Protein AF-0000000070120732 (afdb_homodimer)

pLDDT: mean 83.03, std 24.5, range [13.91, 98.81]

Secondary structure (DSSP, 8-state):
------------------------------------------------------S--------HHHHHHHTT-EE--TTSTT--EE-HHHHHHHHHHHHHHHHHHHHHT-EE-B--SEEEHHHHHHHTHHHHHGGG-EEEEESSGGG---SS-TTTTSEEE-S-SHHHHHHHHHTS--BGGG-SEEEEE--EEE----GGG-BTTTB-SEEE--EEEEEE-GGGHHHHHHHHHHHHHHHHHHHT----EEEEE---SSS--S-HHHHHHHHHHHHHHHHHHT--EEEETT-SBTTB-EEEEEEE-TTS-EEEEEEEEEESHHHHHTT--EEPPPPTT--TTS---EEPPEEEEEESSS-HHHHHHHHHHHHTT---TTT-S--EEEEESS--HHHHHHHHHHHHHHHTGGG-SS-------EEEE--SS-HHHHHHHHHHHT-SEEEEE-TTGGG-SEEEEE-TTSPP-B-TTS-BTTTSPSSEEEEHHHHHHHHHHTTTTT-/------------------------------------------------------S--------HHHHHHHTT-EE--TTSTT--EE-HHHHHHHHHHHHHHHHHHHHHT-EE-B--SEEEHHHHHHHTHHHHHGGG-EEEEESSGGG---SS-TTTTSEEE-S-SHHHHHHHHHTS--BGGG-SEEEEE---EE----GGG-BTTTB-SEE---EEEEEE-GGGHHHHHHHHHHHHHHHHHHHT----EEEEE---SSS--S-HHHHHHHHHHHHHHHHHHT--EEEETT-SBTTB-EEEEEEE-TTS-EEEEEEEEEESHHHHHTT--EEPPPPTT--TTS---EE--EEEEEESSS-HHHHHHHHHHHHTT---TTT-S--EEEEESS--HHHHHHHHHHHHHHHTGGG-SS-------EEEE--SS-HHHHHHHHHHHT-SEEEEE-TTGGG-SEEEEE-TTSPP-B-TTS-BTTTSPSSEEEEHHHHHHHHHHTTTTT-

Foldseek 3Di:
DDDDDDDPDDDDDDDDDDDDDDDDDDDDDDDDPPDDPDPPPPDDPPPPPPPPPPPPPPPPFDFLQVLCVLLVQWDDDPVFFQDIGGDLLVVLLLVLLVLLVVVVCVVLVEDEDEFDQKDFVLLCVLQLCCVQPVVFKDKAADPDPVPQPDPDPRRRRIMIGAQACVSVVLVVLQVDAAALVNPWHKYWYFDKHATNDDNVVRDQLQGGGIFTFRKMKIWHAPVCLLVSLLSQVVVLVVSCVVLVFDDKAKEKEAAAPDQADDDPVVRVVQSVSVVVSVVVVVDDHYYDYRPADRFYIKIWIWGAASVRDIGTFKMKTKGPDSQVSSVRWHFYDPDPVPPPPPDRDIDTTIMIIITNGNTSRNNVSRSCSVCVLLGAQQSRSAAEEEEEQAQDPLQVVVSVVLVCVLQQPPPDPDGPGDPHRYYYDNDHDHPVVVVVVSVVSRYQKYWYTYPVCSVPQKIWMFRVSHPWDAAPVRDICVVDDPTDIDGSVRVSCRSCVSHVSSD/DDDDDDDDDDDDDDDDDDDDDDDDPDDDDDDDDDPPPDDPPPDPPPPPPPPPPPPPPPPPFDFLQVLCVLLVQWDDDPVFPQDIGGDLLVVLLLVLLVLLVVVVCVVLVEDEDEFDQKDFVLLCVLQLCCVQPVVFKDKAADPDPVPQPDPPPRRRRIMIGAQACVSVVLVVLQVDAAALVNPWHKYWYFDKHATNDDNVPRDQLQGGGIFTFRKMKIWHAPVCLLVSLLSQVVVLVVSCVVLVFDDKAKEKEAAAPDQADDDPVVRVVQSVSVVVSVVVVVDDHYYDYRPADNFYIKIWIWGAASVRDIGTFKMKTKGPDSQVSSVRWHFYDDDPVPPPPPPRDIDTTIMIIITNGNTSRNNVRRSCSVCVLLGAQQSRSAAEEEEEQAQDPLQVVVSVVLVCVLQQPPPDPDGPGDPHRYYYDNDHDHPVVVVVVSVVSRYQKYWYTYPVCSVPQKIWMFRVSHPWDAAPVRDICVVDDPTDIDGSVRVSCRSCVSHVSSD

Sequence (1006 aa):
MLPLRASRIPVLALARPGHQRILLPCLSQRLGTIRSCASHTPTPVPASSTPTPSAGADQAAPDHRTLGVRQELFTTSIYSPGSPIFLPNGTRIFNRLVEFLRKQYVRYGFQEVLTPTIYKKALWAKSGHLENYSDDMYTVTSTSPSRADSTGDAEADEYGLKPMNCPGHCLIFASQLRSYRDLPIRYADFSPLHRNEVSGALSGLTRVRRFHQDDGHIFCRPSQIEEEIRQTLSFVKTTYDTLKLGPYRLVLSTRPEDHYIGELAEWDQAETALKAALDSLGERWTLNPGDGAFYGPKIDIILQDSDGKEHQTATVQLDFQLPKRFELEYQAPPPENGDANATALLERPVMIHRAVLGSVERLMALLIEHYNGKWPFWLNPRQVMVVTVNDTARVVAKAFAVRNQLLGQEEGEVAASSQLAIDIDDSARSLPLKIREAKSKGYGAIVTVGNHEVDCDILPIDMSAMPDVALPDGTSSKSHKRPVKLDIASISKLLRGSVEAYQMLPLRASRIPVLALARPGHQRILLPCLSQRLGTIRSCASHTPTPVPASSTPTPSAGADQAAPDHRTLGVRQELFTTSIYSPGSPIFLPNGTRIFNRLVEFLRKQYVRYGFQEVLTPTIYKKALWAKSGHLENYSDDMYTVTSTSPSRADSTGDAEADEYGLKPMNCPGHCLIFASQLRSYRDLPIRYADFSPLHRNEVSGALSGLTRVRRFHQDDGHIFCRPSQIEEEIRQTLSFVKTTYDTLKLGPYRLVLSTRPEDHYIGELAEWDQAETALKAALDSLGERWTLNPGDGAFYGPKIDIILQDSDGKEHQTATVQLDFQLPKRFELEYQAPPPENGDANATALLERPVMIHRAVLGSVERLMALLIEHYNGKWPFWLNPRQVMVVTVNDTARVVAKAFAVRNQLLGQEEGEVAASSQLAIDIDDSARSLPLKIREAKSKGYGAIVTVGNHEVDCDILPIDMSAMPDVALPDGTSSKSHKRPVKLDIASISKLLRGSVEAYQ

Radius of gyration: 35.77 Å; Cα contacts (8 Å, |Δi|>4): 1847; chains: 2; bounding box: 145×107×115 Å

Nearest PDB structures (foldseek):
  3uh0-assembly1_A-2  TM=8.969E-01  e=7.803E-52  Saccharomyces cerevisiae S288C
  8wig-assembly1_B  TM=9.495E-01  e=2.719E-46  Escherichia coli
  3ugt-assembly1_A  TM=8.670E-01  e=4.392E-47  Saccharomyces cerevisiae S288C
  3ugt-assembly1_B  TM=8.890E-01  e=2.292E-46  Saccharomyces cerevisiae S288C
  6hdz-assembly1_B  TM=8.494E-01  e=1.528E-17  Pseudomonas aeruginosa

InterPro domains:
  IPR002314 Aminoacyl-tRNA synthetase, class II (G/ P/ S/T) [PF00587] (153-371)
  IPR002320 Threonine-tRNA ligase, class IIa [PR01047] (161-189)
  IPR002320 Threonine-tRNA ligase, class IIa [PR01047] (194-217)
  IPR002320 Threonine-tRNA ligase, class IIa [PR01047] (297-325)
  IPR002320 Threonine-tRNA ligase, class IIa [PR01047] (349-362)
  IPR002320 Threonine-tRNA ligase, class IIa [PR01047] (376-388)
  IPR002320 Threonine-tRNA ligase, class IIa [TIGR00418] (59-456)
  IPR004154 Anticodon-binding [PF03129] (383-454)
  IPR006195 Aminoacyl-tRNA synthetase, class II [PS50862] (88-376)
  IPR033728 Threonine-tRNA ligase catalytic core domain [cd00771] (62-381)
  IPR036621 Anticodon-binding domain superfamily [G3DSA:3.40.50.800] (375-466)
  IPR045864 Class II Aminoacyl-tRNA synthetase/Biotinyl protein ligase (BPL) and lipoyl protein ligase (LPL) [G3DSA:3.30.930.10] (54-374)
  IPR045864 Class II Aminoacyl-tRNA synthetase/Biotinyl protein ligase (BPL) and lipoyl protein ligase (LPL) [SSF55681] (63-368)

Organism: Pyricularia oryzae (strain 70-15 / ATCC MYA-4617 / FGSC 8958) (NCBI:txid242507)

Structure (mmCIF, N/CA/C/O backbone):
data_AF-0000000070120732-model_v1
#
loop_
_entity.id
_entity.type
_entity.pdbx_description
1 polymer 'threonine--tRNA ligase'
#
loop_
_atom_site.group_PDB
_atom_site.id
_atom_site.type_symbol
_atom_site.label_atom_id
_atom_site.label_alt_id
_atom_site.label_comp_id
_atom_site.label_asym_id
_atom_site.label_entity_id
_atom_site.label_seq_id
_atom_site.pdbx_PDB_ins_code
_atom_site.Cartn_x
_atom_site.Cartn_y
_atom_site.Cartn_z
_atom_site.occupancy
_atom_site.B_iso_or_equiv
_atom_site.auth_seq_id
_atom_site.auth_comp_id
_atom_site.auth_asym_id
_atom_site.auth_atom_id
_atom_site.pdbx_PDB_model_num
ATOM 1 N N . MET A 1 1 ? 19.312 54.531 17.266 1 17.34 1 MET A N 1
ATOM 2 C CA . MET A 1 1 ? 17.953 54.406 17.781 1 17.34 1 MET A CA 1
ATOM 3 C C . MET A 1 1 ? 16.953 54.969 16.797 1 17.34 1 MET A C 1
ATOM 5 O O . MET A 1 1 ? 15.742 54.719 16.922 1 17.34 1 MET A O 1
ATOM 9 N N . LEU A 1 2 ? 17.188 55.875 15.945 1 15.44 2 LEU A N 1
ATOM 10 C CA . LEU A 1 2 ? 16.328 57.062 15.797 1 15.44 2 LEU A CA 1
ATOM 11 C C . LEU A 1 2 ? 15.117 56.75 14.93 1 15.44 2 LEU A C 1
ATOM 13 O O . LEU A 1 2 ? 13.992 57.125 15.281 1 15.44 2 LEU A O 1
ATOM 17 N N . PRO A 1 3 ? 15.25 56.25 13.633 1 17.39 3 PRO A N 1
ATOM 18 C CA . PRO A 1 3 ? 14.602 57.125 12.648 1 17.39 3 PRO A CA 1
ATOM 19 C C . PRO A 1 3 ? 13.109 56.844 12.5 1 17.39 3 PRO A C 1
ATOM 21 O O . PRO A 1 3 ? 12.641 55.781 12.914 1 17.39 3 PRO A O 1
ATOM 24 N N . LEU A 1 4 ? 12.297 57.688 11.656 1 14.47 4 LEU A N 1
ATOM 25 C CA . LEU A 1 4 ? 11.188 58.625 11.43 1 14.47 4 LEU A CA 1
ATOM 26 C C . LEU A 1 4 ? 10.062 57.938 10.656 1 14.47 4 LEU A C 1
ATOM 28 O O . LEU A 1 4 ? 8.969 58.5 10.547 1 14.47 4 LEU A O 1
ATOM 32 N N . ARG A 1 5 ? 10.266 56.719 9.977 1 14.59 5 ARG A N 1
ATOM 33 C CA . ARG A 1 5 ? 9.578 57.062 8.734 1 14.59 5 ARG A CA 1
ATOM 34 C C . ARG A 1 5 ? 8.086 57.281 8.977 1 14.59 5 ARG A C 1
ATOM 36 O O . ARG A 1 5 ? 7.551 56.844 10 1 14.59 5 ARG A O 1
ATOM 43 N N . ALA A 1 6 ? 7.23 56.969 7.805 1 14.82 6 ALA A N 1
ATOM 44 C CA . ALA A 1 6 ? 6.359 57.688 6.891 1 14.82 6 ALA A CA 1
ATOM 45 C C . ALA A 1 6 ? 4.895 57.531 7.273 1 14.82 6 ALA A C 1
ATOM 47 O O . ALA A 1 6 ? 4.461 56.438 7.637 1 14.82 6 ALA A O 1
ATOM 48 N N . SER A 1 7 ? 4.145 58.562 7.375 1 14.2 7 SER A N 1
ATOM 49 C CA . SER A 1 7 ? 2.953 59.281 7.824 1 14.2 7 SER A CA 1
ATOM 50 C C . SER A 1 7 ? 1.729 58.906 7.004 1 14.2 7 SER A C 1
ATOM 52 O O . SER A 1 7 ? 0.647 59.469 7.184 1 14.2 7 SER A O 1
ATOM 54 N N . ARG A 1 8 ? 1.933 57.781 6.184 1 15.95 8 ARG A N 1
ATOM 55 C CA . ARG A 1 8 ? 0.96 58.094 5.148 1 15.95 8 ARG A CA 1
ATOM 56 C C . ARG A 1 8 ? -0.432 58.281 5.742 1 15.95 8 ARG A C 1
ATOM 58 O O . ARG A 1 8 ? -0.765 57.688 6.762 1 15.95 8 ARG A O 1
ATOM 65 N N . ILE A 1 9 ? -1.204 59.094 5.082 1 14.7 9 ILE A N 1
ATOM 66 C CA . ILE A 1 9 ? -2.244 60.094 5.121 1 14.7 9 ILE A CA 1
ATOM 67 C C . ILE A 1 9 ? -3.604 59.438 5.359 1 14.7 9 ILE A C 1
ATOM 69 O O . ILE A 1 9 ? -3.883 58.375 4.824 1 14.7 9 ILE A O 1
ATOM 73 N N . PRO A 1 10 ? -4.473 60.125 6.094 1 15.01 10 PRO A N 1
ATOM 74 C CA . PRO A 1 10 ? -5.691 60.125 6.906 1 15.01 10 PRO A CA 1
ATOM 75 C C . PRO A 1 10 ? -6.961 60 6.066 1 15.01 10 PRO A C 1
ATOM 77 O O . PRO A 1 10 ? -8.023 59.656 6.598 1 15.01 10 PRO A O 1
ATOM 80 N N . VAL A 1 11 ? -6.844 59.875 4.629 1 15.2 11 VAL A N 1
ATOM 81 C CA . VAL A 1 11 ? -7.898 60.781 4.211 1 15.2 11 VAL A CA 1
ATOM 82 C C . VAL A 1 11 ? -9.258 60.219 4.582 1 15.2 11 VAL A C 1
ATOM 84 O O . VAL A 1 11 ? -9.477 59 4.496 1 15.2 11 VAL A O 1
ATOM 87 N N . LEU A 1 12 ? -10.219 61.125 4.969 1 14.48 12 LEU A N 1
ATOM 88 C CA . LEU A 1 12 ? -11.422 61.5 5.711 1 14.48 12 LEU A CA 1
ATOM 89 C C . LEU A 1 12 ? -12.68 61.125 4.938 1 14.48 12 LEU A C 1
ATOM 91 O O . LEU A 1 12 ? -13.797 61.281 5.441 1 14.48 12 LEU A O 1
ATOM 95 N N . ALA A 1 13 ? -12.641 60.312 3.793 1 14.66 13 ALA A N 1
ATOM 96 C CA . ALA A 1 13 ? -13.68 60.969 2.998 1 14.66 13 ALA A CA 1
ATOM 97 C C . ALA A 1 13 ? -15.047 60.812 3.66 1 14.66 13 ALA A C 1
ATOM 99 O O . ALA A 1 13 ? -15.352 59.781 4.242 1 14.66 13 ALA A O 1
ATOM 100 N N . LEU A 1 14 ? -15.797 61.844 3.408 1 13.97 14 LEU A N 1
ATOM 101 C CA . LEU A 1 14 ? -16.875 62.656 3.918 1 13.97 14 LEU A CA 1
ATOM 102 C C . LEU A 1 14 ? -18.219 61.938 3.797 1 13.97 14 LEU A C 1
ATOM 104 O O . LEU A 1 14 ? -18.969 61.844 4.773 1 13.97 14 LEU A O 1
ATOM 108 N N . ALA A 1 15 ? -18.844 61.906 2.557 1 14.25 15 ALA A N 1
ATOM 109 C CA . ALA A 1 15 ? -19.938 62.875 2.576 1 14.25 15 ALA A CA 1
ATOM 110 C C . ALA A 1 15 ? -21.203 62.25 3.123 1 14.25 15 ALA A C 1
ATOM 112 O O . ALA A 1 15 ? -21.859 62.812 4.004 1 14.25 15 ALA A O 1
ATOM 113 N N . ARG A 1 16 ? -21.984 61.625 2.129 1 14.38 16 ARG A N 1
ATOM 114 C CA . ARG A 1 16 ? -23.219 62.312 1.806 1 14.38 16 ARG A CA 1
ATOM 115 C C . ARG A 1 16 ? -24.359 61.906 2.74 1 14.38 16 ARG A C 1
ATOM 117 O O . ARG A 1 16 ? -24.5 60.719 3.051 1 14.38 16 ARG A O 1
ATOM 124 N N . PRO A 1 17 ? -25.078 62.812 3.148 1 14.7 17 PRO A N 1
ATOM 125 C CA . PRO A 1 17 ? -25.953 63.156 4.266 1 14.7 17 PRO A CA 1
ATOM 126 C C . PRO A 1 17 ? -27.281 62.406 4.223 1 14.7 17 PRO A C 1
ATOM 128 O O . PRO A 1 17 ? -27.625 61.719 5.188 1 14.7 17 PRO A O 1
ATOM 131 N N . GLY A 1 18 ? -28.234 62.969 3.551 1 13.91 18 GLY A N 1
ATOM 132 C CA . GLY A 1 18 ? -29.281 63.656 4.281 1 13.91 18 GLY A CA 1
ATOM 133 C C . GLY A 1 18 ? -30.531 62.812 4.457 1 13.91 18 GLY A C 1
ATOM 134 O O . GLY A 1 18 ? -31.047 62.688 5.574 1 13.91 18 GLY A O 1
ATOM 135 N N . HIS A 1 19 ? -31.531 62.75 3.389 1 15.22 19 HIS A N 1
ATOM 136 C CA . HIS A 1 19 ? -32.781 63.469 3.551 1 15.22 19 HIS A CA 1
ATOM 137 C C . HIS A 1 19 ? -33.844 62.594 4.207 1 15.22 19 HIS A C 1
ATOM 139 O O . HIS A 1 19 ? -33.75 61.344 4.184 1 15.22 19 HIS A O 1
ATOM 145 N N . GLN A 1 20 ? -35.188 63.094 4.254 1 14.16 20 GLN A N 1
ATOM 146 C CA . GLN A 1 20 ? -36.25 63.531 5.16 1 14.16 20 GLN A CA 1
ATOM 147 C C . GLN A 1 20 ? -37.312 62.438 5.293 1 14.16 20 GLN A C 1
ATOM 149 O O . GLN A 1 20 ? -37.688 62.031 6.406 1 14.16 20 GLN A O 1
ATOM 154 N N . ARG A 1 21 ? -38.562 62.531 4.449 1 15.18 21 ARG A N 1
ATOM 155 C CA . ARG A 1 21 ? -39.812 63.031 4.98 1 15.18 21 ARG A CA 1
ATOM 156 C C . ARG A 1 21 ? -40.688 61.906 5.531 1 15.18 21 ARG A C 1
ATOM 158 O O . ARG A 1 21 ? -40.531 60.75 5.152 1 15.18 21 ARG A O 1
ATOM 165 N N . ILE A 1 22 ? -41.969 62.188 5.629 1 14.6 22 ILE A N 1
ATOM 166 C CA . ILE A 1 22 ? -43 62.375 6.629 1 14.6 22 ILE A CA 1
ATOM 167 C C . ILE A 1 22 ? -43.938 61.156 6.621 1 14.6 22 ILE A C 1
ATOM 169 O O . ILE A 1 22 ? -43.906 60.344 5.688 1 14.6 22 ILE A O 1
ATOM 173 N N . LEU A 1 23 ? -45.344 61.438 6.43 1 14.84 23 LEU A N 1
ATOM 174 C CA . LEU A 1 23 ? -46.375 61.469 7.465 1 14.84 23 LEU A CA 1
ATOM 175 C C . LEU A 1 23 ? -47.219 60.219 7.43 1 14.84 23 LEU A C 1
ATOM 177 O O . LEU A 1 23 ? -47.406 59.562 8.453 1 14.84 23 LEU A O 1
ATOM 181 N N . LEU A 1 24 ? -48.312 60.188 6.535 1 14.89 24 LEU A N 1
ATOM 182 C CA . LEU A 1 24 ? -49.656 60.344 7.078 1 14.89 24 LEU A CA 1
ATOM 183 C C . LEU A 1 24 ? -50.312 58.969 7.27 1 14.89 24 LEU A C 1
ATOM 185 O O . LEU A 1 24 ? -50.031 58.031 6.523 1 14.89 24 LEU A O 1
ATOM 189 N N . PRO A 1 25 ? -51.469 58.875 8.156 1 15.8 25 PRO A N 1
ATOM 190 C CA . PRO A 1 25 ? -52.125 58.062 9.172 1 15.8 25 PRO A CA 1
ATOM 191 C C . PRO A 1 25 ? -53.094 57.031 8.578 1 15.8 25 PRO A C 1
ATOM 193 O O . PRO A 1 25 ? -53.375 56 9.211 1 15.8 25 PRO A O 1
ATOM 196 N N . CYS A 1 26 ? -53.594 57.062 7.258 1 15.99 26 CYS A N 1
ATOM 197 C CA . CYS A 1 26 ? -55.062 57.094 7.305 1 15.99 26 CYS A CA 1
ATOM 198 C C . CYS A 1 26 ? -55.625 55.75 7.66 1 15.99 26 CYS A C 1
ATOM 200 O O . CYS A 1 26 ? -55.094 54.719 7.219 1 15.99 26 CYS A O 1
ATOM 202 N N . LEU A 1 27 ? -56.844 55.656 8.312 1 15.3 27 LEU A N 1
ATOM 203 C CA . LEU A 1 27 ? -57.719 55.094 9.32 1 15.3 27 LEU A CA 1
ATOM 204 C C . LEU A 1 27 ? -58.531 53.938 8.719 1 15.3 27 LEU A C 1
ATOM 206 O O . LEU A 1 27 ? -59.281 53.281 9.43 1 15.3 27 LEU A O 1
ATOM 210 N N . SER A 1 28 ? -58.469 53.625 7.395 1 16.23 28 SER A N 1
ATOM 211 C CA . SER A 1 28 ? -59.844 53.375 7.043 1 16.23 28 SER A CA 1
ATOM 212 C C . SER A 1 28 ? -60.375 52.125 7.758 1 16.23 28 SER A C 1
ATOM 214 O O . SER A 1 28 ? -59.625 51.25 8.117 1 16.23 28 SER A O 1
ATOM 216 N N . GLN A 1 29 ? -61.781 52.031 7.852 1 15.7 29 GLN A N 1
ATOM 217 C CA . GLN A 1 29 ? -62.938 51.719 8.664 1 15.7 29 GLN A CA 1
ATOM 218 C C . GLN A 1 29 ? -63.281 50.219 8.586 1 15.7 29 GLN A C 1
ATOM 220 O O . GLN A 1 29 ? -63.875 49.656 9.516 1 15.7 29 GLN A O 1
ATOM 225 N N . ARG A 1 30 ? -63.031 49.5 7.461 1 17.48 30 ARG A N 1
ATOM 226 C CA . ARG A 1 30 ? -64.25 48.844 7.125 1 17.48 30 ARG A CA 1
ATOM 227 C C . ARG A 1 30 ? -64.625 47.75 8.133 1 17.48 30 ARG A C 1
ATOM 229 O O . ARG A 1 30 ? -63.719 47.125 8.688 1 17.48 30 ARG A O 1
ATOM 236 N N . LEU A 1 31 ? -65.875 47.562 8.461 1 17.2 31 LEU A N 1
ATOM 237 C CA . LEU A 1 31 ? -66.875 47.062 9.391 1 17.2 31 LEU A CA 1
ATOM 238 C C . LEU A 1 31 ? -66.875 45.531 9.391 1 17.2 31 LEU A C 1
ATOM 240 O O . LEU A 1 31 ? -66.938 44.906 8.336 1 17.2 31 LEU A O 1
ATOM 244 N N . GLY A 1 32 ? -66.625 44.812 10.57 1 16.25 32 GLY A N 1
ATOM 245 C CA . GLY A 1 32 ? -66.312 43.5 11.086 1 16.25 32 GLY A CA 1
ATOM 246 C C . GLY A 1 32 ? -67.5 42.562 11.164 1 16.25 32 GLY A C 1
ATOM 247 O O . GLY A 1 32 ? -67.375 41.469 11.766 1 16.25 32 GLY A O 1
ATOM 248 N N . THR A 1 33 ? -68.375 42.5 10.148 1 18.75 33 THR A N 1
ATOM 249 C CA . THR A 1 33 ? -69.625 41.875 10.633 1 18.75 33 THR A CA 1
ATOM 250 C C . THR A 1 33 ? -69.312 40.5 11.242 1 18.75 33 THR A C 1
ATOM 252 O O . THR A 1 33 ? -68.5 39.75 10.734 1 18.75 33 THR A O 1
ATOM 255 N N . ILE A 1 34 ? -69.875 40.094 12.5 1 17.5 34 ILE A N 1
ATOM 256 C CA . ILE A 1 34 ? -69.688 39.188 13.625 1 17.5 34 ILE A CA 1
ATOM 257 C C . ILE A 1 34 ? -70.25 37.812 13.305 1 17.5 34 ILE A C 1
ATOM 259 O O . ILE A 1 34 ? -70.188 36.875 14.117 1 17.5 34 ILE A O 1
ATOM 263 N N . ARG A 1 35 ? -70.438 37.25 12.078 1 17.8 35 ARG A N 1
ATOM 264 C CA . ARG A 1 35 ? -71.5 36.281 12.039 1 17.8 35 ARG A CA 1
ATOM 265 C C . ARG A 1 35 ? -71.312 35.156 13.047 1 17.8 35 ARG A C 1
ATOM 267 O O . ARG A 1 35 ? -70.125 34.781 13.312 1 17.8 35 ARG A O 1
ATOM 274 N N . SER A 1 36 ? -72.375 34.531 13.781 1 18.06 36 SER A N 1
ATOM 275 C CA . SER A 1 36 ? -72.75 33.812 15.008 1 18.06 36 SER A CA 1
ATOM 276 C C . SER A 1 36 ? -72.375 32.344 14.898 1 18.06 36 SER A C 1
ATOM 278 O O . SER A 1 36 ? -72.625 31.578 15.828 1 18.06 36 SER A O 1
ATOM 280 N N . CYS A 1 37 ? -71.562 31.859 14.023 1 18.31 37 CYS A N 1
ATOM 281 C CA . CYS A 1 37 ? -71.875 30.484 13.641 1 18.31 37 CYS A CA 1
ATOM 282 C C . CYS A 1 37 ? -71.75 29.547 14.836 1 18.31 37 CYS A C 1
ATOM 284 O O . CYS A 1 37 ? -70.812 29.594 15.594 1 18.31 37 CYS A O 1
ATOM 286 N N . ALA A 1 38 ? -72.875 28.844 15.188 1 19.36 38 ALA A N 1
ATOM 287 C CA . ALA A 1 38 ? -73.312 27.984 16.281 1 19.36 38 ALA A CA 1
ATOM 288 C C . ALA A 1 38 ? -72.375 26.812 16.484 1 19.36 38 ALA A C 1
ATOM 290 O O . ALA A 1 38 ? -71.875 26.234 15.516 1 19.36 38 ALA A O 1
ATOM 291 N N . SER A 1 39 ? -71.938 26.531 17.781 1 18.42 39 SER A N 1
ATOM 292 C CA . SER A 1 39 ? -70.812 25.766 18.391 1 18.42 39 SER A CA 1
ATOM 293 C C . SER A 1 39 ? -71.188 24.281 18.484 1 18.42 39 SER A C 1
ATOM 295 O O . SER A 1 39 ? -70.5 23.516 19.188 1 18.42 39 SER A O 1
ATOM 297 N N . HIS A 1 40 ? -72.062 23.75 17.594 1 20.73 40 HIS A N 1
ATOM 298 C CA . HIS A 1 40 ? -72.562 22.469 18.078 1 20.73 40 HIS A CA 1
ATOM 299 C C . HIS A 1 40 ? -71.438 21.578 18.578 1 20.73 40 HIS A C 1
ATOM 301 O O . HIS A 1 40 ? -70.375 21.547 17.984 1 20.73 40 HIS A O 1
ATOM 307 N N . THR A 1 41 ? -71.625 21.156 19.891 1 21.67 41 THR A N 1
ATOM 308 C CA . THR A 1 41 ? -70.688 20.484 20.812 1 21.67 41 THR A CA 1
ATOM 309 C C . THR A 1 41 ? -70.438 19.047 20.359 1 21.67 41 THR A C 1
ATOM 311 O O . THR A 1 41 ? -71.312 18.203 20.469 1 21.67 41 THR A O 1
ATOM 314 N N . PRO A 1 42 ? -70.125 18.766 19.156 1 23.62 42 PRO A N 1
ATOM 315 C CA . PRO A 1 42 ? -70.25 17.359 18.797 1 23.62 42 PRO A CA 1
ATOM 316 C C . PRO A 1 42 ? -69.625 16.438 19.828 1 23.62 42 PRO A C 1
ATOM 318 O O . PRO A 1 42 ? -68.688 16.844 20.578 1 23.62 42 PRO A O 1
ATOM 321 N N . THR A 1 43 ? -70.312 15.398 20.359 1 26.7 43 THR A N 1
ATOM 322 C CA . THR A 1 43 ? -70.125 14.375 21.375 1 26.7 43 THR A CA 1
ATOM 323 C C . THR A 1 43 ? -68.812 13.695 21.203 1 26.7 43 THR A C 1
ATOM 325 O O . THR A 1 43 ? -68.375 13.344 20.094 1 26.7 43 THR A O 1
ATOM 328 N N . PRO A 1 44 ? -67.938 13.617 22.328 1 23.78 44 PRO A N 1
ATOM 329 C CA . PRO A 1 44 ? -66.562 13.219 22.188 1 23.78 44 PRO A CA 1
ATOM 330 C C . PRO A 1 44 ? -66.375 11.766 21.734 1 23.78 44 PRO A C 1
ATOM 332 O O . PRO A 1 44 ? -67.062 10.875 22.281 1 23.78 44 PRO A O 1
ATOM 335 N N . VAL A 1 45 ? -66.5 11.406 20.5 1 25.66 45 VAL A N 1
ATOM 336 C CA . VAL A 1 45 ? -66.312 10.023 20.094 1 25.66 45 VAL A CA 1
ATOM 337 C C . VAL A 1 45 ? -65.125 9.43 20.891 1 25.66 45 VAL A C 1
ATOM 339 O O . VAL A 1 45 ? -64.062 10.078 21.078 1 25.66 45 VAL A O 1
ATOM 342 N N . PRO A 1 46 ? -65.375 8.383 21.75 1 24.73 46 PRO A N 1
ATOM 343 C CA . PRO A 1 46 ? -64.312 7.898 22.641 1 24.73 46 PRO A CA 1
ATOM 344 C C . PRO A 1 46 ? -63 7.734 21.938 1 24.73 46 PRO A C 1
ATOM 346 O O . PRO A 1 46 ? -62.938 7.461 20.734 1 24.73 46 PRO A O 1
ATOM 349 N N . ALA A 1 47 ? -61.938 8.297 22.531 1 25.14 47 ALA A N 1
ATOM 350 C CA . ALA A 1 47 ? -60.594 8.305 21.938 1 25.14 47 ALA A CA 1
ATOM 351 C C . ALA A 1 47 ? -60.125 6.887 21.625 1 25.14 47 ALA A C 1
ATOM 353 O O . ALA A 1 47 ? -59.969 6.07 22.531 1 25.14 47 ALA A O 1
ATOM 354 N N . SER A 1 48 ? -60.75 6.199 20.734 1 24.56 48 SER A N 1
ATOM 355 C CA . SER A 1 48 ? -60.156 4.895 20.422 1 24.56 48 SER A CA 1
ATOM 356 C C . SER A 1 48 ? -58.656 4.926 20.562 1 24.56 48 SER A C 1
ATOM 358 O O . SER A 1 48 ? -57.969 5.793 20 1 24.56 48 SER A O 1
ATOM 360 N N . SER A 1 49 ? -58.125 4.512 21.703 1 26.58 49 SER A N 1
ATOM 361 C CA . SER A 1 49 ? -56.688 4.504 22.031 1 26.58 49 SER A CA 1
ATOM 362 C C . SER A 1 49 ? -55.844 4.008 20.859 1 26.58 49 SER A C 1
ATOM 364 O O . SER A 1 49 ? -55.969 2.848 20.453 1 26.58 49 SER A O 1
ATOM 366 N N . THR A 1 50 ? -55.688 4.707 19.859 1 28.78 50 THR A N 1
ATOM 367 C CA . THR A 1 50 ? -54.844 4.297 18.734 1 28.78 50 THR A CA 1
ATOM 368 C C . THR A 1 50 ? -53.531 3.734 19.234 1 28.78 50 THR A C 1
ATOM 370 O O . THR A 1 50 ? -52.812 4.402 19.969 1 28.78 50 THR A O 1
ATOM 373 N N . PRO A 1 51 ? -53.406 2.387 19.359 1 29.69 51 PRO A N 1
ATOM 374 C CA . PRO A 1 51 ? -52.188 1.848 19.969 1 29.69 51 PRO A CA 1
ATOM 375 C C . PRO A 1 51 ? -50.969 2.648 19.594 1 29.69 51 PRO A C 1
ATOM 377 O O . PRO A 1 51 ? -50.906 3.242 18.516 1 29.69 51 PRO A O 1
ATOM 380 N N . THR A 1 52 ? -50.344 3.318 20.547 1 29.53 52 THR A N 1
ATOM 381 C CA . THR A 1 52 ? -49.094 4.023 20.344 1 29.53 52 THR A CA 1
ATOM 382 C C . THR A 1 52 ? -48.188 3.227 19.406 1 29.53 52 THR A C 1
ATOM 384 O O . THR A 1 52 ? -47.969 2.031 19.625 1 29.53 52 THR A O 1
ATOM 387 N N . PRO A 1 53 ? -48.125 3.586 18.156 1 31.08 53 PRO A N 1
ATOM 388 C CA . PRO A 1 53 ? -47.188 2.76 17.359 1 31.08 53 PRO A CA 1
ATOM 389 C C . PRO A 1 53 ? -45.938 2.373 18.141 1 31.08 53 PRO A C 1
ATOM 391 O O . PRO A 1 53 ? -45.438 3.166 18.938 1 31.08 53 PRO A O 1
ATOM 394 N N . SER A 1 54 ? -45.938 1.245 18.781 1 31.64 54 SER A N 1
ATOM 395 C CA . SER A 1 54 ? -44.719 0.792 19.469 1 31.64 54 SER A CA 1
ATOM 396 C C . SER A 1 54 ? -43.469 1.436 18.859 1 31.64 54 SER A C 1
ATOM 398 O O . SER A 1 54 ? -43.312 1.47 17.641 1 31.64 54 SER A O 1
ATOM 400 N N . ALA A 1 55 ? -42.938 2.363 19.5 1 31.28 55 ALA A N 1
ATOM 401 C CA . ALA A 1 55 ? -41.75 3.205 19.266 1 31.28 55 ALA A CA 1
ATOM 402 C C . ALA A 1 55 ? -40.656 2.438 18.516 1 31.28 55 ALA A C 1
ATOM 404 O O . ALA A 1 55 ? -39.469 2.756 18.625 1 31.28 55 ALA A O 1
ATOM 405 N N . GLY A 1 56 ? -40.781 1.219 18.312 1 35.88 56 GLY A N 1
ATOM 406 C CA . GLY A 1 56 ? -39.688 0.635 17.562 1 35.88 56 GLY A CA 1
ATOM 407 C C . GLY A 1 56 ? -39.344 1.412 16.312 1 35.88 56 GLY A C 1
ATOM 408 O O . GLY A 1 56 ? -39.938 1.221 15.258 1 35.88 56 GLY A O 1
ATOM 409 N N . ALA A 1 57 ? -39.219 2.646 16.297 1 35.62 57 ALA A N 1
ATOM 410 C CA . ALA A 1 57 ? -38.844 3.588 15.242 1 35.62 57 ALA A CA 1
ATOM 411 C C . ALA A 1 57 ? -37.969 2.9 14.18 1 35.62 57 ALA A C 1
ATOM 413 O O . ALA A 1 57 ? -37.031 2.178 14.5 1 35.62 57 ALA A O 1
ATOM 414 N N . ASP A 1 58 ? -38.375 2.471 13.094 1 42.59 58 ASP A N 1
ATOM 415 C CA . ASP A 1 58 ? -37.844 1.857 11.875 1 42.59 58 ASP A CA 1
ATOM 416 C C . ASP A 1 58 ? -36.438 2.375 11.57 1 42.59 58 ASP A C 1
ATOM 418 O O . ASP A 1 58 ? -36.281 3.457 11 1 42.59 58 ASP A O 1
ATOM 422 N N . GLN A 1 59 ? -35.562 2.377 12.438 1 54.09 59 GLN A N 1
ATOM 423 C CA . GLN A 1 59 ? -34.188 2.832 12.25 1 54.09 59 GLN A CA 1
ATOM 424 C C . GLN A 1 59 ? -33.688 2.512 10.844 1 54.09 59 GLN A C 1
ATOM 426 O O . GLN A 1 59 ? -33.75 1.358 10.406 1 54.09 59 GLN A O 1
ATOM 431 N N . ALA A 1 60 ? -33.781 3.504 9.898 1 74.19 60 ALA A N 1
ATOM 432 C CA . ALA A 1 60 ? -33.25 3.398 8.531 1 74.19 60 ALA A CA 1
ATOM 433 C C . ALA A 1 60 ? -31.969 2.6 8.508 1 74.19 60 ALA A C 1
ATOM 435 O O . ALA A 1 60 ? -31.156 2.672 9.438 1 74.19 60 ALA A O 1
ATOM 436 N N . ALA A 1 61 ? -31.953 1.631 7.641 1 87.5 61 ALA A N 1
ATOM 437 C CA . ALA A 1 61 ? -30.75 0.817 7.434 1 87.5 61 ALA A CA 1
ATOM 438 C C . ALA A 1 61 ? -29.5 1.689 7.336 1 87.5 61 ALA A C 1
ATOM 440 O O . ALA A 1 61 ? -29.531 2.764 6.73 1 87.5 61 ALA A O 1
ATOM 441 N N . PRO A 1 62 ? -28.547 1.316 8.094 1 93.44 62 PRO A N 1
ATOM 442 C CA . PRO A 1 62 ? -27.297 2.082 8 1 93.44 62 PRO A CA 1
ATOM 443 C C . PRO A 1 62 ? -26.828 2.258 6.562 1 93.44 62 PRO A C 1
ATOM 445 O O . PRO A 1 62 ? -26.938 1.334 5.754 1 93.44 62 PRO A O 1
ATOM 448 N N . ASP A 1 63 ? -26.469 3.471 6.238 1 96.19 63 ASP A N 1
ATOM 449 C CA . ASP A 1 63 ? -25.938 3.832 4.926 1 96.19 63 ASP A CA 1
ATOM 450 C C . ASP A 1 63 ? -24.453 4.203 5.02 1 96.19 63 ASP A C 1
ATOM 452 O O . ASP A 1 63 ? -24.094 5.137 5.73 1 96.19 63 ASP A O 1
ATOM 456 N N . HIS A 1 64 ? -23.625 3.484 4.211 1 97.56 64 HIS A N 1
ATOM 457 C CA . HIS A 1 64 ? -22.188 3.686 4.332 1 97.56 64 HIS A CA 1
ATOM 458 C C . HIS A 1 64 ? -21.797 5.102 3.922 1 97.56 64 HIS A C 1
ATOM 460 O O . HIS A 1 64 ? -20.766 5.617 4.371 1 97.56 64 HIS A O 1
ATOM 466 N N . ARG A 1 65 ? -22.578 5.836 3.086 1 96.69 65 ARG A N 1
ATOM 467 C CA . ARG A 1 65 ? -22.266 7.191 2.648 1 96.69 65 ARG A CA 1
ATOM 468 C C . ARG A 1 65 ? -22.422 8.188 3.795 1 96.69 65 ARG A C 1
ATOM 470 O O . ARG A 1 65 ? -21.547 9.031 4.02 1 96.69 65 ARG A O 1
ATOM 477 N N . THR A 1 66 ? -23.375 8.023 4.543 1 96.12 66 THR A N 1
ATOM 478 C CA . THR A 1 66 ? -23.625 8.891 5.688 1 96.12 66 THR A CA 1
ATOM 479 C C . THR A 1 66 ? -22.656 8.578 6.824 1 96.12 66 THR A C 1
ATOM 481 O O . THR A 1 66 ? -22.078 9.484 7.43 1 96.12 66 THR A O 1
ATOM 484 N N . LEU A 1 67 ? -22.547 7.324 7.035 1 96.5 67 LEU A N 1
ATOM 485 C CA . LEU A 1 67 ? -21.641 6.891 8.102 1 96.5 67 LEU A CA 1
ATOM 486 C C . LEU A 1 67 ? -20.203 7.266 7.781 1 96.5 67 LEU A C 1
ATOM 488 O O . LEU A 1 67 ? -19.438 7.598 8.68 1 96.5 67 LEU A O 1
ATOM 492 N N . GLY A 1 68 ? -19.875 7.137 6.504 1 96.69 68 GLY A N 1
ATOM 493 C CA . GLY A 1 68 ? -18.531 7.488 6.086 1 96.69 68 GLY A CA 1
ATOM 494 C C . GLY A 1 68 ? -18.172 8.938 6.363 1 96.69 68 GLY A C 1
ATOM 495 O O . GLY A 1 68 ? -17.062 9.234 6.812 1 96.69 68 GLY A O 1
ATOM 496 N N . VAL A 1 69 ? -19.062 9.789 6.137 1 94.38 69 VAL A N 1
ATOM 497 C CA . VAL A 1 69 ? -18.859 11.211 6.391 1 94.38 69 VAL A CA 1
ATOM 498 C C . VAL A 1 69 ? -18.781 11.461 7.895 1 94.38 69 VAL A C 1
ATOM 500 O O . VAL A 1 69 ? -17.891 12.164 8.375 1 94.38 69 VAL A O 1
ATOM 503 N N . ARG A 1 70 ? -19.656 10.852 8.602 1 94.31 70 ARG A N 1
ATOM 504 C CA . ARG A 1 70 ? -19.719 11.039 10.047 1 94.31 70 ARG A CA 1
ATOM 505 C C . ARG A 1 70 ? -18.438 10.578 10.727 1 94.31 70 ARG A C 1
ATOM 507 O O . ARG A 1 70 ? -17.969 11.211 11.672 1 94.31 70 ARG A O 1
ATOM 514 N N . GLN A 1 71 ? -17.938 9.523 10.211 1 96.44 71 GLN A N 1
ATOM 515 C CA . GLN A 1 71 ? -16.75 8.945 10.805 1 96.44 71 GLN A CA 1
ATOM 516 C C . GLN A 1 71 ? -15.484 9.477 10.133 1 96.44 71 GLN A C 1
ATOM 518 O O . GLN A 1 71 ? -14.375 9.016 10.414 1 96.44 71 GLN A O 1
ATOM 523 N N . GLU A 1 72 ? -15.641 10.406 9.203 1 96.44 72 GLU A N 1
ATOM 524 C CA . GLU A 1 72 ? -14.531 11.031 8.492 1 96.44 72 GLU A CA 1
ATOM 525 C C . GLU A 1 72 ? -13.68 9.992 7.781 1 96.44 72 GLU A C 1
ATOM 527 O O . GLU A 1 72 ? -12.453 10 7.895 1 96.44 72 GLU A O 1
ATOM 532 N N . LEU A 1 73 ? -14.297 9.086 7.125 1 98.31 73 LEU A N 1
ATOM 533 C CA . LEU A 1 73 ? -13.594 7.996 6.461 1 98.31 73 LEU A CA 1
ATOM 534 C C . LEU A 1 73 ? -13.172 8.398 5.051 1 98.31 73 LEU A C 1
ATOM 536 O O . LEU A 1 73 ? -12.055 8.094 4.625 1 98.31 73 LEU A O 1
ATOM 540 N N . PHE A 1 74 ? -14.047 9.023 4.324 1 98.31 74 PHE A N 1
ATOM 541 C CA . PHE A 1 74 ? -13.773 9.43 2.951 1 98.31 74 PHE A CA 1
ATOM 542 C C . PHE A 1 74 ? -14.641 10.625 2.559 1 98.31 74 PHE A C 1
ATOM 544 O O . PHE A 1 74 ? -15.586 10.977 3.27 1 98.31 74 PHE A O 1
ATOM 551 N N . THR A 1 75 ? -14.266 11.297 1.534 1 96.88 75 THR A N 1
ATOM 552 C CA . THR A 1 75 ? -15.031 12.375 0.929 1 96.88 75 THR A CA 1
ATOM 553 C C . THR A 1 75 ? -14.992 12.281 -0.594 1 96.88 75 THR A C 1
ATOM 555 O O . THR A 1 75 ? -14.406 11.352 -1.147 1 96.88 75 THR A O 1
ATOM 558 N N . THR A 1 76 ? -15.742 13.055 -1.268 1 95.44 76 THR A N 1
ATOM 559 C CA . THR A 1 76 ? -15.773 13.102 -2.725 1 95.44 76 THR A CA 1
ATOM 560 C C . THR A 1 76 ? -15.461 14.516 -3.223 1 95.44 76 THR A C 1
ATOM 562 O O . THR A 1 76 ? -15.5 15.477 -2.451 1 95.44 76 THR A O 1
ATOM 565 N N . SER A 1 77 ? -15.055 14.555 -4.426 1 95.81 77 SER A N 1
ATOM 566 C CA . SER A 1 77 ? -14.742 15.844 -5.035 1 95.81 77 SER A CA 1
ATOM 567 C C . SER A 1 77 ? -15.32 15.945 -6.441 1 95.81 77 SER A C 1
ATOM 569 O O . SER A 1 77 ? -15.336 14.969 -7.188 1 95.81 77 SER A O 1
ATOM 571 N N . ILE A 1 78 ? -15.672 17.156 -6.816 1 94.25 78 ILE A N 1
ATOM 572 C CA . ILE A 1 78 ? -16.188 17.422 -8.156 1 94.25 78 ILE A CA 1
ATOM 573 C C . ILE A 1 78 ? -15.07 17.25 -9.18 1 94.25 78 ILE A C 1
ATOM 575 O O . ILE A 1 78 ? -15.336 17.078 -10.375 1 94.25 78 ILE A O 1
ATOM 579 N N . TYR A 1 79 ? -13.859 17.281 -8.711 1 96.5 79 TYR A N 1
ATOM 580 C CA . TYR A 1 79 ? -12.711 17.219 -9.617 1 96.5 79 TYR A CA 1
ATOM 581 C C . TYR A 1 79 ? -12.383 15.781 -9.984 1 96.5 79 TYR A C 1
ATOM 583 O O . TYR A 1 79 ? -11.586 15.531 -10.891 1 96.5 79 TYR A O 1
ATOM 591 N N . SER A 1 80 ? -12.93 14.836 -9.32 1 96.69 80 SER A N 1
ATOM 592 C CA . SER A 1 80 ? -12.727 13.43 -9.641 1 96.69 80 SER A CA 1
ATOM 593 C C . SER A 1 80 ? -13.953 12.594 -9.266 1 96.69 80 SER A C 1
ATOM 595 O O . SER A 1 80 ? -13.875 11.719 -8.406 1 96.69 80 SER A O 1
ATOM 597 N N . PRO A 1 81 ? -15.016 12.797 -9.969 1 94.62 81 PRO A N 1
ATOM 598 C CA . PRO A 1 81 ? -16.219 12.031 -9.656 1 94.62 81 PRO A CA 1
ATOM 599 C C . PRO A 1 81 ? -16.031 10.523 -9.781 1 94.62 81 PRO A C 1
ATOM 601 O O . PRO A 1 81 ? -15.359 10.062 -10.711 1 94.62 81 PRO A O 1
ATOM 604 N N . GLY A 1 82 ? -16.609 9.812 -8.891 1 95.75 82 GLY A N 1
ATOM 605 C CA . GLY A 1 82 ? -16.516 8.359 -8.914 1 95.75 82 GLY A CA 1
ATOM 606 C C . GLY A 1 82 ? -15.242 7.824 -8.305 1 95.75 82 GLY A C 1
ATOM 607 O O . GLY A 1 82 ? -15.016 6.613 -8.281 1 95.75 82 GLY A O 1
ATOM 608 N N . SER A 1 83 ? -14.383 8.664 -7.836 1 97.5 83 SER A N 1
ATOM 609 C CA . SER A 1 83 ? -13.141 8.289 -7.176 1 97.5 83 SER A CA 1
ATOM 610 C C . SER A 1 83 ? -13.047 8.891 -5.781 1 97.5 83 SER A C 1
ATOM 612 O O . SER A 1 83 ? -12.422 9.938 -5.59 1 97.5 83 SER A O 1
ATOM 614 N N . PRO A 1 84 ? -13.539 8.188 -4.812 1 97.62 84 PRO A N 1
ATOM 615 C CA . PRO A 1 84 ? -13.539 8.734 -3.455 1 97.62 84 PRO A CA 1
ATOM 616 C C . PRO A 1 84 ? -12.141 9.047 -2.941 1 97.62 84 PRO A C 1
ATOM 618 O O . PRO A 1 84 ? -11.18 8.336 -3.273 1 97.62 84 PRO A O 1
ATOM 621 N N . ILE A 1 85 ? -12.039 10.125 -2.188 1 98.31 85 ILE A N 1
ATOM 622 C CA . ILE A 1 85 ? -10.812 10.492 -1.486 1 98.31 85 ILE A CA 1
ATOM 623 C C . ILE A 1 85 ? -10.844 9.93 -0.068 1 98.31 85 ILE A C 1
ATOM 625 O O . ILE A 1 85 ? -11.656 10.344 0.759 1 98.31 85 ILE A O 1
ATOM 629 N N . PHE A 1 86 ? -9.969 9.008 0.226 1 98.69 86 PHE A N 1
ATOM 630 C CA . PHE A 1 86 ? -9.922 8.438 1.568 1 98.69 86 PHE A CA 1
ATOM 631 C C . PHE A 1 86 ? -9.18 9.375 2.52 1 98.69 86 PHE A C 1
ATOM 633 O O . PHE A 1 86 ? -8.047 9.781 2.24 1 98.69 86 PHE A O 1
ATOM 640 N N . LEU A 1 87 ? -9.852 9.719 3.578 1 98.44 87 LEU A N 1
ATOM 641 C CA . LEU A 1 87 ? -9.281 10.508 4.664 1 98.44 87 LEU A CA 1
ATOM 642 C C . LEU A 1 87 ? -8.453 9.633 5.594 1 98.44 87 LEU A C 1
ATOM 644 O O . LEU A 1 87 ? -8.367 8.414 5.398 1 98.44 87 LEU A O 1
ATOM 648 N N . PRO A 1 88 ? -7.773 10.203 6.551 1 97.75 88 PRO A N 1
ATOM 649 C CA . PRO A 1 88 ? -6.879 9.406 7.391 1 97.75 88 PRO A CA 1
ATOM 650 C C . PRO A 1 88 ? -7.574 8.188 8.008 1 97.75 88 PRO A C 1
ATOM 652 O O . PRO A 1 88 ? -7.035 7.078 7.969 1 97.75 88 PRO A O 1
ATOM 655 N N . ASN A 1 89 ? -8.758 8.359 8.57 1 98.06 89 ASN A N 1
ATOM 656 C CA . ASN A 1 89 ? -9.477 7.25 9.18 1 98.06 89 ASN A CA 1
ATOM 657 C C . ASN A 1 89 ? -9.805 6.168 8.156 1 98.06 89 ASN A C 1
ATOM 659 O O . ASN A 1 89 ? -9.641 4.977 8.43 1 98.06 89 ASN A O 1
ATOM 663 N N . GLY A 1 90 ? -10.289 6.598 7.02 1 98.56 90 GLY A N 1
ATOM 664 C CA . GLY A 1 90 ? -10.578 5.641 5.969 1 98.56 90 GLY A CA 1
ATOM 665 C C . GLY A 1 90 ? -9.352 4.914 5.461 1 98.56 90 GLY A C 1
ATOM 666 O O . GLY A 1 90 ? -9.398 3.709 5.203 1 98.56 90 GLY A O 1
ATOM 667 N N . THR A 1 91 ? -8.281 5.637 5.312 1 98.5 91 THR A N 1
ATOM 668 C CA . THR A 1 91 ? -7.031 5.051 4.84 1 98.5 91 THR A CA 1
ATOM 669 C C . THR A 1 91 ? -6.5 4.031 5.84 1 98.5 91 THR A C 1
ATOM 671 O O . THR A 1 91 ? -5.922 3.016 5.449 1 98.5 91 THR A O 1
ATOM 674 N N . ARG A 1 92 ? -6.691 4.258 7.137 1 97.31 92 ARG A N 1
ATOM 675 C CA . ARG A 1 92 ? -6.301 3.279 8.148 1 97.31 92 ARG A CA 1
ATOM 676 C C . ARG A 1 92 ? -7.027 1.954 7.938 1 97.31 92 ARG A C 1
ATOM 678 O O . ARG A 1 92 ? -6.402 0.89 7.957 1 97.31 92 ARG A O 1
ATOM 685 N N . ILE A 1 93 ? -8.312 2.068 7.754 1 98.12 93 ILE A N 1
ATOM 686 C CA . ILE A 1 93 ? -9.094 0.857 7.523 1 98.12 93 ILE A CA 1
ATOM 687 C C . ILE A 1 93 ? -8.625 0.181 6.234 1 98.12 93 ILE A C 1
ATOM 689 O O . ILE A 1 93 ? -8.406 -1.032 6.211 1 98.12 93 ILE A O 1
ATOM 693 N N . PHE A 1 94 ? -8.461 0.982 5.156 1 98.31 94 PHE A N 1
ATOM 694 C CA . PHE A 1 94 ? -7.98 0.477 3.875 1 98.31 94 PHE A CA 1
ATOM 695 C C . PHE A 1 94 ? -6.676 -0.289 4.051 1 98.31 94 PHE A C 1
ATOM 697 O O . PHE A 1 94 ? -6.559 -1.437 3.617 1 98.31 94 PHE A O 1
ATOM 704 N N . ASN A 1 95 ? -5.734 0.343 4.699 1 96.94 95 ASN A N 1
ATOM 705 C CA . ASN A 1 95 ? -4.414 -0.249 4.887 1 96.94 95 ASN A CA 1
ATOM 706 C C . ASN A 1 95 ? -4.48 -1.512 5.738 1 96.94 95 ASN A C 1
ATOM 708 O O . ASN A 1 95 ? -3.764 -2.479 5.484 1 96.94 95 ASN A O 1
ATOM 712 N N . ARG A 1 96 ? -5.281 -1.534 6.738 1 96.38 96 ARG A N 1
ATOM 713 C CA . ARG A 1 96 ? -5.402 -2.695 7.613 1 96.38 96 ARG A CA 1
ATOM 714 C C . ARG A 1 96 ? -6 -3.883 6.867 1 96.38 96 ARG A C 1
ATOM 716 O O . ARG A 1 96 ? -5.594 -5.027 7.078 1 96.38 96 ARG A O 1
ATOM 723 N N . LEU A 1 97 ? -6.969 -3.6 6.008 1 97.5 97 LEU A N 1
ATOM 724 C CA . LEU A 1 97 ? -7.531 -4.668 5.188 1 97.5 97 LEU A CA 1
ATOM 725 C C . LEU A 1 97 ? -6.48 -5.242 4.246 1 97.5 97 LEU A C 1
ATOM 727 O O . LEU A 1 97 ? -6.363 -6.465 4.109 1 97.5 97 LEU A O 1
ATOM 731 N N . VAL A 1 98 ? -5.734 -4.395 3.621 1 96.75 98 VAL A N 1
ATOM 732 C CA . VAL A 1 98 ? -4.688 -4.816 2.693 1 96.75 98 VAL A CA 1
ATOM 733 C C . VAL A 1 98 ? -3.619 -5.605 3.443 1 96.75 98 VAL A C 1
ATOM 735 O O . VAL A 1 98 ? -3.178 -6.66 2.982 1 96.75 98 VAL A O 1
ATOM 738 N N . GLU A 1 99 ? -3.234 -5.109 4.602 1 93.62 99 GLU A N 1
ATOM 739 C CA . GLU A 1 99 ? -2.219 -5.789 5.402 1 93.62 99 GLU A CA 1
ATOM 740 C C . GLU A 1 99 ? -2.705 -7.156 5.863 1 93.62 99 GLU A C 1
ATOM 742 O O . GLU A 1 99 ? -1.932 -8.117 5.906 1 93.62 99 GLU A O 1
ATOM 747 N N . PHE A 1 100 ? -3.914 -7.219 6.215 1 95.19 100 PHE A N 1
ATOM 748 C CA . PHE A 1 100 ? -4.477 -8.508 6.602 1 95.19 100 PHE A CA 1
ATOM 749 C C . PHE A 1 100 ? -4.355 -9.516 5.465 1 95.19 100 PHE A C 1
ATOM 751 O O . PHE A 1 100 ? -3.918 -10.648 5.676 1 95.19 100 PHE A O 1
ATOM 758 N N . LEU A 1 101 ? -4.754 -9.125 4.289 1 95.88 101 LEU A N 1
ATOM 759 C CA . LEU A 1 101 ? -4.652 -10.008 3.139 1 95.88 101 LEU A CA 1
ATOM 760 C C . LEU A 1 101 ? -3.199 -10.383 2.863 1 95.88 101 LEU A C 1
ATOM 762 O O . LEU A 1 101 ? -2.902 -11.531 2.523 1 95.88 101 LEU A O 1
ATOM 766 N N . ARG A 1 102 ? -2.32 -9.453 2.971 1 93.38 102 ARG A N 1
ATOM 767 C CA . ARG A 1 102 ? -0.907 -9.727 2.738 1 93.38 102 ARG A CA 1
ATOM 768 C C . ARG A 1 102 ? -0.403 -10.82 3.674 1 93.38 102 ARG A C 1
ATOM 770 O O . ARG A 1 102 ? 0.379 -11.688 3.266 1 93.38 102 ARG A O 1
ATOM 777 N N . LYS A 1 103 ? -0.821 -10.773 4.879 1 90.88 103 LYS A N 1
ATOM 778 C CA . LYS A 1 103 ? -0.449 -11.82 5.828 1 90.88 103 LYS A CA 1
ATOM 779 C C . LYS A 1 103 ? -1.032 -13.164 5.41 1 90.88 103 LYS A C 1
ATOM 781 O O . LYS A 1 103 ? -0.373 -14.203 5.535 1 90.88 103 LYS A O 1
ATOM 786 N N . GLN A 1 104 ? -2.281 -13.109 4.91 1 92.75 104 GLN A N 1
ATOM 787 C CA . GLN A 1 104 ? -2.91 -14.336 4.449 1 92.75 104 GLN A CA 1
ATOM 788 C C . GLN A 1 104 ? -2.236 -14.859 3.186 1 92.75 104 GLN A C 1
ATOM 790 O O . GLN A 1 104 ? -2.23 -16.062 2.934 1 92.75 104 GLN A O 1
ATOM 795 N N . TYR A 1 105 ? -1.642 -13.984 2.385 1 93.94 105 TYR A N 1
ATOM 796 C CA . TYR A 1 105 ? -0.953 -14.391 1.166 1 93.94 105 TYR A CA 1
ATOM 797 C C . TYR A 1 105 ? 0.176 -15.367 1.48 1 93.94 105 TYR A C 1
ATOM 799 O O . TYR A 1 105 ? 0.471 -16.266 0.685 1 93.94 105 TYR A O 1
ATOM 807 N N . VAL A 1 106 ? 0.771 -15.203 2.656 1 89.25 106 VAL A N 1
ATOM 808 C CA . VAL A 1 106 ? 1.836 -16.109 3.062 1 89.25 106 VAL A CA 1
ATOM 809 C C . VAL A 1 106 ? 1.275 -17.516 3.225 1 89.25 106 VAL A C 1
ATOM 811 O O . VAL A 1 106 ? 1.86 -18.484 2.732 1 89.25 106 VAL A O 1
ATOM 814 N N . ARG A 1 107 ? 0.165 -17.609 3.76 1 88.5 107 ARG A N 1
ATOM 815 C CA . ARG A 1 107 ? -0.478 -18.891 4.012 1 88.5 107 ARG A CA 1
ATOM 816 C C . ARG A 1 107 ? -0.949 -19.531 2.711 1 88.5 107 ARG A C 1
ATOM 818 O O . ARG A 1 107 ? -0.833 -20.75 2.533 1 88.5 107 ARG A O 1
ATOM 825 N N . TYR A 1 108 ? -1.421 -18.734 1.854 1 93.31 108 TYR A N 1
ATOM 826 C CA . TYR A 1 108 ? -2.053 -19.281 0.658 1 93.31 108 TYR A CA 1
ATOM 827 C C . TYR A 1 108 ? -1.088 -19.266 -0.522 1 93.31 108 TYR A C 1
ATOM 829 O O . TYR A 1 108 ? -1.452 -19.656 -1.634 1 93.31 108 TYR A O 1
ATOM 837 N N . GLY A 1 109 ? 0.106 -18.797 -0.294 1 92.31 109 GLY A N 1
ATOM 838 C CA . GLY A 1 109 ? 1.193 -18.969 -1.246 1 92.31 109 GLY A CA 1
ATOM 839 C C . GLY A 1 109 ? 1.18 -17.922 -2.352 1 92.31 109 GLY A C 1
ATOM 840 O O . GLY A 1 109 ? 1.656 -18.188 -3.459 1 92.31 109 GLY A O 1
ATOM 841 N N . PHE A 1 110 ? 0.596 -16.766 -2.137 1 96.5 110 PHE A N 1
ATOM 842 C CA . PHE A 1 110 ? 0.581 -15.711 -3.135 1 96.5 110 PHE A CA 1
ATOM 843 C C . PHE A 1 110 ? 1.813 -14.82 -3.002 1 96.5 110 PHE A C 1
ATOM 845 O O . PHE A 1 110 ? 2.281 -14.562 -1.891 1 96.5 110 PHE A O 1
ATOM 852 N N . GLN A 1 111 ? 2.301 -14.383 -4.109 1 96.81 111 GLN A N 1
ATOM 853 C CA . GLN A 1 111 ? 3.373 -13.398 -4.184 1 96.81 111 GLN A CA 1
ATOM 854 C C . GLN A 1 111 ? 2.869 -12.086 -4.773 1 96.81 111 GLN A C 1
ATOM 856 O O . GLN A 1 111 ? 2.25 -12.07 -5.836 1 96.81 111 GLN A O 1
ATOM 861 N N . GLU A 1 112 ? 3.135 -11.031 -4.086 1 97.88 112 GLU A N 1
ATOM 862 C CA . GLU A 1 112 ? 2.66 -9.734 -4.543 1 97.88 112 GLU A CA 1
ATOM 863 C C . GLU A 1 112 ? 3.545 -9.18 -5.656 1 97.88 112 GLU A C 1
ATOM 865 O O . GLU A 1 112 ? 4.77 -9.32 -5.609 1 97.88 112 GLU A O 1
ATOM 870 N N . VAL A 1 113 ? 2.953 -8.617 -6.668 1 98.69 113 VAL A N 1
ATOM 871 C CA . VAL A 1 113 ? 3.623 -7.91 -7.754 1 98.69 113 VAL A CA 1
ATOM 872 C C . VAL A 1 113 ? 3.039 -6.504 -7.895 1 98.69 113 VAL A C 1
ATOM 874 O O . VAL A 1 113 ? 2.012 -6.191 -7.285 1 98.69 113 VAL A O 1
ATOM 877 N N . LEU A 1 114 ? 3.707 -5.648 -8.523 1 98.31 114 LEU A N 1
ATOM 878 C CA . LEU A 1 114 ? 3.266 -4.281 -8.781 1 98.31 114 LEU A CA 1
ATOM 879 C C . LEU A 1 114 ? 3.355 -3.951 -10.266 1 98.31 114 LEU A C 1
ATOM 881 O O . LEU A 1 114 ? 4.453 -3.877 -10.828 1 98.31 114 LEU A O 1
ATOM 885 N N . THR A 1 115 ? 2.232 -3.756 -10.906 1 98.19 115 THR A N 1
ATOM 886 C CA . THR A 1 115 ? 2.18 -3.582 -12.352 1 98.19 115 THR A CA 1
ATOM 887 C C . THR A 1 115 ? 1.771 -2.156 -12.711 1 98.19 115 THR A C 1
ATOM 889 O O . THR A 1 115 ? 1.228 -1.432 -11.875 1 98.19 115 THR A O 1
ATOM 892 N N . PRO A 1 116 ? 1.981 -1.732 -13.906 1 98 116 PRO A N 1
ATOM 893 C CA . PRO A 1 116 ? 1.679 -0.373 -14.359 1 98 116 PRO A CA 1
ATOM 894 C C . PRO A 1 116 ? 0.185 -0.057 -14.32 1 98 116 PRO A C 1
ATOM 896 O O . PRO A 1 116 ? -0.64 -0.97 -14.227 1 98 116 PRO A O 1
ATOM 899 N N . THR A 1 117 ? -0.056 1.254 -14.406 1 97.88 117 THR A N 1
ATOM 900 C CA . THR A 1 117 ? -1.432 1.74 -14.383 1 97.88 117 THR A CA 1
ATOM 901 C C . THR A 1 117 ? -1.963 1.917 -15.805 1 97.88 117 THR A C 1
ATOM 903 O O . THR A 1 117 ? -3.172 1.851 -16.031 1 97.88 117 THR A O 1
ATOM 906 N N . ILE A 1 118 ? -1.063 2.176 -16.75 1 97.44 118 ILE A N 1
ATOM 907 C CA . ILE A 1 118 ? -1.485 2.363 -18.125 1 97.44 118 ILE A CA 1
ATOM 908 C C . ILE A 1 118 ? -0.696 1.428 -19.047 1 97.44 118 ILE A C 1
ATOM 910 O O . ILE A 1 118 ? 0.484 1.162 -18.797 1 97.44 118 ILE A O 1
ATOM 914 N N . TYR A 1 119 ? -1.356 0.896 -20 1 97.44 119 TYR A N 1
ATOM 915 C CA . TYR A 1 119 ? -0.775 0.073 -21.062 1 97.44 119 TYR A CA 1
ATOM 916 C C . TYR A 1 119 ? -1.229 0.548 -22.438 1 97.44 119 TYR A C 1
ATOM 918 O O . TYR A 1 119 ? -2.309 1.125 -22.562 1 97.44 119 TYR A O 1
ATOM 926 N N . LYS A 1 120 ? -0.418 0.279 -23.391 1 96 120 LYS A N 1
ATOM 927 C CA . LYS A 1 120 ? -0.833 0.517 -24.766 1 96 120 LYS A CA 1
ATOM 928 C C . LYS A 1 120 ? -2.088 -0.281 -25.109 1 96 120 LYS A C 1
ATOM 930 O O . LYS A 1 120 ? -2.262 -1.407 -24.641 1 96 120 LYS A O 1
ATOM 935 N N . LYS A 1 121 ? -2.889 0.261 -26 1 94.44 121 LYS A N 1
ATOM 936 C CA . LYS A 1 121 ? -4.125 -0.398 -26.406 1 94.44 121 LYS A CA 1
ATOM 937 C C . LYS A 1 121 ? -3.834 -1.734 -27.094 1 94.44 121 LYS A C 1
ATOM 939 O O . LYS A 1 121 ? -4.668 -2.643 -27.062 1 94.44 121 LYS A O 1
ATOM 944 N N . ALA A 1 122 ? -2.66 -1.874 -27.609 1 95.19 122 ALA A N 1
ATOM 945 C CA . ALA A 1 122 ? -2.252 -3.135 -28.234 1 95.19 122 ALA A CA 1
ATOM 946 C C . ALA A 1 122 ? -2.342 -4.285 -27.234 1 95.19 122 ALA A C 1
ATOM 948 O O . ALA A 1 122 ? -2.66 -5.418 -27.609 1 95.19 122 ALA A O 1
ATOM 949 N N . LEU A 1 123 ? -2.025 -4.023 -26 1 97 123 LEU A N 1
ATOM 950 C CA . LEU A 1 123 ? -2.127 -5.066 -24.984 1 97 123 LEU A CA 1
ATOM 951 C C . LEU A 1 123 ? -3.58 -5.477 -24.781 1 97 123 LEU A C 1
ATOM 953 O O . LEU A 1 123 ? -3.879 -6.664 -24.625 1 97 123 LEU A O 1
ATOM 957 N N . TRP A 1 124 ? -4.426 -4.523 -24.781 1 95.56 124 TRP A N 1
ATOM 958 C CA . TRP A 1 124 ? -5.844 -4.781 -24.547 1 95.56 124 TRP A CA 1
ATOM 959 C C . TRP A 1 124 ? -6.469 -5.488 -25.75 1 95.56 124 TRP A C 1
ATOM 961 O O . TRP A 1 124 ? -7.402 -6.281 -25.578 1 95.56 124 TRP A O 1
ATOM 971 N N . ALA A 1 125 ? -5.961 -5.184 -26.906 1 94.81 125 ALA A N 1
ATOM 972 C CA . ALA A 1 125 ? -6.371 -5.938 -28.094 1 94.81 125 ALA A CA 1
ATOM 973 C C . ALA A 1 125 ? -5.926 -7.395 -27.984 1 94.81 125 ALA A C 1
ATOM 975 O O . ALA A 1 125 ? -6.699 -8.305 -28.281 1 94.81 125 ALA A O 1
ATOM 976 N N . LYS A 1 126 ? -4.758 -7.578 -27.562 1 95.31 126 LYS A N 1
ATOM 977 C CA . LYS A 1 126 ? -4.211 -8.922 -27.406 1 95.31 126 LYS A CA 1
ATOM 978 C C . LYS A 1 126 ? -5.02 -9.734 -26.406 1 95.31 126 LYS A C 1
ATOM 980 O O . LYS A 1 126 ? -5.32 -10.906 -26.641 1 95.31 126 LYS A O 1
ATOM 985 N N . SER A 1 127 ? -5.363 -9.117 -25.297 1 95.12 127 SER A N 1
ATOM 986 C CA . SER A 1 127 ? -6.062 -9.828 -24.219 1 95.12 127 SER A CA 1
ATOM 987 C C . SER A 1 127 ? -7.539 -10 -24.547 1 95.12 127 SER A C 1
ATOM 989 O O . SER A 1 127 ? -8.234 -10.781 -23.891 1 95.12 127 SER A O 1
ATOM 991 N N . GLY A 1 128 ? -8.062 -9.273 -25.531 1 91.62 128 GLY A N 1
ATOM 992 C CA . GLY A 1 128 ? -9.469 -9.352 -25.891 1 91.62 128 GLY A CA 1
ATOM 993 C C . GLY A 1 128 ? -10.328 -8.328 -25.156 1 91.62 128 GLY A C 1
ATOM 994 O O . GLY A 1 128 ? -11.516 -8.188 -25.453 1 91.62 128 GLY A O 1
ATOM 995 N N . HIS A 1 129 ? -9.727 -7.523 -24.266 1 91 129 HIS A N 1
ATOM 996 C CA . HIS A 1 129 ? -10.484 -6.547 -23.484 1 91 129 HIS A CA 1
ATOM 997 C C . HIS A 1 129 ? -10.953 -5.391 -24.359 1 91 129 HIS A C 1
ATOM 999 O O . HIS A 1 129 ? -12.031 -4.84 -24.141 1 91 129 HIS A O 1
ATOM 1005 N N . LEU A 1 130 ? -10.18 -5 -25.281 1 88.94 130 LEU A N 1
ATOM 1006 C CA . LEU A 1 130 ? -10.562 -3.883 -26.141 1 88.94 130 LEU A CA 1
ATOM 1007 C C . LEU A 1 130 ? -11.836 -4.195 -26.922 1 88.94 130 LEU A C 1
ATOM 1009 O O . LEU A 1 130 ? -12.688 -3.318 -27.109 1 88.94 130 LEU A O 1
ATOM 1013 N N . GLU A 1 131 ? -11.992 -5.449 -27.297 1 86.81 131 GLU A N 1
ATOM 1014 C CA . GLU A 1 131 ? -13.148 -5.887 -28.062 1 86.81 131 GLU A CA 1
ATOM 1015 C C . GLU A 1 131 ? -14.383 -6.039 -27.188 1 86.81 131 GLU A C 1
ATOM 1017 O O . GLU A 1 131 ? -15.5 -5.77 -27.625 1 86.81 131 GLU A O 1
ATOM 1022 N N . ASN A 1 132 ? -14.164 -6.383 -26.062 1 83.94 132 ASN A N 1
ATOM 1023 C CA . ASN A 1 132 ? -15.297 -6.812 -25.25 1 83.94 132 ASN A CA 1
ATOM 1024 C C . ASN A 1 132 ? -15.602 -5.816 -24.141 1 83.94 132 ASN A C 1
ATOM 1026 O O . ASN A 1 132 ? -16.688 -5.828 -23.562 1 83.94 132 ASN A O 1
ATOM 1030 N N . TYR A 1 133 ? -14.641 -4.895 -23.844 1 83.56 133 TYR A N 1
ATOM 1031 C CA . TYR A 1 133 ? -14.773 -4.082 -22.641 1 83.56 133 TYR A CA 1
ATOM 1032 C C . TYR A 1 133 ? -14.469 -2.617 -22.938 1 83.56 133 TYR A C 1
ATOM 1034 O O . TYR A 1 133 ? -14.391 -1.796 -22.031 1 83.56 133 TYR A O 1
ATOM 1042 N N . SER A 1 134 ? -14.336 -2.143 -24.094 1 86 134 SER A N 1
ATOM 1043 C CA . SER A 1 134 ? -13.828 -0.823 -24.453 1 86 134 SER A CA 1
ATOM 1044 C C . SER A 1 134 ? -14.758 0.282 -23.969 1 86 134 SER A C 1
ATOM 1046 O O . SER A 1 134 ? -14.297 1.369 -23.609 1 86 134 SER A O 1
ATOM 1048 N N . ASP A 1 135 ? -16 0.025 -23.859 1 86.75 135 ASP A N 1
ATOM 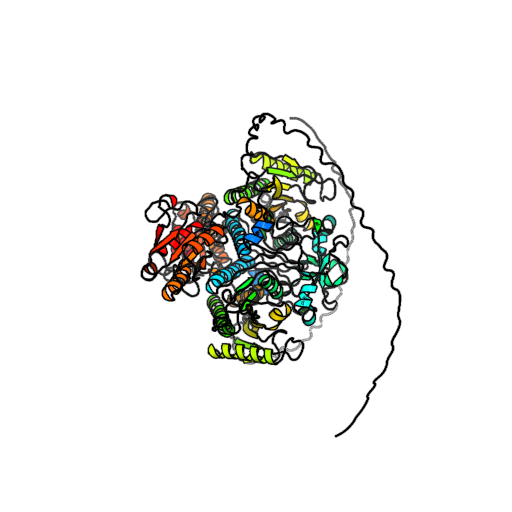1049 C CA . ASP A 1 135 ? -16.969 1.036 -23.438 1 86.75 135 ASP A CA 1
ATOM 1050 C C . ASP A 1 135 ? -16.703 1.491 -22.016 1 86.75 135 ASP A C 1
ATOM 1052 O O . ASP A 1 135 ? -17 2.633 -21.656 1 86.75 135 ASP A O 1
ATOM 1056 N N . ASP A 1 136 ? -16.109 0.646 -21.281 1 90.62 136 ASP A N 1
ATOM 1057 C CA . ASP A 1 136 ? -15.898 0.936 -19.875 1 90.62 136 ASP A CA 1
ATOM 1058 C C . ASP A 1 136 ? -14.445 1.32 -19.594 1 90.62 136 ASP A C 1
ATOM 1060 O O . ASP A 1 136 ? -14.008 1.362 -18.453 1 90.62 136 ASP A O 1
ATOM 1064 N N . MET A 1 137 ? -13.758 1.611 -20.703 1 93.81 137 MET A N 1
ATOM 1065 C CA . MET A 1 137 ? -12.344 1.922 -20.516 1 93.81 137 MET A CA 1
ATOM 1066 C C . MET A 1 137 ? -12.086 3.41 -20.719 1 93.81 137 MET A C 1
ATOM 1068 O O . MET A 1 137 ? -12.891 4.109 -21.328 1 93.81 137 MET A O 1
ATOM 1072 N N . TYR A 1 138 ? -10.992 3.898 -20.188 1 94.56 138 TYR A N 1
ATOM 1073 C CA . TYR A 1 138 ? -10.453 5.234 -20.422 1 94.56 138 TYR A CA 1
ATOM 1074 C C . TYR A 1 138 ? -9.297 5.188 -21.422 1 94.56 138 TYR A C 1
ATOM 1076 O O . TYR A 1 138 ? -8.477 4.266 -21.375 1 94.56 138 TYR A O 1
ATOM 1084 N N . THR A 1 139 ? -9.203 6.203 -22.219 1 93.88 139 THR A N 1
ATOM 1085 C CA . THR A 1 139 ? -8.07 6.387 -23.109 1 93.88 139 THR A CA 1
ATOM 1086 C C . THR A 1 139 ? -7.105 7.43 -22.562 1 93.88 139 THR A C 1
ATOM 1088 O O . THR A 1 139 ? -7.531 8.461 -22.031 1 93.88 139 THR A O 1
ATOM 1091 N N . VAL A 1 140 ? -5.828 7.148 -22.656 1 94.5 140 VAL A N 1
ATOM 1092 C CA . VAL A 1 140 ? -4.781 8.047 -22.172 1 94.5 140 VAL A CA 1
ATOM 1093 C C . VAL A 1 140 ? -3.873 8.453 -23.328 1 94.5 140 VAL A C 1
ATOM 1095 O O . VAL A 1 140 ? -3.391 7.594 -24.078 1 94.5 140 VAL A O 1
ATOM 1098 N N . THR A 1 141 ? -3.652 9.742 -23.469 1 90.62 141 THR A N 1
ATOM 1099 C CA . THR A 1 141 ? -2.77 10.297 -24.5 1 90.62 141 THR A CA 1
ATOM 1100 C C . THR A 1 141 ? -1.864 11.375 -23.906 1 90.62 141 THR A C 1
ATOM 1102 O O . THR A 1 141 ? -2.09 11.836 -22.781 1 90.62 141 THR A O 1
ATOM 1105 N N . SER A 1 142 ? -0.819 11.633 -24.719 1 84.56 142 SER A N 1
ATOM 1106 C CA . SER A 1 142 ? 0.024 12.75 -24.328 1 84.56 142 SER A CA 1
ATOM 1107 C C . SER A 1 142 ? -0.737 14.07 -24.406 1 84.56 142 SER A C 1
ATOM 1109 O O . SER A 1 142 ? -1.486 14.305 -25.359 1 84.56 142 SER A O 1
ATOM 1111 N N . THR A 1 143 ? -0.513 14.852 -23.422 1 79.25 143 THR A N 1
ATOM 1112 C CA . THR A 1 143 ? -1.116 16.172 -23.5 1 79.25 143 THR A CA 1
ATOM 1113 C C . THR A 1 143 ? -0.46 17 -24.609 1 79.25 143 THR A C 1
ATOM 1115 O O . THR A 1 143 ? -1.141 17.734 -25.328 1 79.25 143 THR A O 1
ATOM 1118 N N . SER A 1 144 ? 0.828 16.719 -24.672 1 76 144 SER A N 1
ATOM 1119 C CA . SER A 1 144 ? 1.584 17.406 -25.703 1 76 144 SER A CA 1
ATOM 1120 C C . SER A 1 144 ? 1.858 16.484 -26.891 1 76 144 SER A C 1
ATOM 1122 O O . SER A 1 144 ? 2.447 15.414 -26.719 1 76 144 SER A O 1
ATOM 1124 N N . PRO A 1 145 ? 1.525 16.938 -28.047 1 71.75 145 PRO A N 1
ATOM 1125 C CA . PRO A 1 145 ? 1.775 16.125 -29.219 1 71.75 145 PRO A CA 1
ATOM 1126 C C . PRO A 1 145 ? 3.256 15.805 -29.422 1 71.75 145 PRO A C 1
ATOM 1128 O O . PRO A 1 145 ? 3.602 14.742 -29.953 1 71.75 145 PRO A O 1
ATOM 1131 N N . SER A 1 146 ? 4.051 16.672 -29 1 70.06 146 SER A N 1
ATOM 1132 C CA . SER A 1 146 ? 5.484 16.5 -29.203 1 70.06 146 SER A CA 1
ATOM 1133 C C . SER A 1 146 ? 6.023 15.367 -28.328 1 70.06 146 SER A C 1
ATOM 1135 O O . SER A 1 146 ? 7.102 14.828 -28.594 1 70.06 146 SER A O 1
ATOM 1137 N N . ARG A 1 147 ? 5.258 14.914 -27.438 1 74.19 147 ARG A N 1
ATOM 1138 C CA . ARG A 1 147 ? 5.715 13.883 -26.516 1 74.19 147 ARG A CA 1
ATOM 1139 C C . ARG A 1 147 ? 5.008 12.555 -26.781 1 74.19 147 ARG A C 1
ATOM 1141 O O . ARG A 1 147 ? 5.102 11.633 -25.969 1 74.19 147 ARG A O 1
ATOM 1148 N N . ALA A 1 148 ? 4.352 12.492 -27.891 1 74.81 148 ALA A N 1
ATOM 1149 C CA . ALA A 1 148 ? 3.611 11.266 -28.188 1 74.81 148 ALA A CA 1
ATOM 1150 C C . ALA A 1 148 ? 4.543 10.172 -28.703 1 74.81 148 ALA A C 1
ATOM 1152 O O . ALA A 1 148 ? 5.473 10.445 -29.469 1 74.81 148 ALA A O 1
ATOM 1153 N N . ASP A 1 149 ? 4.41 8.867 -28.172 1 69.19 149 ASP A N 1
ATOM 1154 C CA . ASP A 1 149 ? 5.191 7.707 -28.594 1 69.19 149 ASP A CA 1
ATOM 1155 C C . ASP A 1 149 ? 4.672 7.152 -29.922 1 69.19 149 ASP A C 1
ATOM 1157 O O . ASP A 1 149 ? 3.832 6.25 -29.938 1 69.19 149 ASP A O 1
ATOM 1161 N N . SER A 1 150 ? 4.453 7.914 -30.984 1 64.75 150 SER A N 1
ATOM 1162 C CA . SER A 1 150 ? 3.754 7.379 -32.156 1 64.75 150 SER A CA 1
ATOM 1163 C C . SER A 1 150 ? 4.73 6.75 -33.125 1 64.75 150 SER A C 1
ATOM 1165 O O .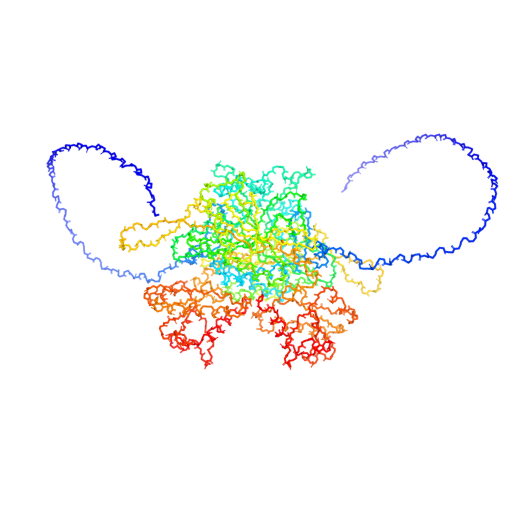 SER A 1 150 ? 5.707 7.383 -33.531 1 64.75 150 SER A O 1
ATOM 1167 N N . THR A 1 151 ? 4.793 5.371 -33.156 1 58.62 151 THR A N 1
ATOM 1168 C CA . THR A 1 151 ? 5.625 4.621 -34.094 1 58.62 151 THR A CA 1
ATOM 1169 C C . THR A 1 151 ? 4.863 4.336 -35.375 1 58.62 151 THR A C 1
ATOM 1171 O O . THR A 1 151 ? 5.238 3.447 -36.156 1 58.62 151 THR A O 1
ATOM 1174 N N . GLY A 1 152 ? 3.816 5.039 -35.75 1 58.91 152 GLY A N 1
ATOM 1175 C CA . GLY A 1 152 ? 3.131 4.828 -37.031 1 58.91 152 GLY A CA 1
ATOM 1176 C C . GLY A 1 152 ? 1.638 4.617 -36.875 1 58.91 152 GLY A C 1
ATOM 1177 O O . GLY A 1 152 ? 0.837 5.285 -37.531 1 58.91 152 GLY A O 1
ATOM 1178 N N . ASP A 1 153 ? 1.24 3.512 -36.219 1 59.5 153 ASP A N 1
ATOM 1179 C CA . ASP A 1 153 ? -0.175 3.277 -35.938 1 59.5 153 ASP A CA 1
ATOM 1180 C C . ASP A 1 153 ? -0.636 4.039 -34.719 1 59.5 153 ASP A C 1
ATOM 1182 O O . ASP A 1 153 ? -0.512 3.545 -33.594 1 59.5 153 ASP A O 1
ATOM 1186 N N . ALA A 1 154 ? -1.184 5.156 -34.906 1 66.12 154 ALA A N 1
ATOM 1187 C CA . ALA A 1 154 ? -1.466 6.172 -33.875 1 66.12 154 ALA A CA 1
ATOM 1188 C C . ALA A 1 154 ? -2.396 5.629 -32.812 1 66.12 154 ALA A C 1
ATOM 1190 O O . ALA A 1 154 ? -2.16 5.832 -31.625 1 66.12 154 ALA A O 1
ATOM 1191 N N . GLU A 1 155 ? -3.309 4.82 -33.219 1 71.19 155 GLU A N 1
ATOM 1192 C CA . GLU A 1 155 ? -4.293 4.375 -32.25 1 71.19 155 GLU A CA 1
ATOM 1193 C C . GLU A 1 155 ? -3.725 3.277 -31.344 1 71.19 155 GLU A C 1
ATOM 1195 O O . GLU A 1 155 ? -3.975 3.264 -30.141 1 71.19 155 GLU A O 1
ATOM 1200 N N . ALA A 1 156 ? -3.004 2.416 -31.953 1 74.81 156 ALA A N 1
ATOM 1201 C CA . ALA A 1 156 ? -2.418 1.307 -31.203 1 74.81 156 ALA A CA 1
ATOM 1202 C C . ALA A 1 156 ? -1.396 1.809 -30.188 1 74.81 156 ALA A C 1
ATOM 1204 O O . ALA A 1 156 ? -1.135 1.146 -29.188 1 74.81 156 ALA A O 1
ATOM 1205 N N . ASP A 1 157 ? -1.058 3.033 -30.375 1 81.38 157 ASP A N 1
ATOM 1206 C CA . ASP A 1 157 ? 0 3.57 -29.516 1 81.38 157 ASP A CA 1
ATOM 1207 C C . ASP A 1 157 ? -0.581 4.418 -28.391 1 81.38 157 ASP A C 1
ATOM 1209 O O . ASP A 1 157 ? 0.138 4.812 -27.469 1 81.38 157 ASP A O 1
ATOM 1213 N N . GLU A 1 158 ? -1.844 4.504 -28.469 1 89.81 158 GLU A N 1
ATOM 1214 C CA . GLU A 1 158 ? -2.502 5.156 -27.344 1 89.81 158 GLU A CA 1
ATOM 1215 C C . GLU A 1 158 ? -2.564 4.234 -26.125 1 89.81 158 GLU A C 1
ATOM 1217 O O . GLU A 1 158 ? -2.438 3.016 -26.25 1 89.81 158 GLU A O 1
ATOM 1222 N N . TYR A 1 159 ? -2.66 4.848 -25.016 1 94.5 159 TYR A N 1
ATOM 1223 C CA . TYR A 1 159 ? -2.709 4.062 -23.781 1 94.5 159 TYR A CA 1
ATOM 1224 C C . TYR A 1 159 ? -4.137 3.941 -23.266 1 94.5 159 TYR A C 1
ATOM 1226 O O . TYR A 1 159 ? -5.004 4.742 -23.625 1 94.5 159 TYR A O 1
ATOM 1234 N N . GLY A 1 160 ? -4.414 2.93 -22.594 1 95.69 160 GLY A N 1
ATOM 1235 C CA . GLY A 1 160 ? -5.609 2.783 -21.781 1 95.69 160 GLY A CA 1
ATOM 1236 C C . GLY A 1 160 ? -5.305 2.627 -20.297 1 95.69 160 GLY A C 1
ATOM 1237 O O . GLY A 1 160 ? -4.328 1.974 -19.922 1 95.69 160 GLY A O 1
ATOM 1238 N N . LEU A 1 161 ? -6.145 3.275 -19.469 1 96.88 161 LEU A N 1
ATOM 1239 C CA . LEU A 1 161 ? -6.098 2.949 -18.047 1 96.88 161 LEU A CA 1
ATOM 1240 C C . LEU A 1 161 ? -6.539 1.51 -17.812 1 96.88 161 LEU A C 1
ATOM 1242 O O . LEU A 1 161 ? -7.527 1.054 -18.391 1 96.88 161 LEU A O 1
ATOM 1246 N N . LYS A 1 162 ? -5.801 0.837 -17.016 1 97.31 162 LYS A N 1
ATOM 1247 C CA . LYS A 1 162 ? -6.086 -0.589 -16.875 1 97.31 162 LYS A CA 1
ATOM 1248 C C . LYS A 1 162 ? -7.387 -0.821 -16.125 1 97.31 162 LYS A C 1
ATOM 1250 O O . LYS A 1 162 ? -7.543 -0.354 -14.992 1 97.31 162 LYS A O 1
ATOM 1255 N N . PRO A 1 163 ? -8.32 -1.585 -16.641 1 96.25 163 PRO A N 1
ATOM 1256 C CA . PRO A 1 163 ? -9.539 -1.983 -15.945 1 96.25 163 PRO A CA 1
ATOM 1257 C C . PRO A 1 163 ? -9.352 -3.234 -15.094 1 96.25 163 PRO A C 1
ATOM 1259 O O . PRO A 1 163 ? -10.211 -3.572 -14.281 1 96.25 163 PRO A O 1
ATOM 1262 N N . MET A 1 164 ? -8.266 -3.941 -15.305 1 95.75 164 MET A N 1
ATOM 1263 C CA . MET A 1 164 ? -7.926 -5.172 -14.602 1 95.75 164 MET A CA 1
ATOM 1264 C C . MET A 1 164 ? -6.426 -5.438 -14.664 1 95.75 164 MET A C 1
ATOM 1266 O O . MET A 1 164 ? -5.73 -4.895 -15.516 1 95.75 164 MET A O 1
ATOM 1270 N N . ASN A 1 165 ? -5.926 -6.309 -13.844 1 97.69 165 ASN A N 1
ATOM 1271 C CA . ASN A 1 165 ? -4.496 -6.578 -13.75 1 97.69 165 ASN A CA 1
ATOM 1272 C C . ASN A 1 165 ? -4.098 -7.793 -14.578 1 97.69 165 ASN A C 1
ATOM 1274 O O . ASN A 1 165 ? -2.91 -8.016 -14.828 1 97.69 165 ASN A O 1
ATOM 1278 N N . CYS A 1 166 ? -5.008 -8.609 -15.047 1 97.81 166 CYS A N 1
ATOM 1279 C CA . CYS A 1 166 ? -4.742 -9.945 -15.562 1 97.81 166 CYS A CA 1
ATOM 1280 C C . CYS A 1 166 ? -3.754 -9.898 -16.719 1 97.81 166 CYS A C 1
ATOM 1282 O O . CYS A 1 166 ? -2.824 -10.703 -16.781 1 97.81 166 CYS A O 1
ATOM 1284 N N . PRO A 1 167 ? -3.859 -8.938 -17.703 1 97.81 167 PRO A N 1
ATOM 1285 C CA . PRO A 1 167 ? -2.859 -8.93 -18.781 1 97.81 167 PRO A CA 1
ATOM 1286 C C . PRO A 1 167 ? -1.446 -8.664 -18.25 1 97.81 167 PRO A C 1
ATOM 1288 O O . PRO A 1 167 ? -0.481 -9.234 -18.766 1 97.81 167 PRO A O 1
ATOM 1291 N N . GLY A 1 168 ? -1.382 -7.754 -17.297 1 98.12 168 GLY A N 1
ATOM 1292 C CA . GLY A 1 168 ? -0.083 -7.5 -16.688 1 98.12 168 GLY A CA 1
ATOM 1293 C C . GLY A 1 168 ? 0.539 -8.734 -16.078 1 98.12 168 GLY A C 1
ATOM 1294 O O . GLY A 1 168 ? 1.745 -8.961 -16.188 1 98.12 168 GLY A O 1
ATOM 1295 N N . HIS A 1 169 ? -0.238 -9.57 -15.406 1 98.62 169 HIS A N 1
ATOM 1296 C CA . HIS A 1 169 ? 0.265 -10.789 -14.781 1 98.62 169 HIS A CA 1
ATOM 1297 C C . HIS A 1 169 ? 0.665 -11.82 -15.828 1 98.62 169 HIS A C 1
ATOM 1299 O O . HIS A 1 169 ? 1.593 -12.602 -15.617 1 98.62 169 HIS A O 1
ATOM 1305 N N . CYS A 1 170 ? -0.009 -11.82 -17 1 98.56 170 CYS A N 1
ATOM 1306 C CA . CYS A 1 170 ? 0.412 -12.672 -18.094 1 98.56 170 CYS A CA 1
ATOM 1307 C C . CYS A 1 170 ? 1.798 -12.281 -18.594 1 98.56 170 CYS A C 1
ATOM 1309 O O . CYS A 1 170 ? 2.621 -13.148 -18.906 1 98.56 170 CYS A O 1
ATOM 1311 N N . LEU A 1 171 ? 2.002 -10.969 -18.672 1 98.44 171 LEU A N 1
ATOM 1312 C CA . LEU A 1 171 ? 3.324 -10.5 -19.078 1 98.44 171 LEU A CA 1
ATOM 1313 C C . LEU A 1 171 ? 4.391 -10.984 -18.094 1 98.44 171 LEU A C 1
ATOM 1315 O O . LEU A 1 171 ? 5.488 -11.367 -18.5 1 98.44 171 LEU A O 1
ATOM 1319 N N . ILE A 1 172 ? 4.09 -10.969 -16.812 1 98.5 172 ILE A N 1
ATOM 1320 C CA . ILE A 1 172 ? 5.031 -11.406 -15.789 1 98.5 172 ILE A CA 1
ATOM 1321 C C . ILE A 1 172 ? 5.312 -12.898 -15.945 1 98.5 172 ILE A C 1
ATOM 1323 O O . ILE A 1 172 ? 6.473 -13.32 -15.945 1 98.5 172 ILE A O 1
ATOM 1327 N N . PHE A 1 173 ? 4.285 -13.727 -16.109 1 98.25 173 PHE A N 1
ATOM 1328 C CA . PHE A 1 173 ? 4.473 -15.156 -16.297 1 98.25 173 PHE A CA 1
ATOM 1329 C C . PHE A 1 173 ? 5.359 -15.43 -17.516 1 98.25 173 PHE A C 1
ATOM 1331 O O . PHE A 1 173 ? 6.246 -16.281 -17.453 1 98.25 173 PHE A O 1
ATOM 1338 N N . ALA A 1 174 ? 5.145 -14.688 -18.547 1 97.12 174 ALA A N 1
ATOM 1339 C CA . ALA A 1 174 ? 5.832 -14.906 -19.828 1 97.12 174 ALA A CA 1
ATOM 1340 C C . ALA A 1 174 ? 7.281 -14.438 -19.75 1 97.12 174 ALA A C 1
ATOM 1342 O O . ALA A 1 174 ? 8.094 -14.766 -20.625 1 97.12 174 ALA A O 1
ATOM 1343 N N . SER A 1 175 ? 7.59 -13.695 -18.781 1 93.31 175 SER A N 1
ATOM 1344 C CA . SER A 1 175 ? 8.898 -13.055 -18.719 1 93.31 175 SER A CA 1
ATOM 1345 C C . SER A 1 175 ? 9.984 -14.047 -18.312 1 93.31 175 SER A C 1
ATOM 1347 O O . SER A 1 175 ? 11.18 -13.75 -18.422 1 93.31 175 SER A O 1
ATOM 1349 N N . GLN A 1 176 ? 9.648 -15.227 -17.906 1 92.5 176 GLN A N 1
ATOM 1350 C CA . GLN A 1 176 ? 10.609 -16.234 -17.484 1 92.5 176 GLN A CA 1
ATOM 1351 C C . GLN A 1 176 ? 10.227 -17.625 -18.016 1 92.5 176 GLN A C 1
ATOM 1353 O O . GLN A 1 176 ? 9.062 -17.859 -18.328 1 92.5 176 GLN A O 1
ATOM 1358 N N . LEU A 1 177 ? 11.234 -18.422 -18.109 1 91.69 177 LEU A N 1
ATOM 1359 C CA . LEU A 1 177 ? 10.953 -19.828 -18.406 1 91.69 177 LEU A CA 1
ATOM 1360 C C . LEU A 1 177 ? 10.336 -20.516 -17.203 1 91.69 177 LEU A C 1
ATOM 1362 O O . LEU A 1 177 ? 10.773 -20.312 -16.062 1 91.69 177 LEU A O 1
ATOM 1366 N N . ARG A 1 178 ? 9.273 -21.266 -17.531 1 95.19 178 ARG A N 1
ATOM 1367 C CA . ARG A 1 178 ? 8.555 -21.922 -16.438 1 95.19 178 ARG A CA 1
ATOM 1368 C C . ARG A 1 178 ? 8.641 -23.438 -16.562 1 95.19 178 ARG A C 1
ATOM 1370 O O . ARG A 1 178 ? 8.57 -23.984 -17.672 1 95.19 178 ARG A O 1
ATOM 1377 N N . SER A 1 179 ? 8.828 -24.047 -15.469 1 92.44 179 SER A N 1
ATOM 1378 C CA . SER A 1 179 ? 8.781 -25.5 -15.383 1 92.44 179 SER A CA 1
ATOM 1379 C C . SER A 1 179 ? 7.504 -25.969 -14.695 1 92.44 179 SER A C 1
ATOM 1381 O O . SER A 1 179 ? 6.902 -25.219 -13.922 1 92.44 179 SER A O 1
ATOM 1383 N N . TYR A 1 180 ? 7.117 -27.25 -15 1 92.62 180 TYR A N 1
ATOM 1384 C CA . TYR A 1 180 ? 5.949 -27.812 -14.344 1 92.62 180 TYR A CA 1
ATOM 1385 C C . TYR A 1 180 ? 6.129 -27.828 -12.828 1 92.62 180 TYR A C 1
ATOM 1387 O O . TYR A 1 180 ? 5.148 -27.781 -12.086 1 92.62 180 TYR A O 1
ATOM 1395 N N . ARG A 1 181 ? 7.316 -27.75 -12.375 1 87 181 ARG A N 1
ATOM 1396 C CA . ARG A 1 181 ? 7.617 -27.797 -10.945 1 87 181 ARG A CA 1
ATOM 1397 C C . ARG A 1 181 ? 7.355 -26.438 -10.289 1 87 181 ARG A C 1
ATOM 1399 O O . ARG A 1 181 ? 7.176 -26.359 -9.078 1 87 181 ARG A O 1
ATOM 1406 N N . ASP A 1 182 ? 7.336 -25.484 -11.109 1 91.88 182 ASP A N 1
ATOM 1407 C CA . ASP A 1 182 ? 7.113 -24.125 -10.602 1 91.88 182 ASP A CA 1
ATOM 1408 C C . ASP A 1 182 ? 5.633 -23.875 -10.344 1 91.88 182 ASP A C 1
ATOM 1410 O O . ASP A 1 182 ? 5.273 -22.938 -9.617 1 91.88 182 ASP A O 1
ATOM 1414 N N . LEU A 1 183 ? 4.82 -24.734 -10.938 1 95.81 183 LEU A N 1
ATOM 1415 C CA . LEU A 1 183 ? 3.381 -24.5 -10.883 1 95.81 183 LEU A CA 1
ATOM 1416 C C . LEU A 1 183 ? 2.756 -25.219 -9.695 1 95.81 183 LEU A C 1
ATOM 1418 O O . LEU A 1 183 ? 3.182 -26.328 -9.344 1 95.81 183 LEU A O 1
ATOM 1422 N N . PRO A 1 184 ? 1.853 -24.562 -9.062 1 97.69 184 PRO A N 1
ATOM 1423 C CA . PRO A 1 184 ? 1.173 -23.312 -9.43 1 97.69 184 PRO A CA 1
ATOM 1424 C C . PRO A 1 184 ? 1.966 -22.078 -9.031 1 97.69 184 PRO A C 1
ATOM 1426 O O . PRO A 1 184 ? 2.684 -22.078 -8.031 1 97.69 184 PRO A O 1
ATOM 1429 N N . ILE A 1 185 ? 1.858 -21.062 -9.875 1 98.12 185 ILE A N 1
ATOM 1430 C CA . ILE A 1 185 ? 2.355 -19.719 -9.562 1 98.12 185 ILE A CA 1
ATOM 1431 C C . ILE A 1 185 ? 1.185 -18.797 -9.25 1 98.12 185 ILE A C 1
ATOM 1433 O O . ILE A 1 185 ? 0.222 -18.719 -10.016 1 98.12 185 ILE A O 1
ATOM 1437 N N . ARG A 1 186 ? 1.26 -18.141 -8.094 1 98.62 186 ARG A N 1
ATOM 1438 C CA . ARG A 1 186 ? 0.156 -17.297 -7.633 1 98.62 186 ARG A CA 1
ATOM 1439 C C . ARG A 1 186 ? 0.61 -15.859 -7.43 1 98.62 186 ARG A C 1
ATOM 1441 O O . ARG A 1 186 ? 1.43 -15.578 -6.551 1 98.62 186 ARG A O 1
ATOM 1448 N N . TYR A 1 187 ? 0.048 -14.914 -8.227 1 98.69 187 TYR A N 1
ATOM 1449 C CA . TYR A 1 187 ? 0.359 -13.492 -8.109 1 98.69 187 TYR A CA 1
ATOM 1450 C C . TYR A 1 187 ? -0.8 -12.727 -7.477 1 98.69 187 TYR A C 1
ATOM 1452 O O . TYR A 1 187 ? -1.966 -13.07 -7.691 1 98.69 187 TYR A O 1
ATOM 1460 N N . ALA A 1 188 ? -0.465 -11.758 -6.703 1 98.44 188 ALA A N 1
ATOM 1461 C CA . ALA A 1 188 ? -1.437 -10.812 -6.16 1 98.44 188 ALA A CA 1
ATOM 1462 C C . ALA A 1 188 ? -1.01 -9.375 -6.434 1 98.44 188 ALA A C 1
ATOM 1464 O O . ALA A 1 188 ? 0.184 -9.062 -6.453 1 98.44 188 ALA A O 1
ATOM 1465 N N . ASP A 1 189 ? -1.911 -8.516 -6.629 1 98.12 189 ASP A N 1
ATOM 1466 C CA . ASP A 1 189 ? -1.676 -7.125 -6.996 1 98.12 189 ASP A CA 1
ATOM 1467 C C . ASP A 1 189 ? -2.756 -6.215 -6.414 1 98.12 189 ASP A C 1
ATOM 1469 O O . ASP A 1 189 ? -3.949 -6.48 -6.57 1 98.12 189 ASP A O 1
ATOM 1473 N N . PHE A 1 190 ? -2.326 -5.113 -5.75 1 97.38 190 PHE A N 1
ATOM 1474 C CA . PHE A 1 190 ? -3.279 -4.176 -5.164 1 97.38 190 PHE A CA 1
ATOM 1475 C C . PHE A 1 190 ? -3.305 -2.869 -5.945 1 97.38 190 PHE A C 1
ATOM 1477 O O . PHE A 1 190 ? -3.881 -1.879 -5.488 1 97.38 190 PHE A O 1
ATOM 1484 N N . SER A 1 191 ? -2.674 -2.801 -7.098 1 95.94 191 SER A N 1
ATOM 1485 C CA . SER A 1 191 ? -2.643 -1.572 -7.883 1 95.94 191 SER A CA 1
ATOM 1486 C C . SER A 1 191 ? -4.051 -1.127 -8.266 1 95.94 191 SER A C 1
ATOM 1488 O O . SER A 1 191 ? -4.926 -1.96 -8.508 1 95.94 191 SER A O 1
ATOM 1490 N N . PRO A 1 192 ? -4.246 0.134 -8.359 1 97.31 192 PRO A N 1
ATOM 1491 C CA . PRO A 1 192 ? -5.586 0.642 -8.656 1 97.31 192 PRO A CA 1
ATOM 1492 C C . PRO A 1 192 ? -6.051 0.291 -10.07 1 97.31 192 PRO A C 1
ATOM 1494 O O . PRO A 1 192 ? -5.234 0.216 -10.992 1 97.31 192 PRO A O 1
ATOM 1497 N N . LEU A 1 193 ? -7.332 0.094 -10.148 1 98.12 193 LEU A N 1
ATOM 1498 C CA . LEU A 1 193 ? -8.016 -0.156 -11.414 1 98.12 193 LEU A CA 1
ATOM 1499 C C . LEU A 1 193 ? -9.008 0.961 -11.727 1 98.12 193 LEU A C 1
ATOM 1501 O O . LEU A 1 193 ? -9.492 1.641 -10.812 1 98.12 193 LEU A O 1
ATOM 1505 N N . HIS A 1 194 ? -9.305 1.154 -13.008 1 97.62 194 HIS A N 1
ATOM 1506 C CA . HIS A 1 194 ? -10.203 2.219 -13.438 1 97.62 194 HIS A CA 1
ATOM 1507 C C . HIS A 1 194 ? -11.219 1.709 -14.461 1 97.62 194 HIS A C 1
ATOM 1509 O O . HIS A 1 194 ? -10.844 1.161 -15.5 1 97.62 194 HIS A O 1
ATOM 1515 N N . ARG A 1 195 ? -12.406 1.874 -14.164 1 96.31 195 ARG A N 1
ATOM 1516 C CA . ARG A 1 195 ? -13.508 1.568 -15.07 1 96.31 195 ARG A CA 1
ATOM 1517 C C . ARG A 1 195 ? -14.445 2.762 -15.211 1 96.31 195 ARG A C 1
ATOM 1519 O O . ARG A 1 195 ? -14.875 3.344 -14.211 1 96.31 195 ARG A O 1
ATOM 1526 N N . ASN A 1 196 ? -14.688 3.119 -16.438 1 94.69 196 ASN A N 1
ATOM 1527 C CA . ASN A 1 196 ? -15.492 4.301 -16.734 1 94.69 196 ASN A CA 1
ATOM 1528 C C . ASN A 1 196 ? -16.984 4.023 -16.562 1 94.69 196 ASN A C 1
ATOM 1530 O O . ASN A 1 196 ? -17.75 4.121 -17.516 1 94.69 196 ASN A O 1
ATOM 1534 N N . GLU A 1 197 ? -17.344 3.906 -15.32 1 92.31 197 GLU A N 1
ATOM 1535 C CA . GLU A 1 197 ? -18.75 3.699 -14.977 1 92.31 197 GLU A CA 1
ATOM 1536 C C . GLU A 1 197 ? -19.594 4.926 -15.32 1 92.31 197 GLU A C 1
ATOM 1538 O O . GLU A 1 197 ? -19.141 6.062 -15.164 1 92.31 197 GLU A O 1
ATOM 1543 N N . VAL A 1 198 ? -20.828 4.645 -15.711 1 90.06 198 VAL A N 1
ATOM 1544 C CA . VAL A 1 198 ? -21.734 5.746 -16.016 1 90.06 198 VAL A CA 1
ATOM 1545 C C . VAL A 1 198 ? -22.047 6.52 -14.734 1 90.06 198 VAL A C 1
ATOM 1547 O O . VAL A 1 198 ? -22.203 5.926 -13.664 1 90.06 198 VAL A O 1
ATOM 1550 N N . SER A 1 199 ? -22.203 7.754 -14.867 1 87.56 199 SER A N 1
ATOM 1551 C CA . SER A 1 199 ? -22.375 8.641 -13.719 1 87.56 199 SER A CA 1
ATOM 1552 C C . SER A 1 199 ? -23.578 8.211 -12.883 1 87.56 199 SER A C 1
ATOM 1554 O O . SER A 1 199 ? -23.531 8.273 -11.648 1 87.56 199 SER A O 1
ATOM 1556 N N . GLY A 1 200 ? -24.609 7.859 -13.461 1 88.5 200 GLY A N 1
ATOM 1557 C CA . GLY A 1 200 ? -25.828 7.488 -12.758 1 88.5 200 GLY A CA 1
ATOM 1558 C C . GLY A 1 200 ? -25.688 6.227 -11.93 1 88.5 200 GLY A C 1
ATOM 1559 O O . GLY A 1 200 ? -26.469 5.984 -11.016 1 88.5 200 GLY A O 1
ATOM 1560 N N . ALA A 1 201 ? -24.656 5.441 -12.227 1 90.56 201 ALA A N 1
ATOM 1561 C CA . ALA A 1 201 ? -24.469 4.164 -11.539 1 90.56 201 ALA A CA 1
ATOM 1562 C C . ALA A 1 201 ? -23.578 4.328 -10.312 1 90.56 201 ALA A C 1
ATOM 1564 O O . ALA A 1 201 ? -23.516 3.434 -9.469 1 90.56 201 ALA A O 1
ATOM 1565 N N . LEU A 1 202 ? -22.891 5.398 -10.211 1 93.44 202 LEU A N 1
ATOM 1566 C CA . LEU A 1 202 ? -21.953 5.625 -9.117 1 93.44 202 LEU A CA 1
ATOM 1567 C C . LEU A 1 202 ? -22.688 5.695 -7.781 1 93.44 202 LEU A C 1
ATOM 1569 O O . LEU A 1 202 ? -23.766 6.289 -7.691 1 93.44 202 LEU A O 1
ATOM 1573 N N . SER A 1 203 ? -22.094 5.059 -6.73 1 94.94 203 SER A N 1
ATOM 1574 C CA . SER A 1 203 ? -22.734 5.059 -5.418 1 94.94 203 SER A CA 1
ATOM 1575 C C . SER A 1 203 ? -21.703 4.852 -4.309 1 94.94 203 SER A C 1
ATOM 1577 O O . SER A 1 203 ? -21.359 3.713 -3.982 1 94.94 203 SER A O 1
ATOM 1579 N N . GLY A 1 204 ? -21.375 5.945 -3.693 1 96.25 204 GLY A N 1
ATOM 1580 C CA . GLY A 1 204 ? -20.453 5.867 -2.57 1 96.25 204 GLY A CA 1
ATOM 1581 C C . GLY A 1 204 ? -19.203 5.059 -2.873 1 96.25 204 GLY A C 1
ATOM 1582 O O . GLY A 1 204 ? -18.469 5.371 -3.812 1 96.25 204 GLY A O 1
ATOM 1583 N N . LEU A 1 205 ? -19.109 3.947 -2.113 1 98.19 205 LEU A N 1
ATOM 1584 C CA . LEU A 1 205 ? -17.953 3.07 -2.275 1 98.19 205 LEU A CA 1
ATOM 1585 C C . LEU A 1 205 ? -18.344 1.781 -2.99 1 98.19 205 LEU A C 1
ATOM 1587 O O . LEU A 1 205 ? -17.484 0.982 -3.357 1 98.19 205 LEU A O 1
ATOM 1591 N N . THR A 1 206 ? -19.562 1.553 -3.271 1 96.88 206 THR A N 1
ATOM 1592 C CA . THR A 1 206 ? -20.031 0.279 -3.811 1 96.88 206 THR A CA 1
ATOM 1593 C C . THR A 1 206 ? -19.828 0.23 -5.324 1 96.88 206 THR A C 1
ATOM 1595 O O . THR A 1 206 ? -19.609 -0.841 -5.891 1 96.88 206 THR A O 1
ATOM 1598 N N . ARG A 1 207 ? -20.016 1.309 -5.957 1 96.38 207 ARG A N 1
ATOM 1599 C CA . ARG A 1 207 ? -19.766 1.442 -7.387 1 96.38 207 ARG A CA 1
ATOM 1600 C C . ARG A 1 207 ? -18.969 2.709 -7.695 1 96.38 207 ARG A C 1
ATOM 1602 O O . ARG A 1 207 ? -19.516 3.814 -7.656 1 96.38 207 ARG A O 1
ATOM 1609 N N . VAL A 1 208 ? -17.734 2.514 -8.039 1 98 208 VAL A N 1
ATOM 1610 C CA . VAL A 1 208 ? -16.812 3.629 -8.195 1 98 208 VAL A CA 1
ATOM 1611 C C . VAL A 1 208 ? -16.016 3.467 -9.5 1 98 208 VAL A C 1
ATOM 1613 O O . VAL A 1 208 ? -16.047 2.404 -10.125 1 98 208 VAL A O 1
ATOM 1616 N N . ARG A 1 209 ? -15.305 4.508 -9.922 1 97.44 209 ARG A N 1
ATOM 1617 C CA . ARG A 1 209 ? -14.523 4.492 -11.156 1 97.44 209 ARG A CA 1
ATOM 1618 C C . ARG A 1 209 ? -13.078 4.09 -10.883 1 97.44 209 ARG A C 1
ATOM 1620 O O . ARG A 1 209 ? -12.414 3.523 -11.758 1 97.44 209 ARG A O 1
ATOM 1627 N N . ARG A 1 210 ? -12.531 4.422 -9.781 1 98 210 ARG A N 1
ATOM 1628 C CA . ARG A 1 210 ? -11.234 3.949 -9.32 1 98 210 ARG A CA 1
ATOM 1629 C C . ARG A 1 210 ? -11.383 3.037 -8.102 1 98 210 ARG A C 1
ATOM 1631 O O . ARG A 1 210 ? -12.039 3.396 -7.125 1 98 210 ARG A O 1
ATOM 1638 N N . PHE A 1 211 ? -10.82 1.854 -8.18 1 98 211 PHE A N 1
ATOM 1639 C CA . PHE A 1 211 ? -10.93 0.912 -7.07 1 98 211 PHE A CA 1
ATOM 1640 C C . PHE A 1 211 ? -9.703 0.01 -7.004 1 98 211 PHE A C 1
ATOM 1642 O O . PHE A 1 211 ? -8.883 0.003 -7.922 1 98 211 PHE A O 1
ATOM 1649 N N . HIS A 1 212 ? -9.555 -0.654 -5.871 1 98.25 212 HIS A N 1
ATOM 1650 C CA . HIS A 1 212 ? -8.453 -1.578 -5.629 1 98.25 212 HIS A CA 1
ATOM 1651 C C . HIS A 1 212 ? -8.961 -2.998 -5.402 1 98.25 212 HIS A C 1
ATOM 1653 O O . HIS A 1 212 ? -9.516 -3.299 -4.344 1 98.25 212 HIS A O 1
ATOM 1659 N N . GLN A 1 213 ? -8.734 -3.775 -6.383 1 97.44 213 GLN A N 1
ATOM 1660 C CA . GLN A 1 213 ? -9.031 -5.191 -6.195 1 97.44 213 GLN A CA 1
ATOM 1661 C C . GLN A 1 213 ? -7.844 -5.922 -5.57 1 97.44 213 GLN A C 1
ATOM 1663 O O . GLN A 1 213 ? -6.691 -5.586 -5.844 1 97.44 213 GLN A O 1
ATOM 1668 N N . ASP A 1 214 ? -8.133 -6.793 -4.617 1 97.19 214 ASP A N 1
ATOM 1669 C CA . ASP A 1 214 ? -7.109 -7.758 -4.234 1 97.19 214 ASP A CA 1
ATOM 1670 C C . ASP A 1 214 ? -6.934 -8.828 -5.309 1 97.19 214 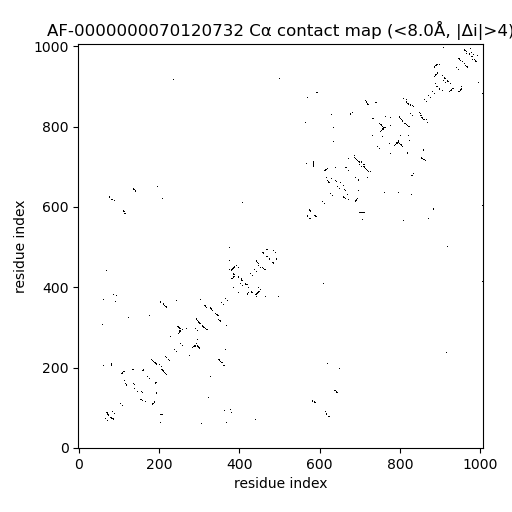ASP A C 1
ATOM 1672 O O . ASP A 1 214 ? -7.02 -10.023 -5.02 1 97.19 214 ASP A O 1
ATOM 1676 N N . ASP A 1 215 ? -6.594 -8.359 -6.406 1 96.5 215 ASP A N 1
ATOM 1677 C CA . ASP A 1 215 ? -6.574 -9.164 -7.625 1 96.5 215 ASP A CA 1
ATOM 1678 C C . ASP A 1 215 ? -5.52 -10.266 -7.539 1 96.5 215 ASP A C 1
ATOM 1680 O O . ASP A 1 215 ? -4.344 -9.992 -7.281 1 96.5 215 ASP A O 1
ATOM 1684 N N . GLY A 1 216 ? -5.957 -11.477 -7.688 1 98.25 216 GLY A N 1
ATOM 1685 C CA . GLY A 1 216 ? -5.07 -12.625 -7.703 1 98.25 216 GLY A CA 1
ATOM 1686 C C . GLY A 1 216 ? -5.207 -13.469 -8.953 1 98.25 216 GLY A C 1
ATOM 1687 O O . GLY A 1 216 ? -6.309 -13.656 -9.469 1 98.25 216 GLY A O 1
ATOM 1688 N N . HIS A 1 217 ? -4.117 -13.922 -9.477 1 98.81 217 HIS A N 1
ATOM 1689 C CA . HIS A 1 217 ? -4.098 -14.82 -10.625 1 98.81 217 HIS A CA 1
ATOM 1690 C C . HIS A 1 217 ? -3.205 -16.031 -10.375 1 98.81 217 HIS A C 1
ATOM 1692 O O . HIS A 1 217 ? -2.027 -15.875 -10.039 1 98.81 217 HIS A O 1
ATOM 1698 N N . ILE A 1 218 ? -3.791 -17.172 -10.555 1 98.81 218 ILE A N 1
ATOM 1699 C CA . ILE A 1 218 ? -3.102 -18.438 -10.359 1 98.81 218 ILE A CA 1
ATOM 1700 C C . ILE A 1 218 ? -2.863 -19.109 -11.703 1 98.81 218 ILE A C 1
ATOM 1702 O O . ILE A 1 218 ? -3.814 -19.406 -12.438 1 98.81 218 ILE A O 1
ATOM 1706 N N . PHE A 1 219 ? -1.643 -19.266 -12.086 1 98.75 219 PHE A N 1
ATOM 1707 C CA . PHE A 1 219 ? -1.262 -20.094 -13.227 1 98.75 219 PHE A CA 1
ATOM 1708 C C . PHE A 1 219 ? -0.966 -21.531 -12.789 1 98.75 219 PHE A C 1
ATOM 1710 O O . PHE A 1 219 ? -0.003 -21.766 -12.055 1 98.75 219 PHE A O 1
ATOM 1717 N N . CYS A 1 220 ? -1.761 -22.469 -13.227 1 97.94 220 CYS A N 1
ATOM 1718 C CA . CYS A 1 220 ? -1.611 -23.828 -12.727 1 97.94 220 CYS A CA 1
ATOM 1719 C C . CYS A 1 220 ? -1.758 -24.844 -13.852 1 97.94 220 CYS A C 1
ATOM 1721 O O . CYS A 1 220 ? -2.168 -24.5 -14.961 1 97.94 220 CYS A O 1
ATOM 1723 N N . ARG A 1 221 ? -1.317 -26.031 -13.586 1 95.94 221 ARG A N 1
ATOM 1724 C CA . ARG A 1 221 ? -1.581 -27.156 -14.477 1 95.94 221 ARG A CA 1
ATOM 1725 C C . ARG A 1 221 ? -3.047 -27.578 -14.422 1 95.94 221 ARG A C 1
ATOM 1727 O O . ARG A 1 221 ? -3.715 -27.375 -13.398 1 95.94 221 ARG A O 1
ATOM 1734 N N . PRO A 1 222 ? -3.521 -28.141 -15.5 1 92.75 222 PRO A N 1
ATOM 1735 C CA . PRO A 1 222 ? -4.914 -28.594 -15.477 1 92.75 222 PRO A CA 1
ATOM 1736 C C . PRO A 1 222 ? -5.207 -29.531 -14.297 1 92.75 222 PRO A C 1
ATOM 1738 O O . PRO A 1 222 ? -6.293 -29.469 -13.719 1 92.75 222 PRO A O 1
ATOM 1741 N N . SER A 1 223 ? -4.25 -30.312 -13.891 1 92.75 223 SER A N 1
ATOM 1742 C CA . SER A 1 223 ? -4.438 -31.266 -12.805 1 92.75 223 SER A CA 1
ATOM 1743 C C . SER A 1 223 ? -4.559 -30.562 -11.461 1 92.75 223 SER A C 1
ATOM 1745 O O . SER A 1 223 ? -4.965 -31.188 -10.469 1 92.75 223 SER A O 1
ATOM 1747 N N . GLN A 1 224 ? -4.242 -29.312 -11.367 1 94.94 224 GLN A N 1
ATOM 1748 C CA . GLN A 1 224 ? -4.207 -28.578 -10.109 1 94.94 224 GLN A CA 1
ATOM 1749 C C . GLN A 1 224 ? -5.449 -27.703 -9.945 1 94.94 224 GLN A C 1
ATOM 1751 O O . GLN A 1 224 ? -5.637 -27.062 -8.906 1 94.94 224 GLN A O 1
ATOM 1756 N N . ILE A 1 225 ? -6.395 -27.703 -10.867 1 94.06 225 ILE A N 1
ATOM 1757 C CA . ILE A 1 225 ? -7.512 -26.766 -10.938 1 94.06 225 ILE A CA 1
ATOM 1758 C C . ILE A 1 225 ? -8.398 -26.938 -9.703 1 94.06 225 ILE A C 1
ATOM 1760 O O . ILE A 1 225 ? -8.68 -25.969 -9 1 94.06 225 ILE A O 1
ATOM 1764 N N . GLU A 1 226 ? -8.82 -28.125 -9.43 1 90.56 226 GLU A N 1
ATOM 1765 C CA . GLU A 1 226 ? -9.758 -28.375 -8.336 1 90.56 226 GLU A CA 1
ATOM 1766 C C . GLU A 1 226 ? -9.172 -27.938 -6.996 1 90.56 226 GLU A C 1
ATOM 1768 O O . GLU A 1 226 ? -9.844 -27.281 -6.199 1 90.56 226 GLU A O 1
ATOM 1773 N N . GLU A 1 227 ? -7.961 -28.312 -6.789 1 93.81 227 GLU A N 1
ATOM 1774 C CA . GLU A 1 227 ? -7.305 -27.969 -5.531 1 93.81 227 GLU A CA 1
ATOM 1775 C C . GLU A 1 227 ? -7.172 -26.453 -5.379 1 93.81 227 GLU A C 1
ATOM 1777 O O . GLU A 1 227 ? -7.387 -25.906 -4.293 1 93.81 227 GLU A O 1
ATOM 1782 N N . GLU A 1 228 ? -6.809 -25.766 -6.434 1 96.62 228 GLU A N 1
ATOM 1783 C CA . GLU A 1 228 ? -6.637 -24.328 -6.391 1 96.62 228 GLU A CA 1
ATOM 1784 C C . GLU A 1 228 ? -7.965 -23.625 -6.125 1 96.62 228 GLU A C 1
ATOM 1786 O O . GLU A 1 228 ? -8.008 -22.625 -5.395 1 96.62 228 GLU A O 1
ATOM 1791 N N . ILE A 1 229 ? -9.047 -24.125 -6.707 1 94.44 229 ILE A N 1
ATOM 1792 C CA . ILE A 1 229 ? -10.359 -23.531 -6.48 1 94.44 229 ILE A CA 1
ATOM 1793 C C . ILE A 1 229 ? -10.766 -23.734 -5.02 1 94.44 229 ILE A C 1
ATOM 1795 O O . ILE A 1 229 ? -11.25 -22.797 -4.375 1 94.44 229 ILE A O 1
ATOM 1799 N N . ARG A 1 230 ? -10.578 -24.906 -4.496 1 92.56 230 ARG A N 1
ATOM 1800 C CA . ARG A 1 230 ? -10.906 -25.203 -3.104 1 92.56 230 ARG A CA 1
ATOM 1801 C C . ARG A 1 230 ? -10.133 -24.297 -2.154 1 92.56 230 ARG A C 1
ATOM 1803 O O . ARG A 1 230 ? -10.695 -23.766 -1.191 1 92.56 230 ARG A O 1
ATOM 1810 N N . GLN A 1 231 ? -8.844 -24.125 -2.422 1 94.31 231 GLN A N 1
ATOM 1811 C CA . GLN A 1 231 ? -8.008 -23.266 -1.591 1 94.31 231 GLN A CA 1
ATOM 1812 C C . GLN A 1 231 ? -8.492 -21.812 -1.639 1 94.31 231 GLN A C 1
ATOM 1814 O O . GLN A 1 231 ? -8.469 -21.125 -0.624 1 94.31 231 GLN A O 1
ATOM 1819 N N . THR A 1 232 ? -8.859 -21.391 -2.816 1 96.31 232 THR A N 1
ATOM 1820 C CA . THR A 1 232 ? -9.359 -20.031 -2.961 1 96.31 232 THR A CA 1
ATOM 1821 C C . THR A 1 232 ? -10.648 -19.828 -2.17 1 96.31 232 THR A C 1
ATOM 1823 O O . THR A 1 232 ? -10.82 -18.812 -1.493 1 96.31 232 THR A O 1
ATOM 1826 N N . LEU A 1 233 ? -11.508 -20.797 -2.254 1 94.12 233 LEU A N 1
ATOM 1827 C CA . LEU A 1 233 ? -12.766 -20.703 -1.515 1 94.12 233 LEU A CA 1
ATOM 1828 C C . LEU A 1 233 ? -12.516 -20.766 -0.011 1 94.12 233 LEU A C 1
ATOM 1830 O O . LEU A 1 233 ? -13.211 -20.109 0.763 1 94.12 233 LEU A O 1
ATOM 1834 N N . SER A 1 234 ? -11.578 -21.531 0.372 1 93.12 234 SER A N 1
ATOM 1835 C CA . SER A 1 234 ? -11.172 -21.547 1.773 1 93.12 234 SER A CA 1
ATOM 1836 C C . SER A 1 234 ? -10.656 -20.188 2.217 1 93.12 234 SER A C 1
ATOM 1838 O O . SER A 1 234 ? -10.922 -19.734 3.336 1 93.12 234 SER A O 1
ATOM 1840 N N . PHE A 1 235 ? -9.867 -19.578 1.367 1 95.25 235 PHE A N 1
ATOM 1841 C CA . PHE A 1 235 ? -9.352 -18.234 1.625 1 95.25 235 PHE A CA 1
ATOM 1842 C C . PHE A 1 235 ? -10.492 -17.25 1.823 1 95.25 235 PHE A C 1
ATOM 1844 O O . PHE A 1 235 ? -10.477 -16.438 2.758 1 95.25 235 PHE A O 1
ATOM 1851 N N . VAL A 1 236 ? -11.477 -17.312 1.012 1 95.81 236 VAL A N 1
ATOM 1852 C CA . VAL A 1 236 ? -12.648 -16.453 1.109 1 95.81 236 VAL A CA 1
ATOM 1853 C C . VAL A 1 236 ? -13.352 -16.688 2.445 1 95.81 236 VAL A C 1
ATOM 1855 O O . VAL A 1 236 ? -13.68 -15.727 3.152 1 95.81 236 VAL A O 1
ATOM 1858 N N . LYS A 1 237 ? -13.57 -17.922 2.777 1 93.56 237 LYS A N 1
ATOM 1859 C CA . LYS A 1 237 ? -14.25 -18.266 4.023 1 93.56 237 LYS A CA 1
ATOM 1860 C C . LYS A 1 237 ? -13.5 -17.719 5.23 1 93.56 237 LYS A C 1
ATOM 1862 O O . LYS A 1 237 ? -14.102 -17.125 6.133 1 93.56 237 LYS A O 1
ATOM 1867 N N . THR A 1 238 ? -12.234 -17.922 5.234 1 93.5 238 THR A N 1
ATOM 1868 C CA . THR A 1 238 ? -11.406 -17.438 6.332 1 93.5 238 THR A CA 1
ATOM 1869 C C . THR A 1 238 ? -11.523 -15.922 6.469 1 93.5 238 THR A C 1
ATOM 1871 O O . THR A 1 238 ? -11.664 -15.398 7.578 1 93.5 238 THR A O 1
ATOM 1874 N N . THR A 1 239 ? -11.453 -15.266 5.371 1 96.19 239 THR A N 1
ATOM 1875 C CA . THR A 1 239 ? -11.508 -13.812 5.375 1 96.19 239 THR A CA 1
ATOM 1876 C C . THR A 1 239 ? -12.875 -13.328 5.852 1 96.19 239 THR A C 1
ATOM 1878 O O . THR A 1 239 ? -12.961 -12.469 6.73 1 96.19 239 THR A O 1
ATOM 1881 N N . TYR A 1 240 ? -13.914 -13.883 5.305 1 96.31 240 TYR A N 1
ATOM 1882 C CA . TYR A 1 240 ? -15.266 -13.445 5.648 1 96.31 240 TYR A CA 1
ATOM 1883 C C . TYR A 1 240 ? -15.602 -13.789 7.094 1 96.31 240 TYR A C 1
ATOM 1885 O O . TYR A 1 240 ? -16.266 -13.016 7.789 1 96.31 240 TYR A O 1
ATOM 1893 N N . ASP A 1 241 ? -15.156 -14.906 7.574 1 94.38 241 ASP A N 1
ATOM 1894 C CA . ASP A 1 241 ? -15.336 -15.258 8.977 1 94.38 241 ASP A CA 1
ATOM 1895 C C . ASP A 1 241 ? -14.625 -14.266 9.891 1 94.38 241 ASP A C 1
ATOM 1897 O O . ASP A 1 241 ? -15.172 -13.844 10.906 1 94.38 241 ASP A O 1
ATOM 1901 N N . THR A 1 242 ? -13.469 -13.93 9.508 1 94.44 242 THR A N 1
ATOM 1902 C CA . THR A 1 242 ? -12.672 -12.992 10.297 1 94.44 242 THR A CA 1
ATOM 1903 C C . THR A 1 242 ? -13.352 -11.625 10.359 1 94.44 242 THR A C 1
ATOM 1905 O O . THR A 1 242 ? -13.352 -10.984 11.414 1 94.44 242 THR A O 1
ATOM 1908 N N . LEU A 1 243 ? -13.891 -11.203 9.242 1 96.19 243 LEU A N 1
ATOM 1909 C CA . LEU A 1 243 ? -14.531 -9.898 9.156 1 96.19 243 LEU A CA 1
ATOM 1910 C C . LEU A 1 243 ? -15.977 -9.969 9.648 1 96.19 243 LEU A C 1
ATOM 1912 O O . LEU A 1 243 ? -16.672 -8.953 9.688 1 96.19 243 LEU A O 1
ATOM 1916 N N . LYS A 1 244 ? -16.422 -11.164 10 1 95.06 244 LYS A N 1
ATOM 1917 C CA . LYS A 1 244 ? -17.781 -11.43 10.484 1 95.06 244 LYS A CA 1
ATOM 1918 C C . LYS A 1 244 ? -18.828 -11 9.461 1 95.06 244 LYS A C 1
ATOM 1920 O O . LYS A 1 244 ? -19.812 -10.359 9.812 1 95.06 244 LYS A O 1
ATOM 1925 N N . LEU A 1 245 ? -18.5 -11.289 8.281 1 94.38 245 LEU A N 1
ATOM 1926 C CA . LEU A 1 245 ? -19.438 -11.039 7.188 1 94.38 245 LEU A CA 1
ATOM 1927 C C . LEU A 1 245 ? -20.156 -12.32 6.773 1 94.38 245 LEU A C 1
ATOM 1929 O O . LEU A 1 245 ? -19.531 -13.383 6.684 1 94.38 245 LEU A O 1
ATOM 1933 N N . GLY A 1 246 ? -21.453 -12.234 6.535 1 84.88 246 GLY A N 1
ATOM 1934 C CA . GLY A 1 246 ? -22.25 -13.383 6.117 1 84.88 246 GLY A CA 1
ATOM 1935 C C . GLY A 1 246 ? -23.672 -13.359 6.648 1 84.88 246 GLY A C 1
ATOM 1936 O O . GLY A 1 246 ? -24.031 -12.461 7.414 1 84.88 246 GLY A O 1
ATOM 1937 N N . PRO A 1 247 ? -24.344 -14.352 6.273 1 91.19 247 PRO A N 1
ATOM 1938 C CA . PRO A 1 247 ? -24.031 -15.422 5.324 1 91.19 247 PRO A CA 1
ATOM 1939 C C . PRO A 1 247 ? -23.891 -14.922 3.889 1 91.19 247 PRO A C 1
ATOM 1941 O O . PRO A 1 247 ? -24.422 -13.859 3.551 1 91.19 247 PRO A O 1
ATOM 1944 N N . TYR A 1 248 ? -23.047 -15.602 3.141 1 94.44 248 TYR A N 1
ATOM 1945 C CA . TYR A 1 248 ? -22.922 -15.289 1.722 1 94.44 248 TYR A CA 1
ATOM 1946 C C . TYR A 1 248 ? -23.422 -16.453 0.864 1 94.44 248 TYR A C 1
ATOM 1948 O O . TYR A 1 248 ? -23.531 -17.578 1.337 1 94.44 248 TYR A O 1
ATOM 1956 N N . ARG A 1 249 ? -23.828 -16.156 -0.337 1 95.25 249 ARG A N 1
ATOM 1957 C CA . ARG A 1 249 ? -24.297 -17.156 -1.294 1 95.25 249 ARG A CA 1
ATOM 1958 C C . ARG A 1 249 ? -23.266 -17.375 -2.395 1 95.25 249 ARG A C 1
ATOM 1960 O O . ARG A 1 249 ? -22.578 -16.453 -2.811 1 95.25 249 ARG A O 1
ATOM 1967 N N . LEU A 1 250 ? -23.203 -18.672 -2.812 1 96.5 250 LEU A N 1
ATOM 1968 C CA . LEU A 1 250 ? -22.359 -19.047 -3.941 1 96.5 250 LEU A CA 1
ATOM 1969 C C . LEU A 1 250 ? -23.203 -19.219 -5.207 1 96.5 250 LEU A C 1
ATOM 1971 O O . LEU A 1 250 ? -24.234 -19.875 -5.188 1 96.5 250 LEU A O 1
ATOM 1975 N N . VAL A 1 251 ? -22.734 -18.562 -6.273 1 97.12 251 VAL A N 1
ATOM 1976 C CA . VAL A 1 251 ? -23.453 -18.594 -7.539 1 97.12 251 VAL A CA 1
ATOM 1977 C C . VAL A 1 251 ? -22.5 -18.969 -8.672 1 97.12 251 VAL A C 1
ATOM 1979 O O . VAL A 1 251 ? -21.453 -18.344 -8.836 1 97.12 251 VAL A O 1
ATOM 1982 N N . LEU A 1 252 ? -22.828 -20.031 -9.406 1 97.31 252 LEU A N 1
ATOM 1983 C CA . LEU A 1 252 ? -22.047 -20.391 -10.586 1 97.31 252 LEU A CA 1
ATOM 1984 C C . LEU A 1 252 ? -22.578 -19.688 -11.828 1 97.31 252 LEU A C 1
ATOM 1986 O O . LEU A 1 252 ? -23.703 -19.953 -12.266 1 97.31 252 LEU A O 1
ATOM 1990 N N . SER A 1 253 ? -21.797 -18.812 -12.367 1 96.5 253 SER A N 1
ATOM 1991 C CA . SER A 1 253 ? -22.141 -18.094 -13.594 1 96.5 253 SER A CA 1
ATOM 1992 C C . SER A 1 253 ? -21.484 -18.734 -14.812 1 96.5 253 SER A C 1
ATOM 1994 O O . SER A 1 253 ? -20.25 -18.797 -14.891 1 96.5 253 SER A O 1
ATOM 1996 N N . THR A 1 254 ? -22.312 -19.094 -15.75 1 96.25 254 THR A N 1
ATOM 1997 C CA . THR A 1 254 ? -21.828 -19.891 -16.875 1 96.25 254 THR A CA 1
ATOM 1998 C C . THR A 1 254 ? -21.734 -19.031 -18.141 1 96.25 254 THR A C 1
ATOM 2000 O O . THR A 1 254 ? -21.844 -17.797 -18.062 1 96.25 254 THR A O 1
ATOM 2003 N N . ARG A 1 255 ? -21.469 -19.609 -19.203 1 95.12 255 ARG A N 1
ATOM 2004 C CA . ARG A 1 255 ? -21.109 -18.969 -20.469 1 95.12 255 ARG A CA 1
ATOM 2005 C C . ARG A 1 255 ? -22.188 -17.969 -20.906 1 95.12 255 ARG A C 1
ATOM 2007 O O . ARG A 1 255 ? -23.375 -18.297 -20.906 1 95.12 255 ARG A O 1
ATOM 2014 N N . PRO A 1 256 ? -21.703 -16.766 -21.25 1 91.69 256 PRO A N 1
ATOM 2015 C CA . PRO A 1 256 ? -22.656 -15.805 -21.797 1 91.69 256 PRO A CA 1
ATOM 2016 C C . PRO A 1 256 ? -23.219 -16.25 -23.156 1 91.69 256 PRO A C 1
ATOM 2018 O O . PRO A 1 256 ? -22.641 -17.125 -23.812 1 91.69 256 PRO A O 1
ATOM 2021 N N . GLU A 1 257 ? -24.297 -15.562 -23.453 1 89 257 GLU A N 1
ATOM 2022 C CA . GLU A 1 257 ? -24.922 -15.867 -24.75 1 89 257 GLU A CA 1
ATOM 2023 C C . GLU A 1 257 ? -24.109 -15.297 -25.906 1 89 257 GLU A C 1
ATOM 2025 O O . GLU A 1 257 ? -23.938 -15.945 -26.922 1 89 257 GLU A O 1
ATOM 2030 N N . ASP A 1 258 ? -23.781 -14.078 -25.547 1 82.25 258 ASP A N 1
ATOM 2031 C CA . ASP A 1 258 ? -23 -13.344 -26.531 1 82.25 258 ASP A CA 1
ATOM 2032 C C . ASP A 1 258 ? -21.719 -12.789 -25.922 1 82.25 258 ASP A C 1
ATOM 2034 O O . ASP A 1 258 ? -21.562 -12.781 -24.688 1 82.25 258 ASP A O 1
ATOM 2038 N N . HIS A 1 259 ? -20.719 -12.594 -26.734 1 81.12 259 HIS A N 1
ATOM 2039 C CA . HIS A 1 259 ? -19.516 -11.867 -26.344 1 81.12 259 HIS A CA 1
ATOM 2040 C C . HIS A 1 259 ? -18.609 -12.719 -25.469 1 81.12 259 HIS A C 1
ATOM 2042 O O . HIS A 1 259 ? -18.234 -12.305 -24.375 1 81.12 259 HIS A O 1
ATOM 2048 N N . TYR A 1 260 ? -18.484 -13.914 -25.781 1 87.38 260 TYR A N 1
ATOM 2049 C CA . TYR A 1 260 ? -17.5 -14.766 -25.125 1 87.38 260 TYR A CA 1
ATOM 2050 C C . TYR A 1 260 ? -16.453 -15.242 -26.109 1 87.38 260 TYR A C 1
ATOM 2052 O O . TYR A 1 260 ? -16.656 -15.219 -27.312 1 87.38 260 TYR A O 1
ATOM 2060 N N . ILE A 1 261 ? -15.336 -15.602 -25.641 1 87.06 261 ILE A N 1
ATOM 2061 C CA . ILE A 1 261 ? -14.25 -16.109 -26.484 1 87.06 261 ILE A CA 1
ATOM 2062 C C . ILE A 1 261 ? -13.938 -17.547 -26.109 1 87.06 261 ILE A C 1
ATOM 2064 O O . ILE A 1 261 ? -14.148 -17.969 -24.953 1 87.06 261 ILE A O 1
ATOM 2068 N N . GLY A 1 262 ? -13.453 -18.359 -27.109 1 88.06 262 GLY A N 1
ATOM 2069 C CA . GLY A 1 262 ? -13.062 -19.734 -26.875 1 88.06 262 GLY A CA 1
ATOM 2070 C C . GLY A 1 262 ? -14.039 -20.734 -27.438 1 88.06 262 GLY A C 1
ATOM 2071 O O . GLY A 1 262 ? -15.141 -20.375 -27.844 1 88.06 262 GLY A O 1
ATOM 2072 N N . GLU A 1 263 ? -13.633 -22.016 -27.328 1 90.88 263 GLU A N 1
ATOM 2073 C CA . GLU A 1 263 ? -14.438 -23.109 -27.859 1 90.88 263 GLU A CA 1
ATOM 2074 C C . GLU A 1 263 ? -15.414 -23.641 -26.828 1 90.88 263 GLU A C 1
ATOM 2076 O O . GLU A 1 263 ? -15.148 -23.594 -25.625 1 90.88 263 GLU A O 1
ATOM 2081 N N . LEU A 1 264 ? -16.484 -24.172 -27.328 1 92.38 264 LEU A N 1
ATOM 2082 C CA . LEU A 1 264 ? -17.531 -24.703 -26.453 1 92.38 264 LEU A CA 1
ATOM 2083 C C . LEU A 1 264 ? -16.984 -25.797 -25.547 1 92.38 264 LEU A C 1
ATOM 2085 O O . LEU A 1 264 ? -17.359 -25.891 -24.375 1 92.38 264 LEU A O 1
ATOM 2089 N N . ALA A 1 265 ? -16.125 -26.594 -26.156 1 91.94 265 ALA A N 1
ATOM 2090 C CA . ALA A 1 265 ? -15.57 -27.703 -25.391 1 91.94 265 ALA A CA 1
ATOM 2091 C C . ALA A 1 265 ? -14.781 -27.203 -24.188 1 91.94 265 ALA A C 1
ATOM 2093 O O . ALA A 1 265 ? -14.805 -27.797 -23.125 1 91.94 265 ALA A O 1
ATOM 2094 N N . GLU A 1 266 ? -14.102 -26.141 -24.391 1 88.56 266 GLU A N 1
ATOM 2095 C CA . GLU A 1 266 ? -13.336 -25.547 -23.297 1 88.56 266 GLU A CA 1
ATOM 2096 C C . GLU A 1 266 ? -14.25 -24.984 -22.219 1 88.56 266 GLU A C 1
ATOM 2098 O O . GLU A 1 266 ? -13.961 -25.125 -21.031 1 88.56 266 GLU A O 1
ATOM 2103 N N . TRP A 1 267 ? -15.305 -24.406 -22.609 1 92.44 267 TRP A N 1
ATOM 2104 C CA . TRP A 1 267 ? -16.281 -23.859 -21.656 1 92.44 267 TRP A CA 1
ATOM 2105 C C . TRP A 1 267 ? -16.938 -24.984 -20.859 1 92.44 267 TRP A C 1
ATOM 2107 O O . TRP A 1 267 ? -17.062 -24.875 -19.641 1 92.44 267 TRP A O 1
ATOM 2117 N N . ASP A 1 268 ? -17.297 -25.969 -21.609 1 93.31 268 ASP A N 1
ATOM 2118 C CA . ASP A 1 268 ? -17.922 -27.109 -20.938 1 93.31 268 ASP A CA 1
ATOM 2119 C C . ASP A 1 268 ? -16.969 -27.703 -19.891 1 93.31 268 ASP A C 1
ATOM 2121 O O . ASP A 1 268 ? -17.406 -28.047 -18.781 1 93.31 268 ASP A O 1
ATOM 2125 N N . GLN A 1 269 ? -15.766 -27.797 -20.266 1 90.25 269 GLN A N 1
ATOM 2126 C CA . GLN A 1 269 ? -14.766 -28.312 -19.344 1 90.25 269 GLN A CA 1
ATOM 2127 C C . GLN A 1 269 ? -14.609 -27.422 -18.125 1 90.25 269 GLN A C 1
ATOM 2129 O O . GLN A 1 269 ? -14.555 -27.906 -16.984 1 90.25 269 GLN A O 1
ATOM 2134 N N . ALA A 1 270 ? -14.516 -26.188 -18.359 1 91.38 270 ALA A N 1
ATOM 2135 C CA . ALA A 1 270 ? -14.344 -25.219 -17.281 1 91.38 270 ALA A CA 1
ATOM 2136 C C . ALA A 1 270 ? -15.539 -25.219 -16.344 1 91.38 270 ALA A C 1
ATOM 2138 O O . ALA A 1 270 ? -15.383 -25.219 -15.117 1 91.38 270 ALA A O 1
ATOM 2139 N N . GLU A 1 271 ? -16.703 -25.203 -16.859 1 94.5 271 GLU A N 1
ATOM 2140 C CA . GLU A 1 271 ? -17.922 -25.188 -16.062 1 94.5 271 GLU A CA 1
ATOM 2141 C C . GLU A 1 271 ? -18.031 -26.453 -15.219 1 94.5 271 GLU A C 1
ATOM 2143 O O . GLU A 1 271 ? -18.453 -26.406 -14.062 1 94.5 271 GLU A O 1
ATOM 2148 N N . THR A 1 272 ? -17.672 -27.547 -15.812 1 93 272 THR A N 1
ATOM 2149 C CA . THR A 1 272 ? -17.703 -28.828 -15.094 1 93 272 THR A CA 1
ATOM 2150 C C . THR A 1 272 ? -16.719 -28.797 -13.922 1 93 272 THR A C 1
ATOM 2152 O O . THR A 1 272 ? -17.047 -29.281 -12.828 1 93 272 THR A O 1
ATOM 2155 N N . ALA A 1 273 ? -15.609 -28.266 -14.164 1 90 273 ALA A N 1
ATOM 2156 C CA . ALA A 1 273 ? -14.594 -28.172 -13.117 1 90 273 ALA A CA 1
ATOM 2157 C C . ALA A 1 273 ? -15.078 -27.328 -11.945 1 90 273 ALA A C 1
ATOM 2159 O O . ALA A 1 273 ? -14.906 -27.703 -10.789 1 90 273 ALA A O 1
ATOM 2160 N N . LEU A 1 274 ? -15.633 -26.172 -12.219 1 94.31 274 LEU A N 1
ATOM 2161 C CA . LEU A 1 274 ? -16.141 -25.297 -11.172 1 94.31 274 LEU A CA 1
ATOM 2162 C C . LEU A 1 274 ? -17.281 -25.953 -10.414 1 94.31 274 LEU A C 1
ATOM 2164 O O . LEU A 1 274 ? -17.375 -25.844 -9.188 1 94.31 274 LEU A O 1
ATOM 2168 N N . LYS A 1 275 ? -18.125 -26.625 -11.133 1 93.81 275 LYS A N 1
ATOM 2169 C CA . LYS A 1 275 ? -19.234 -27.328 -10.516 1 93.81 275 LYS A CA 1
ATOM 2170 C C . LYS A 1 275 ? -18.734 -28.422 -9.555 1 93.81 275 LYS A C 1
ATOM 2172 O O . LYS A 1 275 ? -19.266 -28.562 -8.445 1 93.81 275 LYS A O 1
ATOM 2177 N N . ALA A 1 276 ? -17.797 -29.141 -10.008 1 91.56 276 ALA A N 1
ATOM 2178 C CA . ALA A 1 276 ? -17.234 -30.203 -9.18 1 91.56 276 ALA A CA 1
ATOM 2179 C C . ALA A 1 276 ? -16.641 -29.625 -7.898 1 91.56 276 ALA A C 1
ATOM 2181 O O . ALA A 1 276 ? -16.797 -30.219 -6.824 1 91.56 276 ALA A O 1
ATOM 2182 N N . ALA A 1 277 ? -15.961 -28.562 -8.055 1 88.81 277 ALA A N 1
ATOM 2183 C CA . ALA A 1 277 ? -15.359 -27.906 -6.891 1 88.81 277 ALA A CA 1
ATOM 2184 C C . ALA A 1 277 ? -16.438 -27.453 -5.906 1 88.81 277 ALA A C 1
ATOM 2186 O O . ALA A 1 277 ? -16.297 -27.656 -4.699 1 88.81 277 ALA A O 1
ATOM 2187 N N . LEU A 1 278 ? -17.422 -26.859 -6.375 1 93 278 LEU A N 1
ATOM 2188 C CA . LEU A 1 278 ? -18.531 -26.391 -5.547 1 93 278 LEU A CA 1
ATOM 2189 C C . LEU A 1 278 ? -19.203 -27.547 -4.828 1 93 278 LEU A C 1
ATOM 2191 O O . LEU A 1 278 ? -19.516 -27.453 -3.639 1 93 278 LEU A O 1
ATOM 2195 N N . ASP A 1 279 ? -19.391 -28.609 -5.52 1 92 279 ASP A N 1
ATOM 2196 C CA . ASP A 1 279 ? -20.047 -29.797 -4.953 1 92 279 ASP A CA 1
ATOM 2197 C C . ASP A 1 279 ? -19.203 -30.406 -3.842 1 92 279 ASP A C 1
ATOM 2199 O O . ASP A 1 279 ? -19.734 -30.891 -2.84 1 92 279 ASP A O 1
ATOM 2203 N N . SER A 1 280 ? -17.984 -30.375 -4.035 1 87.5 280 SER A N 1
ATOM 2204 C CA . SER A 1 280 ? -17.078 -30.984 -3.066 1 87.5 280 SER A CA 1
ATOM 2205 C C . SER A 1 280 ? -17.031 -30.172 -1.77 1 87.5 280 SER A C 1
ATOM 2207 O O . SER A 1 280 ? -16.672 -30.703 -0.718 1 87.5 280 SER A O 1
ATOM 2209 N N . LEU A 1 281 ? -17.312 -28.953 -1.854 1 85.94 281 LEU A N 1
ATOM 2210 C CA . LEU A 1 281 ? -17.312 -28.094 -0.675 1 85.94 281 LEU A CA 1
ATOM 2211 C C . LEU A 1 281 ? -18.484 -28.406 0.235 1 85.94 281 LEU A C 1
ATOM 2213 O O . LEU A 1 281 ? -18.438 -28.156 1.441 1 85.94 281 LEU A O 1
ATOM 2217 N N . GLY A 1 282 ? -19.547 -28.891 -0.284 1 84.88 282 GLY A N 1
ATOM 2218 C CA . GLY A 1 282 ? -20.719 -29.25 0.497 1 84.88 282 GLY A CA 1
ATOM 2219 C C . GLY A 1 282 ? -21.594 -28.047 0.832 1 84.88 282 GLY A C 1
ATOM 2220 O O . GLY A 1 282 ? -22.453 -28.141 1.705 1 84.88 282 GLY A O 1
ATOM 2221 N N . GLU A 1 283 ? -21.359 -26.953 0.273 1 87 283 GLU A N 1
ATOM 2222 C CA . GLU A 1 283 ? -22.172 -25.766 0.501 1 87 283 GLU A CA 1
ATOM 2223 C C . GLU A 1 283 ? -23.219 -25.578 -0.603 1 87 283 GLU A C 1
ATOM 2225 O O . GLU A 1 283 ? -23.016 -26.047 -1.729 1 87 283 GLU A O 1
ATOM 2230 N N . ARG A 1 284 ? -24.297 -24.984 -0.208 1 92.5 284 ARG A N 1
ATOM 2231 C CA . ARG A 1 284 ? -25.344 -24.719 -1.187 1 92.5 284 ARG A CA 1
ATOM 2232 C C . ARG A 1 284 ? -24.906 -23.656 -2.193 1 92.5 284 ARG A C 1
ATOM 2234 O O . ARG A 1 284 ? -24.234 -22.688 -1.828 1 92.5 284 ARG A O 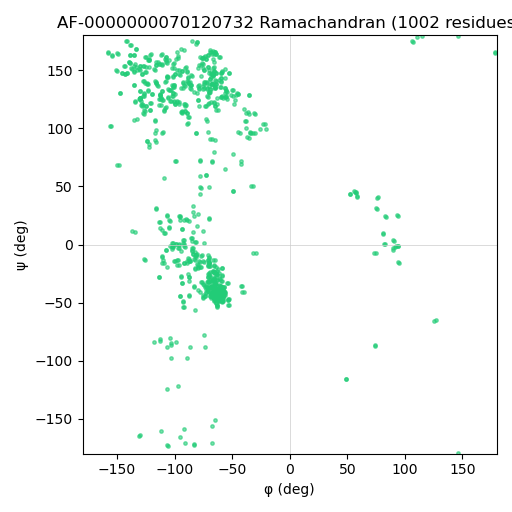1
ATOM 2241 N N . TRP A 1 285 ? -25.141 -23.922 -3.414 1 95.94 285 TRP A N 1
ATOM 2242 C CA . TRP A 1 285 ? -24.859 -22.953 -4.48 1 95.94 285 TRP A CA 1
ATOM 2243 C C . TRP A 1 285 ? -25.969 -22.969 -5.52 1 95.94 285 TRP A C 1
ATOM 2245 O O . TRP A 1 285 ? -26.797 -23.875 -5.555 1 95.94 285 TRP A O 1
ATOM 2255 N N . THR A 1 286 ? -26.156 -21.875 -6.312 1 96.44 286 THR A N 1
ATOM 2256 C CA . THR A 1 286 ? -27.156 -21.75 -7.363 1 96.44 286 THR A CA 1
ATOM 2257 C C . THR A 1 286 ? -26.5 -21.438 -8.703 1 96.44 286 THR A C 1
ATOM 2259 O O . THR A 1 286 ? -25.344 -21.016 -8.75 1 96.44 286 THR A O 1
ATOM 2262 N N . LEU A 1 287 ? -27.266 -21.719 -9.766 1 96.19 287 LEU A N 1
ATOM 2263 C CA . LEU A 1 287 ? -26.797 -21.438 -11.125 1 96.19 287 LEU A CA 1
ATOM 2264 C C . LEU A 1 287 ? -27.281 -20.078 -11.594 1 96.19 287 LEU A C 1
ATOM 2266 O O . LEU A 1 287 ? -28.422 -19.688 -11.352 1 96.19 287 LEU A O 1
ATOM 2270 N N . ASN A 1 288 ? -26.391 -19.297 -12.195 1 95.75 288 ASN A N 1
ATOM 2271 C CA . ASN A 1 288 ? -26.703 -18.047 -12.883 1 95.75 288 ASN A CA 1
ATOM 2272 C C . ASN A 1 288 ? -26.234 -18.094 -14.344 1 95.75 288 ASN A C 1
ATOM 2274 O O . ASN A 1 288 ? -25.188 -17.547 -14.68 1 95.75 288 ASN A O 1
ATOM 2278 N N . PRO A 1 289 ? -27.078 -18.625 -15.227 1 95 289 PRO A N 1
ATOM 2279 C CA . PRO A 1 289 ? -26.672 -18.828 -16.625 1 95 289 PRO A CA 1
ATOM 2280 C C . PRO A 1 289 ? -26.406 -17.516 -17.359 1 95 289 PRO A C 1
ATOM 2282 O O . PRO A 1 289 ? -27.141 -16.547 -17.172 1 95 289 PRO A O 1
ATOM 2285 N N . GLY A 1 290 ? -25.328 -17.469 -18.094 1 93.38 290 GLY A N 1
ATOM 2286 C CA . GLY A 1 290 ? -25.078 -16.375 -19.016 1 93.38 290 GLY A CA 1
ATOM 2287 C C . GLY A 1 290 ? -24.297 -15.227 -18.391 1 93.38 290 GLY A C 1
ATOM 2288 O O . GLY A 1 290 ? -24.016 -14.227 -19.047 1 93.38 290 GLY A O 1
ATOM 2289 N N . ASP A 1 291 ? -23.875 -15.359 -17.141 1 91.94 291 ASP A N 1
ATOM 2290 C CA . ASP A 1 291 ? -23.266 -14.227 -16.438 1 91.94 291 ASP A CA 1
ATOM 2291 C C . ASP A 1 291 ? -21.797 -14.492 -16.156 1 91.94 291 ASP A C 1
ATOM 2293 O O . ASP A 1 291 ? -21.203 -13.883 -15.258 1 91.94 291 ASP A O 1
ATOM 2297 N N . GLY A 1 292 ? -21.281 -15.391 -16.875 1 91.94 292 GLY A N 1
ATOM 2298 C CA . GLY A 1 292 ? -19.844 -15.602 -16.797 1 91.94 292 GLY A CA 1
ATOM 2299 C C . GLY A 1 292 ? -19.031 -14.484 -17.422 1 91.94 292 GLY A C 1
ATOM 2300 O O . GLY A 1 292 ? -19.594 -13.602 -18.094 1 91.94 292 GLY A O 1
ATOM 2301 N N . ALA A 1 293 ? -17.781 -14.43 -17.109 1 89.25 293 ALA A N 1
ATOM 2302 C CA . ALA A 1 293 ? -16.891 -13.523 -17.828 1 89.25 293 ALA A CA 1
ATOM 2303 C C . ALA A 1 293 ? -16.766 -13.922 -19.297 1 89.25 293 ALA A C 1
ATOM 2305 O O . ALA A 1 293 ? -17.156 -15.031 -19.672 1 89.25 293 ALA A O 1
ATOM 2306 N N . PHE A 1 294 ? -16.234 -13.016 -20.109 1 89.31 294 PHE A N 1
ATOM 2307 C CA . PHE A 1 294 ? -16.156 -13.289 -21.547 1 89.31 294 PHE A CA 1
ATOM 2308 C C . PHE A 1 294 ? -15.133 -14.383 -21.828 1 89.31 294 PHE A C 1
ATOM 2310 O O . PHE A 1 294 ? -15.141 -14.977 -22.922 1 89.31 294 PHE A O 1
ATOM 2317 N N . TYR A 1 295 ? -14.266 -14.695 -20.875 1 90 295 TYR A N 1
ATOM 2318 C CA . TYR A 1 295 ? -13.188 -15.648 -21.125 1 90 295 TYR A CA 1
ATOM 2319 C C . TYR A 1 295 ? -13.414 -16.938 -20.344 1 90 295 TYR A C 1
ATOM 2321 O O . TYR A 1 295 ? -12.672 -17.906 -20.516 1 90 295 TYR A O 1
ATOM 2329 N N . GLY A 1 296 ? -14.422 -16.984 -19.391 1 92 296 GLY A N 1
ATOM 2330 C CA . GLY A 1 296 ? -14.641 -18.203 -18.641 1 92 296 GLY A CA 1
ATOM 2331 C C . GLY A 1 296 ? -15.742 -18.078 -17.609 1 92 296 GLY A C 1
ATOM 2332 O O . GLY A 1 296 ? -16.188 -16.969 -17.297 1 92 296 GLY A O 1
ATOM 2333 N N . PRO A 1 297 ? -16.172 -19.266 -17.125 1 95.75 297 PRO A N 1
ATOM 2334 C CA . PRO A 1 297 ? -17.188 -19.266 -16.062 1 95.75 297 PRO A CA 1
ATOM 2335 C C . PRO A 1 297 ? -16.625 -18.812 -14.719 1 95.75 297 PRO A C 1
ATOM 2337 O O . PRO A 1 297 ? -15.414 -18.766 -14.531 1 95.75 297 PRO A O 1
ATOM 2340 N N . LYS A 1 298 ? -17.516 -18.375 -13.812 1 96.62 298 LYS A N 1
ATOM 2341 C CA . LYS A 1 298 ? -17.047 -17.859 -12.539 1 96.62 298 LYS A CA 1
ATOM 2342 C C . LYS A 1 298 ? -17.969 -18.25 -11.398 1 96.62 298 LYS A C 1
ATOM 2344 O O . LYS A 1 298 ? -19.156 -18.516 -11.617 1 96.62 298 LYS A O 1
ATOM 2349 N N . ILE A 1 299 ? -17.438 -18.453 -10.281 1 96.94 299 ILE A N 1
ATOM 2350 C CA . ILE A 1 299 ? -18.172 -18.5 -9.016 1 96.94 299 ILE A CA 1
ATOM 2351 C C . ILE A 1 299 ? -18.234 -17.109 -8.398 1 96.94 299 ILE A C 1
ATOM 2353 O O . ILE A 1 299 ? -17.203 -16.5 -8.125 1 96.94 299 ILE A O 1
ATOM 2357 N N . ASP A 1 300 ? -19.406 -16.641 -8.211 1 96.75 300 ASP A N 1
ATOM 2358 C CA . ASP A 1 300 ? -19.625 -15.352 -7.551 1 96.75 300 ASP A CA 1
ATOM 2359 C C . ASP A 1 300 ? -20.047 -15.555 -6.094 1 96.75 300 ASP A C 1
ATOM 2361 O O . ASP A 1 300 ? -20.859 -16.438 -5.793 1 96.75 300 ASP A O 1
ATOM 2365 N N . ILE A 1 301 ? -19.484 -14.82 -5.277 1 96.44 301 ILE A N 1
ATOM 2366 C CA . ILE A 1 301 ? -19.891 -14.781 -3.879 1 96.44 301 ILE A CA 1
ATOM 2367 C C . ILE A 1 301 ? -20.719 -13.523 -3.615 1 96.44 301 ILE A C 1
ATOM 2369 O O . ILE A 1 301 ? -20.25 -12.406 -3.857 1 96.44 301 ILE A O 1
ATOM 2373 N N . ILE A 1 302 ? -21.891 -13.734 -3.133 1 96.69 302 ILE A N 1
ATOM 2374 C CA . ILE A 1 302 ? -22.844 -12.633 -3.008 1 96.69 302 ILE A CA 1
ATOM 2375 C C . ILE A 1 302 ? -23.109 -12.344 -1.532 1 96.69 302 ILE A C 1
ATOM 2377 O O . ILE A 1 302 ? -23.469 -13.25 -0.771 1 96.69 302 ILE A O 1
ATOM 2381 N N . LEU A 1 303 ? -22.922 -11.125 -1.123 1 96 303 LEU A N 1
ATOM 2382 C CA . LEU A 1 303 ? -23.281 -10.609 0.196 1 96 303 LEU A CA 1
ATOM 2383 C C . LEU A 1 303 ? -24.438 -9.625 0.102 1 96 303 LEU A C 1
ATOM 2385 O O . LEU A 1 303 ? -24.672 -9.031 -0.953 1 96 303 LEU A O 1
ATOM 2389 N N . GLN A 1 304 ? -25.094 -9.547 1.19 1 94 304 GLN A N 1
ATOM 2390 C CA . GLN A 1 304 ? -26.172 -8.555 1.27 1 94 304 GLN A CA 1
ATOM 2391 C C . GLN A 1 304 ? -25.781 -7.406 2.193 1 94 304 GLN A C 1
ATOM 2393 O O . GLN A 1 304 ? -25.156 -7.621 3.232 1 94 304 GLN A O 1
ATOM 2398 N N . ASP A 1 305 ? -26.156 -6.23 1.757 1 92.12 305 ASP A N 1
ATOM 2399 C CA . ASP A 1 305 ? -25.922 -5.086 2.631 1 92.12 305 ASP A CA 1
ATOM 2400 C C . ASP A 1 305 ? -27.031 -4.949 3.664 1 92.12 305 ASP A C 1
ATOM 2402 O O . ASP A 1 305 ? -27.859 -5.848 3.814 1 92.12 305 ASP A O 1
ATOM 2406 N N . SER A 1 306 ? -27.016 -3.838 4.41 1 89.75 306 SER A N 1
ATOM 2407 C CA . SER A 1 306 ? -27.938 -3.627 5.52 1 89.75 306 SER A CA 1
ATOM 2408 C C . SER A 1 306 ? -29.375 -3.488 5.027 1 89.75 306 SER A C 1
ATOM 2410 O O . SER A 1 306 ? -30.312 -3.764 5.766 1 89.75 306 SER A O 1
ATOM 2412 N N . ASP A 1 307 ? -29.578 -3.102 3.748 1 91.31 307 ASP A N 1
ATOM 2413 C CA . ASP A 1 307 ? -30.906 -2.916 3.166 1 91.31 307 ASP A CA 1
ATOM 2414 C C . ASP A 1 307 ? -31.344 -4.164 2.404 1 91.31 307 ASP A C 1
ATOM 2416 O O . ASP A 1 307 ? -32.406 -4.168 1.782 1 91.31 307 ASP A O 1
ATOM 2420 N N . GLY A 1 308 ? -30.484 -5.102 2.346 1 92.38 308 GLY A N 1
ATOM 2421 C CA . GLY A 1 308 ? -30.844 -6.344 1.676 1 92.38 308 GLY A CA 1
ATOM 2422 C C . GLY A 1 308 ? -30.422 -6.375 0.22 1 92.38 308 GLY A C 1
ATOM 2423 O O . GLY A 1 308 ? -30.672 -7.352 -0.486 1 92.38 308 GLY A O 1
ATOM 2424 N N . LYS A 1 309 ? -29.859 -5.316 -0.169 1 94.5 309 LYS A N 1
ATOM 2425 C CA . LYS A 1 309 ? -29.344 -5.305 -1.537 1 94.5 309 LYS A CA 1
ATOM 2426 C C . LYS A 1 309 ? -28.172 -6.258 -1.687 1 94.5 309 LYS A C 1
ATOM 2428 O O . LYS A 1 309 ? -27.297 -6.324 -0.81 1 94.5 309 LYS A O 1
ATOM 2433 N N . GLU A 1 310 ? -28.172 -6.961 -2.797 1 95.12 310 GLU A N 1
ATOM 2434 C CA . GLU A 1 310 ? -27.109 -7.941 -3.041 1 95.12 310 GLU A CA 1
ATOM 2435 C C . GLU A 1 310 ? -25.922 -7.301 -3.736 1 95.12 310 GLU A C 1
ATOM 2437 O O . GLU A 1 310 ? -26.078 -6.449 -4.613 1 95.12 310 GLU A O 1
ATOM 2442 N N . HIS A 1 311 ? -24.75 -7.68 -3.314 1 95.81 311 HIS A N 1
ATOM 2443 C CA . HIS A 1 311 ? -23.484 -7.234 -3.9 1 95.81 311 HIS A CA 1
ATOM 2444 C C . HIS A 1 311 ? -22.578 -8.414 -4.207 1 95.81 311 HIS A C 1
ATOM 2446 O O . HIS A 1 311 ? -22.328 -9.258 -3.34 1 95.81 311 HIS A O 1
ATOM 2452 N N . GLN A 1 312 ? -22.141 -8.453 -5.496 1 94.75 312 GLN A N 1
ATOM 2453 C CA . GLN A 1 312 ? -21.062 -9.391 -5.809 1 94.75 312 GLN A CA 1
ATOM 2454 C C . GLN A 1 312 ? -19.734 -8.906 -5.246 1 94.75 312 GLN A C 1
ATOM 2456 O O . GLN A 1 312 ? -19.25 -7.824 -5.602 1 94.75 312 GLN A O 1
ATOM 2461 N N . THR A 1 313 ? -19.094 -9.625 -4.379 1 96.19 313 THR A N 1
ATOM 2462 C CA . THR A 1 313 ? -17.844 -9.234 -3.754 1 96.19 313 THR A CA 1
ATOM 2463 C C . THR A 1 313 ? -16.703 -10.148 -4.207 1 96.19 313 THR A C 1
ATOM 2465 O O . THR A 1 313 ? -16.078 -9.906 -5.242 1 96.19 313 THR A O 1
ATOM 2468 N N . ALA A 1 314 ? -16.484 -11.344 -3.627 1 97.06 314 ALA A N 1
ATOM 2469 C CA . ALA A 1 314 ? -15.445 -12.281 -4.023 1 97.06 314 ALA A CA 1
ATOM 2470 C C . ALA A 1 314 ? -15.836 -13.031 -5.293 1 97.06 314 ALA A C 1
ATOM 2472 O O . ALA A 1 314 ? -17.016 -13.109 -5.637 1 97.06 314 ALA A O 1
ATOM 2473 N N . THR A 1 315 ? -14.836 -13.484 -6.016 1 96.94 315 THR A N 1
ATOM 2474 C CA . THR A 1 315 ? -15.062 -14.242 -7.238 1 96.94 315 THR A CA 1
ATOM 2475 C C . THR A 1 315 ? -13.922 -15.227 -7.492 1 96.94 315 THR A C 1
ATOM 2477 O O . THR A 1 315 ? -12.812 -15.031 -6.992 1 96.94 315 THR A O 1
ATOM 2480 N N . VAL A 1 316 ? -14.211 -16.312 -8.117 1 97.44 316 VAL A N 1
ATOM 2481 C CA . VAL A 1 316 ? -13.273 -17.266 -8.688 1 97.44 316 VAL A CA 1
ATOM 2482 C C . VAL A 1 316 ? -13.648 -17.562 -10.133 1 97.44 316 VAL A C 1
ATOM 2484 O O . VAL A 1 316 ? -14.758 -18.016 -10.414 1 97.44 316 VAL A O 1
ATOM 2487 N N . GLN A 1 317 ? -12.75 -17.281 -11.062 1 96.94 317 GLN A N 1
ATOM 2488 C CA . GLN A 1 317 ? -13.023 -17.438 -12.484 1 96.94 317 GLN A CA 1
ATOM 2489 C C . GLN A 1 317 ? -12.008 -18.359 -13.148 1 96.94 317 GLN A C 1
ATOM 2491 O O . GLN A 1 317 ? -10.812 -18.281 -12.867 1 96.94 317 GLN A O 1
ATOM 2496 N N . LEU A 1 318 ? -12.453 -19.281 -13.906 1 96.94 318 LEU A N 1
ATOM 2497 C CA . LEU A 1 318 ? -11.578 -20.203 -14.617 1 96.94 318 LEU A CA 1
ATOM 2498 C C . LEU A 1 318 ? -11.398 -19.781 -16.078 1 96.94 318 LEU A C 1
ATOM 2500 O O . LEU A 1 318 ? -12.367 -19.719 -16.828 1 96.94 318 LEU A O 1
ATOM 2504 N N . ASP A 1 319 ? -10.094 -19.516 -16.484 1 95.88 319 ASP A N 1
ATOM 2505 C CA . ASP A 1 319 ? -9.773 -18.875 -17.75 1 95.88 319 ASP A CA 1
ATOM 2506 C C . ASP A 1 319 ? -8.781 -19.719 -18.562 1 95.88 319 ASP A C 1
ATOM 2508 O O . ASP A 1 319 ? -7.609 -19.828 -18.188 1 95.88 319 ASP A O 1
ATOM 2512 N N . PHE A 1 320 ? -9.211 -20.25 -19.766 1 92.81 320 PHE A N 1
ATOM 2513 C CA . PHE A 1 320 ? -8.336 -20.969 -20.672 1 92.81 320 PHE A CA 1
ATOM 2514 C C . PHE A 1 320 ? -7.93 -20.094 -21.844 1 92.81 320 PHE A C 1
ATOM 2516 O O . PHE A 1 320 ? -7.098 -20.5 -22.672 1 92.81 320 PHE A O 1
ATOM 2523 N N . GLN A 1 321 ? -8.43 -18.875 -21.875 1 93.56 321 GLN A N 1
ATOM 2524 C CA . GLN A 1 321 ? -8.305 -18.047 -23.078 1 93.56 321 GLN A CA 1
ATOM 2525 C C . GLN A 1 321 ? -7.059 -17.172 -23.016 1 93.56 321 GLN A C 1
ATOM 2527 O O . GLN A 1 321 ? -6.27 -17.125 -23.953 1 93.56 321 GLN A O 1
ATOM 2532 N N . LEU A 1 322 ? -6.836 -16.453 -21.922 1 96.38 322 LEU A N 1
ATOM 2533 C CA . LEU A 1 322 ? -5.707 -15.539 -21.844 1 96.38 322 LEU A CA 1
ATOM 2534 C C . LEU A 1 322 ? -4.387 -16.281 -21.969 1 96.38 322 LEU A C 1
ATOM 2536 O O . LEU A 1 322 ? -3.469 -15.82 -22.656 1 96.38 322 LEU A O 1
ATOM 2540 N N . PRO A 1 323 ? -4.254 -17.438 -21.312 1 97.5 323 PRO A N 1
ATOM 2541 C CA . PRO A 1 323 ? -3.012 -18.188 -21.531 1 97.5 323 PRO A CA 1
ATOM 2542 C C . PRO A 1 323 ? -2.768 -18.516 -23 1 97.5 323 PRO A C 1
ATOM 2544 O O . PRO A 1 323 ? -1.621 -18.5 -23.453 1 97.5 323 PRO A O 1
ATOM 2547 N N . LYS A 1 324 ? -3.762 -18.812 -23.75 1 95.69 324 LYS A N 1
ATOM 2548 C CA . LYS A 1 324 ? -3.641 -19.078 -25.172 1 95.69 324 LYS A CA 1
ATOM 2549 C C . LYS A 1 324 ? -3.266 -17.797 -25.938 1 95.69 324 LYS A C 1
ATOM 2551 O O . LYS A 1 324 ? -2.348 -17.812 -26.75 1 95.69 324 LYS A O 1
ATOM 2556 N N . ARG A 1 325 ? -3.947 -16.75 -25.609 1 95.69 325 ARG A N 1
ATOM 2557 C CA . ARG A 1 325 ? -3.762 -15.492 -26.328 1 95.69 325 ARG A CA 1
ATOM 2558 C C . ARG A 1 325 ? -2.375 -14.914 -26.062 1 95.69 325 ARG A C 1
ATOM 2560 O O . ARG A 1 325 ? -1.797 -14.258 -26.938 1 95.69 325 ARG A O 1
ATOM 2567 N N . PHE A 1 326 ? -1.838 -15.156 -24.906 1 97.81 326 PHE A N 1
ATOM 2568 C CA . PHE A 1 326 ? -0.513 -14.656 -24.562 1 97.81 326 PHE A CA 1
ATOM 2569 C C . PHE A 1 326 ? 0.549 -15.727 -24.812 1 97.81 326 PHE A C 1
ATOM 2571 O O . PHE A 1 326 ? 1.721 -15.531 -24.484 1 97.81 326 PHE A O 1
ATOM 2578 N N . GLU A 1 327 ? 0.113 -16.891 -25.281 1 97.31 327 GLU A N 1
ATOM 2579 C CA . GLU A 1 327 ? 0.995 -18.016 -25.625 1 97.31 327 GLU A CA 1
ATOM 2580 C C . GLU A 1 327 ? 1.865 -18.406 -24.438 1 97.31 327 GLU A C 1
ATOM 2582 O O . GLU A 1 327 ? 3.082 -18.547 -24.562 1 97.31 327 GLU A O 1
ATOM 2587 N N . LEU A 1 328 ? 1.23 -18.5 -23.328 1 98.06 328 LEU A N 1
ATOM 2588 C CA . LEU A 1 328 ? 1.95 -18.906 -22.125 1 98.06 328 LEU A CA 1
ATOM 2589 C C . LEU A 1 328 ? 2.242 -20.406 -22.141 1 98.06 328 LEU A C 1
ATOM 2591 O O . LEU A 1 328 ? 1.41 -21.188 -22.594 1 98.06 328 LEU A O 1
ATOM 2595 N N . GLU A 1 329 ? 3.473 -20.75 -21.75 1 97.38 329 GLU A N 1
ATOM 2596 C CA . GLU A 1 329 ? 3.875 -22.156 -21.75 1 97.38 329 GLU A CA 1
ATOM 2597 C C . GLU A 1 329 ? 4.773 -22.469 -20.562 1 97.38 329 GLU A C 1
ATOM 2599 O O . GLU A 1 329 ? 5.367 -21.562 -19.969 1 97.38 329 GLU A O 1
ATOM 2604 N N . TYR A 1 330 ? 4.734 -23.734 -20.156 1 96.69 330 TYR A N 1
ATOM 2605 C CA . TYR A 1 330 ? 5.691 -24.281 -19.203 1 96.69 330 TYR A CA 1
ATOM 2606 C C . TYR A 1 330 ? 6.246 -25.609 -19.672 1 96.69 330 TYR A C 1
ATOM 2608 O O . TYR A 1 330 ? 5.625 -26.297 -20.484 1 96.69 330 TYR A O 1
ATOM 2616 N N . GLN A 1 331 ? 7.418 -25.891 -19.297 1 94.19 331 GLN A N 1
ATOM 2617 C CA . GLN A 1 331 ? 8.031 -27.172 -19.609 1 94.19 331 GLN A CA 1
ATOM 2618 C C . GLN A 1 331 ? 7.344 -28.312 -18.844 1 94.19 331 GLN A C 1
ATOM 2620 O O . GLN A 1 331 ? 7.328 -28.312 -17.609 1 94.19 331 GLN A O 1
ATOM 2625 N N . ALA A 1 332 ? 6.859 -29.25 -19.625 1 90.69 332 ALA A N 1
ATOM 2626 C CA . ALA A 1 332 ? 6.168 -30.391 -19.031 1 90.69 332 ALA A CA 1
ATOM 2627 C C . ALA A 1 332 ? 7.164 -31.391 -18.453 1 90.69 332 ALA A C 1
ATOM 2629 O O . ALA A 1 332 ? 8.352 -31.359 -18.766 1 90.69 332 ALA A O 1
ATOM 2630 N N . PRO A 1 333 ? 6.625 -32.281 -17.531 1 84.44 333 PRO A N 1
ATOM 2631 C CA . PRO A 1 333 ? 7.512 -33.312 -17.016 1 84.44 333 PRO A CA 1
ATOM 2632 C C . PRO A 1 333 ? 7.984 -34.281 -18.109 1 84.44 333 PRO A C 1
ATOM 2634 O O . PRO A 1 333 ? 7.273 -34.5 -19.078 1 84.44 333 PRO A O 1
ATOM 2637 N N . PRO A 1 334 ? 9.219 -34.781 -17.953 1 77.19 334 PRO A N 1
ATOM 2638 C CA . PRO A 1 334 ? 9.695 -35.75 -18.922 1 77.19 334 PRO A CA 1
ATOM 2639 C C . PRO A 1 334 ? 8.812 -37 -18.969 1 77.19 334 PRO A C 1
ATOM 2641 O O . PRO A 1 334 ? 8.25 -37.406 -17.953 1 77.19 334 PRO A O 1
ATOM 2644 N N . PRO A 1 335 ? 8.547 -37.406 -20.219 1 72.12 335 PRO A N 1
ATOM 2645 C CA . PRO A 1 335 ? 7.738 -38.625 -20.312 1 72.12 335 PRO A CA 1
ATOM 2646 C C . PRO A 1 335 ? 8.359 -39.812 -19.547 1 72.12 335 PRO A C 1
ATOM 2648 O O . PRO A 1 335 ? 9.578 -39.844 -19.344 1 72.12 335 PRO A O 1
ATOM 2651 N N . GLU A 1 336 ? 7.551 -40.531 -18.734 1 60.75 336 GLU A N 1
ATOM 2652 C CA . GLU A 1 336 ? 7.977 -41.688 -17.953 1 60.75 336 GLU A CA 1
ATOM 2653 C C . GLU A 1 336 ? 8.938 -42.562 -18.734 1 60.75 336 GLU A C 1
ATOM 2655 O O . GLU A 1 336 ? 9.75 -43.281 -18.156 1 60.75 336 GLU A O 1
ATOM 2660 N N . ASN A 1 337 ? 8.711 -42.781 -20 1 54.88 337 ASN A N 1
ATOM 2661 C CA . ASN A 1 337 ? 9.516 -43.781 -20.656 1 54.88 337 ASN A CA 1
ATOM 2662 C C . ASN A 1 337 ? 10.961 -43.344 -20.844 1 54.88 337 ASN A C 1
ATOM 2664 O O . ASN A 1 337 ? 11.75 -44.031 -21.484 1 54.88 337 ASN A O 1
ATOM 2668 N N . GLY A 1 338 ? 11.5 -42.438 -20.141 1 53.38 338 GLY A N 1
ATOM 2669 C CA . GLY A 1 338 ? 12.922 -42.188 -19.969 1 53.38 338 GLY A CA 1
ATOM 2670 C C . GLY A 1 338 ? 13.562 -41.531 -21.188 1 53.38 338 GLY A C 1
ATOM 2671 O O . GLY A 1 338 ? 14.781 -41.594 -21.375 1 53.38 338 GLY A O 1
ATOM 2672 N N . ASP A 1 339 ? 12.875 -41.375 -22.312 1 51.5 339 ASP A N 1
ATOM 2673 C CA . ASP A 1 339 ? 13.641 -40.969 -23.484 1 51.5 339 ASP A CA 1
ATOM 2674 C C . ASP A 1 339 ? 14.133 -39.531 -23.312 1 51.5 339 ASP A C 1
ATOM 2676 O O . ASP A 1 339 ? 13.336 -38.594 -23.281 1 51.5 339 ASP A O 1
ATOM 2680 N N . ALA A 1 340 ? 15.242 -39.375 -22.797 1 51.72 340 ALA A N 1
ATOM 2681 C CA . ALA A 1 340 ? 16.016 -38.188 -22.531 1 51.72 340 ALA A CA 1
ATOM 2682 C C . ALA A 1 340 ? 15.945 -37.219 -23.719 1 51.72 340 ALA A C 1
ATOM 2684 O O . ALA A 1 340 ? 16.203 -36 -23.562 1 51.72 340 ALA A O 1
ATOM 2685 N N . ASN A 1 341 ? 15.906 -37.719 -24.891 1 50.53 341 ASN A N 1
ATOM 2686 C CA . ASN A 1 341 ? 15.992 -36.938 -26.125 1 50.53 341 ASN A CA 1
ATOM 2687 C C . ASN A 1 341 ? 14.641 -36.344 -26.5 1 50.53 341 ASN A C 1
ATOM 2689 O O . ASN A 1 341 ? 14.508 -35.719 -27.547 1 50.53 341 ASN A O 1
ATOM 2693 N N . ALA A 1 342 ? 13.602 -36.656 -25.844 1 51.56 342 ALA A N 1
ATOM 2694 C CA . ALA A 1 342 ? 12.289 -36.156 -26.25 1 51.56 342 ALA A CA 1
ATOM 2695 C C . ALA A 1 342 ? 12.133 -34.688 -25.938 1 51.56 342 ALA A C 1
ATOM 2697 O O . ALA A 1 342 ? 12.453 -34.219 -24.844 1 51.56 342 ALA A O 1
ATOM 2698 N N . THR A 1 343 ? 12.156 -33.906 -26.938 1 56.09 343 THR A N 1
ATOM 2699 C CA . THR A 1 343 ? 11.922 -32.469 -26.906 1 56.09 343 THR A CA 1
ATOM 2700 C C . THR A 1 343 ? 10.938 -32.094 -25.797 1 56.09 343 THR A C 1
ATOM 2702 O O . THR A 1 343 ? 9.891 -32.719 -25.656 1 56.09 343 THR A O 1
ATOM 2705 N N . ALA A 1 344 ? 11.508 -31.391 -24.844 1 62.88 344 ALA A N 1
ATOM 2706 C CA . ALA A 1 344 ? 10.68 -30.922 -23.734 1 62.88 344 ALA A CA 1
ATOM 2707 C C . ALA A 1 344 ? 9.297 -30.484 -24.234 1 62.88 344 ALA A C 1
ATOM 2709 O O . ALA A 1 344 ? 9.188 -29.594 -25.078 1 62.88 344 ALA A O 1
ATOM 2710 N N . LEU A 1 345 ? 8.305 -31.312 -23.938 1 82.81 345 LEU A N 1
ATOM 2711 C CA . LEU A 1 345 ? 6.93 -30.984 -24.297 1 82.81 345 LEU A CA 1
ATOM 2712 C C . LEU A 1 345 ? 6.461 -29.734 -23.562 1 82.81 345 LEU A C 1
ATOM 2714 O O . LEU A 1 345 ? 6.758 -29.562 -22.375 1 82.81 345 LEU A O 1
ATOM 2718 N N . LEU A 1 346 ? 6.164 -28.672 -24.328 1 92.12 346 LEU A N 1
ATOM 2719 C CA . LEU A 1 346 ? 5.578 -27.469 -23.781 1 92.12 346 LEU A CA 1
ATOM 2720 C C . LEU A 1 346 ? 4.066 -27.609 -23.641 1 92.12 346 LEU A C 1
ATOM 2722 O O . LEU A 1 346 ? 3.402 -28.156 -24.516 1 92.12 346 LEU A O 1
ATOM 2726 N N . GLU A 1 347 ? 3.646 -27.25 -22.484 1 95.25 347 GLU A N 1
ATOM 2727 C CA . GLU A 1 347 ? 2.215 -27.25 -22.203 1 95.25 347 GLU A CA 1
ATOM 2728 C C . GLU A 1 347 ? 1.742 -25.844 -21.797 1 95.25 347 GLU A C 1
ATOM 2730 O O . GLU A 1 347 ? 2.559 -24.969 -21.516 1 95.25 347 GLU A O 1
ATOM 2735 N N . ARG A 1 348 ? 0.424 -25.719 -21.875 1 96.31 348 ARG A N 1
ATOM 2736 C CA . ARG A 1 348 ? -0.158 -24.422 -21.547 1 96.31 348 ARG A CA 1
ATOM 2737 C C . ARG A 1 348 ? -0.792 -24.438 -20.156 1 96.31 348 ARG A C 1
ATOM 2739 O O . ARG A 1 348 ? -1.506 -25.375 -19.812 1 96.31 348 ARG A O 1
ATOM 2746 N N . PRO A 1 349 ? -0.516 -23.438 -19.344 1 97.75 349 PRO A N 1
ATOM 2747 C CA . PRO A 1 349 ? -1.184 -23.375 -18.047 1 97.75 349 PRO A CA 1
ATOM 2748 C C . PRO A 1 349 ? -2.641 -22.922 -18.156 1 97.75 349 PRO A C 1
ATOM 2750 O O . PRO A 1 349 ? -3.066 -22.438 -19.203 1 97.75 349 PRO A O 1
ATOM 2753 N N . VAL A 1 350 ? -3.35 -23.219 -17.172 1 96.75 350 VAL A N 1
ATOM 2754 C CA . VAL A 1 350 ? -4.676 -22.641 -16.969 1 96.75 350 VAL A CA 1
ATOM 2755 C C . VAL A 1 350 ? -4.594 -21.5 -15.953 1 96.75 350 VAL A C 1
ATOM 2757 O O . VAL A 1 350 ? -3.768 -21.531 -15.039 1 96.75 350 VAL A O 1
ATOM 2760 N N . MET A 1 351 ? -5.449 -20.516 -16.188 1 98.06 351 MET A N 1
ATOM 2761 C CA . MET A 1 351 ? -5.398 -19.328 -15.328 1 98.06 351 MET A CA 1
ATOM 2762 C C . MET A 1 351 ? -6.664 -19.219 -14.484 1 98.06 351 MET A C 1
ATOM 2764 O O . MET A 1 351 ? -7.773 -19.344 -15 1 98.06 351 MET A O 1
ATOM 2768 N N . ILE A 1 352 ? -6.543 -19.062 -13.188 1 98.31 352 ILE A N 1
ATOM 2769 C CA . ILE A 1 352 ? -7.648 -18.797 -12.273 1 98.31 352 ILE A CA 1
ATOM 2770 C C . ILE A 1 352 ? -7.582 -17.359 -11.789 1 98.31 352 ILE A C 1
ATOM 2772 O O . ILE A 1 352 ? -6.574 -16.938 -11.211 1 98.31 352 ILE A O 1
ATOM 2776 N N . HIS A 1 353 ? -8.602 -16.562 -12.094 1 98.38 353 HIS A N 1
ATOM 2777 C CA . HIS A 1 353 ? -8.766 -15.219 -11.539 1 98.38 353 HIS A CA 1
ATOM 2778 C C . HIS A 1 353 ? -9.484 -15.258 -10.195 1 98.38 353 HIS A C 1
ATOM 2780 O O . HIS A 1 353 ? -10.5 -15.945 -10.055 1 98.38 353 HIS A O 1
ATOM 2786 N N . ARG A 1 354 ? -8.969 -14.555 -9.289 1 98.12 354 ARG A N 1
ATOM 2787 C CA . ARG A 1 354 ? -9.688 -14.547 -8.016 1 98.12 354 ARG A CA 1
ATOM 2788 C C . ARG A 1 354 ? -9.578 -13.18 -7.34 1 98.12 354 ARG A C 1
ATOM 2790 O O . ARG A 1 354 ? -8.586 -12.477 -7.508 1 98.12 354 ARG A O 1
ATOM 2797 N N . ALA A 1 355 ? -10.586 -12.82 -6.648 1 98 355 ALA A N 1
ATOM 2798 C CA . ALA A 1 355 ? -10.625 -11.742 -5.66 1 98 355 ALA A CA 1
ATOM 2799 C C . ALA A 1 355 ? -11.352 -12.188 -4.391 1 98 355 ALA A C 1
ATOM 2801 O O . ALA A 1 355 ? -12.367 -12.883 -4.461 1 98 355 ALA A O 1
ATOM 2802 N N . VAL A 1 356 ? -10.82 -11.836 -3.26 1 97.94 356 VAL A N 1
ATOM 2803 C CA . VAL A 1 356 ? -11.391 -12.242 -1.98 1 97.94 356 VAL A CA 1
ATOM 2804 C C . VAL A 1 356 ? -12.297 -11.133 -1.447 1 97.94 356 VAL A C 1
ATOM 2806 O O . VAL A 1 356 ? -13.43 -11.391 -1.03 1 97.94 356 VAL A O 1
ATOM 2809 N N . LEU A 1 357 ? -11.812 -9.922 -1.534 1 97.62 357 LEU A N 1
ATOM 2810 C CA . LEU A 1 357 ? -12.609 -8.781 -1.096 1 97.62 357 LEU A CA 1
ATOM 2811 C C . LEU A 1 357 ? -13.5 -8.273 -2.227 1 97.62 357 LEU A C 1
ATOM 2813 O O . LEU A 1 357 ? -14.469 -7.547 -1.986 1 97.62 357 LEU A O 1
ATOM 2817 N N . GLY A 1 358 ? -13.273 -8.703 -3.426 1 96.31 358 GLY A N 1
ATOM 2818 C CA . GLY A 1 358 ? -13.773 -7.984 -4.586 1 96.31 358 GLY A CA 1
ATOM 2819 C C . GLY A 1 358 ? -13 -6.707 -4.867 1 96.31 358 GLY A C 1
ATOM 2820 O O . GLY A 1 358 ? -11.992 -6.727 -5.578 1 96.31 358 GLY A O 1
ATOM 2821 N N . SER A 1 359 ? -13.352 -5.723 -4.324 1 97.62 359 SER A N 1
ATOM 2822 C CA . SER A 1 359 ? -12.547 -4.516 -4.168 1 97.62 359 SER A CA 1
ATOM 2823 C C . SER A 1 359 ? -12.539 -4.043 -2.719 1 97.62 359 SER A C 1
ATOM 2825 O O . SER A 1 359 ? -13.484 -4.301 -1.969 1 97.62 359 SER A O 1
ATOM 2827 N N . VAL A 1 360 ? -11.469 -3.414 -2.352 1 98.44 360 VAL A N 1
ATOM 2828 C CA . VAL A 1 360 ? -11.367 -2.896 -0.992 1 98.44 360 VAL A CA 1
ATOM 2829 C C . VAL A 1 360 ? -12.484 -1.893 -0.732 1 98.44 360 VAL A C 1
ATOM 2831 O O . VAL A 1 360 ? -13.094 -1.896 0.341 1 98.44 360 VAL A O 1
ATOM 2834 N N . GLU A 1 361 ? -12.789 -1.082 -1.734 1 98.25 361 GLU A N 1
ATOM 2835 C CA . GLU A 1 361 ? -13.828 -0.061 -1.607 1 98.25 361 GLU A CA 1
ATOM 2836 C C . GLU A 1 361 ? -15.195 -0.69 -1.354 1 98.25 361 GLU A C 1
ATOM 2838 O O . GLU A 1 361 ? -15.883 -0.332 -0.394 1 98.25 361 GLU A O 1
ATOM 2843 N N . ARG A 1 362 ? -15.57 -1.619 -2.184 1 97.5 362 ARG A N 1
ATOM 2844 C CA . ARG A 1 362 ? -16.891 -2.219 -2.053 1 97.5 362 ARG A CA 1
ATOM 2845 C C . ARG A 1 362 ? -17.031 -2.957 -0.725 1 97.5 362 ARG A C 1
ATOM 2847 O O . ARG A 1 362 ? -18.062 -2.859 -0.056 1 97.5 362 ARG A O 1
ATOM 2854 N N . LEU A 1 363 ? -16.047 -3.707 -0.35 1 98.19 363 LEU A N 1
ATOM 2855 C CA . LEU A 1 363 ? -16.109 -4.426 0.918 1 98.19 363 LEU A CA 1
ATOM 2856 C C . LEU A 1 363 ? -16.172 -3.451 2.09 1 98.19 363 LEU A C 1
ATOM 2858 O O . LEU A 1 363 ? -16.875 -3.703 3.076 1 98.19 363 LEU A O 1
ATOM 2862 N N . MET A 1 364 ? -15.398 -2.412 2.02 1 98.19 364 MET A N 1
ATOM 2863 C CA . MET A 1 364 ? -15.43 -1.405 3.076 1 98.19 364 MET A CA 1
ATOM 2864 C C . MET A 1 364 ? -16.828 -0.821 3.23 1 98.19 364 MET A C 1
ATOM 2866 O O . MET A 1 364 ? -17.281 -0.558 4.348 1 98.19 364 MET A O 1
ATOM 2870 N N . ALA A 1 365 ? -17.484 -0.547 2.08 1 98.31 365 ALA A N 1
ATOM 2871 C CA . ALA A 1 365 ? -18.859 -0.069 2.154 1 98.31 365 ALA A CA 1
ATOM 2872 C C . ALA A 1 365 ? -19.719 -1.013 2.984 1 98.31 365 ALA A C 1
ATOM 2874 O O . ALA A 1 365 ? -20.453 -0.573 3.869 1 98.31 365 ALA A O 1
ATOM 2875 N N . LEU A 1 366 ? -19.625 -2.27 2.715 1 97.88 366 LEU A N 1
ATOM 2876 C CA . LEU A 1 366 ? -20.406 -3.273 3.428 1 97.88 366 LEU A CA 1
ATOM 2877 C C . LEU A 1 366 ? -20 -3.34 4.895 1 97.88 366 LEU A C 1
ATOM 2879 O O . LEU A 1 366 ? -20.844 -3.475 5.777 1 97.88 366 LEU A O 1
ATOM 2883 N N . LEU A 1 367 ? -18.75 -3.225 5.191 1 98.19 367 LEU A N 1
ATOM 2884 C CA . LEU A 1 367 ? -18.25 -3.27 6.562 1 98.19 367 LEU A CA 1
ATOM 2885 C C . LEU A 1 367 ? -18.734 -2.057 7.352 1 98.19 367 LEU A C 1
ATOM 2887 O O . LEU A 1 367 ? -19.078 -2.174 8.531 1 98.19 367 LEU A O 1
ATOM 2891 N N . ILE A 1 368 ? -18.672 -0.899 6.707 1 98.19 368 ILE A N 1
ATOM 2892 C CA . ILE A 1 368 ? -19.141 0.324 7.355 1 98.19 368 ILE A CA 1
ATOM 2893 C C . ILE A 1 368 ? -20.594 0.156 7.801 1 98.19 368 ILE A C 1
ATOM 2895 O O . ILE A 1 368 ? -20.953 0.518 8.922 1 98.19 368 ILE A O 1
ATOM 2899 N N . GLU A 1 369 ? -21.391 -0.407 6.965 1 97.62 369 GLU A N 1
ATOM 2900 C CA . GLU A 1 369 ? -22.797 -0.618 7.293 1 97.62 369 GLU A CA 1
ATOM 2901 C C . GLU A 1 369 ? -22.969 -1.726 8.328 1 97.62 369 GLU A C 1
ATOM 2903 O O . GLU A 1 369 ? -23.766 -1.597 9.258 1 97.62 369 GLU A O 1
ATOM 2908 N N . HIS A 1 370 ? -22.234 -2.734 8.164 1 96.5 370 HIS A N 1
ATOM 2909 C CA . HIS A 1 370 ? -22.312 -3.895 9.039 1 96.5 370 HIS A CA 1
ATOM 2910 C C . HIS A 1 370 ? -21.969 -3.525 10.477 1 96.5 370 HIS A C 1
ATOM 2912 O O . HIS A 1 370 ? -22.703 -3.863 11.406 1 96.5 370 HIS A O 1
ATOM 2918 N N . TYR A 1 371 ? -20.891 -2.816 10.68 1 96 371 TYR A N 1
ATOM 2919 C CA . TYR A 1 371 ? -20.422 -2.514 12.023 1 96 371 TYR A CA 1
ATOM 2920 C C . TYR A 1 371 ? -21.078 -1.246 12.562 1 96 371 TYR A C 1
ATOM 2922 O O . TYR A 1 371 ? -21.109 -1.026 13.773 1 96 371 TYR A O 1
ATOM 2930 N N . ASN A 1 372 ? -21.453 -0.364 11.656 1 95 372 ASN A N 1
ATOM 2931 C CA . ASN A 1 372 ? -22.203 0.827 12.039 1 95 372 ASN A CA 1
ATOM 2932 C C . ASN A 1 372 ? -21.516 1.589 13.164 1 95 372 ASN A C 1
ATOM 2934 O O . ASN A 1 372 ? -22.141 1.926 14.172 1 95 372 ASN A O 1
ATOM 2938 N N . GLY A 1 373 ? -20.25 1.709 13.016 1 92 373 GLY A N 1
ATOM 2939 C CA . GLY A 1 373 ? -19.484 2.482 13.984 1 92 373 GLY A CA 1
ATOM 2940 C C . GLY A 1 373 ? -18.875 1.634 15.086 1 92 373 GLY A C 1
ATOM 2941 O O . GLY A 1 373 ? -18 2.09 15.82 1 92 373 GLY A O 1
ATOM 2942 N N . LYS A 1 374 ? -19.312 0.446 15.25 1 93.19 374 LYS A N 1
ATOM 2943 C CA . LYS A 1 374 ? -18.766 -0.471 16.25 1 93.19 374 LYS A CA 1
ATOM 2944 C C . LYS A 1 374 ? -17.781 -1.443 15.625 1 93.19 374 LYS A C 1
ATOM 2946 O O . LYS A 1 374 ? -18 -2.656 15.625 1 93.19 374 LYS A O 1
ATOM 2951 N N . TRP A 1 375 ? -16.609 -0.882 15.273 1 96.19 375 TRP A N 1
ATOM 2952 C CA . TRP A 1 375 ? -15.57 -1.634 14.57 1 96.19 375 TRP A CA 1
ATOM 2953 C C . TRP A 1 375 ? -14.883 -2.617 15.508 1 96.19 375 TRP A C 1
ATOM 2955 O O . TRP A 1 375 ? -14.641 -2.307 16.688 1 96.19 375 TRP A O 1
ATOM 2965 N N . PRO A 1 376 ? -14.586 -3.861 15.008 1 95 376 PRO A N 1
ATOM 2966 C CA . PRO A 1 376 ? -13.602 -4.625 15.781 1 95 376 PRO A CA 1
ATOM 2967 C C . PRO A 1 376 ? -12.312 -3.842 16.031 1 95 376 PRO A C 1
ATOM 2969 O O . PRO A 1 376 ? -11.859 -3.096 15.164 1 95 376 PRO A O 1
ATOM 2972 N N . PHE A 1 377 ? -11.664 -4.035 17.109 1 94.81 377 PHE A N 1
ATOM 2973 C CA . PHE A 1 377 ? -10.57 -3.195 17.578 1 94.81 377 PHE A CA 1
ATOM 2974 C C . PHE A 1 377 ? -9.461 -3.119 16.531 1 94.81 377 PHE A C 1
ATOM 2976 O O . PHE A 1 377 ? -8.914 -2.045 16.266 1 94.81 377 PHE A O 1
ATOM 2983 N N . TRP A 1 378 ? -9.133 -4.258 15.875 1 94.5 378 TRP A N 1
ATOM 2984 C CA . TRP A 1 378 ? -8.008 -4.273 14.953 1 94.5 378 TRP A CA 1
ATOM 2985 C C . TRP A 1 378 ? -8.312 -3.459 13.695 1 94.5 378 TRP A C 1
ATOM 2987 O O . TRP A 1 378 ? -7.402 -2.941 13.047 1 94.5 378 TRP A O 1
ATOM 2997 N N . LEU A 1 379 ? -9.562 -3.281 13.375 1 96.44 379 LEU A N 1
ATOM 2998 C CA . LEU A 1 379 ? -9.969 -2.568 12.164 1 96.44 379 LEU A CA 1
ATOM 2999 C C . LEU A 1 379 ? -10.375 -1.134 12.492 1 96.44 379 LEU A C 1
ATOM 3001 O O . LEU A 1 379 ? -10.539 -0.31 11.586 1 96.44 379 LEU A O 1
ATOM 3005 N N . ASN A 1 380 ? -10.578 -0.839 13.758 1 97 380 ASN A N 1
ATOM 3006 C CA . ASN A 1 380 ? -11.086 0.449 14.219 1 97 380 ASN A CA 1
ATOM 3007 C C . ASN A 1 380 ? -10.102 1.579 13.922 1 97 380 ASN A C 1
ATOM 3009 O O . ASN A 1 380 ? -8.969 1.561 14.398 1 97 380 ASN A O 1
ATOM 3013 N N . PRO A 1 381 ? -10.516 2.559 13.125 1 97.06 381 PRO A N 1
ATOM 3014 C CA . PRO A 1 381 ? -9.602 3.67 12.859 1 97.06 381 PRO A CA 1
ATOM 3015 C C . PRO A 1 381 ? -9.391 4.562 14.086 1 97.06 381 PRO A C 1
ATOM 3017 O O . PRO A 1 381 ? -8.477 5.395 14.094 1 97.06 381 PRO A O 1
ATOM 3020 N N . ARG A 1 382 ? -10.258 4.434 15.055 1 97.12 382 ARG A N 1
ATOM 3021 C CA . ARG A 1 382 ? -10.18 5.125 16.344 1 97.12 382 ARG A CA 1
ATOM 3022 C C . ARG A 1 382 ? -10.008 4.133 17.484 1 97.12 382 ARG A C 1
ATOM 3024 O O . ARG A 1 382 ? -10.984 3.76 18.141 1 97.12 382 ARG A O 1
ATOM 3031 N N . GLN A 1 383 ? -8.781 3.85 17.734 1 96.75 383 GLN A N 1
ATOM 3032 C CA . GLN A 1 383 ? -8.547 2.738 18.656 1 96.75 383 GLN A CA 1
ATOM 3033 C C . GLN A 1 383 ? -8.43 3.227 20.094 1 96.75 383 GLN A C 1
ATOM 3035 O O . GLN A 1 383 ? -9.141 2.746 20.984 1 96.75 383 GLN A O 1
ATOM 3040 N N . VAL A 1 384 ? -7.539 4.199 20.344 1 97.62 384 VAL A N 1
ATOM 3041 C CA . VAL A 1 384 ? -7.301 4.621 21.719 1 97.62 384 VAL A CA 1
ATOM 3042 C C . VAL A 1 384 ? -7.387 6.145 21.828 1 97.62 384 VAL A C 1
ATOM 3044 O O . VAL A 1 384 ? -6.812 6.855 21 1 97.62 384 VAL A O 1
ATOM 3047 N N . MET A 1 385 ? -8.102 6.609 22.781 1 98.06 385 MET A N 1
ATOM 3048 C CA . MET A 1 385 ? -8.117 8.023 23.156 1 98.06 385 MET A CA 1
ATOM 3049 C C . MET A 1 385 ? -7.484 8.234 24.531 1 98.06 385 MET A C 1
ATOM 3051 O O . MET A 1 385 ? -7.918 7.633 25.516 1 98.06 385 MET A O 1
ATOM 3055 N N . VAL A 1 386 ? -6.426 9.023 24.578 1 98 386 VAL A N 1
ATOM 3056 C CA . VAL A 1 386 ? -5.879 9.469 25.859 1 98 386 VAL A CA 1
ATOM 3057 C C . VAL A 1 386 ? -6.512 10.805 26.25 1 98 386 VAL A C 1
ATOM 3059 O O . VAL A 1 386 ? -6.414 11.781 25.516 1 98 386 VAL A O 1
ATOM 3062 N N . VAL A 1 387 ? -7.168 10.805 27.406 1 97.81 387 VAL A N 1
ATOM 3063 C CA . VAL A 1 387 ? -7.84 12.016 27.859 1 97.81 387 VAL A CA 1
ATOM 3064 C C . VAL A 1 387 ? -7.16 12.531 29.125 1 97.81 387 VAL A C 1
ATOM 3066 O O . VAL A 1 387 ? -6.832 11.75 30.031 1 97.81 387 VAL A O 1
ATOM 3069 N N . THR A 1 388 ? -6.961 13.844 29.172 1 97.56 388 THR A N 1
ATOM 3070 C CA . THR A 1 388 ? -6.379 14.461 30.359 1 97.56 388 THR A CA 1
ATOM 3071 C C . THR A 1 388 ? -7.469 14.992 31.281 1 97.56 388 THR A C 1
ATOM 3073 O O . THR A 1 388 ? -8.484 15.516 30.812 1 97.56 388 THR A O 1
ATOM 3076 N N . VAL A 1 389 ? -7.242 14.938 32.562 1 96.31 389 VAL A N 1
ATOM 3077 C CA . VAL A 1 389 ? -8.195 15.461 33.531 1 96.31 389 VAL A CA 1
ATOM 3078 C C . VAL A 1 389 ? -8.18 16.984 33.5 1 96.31 389 VAL A C 1
ATOM 3080 O O . VAL A 1 389 ? -9.211 17.625 33.688 1 96.31 389 VAL A O 1
ATOM 3083 N N . ASN A 1 390 ? -7.012 17.5 33.344 1 94 390 ASN A N 1
ATOM 3084 C CA . ASN A 1 390 ? -6.832 18.938 33.219 1 94 390 ASN A CA 1
ATOM 3085 C C . ASN A 1 390 ? -5.766 19.297 32.188 1 94 390 ASN A C 1
ATOM 3087 O O . ASN A 1 390 ? -5.164 18.406 31.578 1 94 390 ASN A O 1
ATOM 3091 N N . ASP A 1 391 ? -5.609 20.609 31.938 1 92.75 391 ASP A N 1
ATOM 3092 C CA . ASP A 1 391 ? -4.727 21.016 30.859 1 92.75 391 ASP A CA 1
ATOM 3093 C C . ASP A 1 391 ? -3.422 21.594 31.406 1 92.75 391 ASP A C 1
ATOM 3095 O O . ASP A 1 391 ? -2.773 22.422 30.75 1 92.75 391 ASP A O 1
ATOM 3099 N N . THR A 1 392 ? -3.062 21.172 32.656 1 94.38 392 THR A N 1
ATOM 3100 C CA . THR A 1 392 ? -1.777 21.609 33.188 1 94.38 392 THR A CA 1
ATOM 3101 C C . THR A 1 392 ? -0.625 21.016 32.375 1 94.38 392 THR A C 1
ATOM 3103 O O . THR A 1 392 ? -0.742 19.906 31.828 1 94.38 392 THR A O 1
ATOM 3106 N N . ALA A 1 393 ? 0.462 21.734 32.375 1 94.44 393 ALA A N 1
ATOM 3107 C CA . ALA A 1 393 ? 1.618 21.344 31.578 1 94.44 393 ALA A CA 1
ATOM 3108 C C . ALA A 1 393 ? 2.102 19.953 31.969 1 94.44 393 ALA A C 1
ATOM 3110 O O . ALA A 1 393 ? 2.494 19.156 31.094 1 94.44 393 ALA A O 1
ATOM 3111 N N . ARG A 1 394 ? 2.072 19.672 33.188 1 94.62 394 ARG A N 1
ATOM 3112 C CA . ARG A 1 394 ? 2.559 18.391 33.688 1 94.62 394 ARG A CA 1
ATOM 3113 C C . ARG A 1 394 ? 1.673 17.234 33.219 1 94.62 394 ARG A C 1
ATOM 3115 O O . ARG A 1 394 ? 2.172 16.203 32.781 1 94.62 394 ARG A O 1
ATOM 3122 N N . VAL A 1 395 ? 0.446 17.406 33.312 1 96.12 395 VAL A N 1
ATOM 3123 C CA . VAL A 1 395 ? -0.511 16.375 32.906 1 96.12 395 VAL A CA 1
ATOM 3124 C C . VAL A 1 395 ? -0.48 16.172 31.406 1 96.12 395 VAL A C 1
ATOM 3126 O O . VAL A 1 395 ? -0.473 15.039 30.922 1 96.12 395 VAL A O 1
ATOM 3129 N N . VAL A 1 396 ? -0.416 17.266 30.719 1 95.75 396 VAL A N 1
ATOM 3130 C CA . VAL A 1 396 ? -0.369 17.219 29.266 1 95.75 396 VAL A CA 1
ATOM 3131 C C . VAL A 1 396 ? 0.911 16.516 28.812 1 95.75 396 VAL A C 1
ATOM 3133 O O . VAL A 1 396 ? 0.877 15.648 27.938 1 95.75 396 VAL A O 1
ATOM 3136 N N . ALA A 1 397 ? 1.965 16.828 29.422 1 95.44 397 ALA A N 1
ATOM 3137 C CA . ALA A 1 397 ? 3.238 16.203 29.094 1 95.44 397 ALA A CA 1
ATOM 3138 C C . ALA A 1 397 ? 3.188 14.695 29.344 1 95.44 397 ALA A C 1
ATOM 3140 O O . ALA A 1 397 ? 3.713 13.906 28.547 1 95.44 397 ALA A O 1
ATOM 3141 N N . LYS A 1 398 ? 2.594 14.336 30.422 1 95.38 398 LYS A N 1
ATOM 3142 C CA . LYS A 1 398 ? 2.463 12.922 30.75 1 95.38 398 LYS A CA 1
ATOM 3143 C C . LYS A 1 398 ? 1.598 12.195 29.719 1 95.38 398 LYS A C 1
ATOM 3145 O O . LYS A 1 398 ? 1.882 11.055 29.359 1 95.38 398 LYS A O 1
ATOM 3150 N N . ALA A 1 399 ? 0.575 12.805 29.281 1 96.5 399 ALA A N 1
ATOM 3151 C CA . ALA A 1 399 ? -0.298 12.203 28.281 1 96.5 399 ALA A CA 1
ATOM 3152 C C . ALA A 1 399 ? 0.47 11.891 27 1 96.5 399 ALA A C 1
ATOM 3154 O O . ALA A 1 399 ? 0.316 10.812 26.422 1 96.5 399 ALA A O 1
ATOM 3155 N N . PHE A 1 400 ? 1.271 12.82 26.609 1 93.81 400 PHE A N 1
ATOM 3156 C CA . PHE A 1 400 ? 2.08 12.617 25.406 1 93.81 400 PHE A CA 1
ATOM 3157 C C . PHE A 1 400 ? 3.123 11.531 25.641 1 93.81 400 PHE A C 1
ATOM 3159 O O . PHE A 1 400 ? 3.4 10.727 24.75 1 93.81 400 PHE A O 1
ATOM 3166 N N . ALA A 1 401 ? 3.646 11.469 26.797 1 93.44 401 ALA A N 1
ATOM 3167 C CA . ALA A 1 401 ? 4.605 10.422 27.141 1 93.44 401 ALA A CA 1
ATOM 3168 C C . ALA A 1 401 ? 3.947 9.047 27.109 1 93.44 401 ALA A C 1
ATOM 3170 O O . ALA A 1 401 ? 4.543 8.078 26.641 1 93.44 401 ALA A O 1
ATOM 3171 N N . VAL A 1 402 ? 2.777 9.008 27.609 1 94.56 402 VAL A N 1
ATOM 3172 C CA . VAL A 1 402 ? 2.01 7.766 27.625 1 94.56 402 VAL A CA 1
ATOM 3173 C C . VAL A 1 402 ? 1.753 7.305 26.188 1 94.56 402 VAL A C 1
ATOM 3175 O O . VAL A 1 402 ? 1.95 6.133 25.859 1 94.56 402 VAL A O 1
ATOM 3178 N N . ARG A 1 403 ? 1.339 8.211 25.375 1 94.38 403 ARG A N 1
ATOM 3179 C CA . ARG A 1 403 ? 1.096 7.879 23.969 1 94.38 403 ARG A CA 1
ATOM 3180 C C . ARG A 1 403 ? 2.359 7.34 23.312 1 94.38 403 ARG A C 1
ATOM 3182 O O . ARG A 1 403 ? 2.314 6.324 22.609 1 94.38 403 ARG A O 1
ATOM 3189 N N . ASN A 1 404 ? 3.455 8.023 23.547 1 91.56 404 ASN A N 1
ATOM 3190 C CA . ASN A 1 404 ? 4.719 7.605 22.953 1 91.56 404 ASN A CA 1
ATOM 3191 C C . ASN A 1 404 ? 5.133 6.215 23.422 1 91.56 404 ASN A C 1
ATOM 3193 O O . ASN A 1 404 ? 5.641 5.41 22.641 1 91.56 404 ASN A O 1
ATOM 3197 N N . GLN A 1 405 ? 4.91 5.949 24.625 1 90.88 405 GLN A N 1
ATOM 3198 C CA . GLN A 1 405 ? 5.234 4.641 25.172 1 90.88 405 GLN A CA 1
ATOM 3199 C C . GLN A 1 405 ? 4.332 3.557 24.594 1 90.88 405 GLN A C 1
ATOM 3201 O O . GLN A 1 405 ? 4.797 2.463 24.266 1 90.88 405 GLN A O 1
ATOM 3206 N N . LEU A 1 406 ? 3.1 3.928 24.516 1 92.12 406 LEU A N 1
ATOM 3207 C CA . LEU A 1 406 ? 2.154 2.959 23.969 1 92.12 406 LEU A CA 1
ATOM 3208 C C . LEU A 1 406 ? 2.455 2.674 22.5 1 92.12 406 LEU A C 1
ATOM 3210 O O . LEU A 1 406 ? 2.209 1.568 22.016 1 92.12 406 LEU A O 1
ATOM 3214 N N . LEU A 1 407 ? 3.002 3.676 21.828 1 90.38 407 LEU A N 1
ATOM 3215 C CA . LEU A 1 407 ? 3.348 3.523 20.422 1 90.38 407 LEU A CA 1
ATOM 3216 C C . LEU A 1 407 ? 4.715 2.865 20.266 1 90.38 407 LEU A C 1
ATOM 3218 O O . LEU A 1 407 ? 5.105 2.488 19.156 1 90.38 407 LEU A O 1
ATOM 3222 N N . GLY A 1 408 ? 5.426 2.684 21.281 1 85.12 408 GLY A N 1
ATOM 3223 C CA . GLY A 1 408 ? 6.742 2.066 21.25 1 85.12 408 GLY A CA 1
ATOM 3224 C C . GLY A 1 408 ? 7.816 2.984 20.703 1 85.12 408 GLY A C 1
ATOM 3225 O O . GLY A 1 408 ? 8.781 2.521 20.094 1 85.12 408 GLY A O 1
ATOM 3226 N N . GLN A 1 409 ? 7.777 4.238 20.844 1 79.69 409 GLN A N 1
ATOM 3227 C CA . GLN A 1 409 ? 8.68 5.207 20.234 1 79.69 409 GLN A CA 1
ATOM 3228 C C . GLN A 1 409 ? 9.867 5.496 21.141 1 79.69 409 GLN A C 1
ATOM 3230 O O . GLN A 1 409 ? 10.82 6.172 20.734 1 79.69 409 GLN A O 1
ATOM 3235 N N . GLU A 1 410 ? 9.953 4.996 22.203 1 72.56 410 GLU A N 1
ATOM 3236 C CA . GLU A 1 410 ? 11.031 5.316 23.125 1 72.56 410 GLU A CA 1
ATOM 3237 C C . GLU A 1 410 ? 12.273 4.488 22.844 1 72.56 410 GLU A C 1
ATOM 3239 O O . GLU A 1 410 ? 13.352 4.766 23.375 1 72.56 410 GLU A O 1
ATOM 3244 N N . GLU A 1 411 ? 12.266 3.627 22.016 1 63.34 411 GLU A N 1
ATOM 3245 C CA . GLU A 1 411 ? 13.336 2.656 21.828 1 63.34 411 GLU A CA 1
ATOM 3246 C C . GLU A 1 411 ? 14.289 3.098 20.719 1 63.34 411 GLU A C 1
ATOM 3248 O O . GLU A 1 411 ? 15.008 2.277 20.141 1 63.34 411 GLU A O 1
ATOM 3253 N N . GLY A 1 412 ? 14.383 4.34 20.438 1 67.5 412 GLY A N 1
ATOM 3254 C CA . GLY A 1 412 ? 15.305 4.809 19.422 1 67.5 412 GLY A CA 1
ATOM 3255 C C . GLY A 1 412 ? 14.602 5.328 18.172 1 67.5 412 GLY A C 1
ATOM 3256 O O . GLY A 1 412 ? 13.367 5.355 18.125 1 67.5 412 GLY A O 1
ATOM 3257 N N . GLU A 1 413 ? 15.453 5.77 17.297 1 68.19 413 GLU A N 1
ATOM 3258 C CA . GLU A 1 413 ? 14.922 6.402 16.094 1 68.19 413 GLU A CA 1
ATOM 3259 C C . GLU A 1 413 ? 14.25 5.379 15.18 1 68.19 413 GLU A C 1
ATOM 3261 O O . GLU A 1 413 ? 13.289 5.703 14.477 1 68.19 413 GLU A O 1
ATOM 3266 N N . VAL A 1 414 ? 14.859 4.238 15.297 1 73.44 414 VAL A N 1
ATOM 3267 C CA . VAL A 1 414 ? 14.242 3.16 14.531 1 73.44 414 VAL A CA 1
ATOM 3268 C C . VAL A 1 414 ? 13.734 2.08 15.477 1 73.44 414 VAL A C 1
ATOM 3270 O O . VAL A 1 414 ? 14.523 1.415 16.156 1 73.44 414 VAL A O 1
ATOM 3273 N N . ALA A 1 415 ? 12.414 2.236 15.766 1 71.31 415 ALA A N 1
ATOM 3274 C CA . ALA A 1 415 ? 11.812 1.312 16.734 1 71.31 415 ALA A CA 1
ATOM 3275 C C . ALA A 1 415 ? 10.633 0.568 16.109 1 71.31 415 ALA A C 1
ATOM 3277 O O . ALA A 1 415 ? 10.109 0.978 15.07 1 71.31 415 ALA A O 1
ATOM 3278 N N . ALA A 1 416 ? 10.461 -0.607 16.688 1 72.06 416 ALA A N 1
ATOM 3279 C CA . ALA A 1 416 ? 9.289 -1.389 16.312 1 72.06 416 ALA A CA 1
ATOM 3280 C C . ALA A 1 416 ? 8.008 -0.71 16.797 1 72.06 416 ALA A C 1
ATOM 3282 O O . ALA A 1 416 ? 7.309 -1.228 17.672 1 72.06 416 ALA A O 1
ATOM 3283 N N . SER A 1 417 ? 7.719 0.384 16.109 1 77.31 417 SER A N 1
ATOM 3284 C CA . SER A 1 417 ? 6.539 1.146 16.5 1 77.31 417 SER A CA 1
ATOM 3285 C C . SER A 1 417 ? 5.254 0.417 16.125 1 77.31 417 SER A C 1
ATOM 3287 O O . SER A 1 417 ? 5.188 -0.219 15.07 1 77.31 417 SER A O 1
ATOM 3289 N N . SER A 1 418 ? 4.363 0.53 17.094 1 81.5 418 SER A N 1
ATOM 3290 C CA . SER A 1 418 ? 3.043 -0.017 16.812 1 81.5 418 SER A CA 1
ATOM 3291 C C . SER A 1 418 ? 2.268 0.882 15.852 1 81.5 418 SER A C 1
ATOM 3293 O O . SER A 1 418 ? 2.516 2.088 15.781 1 81.5 418 SER A O 1
ATOM 3295 N N . GLN A 1 419 ? 1.408 0.279 15.078 1 82.62 419 GLN A N 1
ATOM 3296 C CA . GLN A 1 419 ? 0.572 1.047 14.164 1 82.62 419 GLN A CA 1
ATOM 3297 C C . GLN A 1 419 ? -0.789 1.35 14.781 1 82.62 419 GLN A C 1
ATOM 3299 O O . GLN A 1 419 ? -1.755 1.626 14.07 1 82.62 419 GLN A O 1
ATOM 3304 N N . LEU A 1 420 ? -0.771 1.342 16.125 1 92.5 420 LEU A N 1
ATOM 3305 C CA . LEU A 1 420 ? -1.997 1.706 16.828 1 92.5 420 LEU A CA 1
ATOM 3306 C C . LEU A 1 420 ? -2.361 3.164 16.562 1 92.5 420 LEU A C 1
ATOM 3308 O O . LEU A 1 420 ? -1.482 4.023 16.5 1 92.5 420 LEU A O 1
ATOM 3312 N N . ALA A 1 421 ? -3.635 3.342 16.422 1 94.94 421 ALA A N 1
ATOM 3313 C CA . ALA A 1 421 ? -4.133 4.711 16.328 1 94.94 421 ALA A CA 1
ATOM 3314 C C . ALA A 1 421 ? -4.434 5.277 17.703 1 94.94 421 ALA A C 1
ATOM 3316 O O . ALA A 1 421 ? -5.402 4.871 18.359 1 94.94 421 ALA A O 1
ATOM 3317 N N . ILE A 1 422 ? -3.596 6.227 18.125 1 96.12 422 ILE A N 1
ATOM 3318 C CA . ILE A 1 422 ? -3.768 6.809 19.453 1 96.12 422 ILE A CA 1
ATOM 3319 C C . ILE A 1 422 ? -3.891 8.328 19.344 1 96.12 422 ILE A C 1
ATOM 3321 O O . ILE A 1 422 ? -2.973 8.992 18.859 1 96.12 422 ILE A O 1
ATOM 3325 N N . ASP A 1 423 ? -5.004 8.828 19.781 1 95.81 423 ASP A N 1
ATOM 3326 C CA . ASP A 1 423 ? -5.254 10.266 19.797 1 95.81 423 ASP A CA 1
ATOM 3327 C C . ASP A 1 423 ? -5.215 10.812 21.219 1 95.81 423 ASP A C 1
ATOM 3329 O O . ASP A 1 423 ? -5.301 10.047 22.188 1 95.81 423 ASP A O 1
ATOM 3333 N N . ILE A 1 424 ? -5.035 12.156 21.375 1 96.19 424 ILE A N 1
ATOM 3334 C CA . ILE A 1 424 ? -5.008 12.82 22.672 1 96.19 424 ILE A CA 1
ATOM 3335 C C . ILE A 1 424 ? -6.016 13.969 22.688 1 96.19 424 ILE A C 1
ATOM 3337 O O . ILE A 1 424 ? -6.109 14.734 21.719 1 96.19 424 ILE A O 1
ATOM 3341 N N . ASP A 1 425 ? -6.816 13.984 23.688 1 96.44 425 ASP A N 1
ATOM 3342 C CA . ASP A 1 425 ? -7.648 15.148 24 1 96.44 425 ASP A CA 1
ATOM 3343 C C . ASP A 1 425 ? -7.164 15.844 25.281 1 96.44 425 ASP A C 1
ATOM 3345 O O . ASP A 1 425 ? -7.535 15.445 26.391 1 96.44 425 ASP A O 1
ATOM 3349 N N . ASP A 1 426 ? -6.41 16.828 25.094 1 94.81 426 ASP A N 1
ATOM 3350 C CA . ASP A 1 426 ? -5.836 17.547 26.219 1 94.81 426 ASP A CA 1
ATOM 3351 C C . ASP A 1 426 ? -6.543 18.891 26.422 1 94.81 426 ASP A C 1
ATOM 3353 O O . ASP A 1 426 ? -5.98 19.812 27.031 1 94.81 426 ASP A O 1
ATOM 3357 N N . SER A 1 427 ? -7.777 19.062 25.906 1 91.19 427 SER A N 1
ATOM 3358 C CA . SER A 1 427 ? -8.516 20.312 26.031 1 91.19 427 SER A CA 1
ATOM 3359 C C . SER A 1 427 ? -8.883 20.609 27.469 1 91.19 427 SER A C 1
ATOM 3361 O O . SER A 1 427 ? -8.82 19.734 28.328 1 91.19 427 SER A O 1
ATOM 3363 N N . ALA A 1 428 ? -9.297 21.844 27.75 1 91.12 428 ALA A N 1
ATOM 3364 C CA . ALA A 1 428 ? -9.648 22.266 29.094 1 91.12 428 ALA A CA 1
ATOM 3365 C C . ALA A 1 428 ? -11.07 21.844 29.453 1 91.12 428 ALA A C 1
ATOM 3367 O O . ALA A 1 428 ? -11.516 22.047 30.578 1 91.12 428 ALA A O 1
ATOM 3368 N N . ARG A 1 429 ? -11.703 21.203 28.625 1 93.44 429 ARG A N 1
ATOM 3369 C CA . ARG A 1 429 ? -13.078 20.781 28.859 1 93.44 429 ARG A CA 1
ATOM 3370 C C . ARG A 1 429 ? -13.148 19.719 29.953 1 93.44 429 ARG A C 1
ATOM 3372 O O . ARG A 1 429 ? -12.125 19.156 30.328 1 93.44 429 ARG A O 1
ATOM 3379 N N . SER A 1 430 ? -14.398 19.469 30.469 1 96 430 SER A N 1
ATOM 3380 C CA . SER A 1 430 ? -14.594 18.531 31.578 1 96 430 SER A CA 1
ATOM 3381 C C . SER A 1 430 ? -14.32 17.094 31.141 1 96 430 SER A C 1
ATOM 3383 O O . SER A 1 430 ? -14.57 16.734 29.984 1 96 430 SER A O 1
ATOM 3385 N N . LEU A 1 431 ? -13.82 16.328 32.062 1 95.31 431 LEU A N 1
ATOM 3386 C CA . LEU A 1 431 ? -13.461 14.938 31.797 1 95.31 431 LEU A CA 1
ATOM 3387 C C . LEU A 1 431 ? -14.68 14.148 31.328 1 95.31 431 LEU A C 1
ATOM 3389 O O . LEU A 1 431 ? -14.609 13.438 30.328 1 95.31 431 LEU A O 1
ATOM 3393 N N . PRO A 1 432 ? -15.828 14.273 31.969 1 96.25 432 PRO A N 1
ATOM 3394 C CA . PRO A 1 432 ? -16.984 13.516 31.5 1 96.25 432 PRO A CA 1
ATOM 3395 C C . PRO A 1 432 ? -17.391 13.836 30.062 1 96.25 432 PRO A C 1
ATOM 3397 O O . PRO A 1 432 ? -17.797 12.945 29.312 1 96.25 432 PRO A O 1
ATOM 3400 N N . LEU A 1 433 ? -17.219 15.07 29.75 1 97 433 LEU A N 1
ATOM 3401 C CA . LEU A 1 433 ? -17.547 15.477 28.391 1 97 433 LEU A CA 1
ATOM 3402 C C . LEU A 1 433 ? -16.578 14.836 27.391 1 97 433 LEU A C 1
ATOM 3404 O O . LEU A 1 433 ? -17 14.344 26.344 1 97 433 LEU A O 1
ATOM 3408 N N . LYS A 1 434 ? -15.344 14.852 27.688 1 96.94 434 LYS A N 1
ATOM 3409 C CA . LYS A 1 434 ? -14.336 14.258 26.812 1 96.94 434 LYS A CA 1
ATOM 3410 C C . LYS A 1 434 ? -14.562 12.758 26.656 1 96.94 434 LYS A C 1
ATOM 3412 O O . LYS A 1 434 ? -14.469 12.227 25.547 1 96.94 434 LYS A O 1
ATOM 3417 N N . ILE A 1 435 ? -14.867 12.078 27.688 1 96.5 435 ILE A N 1
ATOM 3418 C CA . ILE A 1 435 ? -15.102 10.641 27.672 1 96.5 435 ILE A CA 1
ATOM 3419 C C . ILE A 1 435 ? -16.328 10.328 26.828 1 96.5 435 ILE A C 1
ATOM 3421 O O . ILE A 1 435 ? -16.312 9.414 26 1 96.5 435 ILE A O 1
ATOM 3425 N N . ARG A 1 436 ? -17.359 11.086 27.016 1 96.5 436 ARG A N 1
ATOM 3426 C CA . ARG A 1 436 ? -18.594 10.898 26.266 1 96.5 436 ARG A CA 1
ATOM 3427 C C . ARG A 1 436 ? -18.359 11.07 24.766 1 96.5 436 ARG A C 1
ATOM 3429 O O . ARG A 1 436 ? -18.875 10.297 23.953 1 96.5 436 ARG A O 1
ATOM 3436 N N . GLU A 1 437 ? -17.641 12.102 24.469 1 96 437 GLU A N 1
ATOM 3437 C CA . GLU A 1 437 ? -17.344 12.359 23.062 1 96 437 GLU A CA 1
ATOM 3438 C C . GLU A 1 437 ? -16.484 11.242 22.469 1 96 437 GLU A C 1
ATOM 3440 O O . GLU A 1 437 ? -16.719 10.828 21.328 1 96 437 GLU A O 1
ATOM 3445 N N . ALA A 1 438 ? -15.523 10.812 23.188 1 96.44 438 ALA A N 1
ATOM 3446 C CA . ALA A 1 438 ? -14.68 9.719 22.734 1 96.44 438 ALA A CA 1
ATOM 3447 C C . ALA A 1 438 ? -15.508 8.461 22.469 1 96.44 438 ALA A C 1
ATOM 3449 O O . ALA A 1 438 ? -15.32 7.785 21.453 1 96.44 438 ALA A O 1
ATOM 3450 N N . LYS A 1 439 ? -16.391 8.203 23.344 1 94.81 439 LYS A N 1
ATOM 3451 C CA . LYS A 1 439 ? -17.266 7.047 23.172 1 94.81 439 LYS A CA 1
ATOM 3452 C C . LYS A 1 439 ? -18.172 7.219 21.969 1 94.81 439 LYS A C 1
ATOM 3454 O O . LYS A 1 439 ? -18.359 6.285 21.188 1 94.81 439 LYS A O 1
ATOM 3459 N N . SER A 1 440 ? -18.656 8.391 21.812 1 94.81 440 SER A N 1
ATOM 3460 C CA . SER A 1 440 ? -19.547 8.672 20.703 1 94.81 440 SER A CA 1
ATOM 3461 C C . SER A 1 440 ? -18.828 8.578 19.359 1 94.81 440 SER A C 1
ATOM 3463 O O . SER A 1 440 ? -19.422 8.211 18.359 1 94.81 440 SER A O 1
ATOM 3465 N N . LYS A 1 441 ? -17.594 8.883 19.391 1 95.06 441 LYS A N 1
ATOM 3466 C CA . LYS A 1 441 ? -16.797 8.836 18.172 1 95.06 441 LYS A CA 1
ATOM 3467 C C . LYS A 1 441 ? -16.328 7.418 17.875 1 95.06 441 LYS A C 1
ATOM 3469 O O . LYS A 1 441 ? -15.773 7.156 16.797 1 95.06 441 LYS A O 1
ATOM 3474 N N . GLY A 1 442 ? -16.531 6.527 18.844 1 94.5 442 GLY A N 1
ATOM 3475 C CA . GLY A 1 442 ? -16.297 5.117 18.578 1 94.5 442 GLY A CA 1
ATOM 3476 C C . GLY A 1 442 ? -14.906 4.66 18.953 1 94.5 442 GLY A C 1
ATOM 3477 O O . GLY A 1 442 ? -14.398 3.678 18.406 1 94.5 442 GLY A O 1
ATOM 3478 N N . TYR A 1 443 ? -14.25 5.352 19.906 1 97.06 443 TYR A N 1
ATOM 3479 C CA . TYR A 1 443 ? -12.938 4.895 20.344 1 97.06 443 TYR A CA 1
ATOM 3480 C C . TYR A 1 443 ? -13.047 3.568 21.094 1 97.06 443 TYR A C 1
ATOM 3482 O O . TYR A 1 443 ? -13.977 3.361 21.875 1 97.06 443 TYR A O 1
ATOM 3490 N N . GLY A 1 444 ? -12.109 2.66 20.797 1 95.25 444 GLY A N 1
ATOM 3491 C CA . GLY A 1 444 ? -12.133 1.329 21.391 1 95.25 444 GLY A CA 1
ATOM 3492 C C . GLY A 1 444 ? -11.703 1.311 22.844 1 95.25 444 GLY A C 1
ATOM 3493 O O . GLY A 1 444 ? -12.195 0.497 23.625 1 95.25 444 GLY A O 1
ATOM 3494 N N . ALA A 1 445 ? -10.773 2.158 23.188 1 96.12 445 ALA A N 1
ATOM 3495 C CA . ALA A 1 445 ? -10.266 2.268 24.547 1 96.12 445 ALA A CA 1
ATOM 3496 C C . ALA A 1 445 ? -10 3.725 24.922 1 96.12 445 ALA A C 1
ATOM 3498 O O . ALA A 1 445 ? -9.648 4.535 24.062 1 96.12 445 ALA A O 1
ATOM 3499 N N . ILE A 1 446 ? -10.195 3.99 26.203 1 97.19 446 ILE A N 1
ATOM 3500 C CA . ILE A 1 446 ? -9.977 5.344 26.688 1 97.19 446 ILE A CA 1
ATOM 3501 C C . ILE A 1 446 ? -9.047 5.309 27.906 1 97.19 446 ILE A C 1
ATOM 3503 O O . ILE A 1 446 ? -9.344 4.645 28.891 1 97.19 446 ILE A O 1
ATOM 3507 N N . VAL A 1 447 ? -7.941 5.969 27.812 1 97.38 447 VAL A N 1
ATOM 3508 C CA . VAL A 1 447 ? -6.965 6.074 28.891 1 97.38 447 VAL A CA 1
ATOM 3509 C C . VAL A 1 447 ? -7.035 7.469 29.516 1 97.38 447 VAL A C 1
ATOM 3511 O O . VAL A 1 447 ? -7.023 8.477 28.797 1 97.38 447 VAL A O 1
ATOM 3514 N N . THR A 1 448 ? -7.055 7.5 30.828 1 97.19 448 THR A N 1
ATOM 3515 C CA . THR A 1 448 ? -7.172 8.773 31.531 1 97.19 448 THR A CA 1
ATOM 3516 C C . THR A 1 448 ? -5.871 9.117 32.25 1 97.19 448 THR A C 1
ATOM 3518 O O . THR A 1 448 ? -5.301 8.273 32.938 1 97.19 448 THR A O 1
ATOM 3521 N N . VAL A 1 449 ? -5.441 10.328 32.062 1 97.25 449 VAL A N 1
ATOM 3522 C CA . VAL A 1 449 ? -4.238 10.82 32.719 1 97.25 449 VAL A CA 1
ATOM 3523 C C . VAL A 1 449 ? -4.578 12.039 33.594 1 97.25 449 VAL A C 1
ATOM 3525 O O . VAL A 1 449 ? -5.078 13.047 33.062 1 97.25 449 VAL A O 1
ATOM 3528 N N . GLY A 1 450 ? -4.328 12.016 34.844 1 95.5 450 GLY A N 1
ATOM 3529 C CA . GLY A 1 450 ? -4.535 13.117 35.781 1 95.5 450 GLY A CA 1
ATOM 3530 C C . GLY A 1 450 ? -3.324 13.398 36.656 1 95.5 450 GLY A C 1
ATOM 3531 O O . GLY A 1 450 ? -2.211 12.984 36.312 1 95.5 450 GLY A O 1
ATOM 3532 N N . ASN A 1 451 ? -3.598 14.141 37.688 1 93.44 451 ASN A N 1
ATOM 3533 C CA . ASN A 1 451 ? -2.531 14.547 38.594 1 93.44 451 ASN A CA 1
ATOM 3534 C C . ASN A 1 451 ? -1.916 13.352 39.312 1 93.44 451 ASN A C 1
ATOM 3536 O O . ASN A 1 451 ? -0.713 13.328 39.594 1 93.44 451 ASN A O 1
ATOM 3540 N N . HIS A 1 452 ? -2.684 12.422 39.594 1 90.56 452 HIS A N 1
ATOM 3541 C CA . HIS A 1 452 ? -2.207 11.234 40.281 1 90.56 452 HIS A CA 1
ATOM 3542 C C . HIS A 1 452 ? -1.328 10.383 39.375 1 90.56 452 HIS A C 1
ATOM 3544 O O . HIS A 1 452 ? -0.345 9.789 39.844 1 90.56 452 HIS A O 1
ATOM 3550 N N . GLU A 1 453 ? -1.639 10.305 38.125 1 90.69 453 GLU A N 1
ATOM 3551 C CA . GLU A 1 453 ? -0.982 9.43 37.156 1 90.69 453 GLU A CA 1
ATOM 3552 C C . GLU A 1 453 ? 0.365 10 36.719 1 90.69 453 GLU A C 1
ATOM 3554 O O . GLU A 1 453 ? 1.205 9.273 36.188 1 90.69 453 GLU A O 1
ATOM 3559 N N . VAL A 1 454 ? 0.592 11.227 36.906 1 91.62 454 VAL A N 1
ATOM 3560 C CA . VAL A 1 454 ? 1.84 11.867 36.5 1 91.62 454 VAL A CA 1
ATOM 3561 C C . VAL A 1 454 ? 3.006 11.258 37.281 1 91.62 454 VAL A C 1
ATOM 3563 O O . VAL A 1 454 ? 4.109 11.117 36.75 1 91.62 454 VAL A O 1
ATOM 3566 N N . ASP A 1 455 ? 2.693 10.836 38.469 1 89.06 455 ASP A N 1
ATOM 3567 C CA . ASP A 1 455 ? 3.773 10.359 39.344 1 89.06 455 ASP A CA 1
ATOM 3568 C C . ASP A 1 455 ? 3.795 8.836 39.375 1 89.06 455 ASP A C 1
ATOM 3570 O O . ASP A 1 455 ? 4.633 8.242 40.062 1 89.06 455 ASP A O 1
ATOM 3574 N N . CYS A 1 456 ? 2.861 8.25 38.719 1 87.5 456 CYS A N 1
ATOM 3575 C CA . CYS A 1 456 ? 2.805 6.793 38.719 1 87.5 456 CYS A CA 1
ATOM 3576 C C . CYS A 1 456 ? 2.576 6.238 37.312 1 87.5 456 CYS A C 1
ATOM 3578 O O . CYS A 1 456 ? 2.066 6.941 36.438 1 87.5 456 CYS A O 1
ATOM 3580 N N . ASP A 1 457 ? 2.99 5.008 37.062 1 86.75 457 ASP A N 1
ATOM 3581 C CA . ASP A 1 457 ? 2.854 4.383 35.75 1 86.75 457 ASP A CA 1
ATOM 3582 C C . ASP A 1 457 ? 1.566 3.566 35.656 1 86.75 457 ASP A C 1
ATOM 3584 O O . ASP A 1 457 ? 1.363 2.818 34.719 1 86.75 457 ASP A O 1
ATOM 3588 N N . ILE A 1 458 ? 0.743 3.779 36.594 1 93.06 458 ILE A N 1
ATOM 3589 C CA . ILE A 1 458 ? -0.537 3.08 36.625 1 93.06 458 ILE A CA 1
ATOM 3590 C C . ILE A 1 458 ? -1.634 4.012 36.094 1 93.06 458 ILE A C 1
ATOM 3592 O O . ILE A 1 458 ? -1.826 5.109 36.625 1 93.06 458 ILE A O 1
ATOM 3596 N N . LEU A 1 459 ? -2.305 3.604 35.094 1 95.31 459 LEU A N 1
ATOM 3597 C CA . LEU A 1 459 ? -3.305 4.438 34.438 1 95.31 459 LEU A CA 1
ATOM 3598 C C . LEU A 1 459 ? -4.656 3.73 34.375 1 95.31 459 LEU A C 1
ATOM 3600 O O . LEU A 1 459 ? -4.719 2.518 34.188 1 95.31 459 LEU A O 1
ATOM 3604 N N . PRO A 1 460 ? -5.707 4.48 34.625 1 94.5 460 PRO A N 1
ATOM 3605 C CA . PRO A 1 460 ? -7.039 3.932 34.375 1 94.5 460 PRO A CA 1
ATOM 3606 C C . PRO A 1 460 ? -7.312 3.77 32.875 1 94.5 460 PRO A C 1
ATOM 3608 O O . PRO A 1 460 ? -7.039 4.684 32.094 1 94.5 460 PRO A O 1
ATOM 3611 N N . ILE A 1 461 ? -7.789 2.646 32.438 1 95.25 461 ILE A N 1
ATOM 3612 C CA . ILE A 1 461 ? -8.141 2.387 31.047 1 95.25 461 ILE A CA 1
ATOM 3613 C C . ILE A 1 461 ? -9.539 1.783 30.969 1 95.25 461 ILE A C 1
ATOM 3615 O O . ILE A 1 461 ? -9.852 0.833 31.688 1 95.25 461 ILE A O 1
ATOM 3619 N N . ASP A 1 462 ? -10.406 2.424 30.188 1 94.25 462 ASP A N 1
ATOM 3620 C CA . ASP A 1 462 ? -11.742 1.913 29.875 1 94.25 462 ASP A CA 1
ATOM 3621 C C . ASP A 1 462 ? -11.734 1.125 28.562 1 94.25 462 ASP A C 1
ATOM 3623 O O . ASP A 1 462 ? -11.547 1.697 27.5 1 94.25 462 ASP A O 1
ATOM 3627 N N . MET A 1 463 ? -11.984 -0.146 28.594 1 91.81 463 MET A N 1
ATOM 3628 C CA . MET A 1 463 ? -11.977 -1.022 27.438 1 91.81 463 MET A CA 1
ATOM 3629 C C . MET A 1 463 ? -13.359 -1.613 27.172 1 91.81 463 MET A C 1
ATOM 3631 O O . MET A 1 463 ? -13.477 -2.74 26.688 1 91.81 463 MET A O 1
ATOM 3635 N N . SER A 1 464 ? -14.352 -0.931 27.484 1 87.38 464 SER A N 1
ATOM 3636 C CA . SER A 1 464 ? -15.719 -1.435 27.391 1 87.38 464 SER A CA 1
ATOM 3637 C C . SER A 1 464 ? -16.109 -1.703 25.953 1 87.38 464 SER A C 1
ATOM 3639 O O . SER A 1 464 ? -16.969 -2.545 25.688 1 87.38 464 SER A O 1
ATOM 3641 N N . ALA A 1 465 ? -15.469 -1.035 25.062 1 87.44 465 ALA A N 1
ATOM 3642 C CA . ALA A 1 465 ? -15.82 -1.188 23.641 1 87.44 465 ALA A CA 1
ATOM 3643 C C . ALA A 1 465 ? -14.977 -2.275 22.984 1 87.44 465 ALA A C 1
ATOM 3645 O O . ALA A 1 465 ? -15.172 -2.588 21.812 1 87.44 465 ALA A O 1
ATOM 3646 N N . MET A 1 466 ? -14.117 -2.9 23.734 1 87.06 466 MET A N 1
ATOM 3647 C CA . MET A 1 466 ? -13.266 -3.963 23.203 1 87.06 466 MET A CA 1
ATOM 3648 C C . MET A 1 466 ? -13.812 -5.336 23.578 1 87.06 466 MET A C 1
ATOM 3650 O O . MET A 1 466 ? -14.562 -5.461 24.547 1 87.06 466 MET A O 1
ATOM 3654 N N . PRO A 1 467 ? -13.43 -6.309 22.766 1 80.62 467 PRO A N 1
ATOM 3655 C CA . PRO A 1 467 ? -13.758 -7.66 23.219 1 80.62 467 PRO A CA 1
ATOM 3656 C C . PRO A 1 467 ? -13.086 -8 24.547 1 80.62 467 PRO A C 1
ATOM 3658 O O . PRO A 1 467 ? -12.148 -7.32 24.969 1 80.62 467 PRO A O 1
ATOM 3661 N N . ASP A 1 468 ? -13.656 -8.992 25.125 1 80.56 468 ASP A N 1
ATOM 3662 C CA . ASP A 1 468 ? -13.102 -9.438 26.406 1 80.56 468 ASP A CA 1
ATOM 3663 C C . ASP A 1 468 ? -11.641 -9.867 26.25 1 80.56 468 ASP A C 1
ATOM 3665 O O . ASP A 1 468 ? -11.297 -10.57 25.297 1 80.56 468 ASP A O 1
ATOM 3669 N N . VAL A 1 469 ? -10.789 -9.297 27.078 1 80 469 VAL A N 1
ATOM 3670 C CA . VAL A 1 469 ? -9.359 -9.617 27.031 1 80 469 VAL A CA 1
ATOM 3671 C C . VAL A 1 469 ? -8.883 -10.055 28.406 1 80 469 VAL A C 1
ATOM 3673 O O . VAL A 1 469 ? -9.43 -9.625 29.422 1 80 469 VAL A O 1
ATOM 3676 N N . ALA A 1 470 ? -7.934 -10.906 28.359 1 80 470 ALA A N 1
ATOM 3677 C CA . ALA A 1 470 ? -7.328 -11.367 29.609 1 80 470 ALA A CA 1
ATOM 3678 C C . ALA A 1 470 ? -6.418 -10.297 30.203 1 80 470 ALA A C 1
ATOM 3680 O O . ALA A 1 470 ? -5.605 -9.695 29.484 1 80 470 ALA A O 1
ATOM 3681 N N . LEU A 1 471 ? -6.605 -10.148 31.438 1 81.94 471 LEU A N 1
ATOM 3682 C CA . LEU A 1 471 ? -5.789 -9.164 32.125 1 81.94 471 LEU A CA 1
ATOM 3683 C C . LEU A 1 471 ? -4.609 -9.828 32.844 1 81.94 471 LEU A C 1
ATOM 3685 O O . LEU A 1 471 ? -4.594 -11.047 33 1 81.94 471 LEU A O 1
ATOM 3689 N N . PRO A 1 472 ? -3.58 -9.047 33.156 1 76.19 472 PRO A N 1
ATOM 3690 C CA . PRO A 1 472 ? -2.393 -9.633 33.781 1 76.19 472 PRO A CA 1
ATOM 3691 C C . PRO A 1 472 ? -2.707 -10.328 35.094 1 76.19 472 PRO A C 1
ATOM 3693 O O . PRO A 1 472 ? -1.988 -11.25 35.5 1 76.19 472 PRO A O 1
ATOM 3696 N N . ASP A 1 473 ? -3.738 -9.914 35.75 1 76.19 473 ASP A N 1
ATOM 3697 C CA . ASP A 1 473 ? -4.066 -10.516 37.062 1 76.19 473 ASP A CA 1
ATOM 3698 C C . ASP A 1 473 ? -4.914 -11.773 36.875 1 76.19 473 ASP A C 1
ATOM 3700 O O . ASP A 1 473 ? -5.371 -12.367 37.844 1 76.19 473 ASP A O 1
ATOM 3704 N N . GLY A 1 474 ? -5.09 -12.141 35.656 1 75.38 474 GLY A N 1
ATOM 3705 C CA . GLY A 1 474 ? -5.812 -13.367 35.375 1 75.38 474 GLY A CA 1
ATOM 3706 C C . GLY A 1 474 ? -7.305 -13.164 35.219 1 75.38 474 GLY A C 1
ATOM 3707 O O . GLY A 1 474 ? -8.031 -14.094 34.875 1 75.38 474 GLY A O 1
ATOM 3708 N N . THR A 1 475 ? -7.73 -11.992 35.438 1 77.31 475 THR A N 1
ATOM 3709 C CA . THR A 1 475 ? -9.156 -11.711 35.281 1 77.31 475 THR A CA 1
ATOM 3710 C C . THR A 1 475 ? -9.469 -11.219 33.875 1 77.31 475 THR A C 1
ATOM 3712 O O . THR A 1 475 ? -8.562 -11.055 33.062 1 77.31 475 THR A O 1
ATOM 3715 N N . SER A 1 476 ? -10.828 -11.227 33.656 1 80.62 476 SER A N 1
ATOM 3716 C CA . SER A 1 476 ? -11.289 -10.742 32.344 1 80.62 476 SER A CA 1
ATOM 3717 C C . SER A 1 476 ? -11.633 -9.258 32.406 1 80.62 476 SER A C 1
ATOM 3719 O O . SER A 1 476 ? -12.047 -8.75 33.469 1 80.62 476 SER A O 1
ATOM 3721 N N . SER A 1 477 ? -11.461 -8.57 31.328 1 75.62 477 SER A N 1
ATOM 3722 C CA . SER A 1 477 ? -11.719 -7.137 31.266 1 75.62 477 SER A CA 1
ATOM 3723 C C . SER A 1 477 ? -13.188 -6.828 31.531 1 75.62 477 SER A C 1
ATOM 3725 O O . SER A 1 477 ? -13.523 -5.727 31.969 1 75.62 477 SER A O 1
ATOM 3727 N N . LYS A 1 478 ? -14.055 -7.797 31.344 1 75.19 478 LYS A N 1
ATOM 3728 C CA . LYS A 1 478 ? -15.484 -7.562 31.516 1 75.19 478 LYS A CA 1
ATOM 3729 C C . LYS A 1 478 ? -15.914 -7.773 32.969 1 75.19 478 LYS A C 1
ATOM 3731 O O . LYS A 1 478 ? -17 -7.359 33.375 1 75.19 478 LYS A O 1
ATOM 3736 N N . SER A 1 479 ? -15.023 -8.391 33.688 1 68.75 479 SER A N 1
ATOM 3737 C CA . SER A 1 479 ? -15.367 -8.68 35.062 1 68.75 479 SER A CA 1
ATOM 3738 C C . SER A 1 479 ? -15.133 -7.469 35.969 1 68.75 479 SER A C 1
ATOM 3740 O O . SER A 1 479 ? -15.57 -7.445 37.125 1 68.75 479 SER A O 1
ATOM 3742 N N . HIS A 1 480 ? -14.398 -6.613 35.594 1 62.12 480 HIS A N 1
ATOM 3743 C CA . HIS A 1 480 ? -14.039 -5.473 36.438 1 62.12 480 HIS A CA 1
ATOM 3744 C C . HIS A 1 480 ? -14.984 -4.301 36.219 1 62.12 480 HIS A C 1
ATOM 3746 O O . HIS A 1 480 ? -15.547 -4.156 35.125 1 62.12 480 HIS A O 1
ATOM 3752 N N . LYS A 1 481 ? -15.305 -3.736 37.5 1 65.12 481 LYS A N 1
ATOM 3753 C CA . LYS A 1 481 ? -15.977 -2.439 37.406 1 65.12 481 LYS A CA 1
ATOM 3754 C C . LYS A 1 481 ? -15.148 -1.443 36.594 1 65.12 481 LYS A C 1
ATOM 3756 O O . LYS A 1 481 ? -13.93 -1.379 36.75 1 65.12 481 LYS A O 1
ATOM 3761 N N . ARG A 1 482 ? -15.703 -0.778 35.531 1 65.25 482 ARG A N 1
ATOM 3762 C CA . ARG A 1 482 ? -15.055 0.107 34.562 1 65.25 482 ARG A CA 1
ATOM 3763 C C . ARG A 1 482 ? -14.648 1.424 35.219 1 65.25 482 ARG A C 1
ATOM 3765 O O . ARG A 1 482 ? -15.367 1.948 36.062 1 65.25 482 ARG A O 1
ATOM 3772 N N . PRO A 1 483 ? -13.188 1.982 35.031 1 82.12 483 PRO A N 1
ATOM 3773 C CA . PRO A 1 483 ? -11.953 1.653 34.312 1 82.12 483 PRO A CA 1
ATOM 3774 C C . PRO A 1 483 ? -11.023 0.751 35.094 1 82.12 483 PRO A C 1
ATOM 3776 O O . PRO A 1 483 ? -11.023 0.798 36.344 1 82.12 483 PRO A O 1
ATOM 3779 N N . VAL A 1 484 ? -10.297 -0.035 34.5 1 87.81 484 VAL A N 1
ATOM 3780 C CA . VAL A 1 484 ? -9.289 -0.894 35.125 1 87.81 484 VAL A CA 1
ATOM 3781 C C . VAL A 1 484 ? -7.957 -0.15 35.188 1 87.81 484 VAL A C 1
ATOM 3783 O O . VAL A 1 484 ? -7.594 0.595 34.281 1 87.81 484 VAL A O 1
ATOM 3786 N N . LYS A 1 485 ? -7.289 -0.34 36.281 1 91 485 LYS A N 1
ATOM 3787 C CA . LYS A 1 485 ? -5.984 0.295 36.438 1 91 485 LYS A CA 1
ATOM 3788 C C . LYS A 1 485 ? -4.859 -0.661 36.062 1 91 485 LYS A C 1
ATOM 3790 O O . LYS A 1 485 ? -4.762 -1.764 36.625 1 91 485 LYS A O 1
ATOM 3795 N N . LEU A 1 486 ? -4.07 -0.251 35.125 1 92.94 486 LEU A N 1
ATOM 3796 C CA . LEU A 1 486 ? -2.955 -1.051 34.625 1 92.94 486 LEU A CA 1
ATOM 3797 C C . LEU A 1 486 ? -1.718 -0.185 34.406 1 92.94 486 LEU A C 1
ATOM 3799 O O . LEU A 1 486 ? -1.83 1.022 34.188 1 92.94 486 LEU A O 1
ATOM 3803 N N . ASP A 1 487 ? -0.615 -0.842 34.531 1 93.69 487 ASP A N 1
ATOM 3804 C CA . ASP A 1 487 ? 0.6 -0.115 34.188 1 93.69 487 ASP A CA 1
ATOM 3805 C C . ASP A 1 487 ? 0.734 0.022 32.656 1 93.69 487 ASP A C 1
ATOM 3807 O O . ASP A 1 487 ? 0.121 -0.736 31.922 1 93.69 487 ASP A O 1
ATOM 3811 N N . ILE A 1 488 ? 1.556 0.951 32.281 1 93 488 ILE A N 1
ATOM 3812 C CA . ILE A 1 488 ? 1.673 1.299 30.875 1 93 488 ILE A CA 1
ATOM 3813 C C . ILE A 1 488 ? 2.141 0.082 30.078 1 93 488 ILE A C 1
ATOM 3815 O O . ILE A 1 488 ? 1.659 -0.167 28.984 1 93 488 ILE A O 1
ATOM 3819 N N . ALA A 1 489 ? 3.047 -0.652 30.594 1 91.44 489 ALA A N 1
ATOM 3820 C CA . ALA A 1 489 ? 3.57 -1.839 29.922 1 91.44 489 ALA A CA 1
ATOM 3821 C C . ALA A 1 489 ? 2.467 -2.869 29.688 1 91.44 489 ALA A C 1
ATOM 3823 O O . ALA A 1 489 ? 2.396 -3.484 28.625 1 91.44 489 ALA A O 1
ATOM 3824 N N . SER A 1 490 ? 1.67 -3.029 30.672 1 92.94 490 SER A N 1
ATOM 3825 C CA . SER A 1 490 ? 0.559 -3.971 30.562 1 92.94 490 SER A CA 1
ATOM 3826 C C . SER A 1 490 ? -0.467 -3.5 29.531 1 92.94 490 SER A C 1
ATOM 3828 O O . SER A 1 490 ? -1.016 -4.309 28.781 1 92.94 490 SER A O 1
ATOM 3830 N N . ILE A 1 491 ? -0.731 -2.211 29.547 1 93.75 491 ILE A N 1
ATOM 3831 C CA . ILE A 1 491 ? -1.659 -1.643 28.578 1 93.75 491 ILE A CA 1
ATOM 3832 C C . ILE A 1 491 ? -1.119 -1.852 27.156 1 93.75 491 ILE A C 1
ATOM 3834 O O . ILE A 1 491 ? -1.853 -2.277 26.266 1 93.75 491 ILE A O 1
ATOM 3838 N N . SER A 1 492 ? 0.13 -1.57 27 1 92.38 492 SER A N 1
ATOM 3839 C CA . SER A 1 492 ? 0.776 -1.734 25.703 1 92.38 492 SER A CA 1
ATOM 3840 C C . SER A 1 492 ? 0.674 -3.176 25.203 1 92.38 492 SER A C 1
ATOM 3842 O O . SER A 1 492 ? 0.311 -3.42 24.062 1 92.38 492 SER A O 1
ATOM 3844 N N . LYS A 1 493 ? 1.001 -4.082 26.047 1 90.88 493 LYS A N 1
ATOM 3845 C CA . LYS A 1 493 ? 0.947 -5.5 25.703 1 90.88 493 LYS A CA 1
ATOM 3846 C C . LYS A 1 493 ? -0.471 -5.918 25.312 1 90.88 493 LYS A C 1
ATOM 3848 O O . LYS A 1 493 ? -0.667 -6.668 24.359 1 90.88 493 LYS A O 1
ATOM 3853 N N . LEU A 1 494 ? -1.364 -5.453 26.078 1 91.62 494 LEU A N 1
ATOM 3854 C CA . LEU A 1 494 ? -2.766 -5.789 25.859 1 91.62 494 LEU A CA 1
ATOM 3855 C C . LEU A 1 494 ? -3.244 -5.246 24.516 1 91.62 494 LEU A C 1
ATOM 3857 O O . LEU A 1 494 ? -3.875 -5.965 23.734 1 91.62 494 LEU A O 1
ATOM 3861 N N . LEU A 1 495 ? -3 -3.994 24.281 1 92.75 495 LEU A N 1
ATOM 3862 C CA . LEU A 1 495 ? -3.463 -3.352 23.047 1 92.75 495 LEU A CA 1
ATOM 3863 C C . LEU A 1 495 ? -2.771 -3.949 21.828 1 92.75 495 LEU A C 1
ATOM 3865 O O . LEU A 1 495 ? -3.422 -4.242 20.828 1 92.75 495 LEU A O 1
ATOM 3869 N N . ARG A 1 496 ? -1.502 -4.172 21.875 1 89.38 496 ARG A N 1
ATOM 3870 C CA . ARG A 1 496 ? -0.754 -4.766 20.781 1 89.38 496 ARG A CA 1
ATOM 3871 C C . ARG A 1 496 ? -1.217 -6.195 20.5 1 89.38 496 ARG A C 1
ATOM 3873 O O . ARG A 1 496 ? -1.326 -6.609 19.359 1 89.38 496 ARG A O 1
ATOM 3880 N N . GLY A 1 497 ? -1.452 -6.891 21.547 1 87.5 497 GLY A N 1
ATOM 3881 C CA . GLY A 1 497 ? -1.936 -8.258 21.422 1 87.5 497 GLY A CA 1
ATOM 3882 C C . GLY A 1 497 ? -3.291 -8.352 20.75 1 87.5 497 GLY A C 1
ATOM 3883 O O . GLY A 1 497 ? -3.607 -9.359 20.125 1 87.5 497 GLY A O 1
ATOM 3884 N N . SER A 1 498 ? -4.035 -7.32 20.844 1 88.5 498 SER A N 1
ATOM 3885 C CA . SER A 1 498 ? -5.387 -7.309 20.297 1 88.5 498 SER A CA 1
ATOM 3886 C C . SER A 1 498 ? -5.371 -7.039 18.797 1 88.5 498 SER A C 1
ATOM 3888 O O . SER A 1 498 ? -6.391 -7.188 18.125 1 88.5 498 SER A O 1
ATOM 3890 N N . VAL A 1 499 ? -4.203 -6.672 18.266 1 89.56 499 VAL A N 1
ATOM 3891 C CA . VAL A 1 499 ? -4.195 -6.312 16.859 1 89.56 499 VAL A CA 1
ATOM 3892 C C . VAL A 1 499 ? -3.139 -7.133 16.109 1 89.56 499 VAL A C 1
ATOM 3894 O O . VAL A 1 499 ? -3.164 -7.23 14.891 1 89.56 499 VAL A O 1
ATOM 3897 N N . GLU A 1 500 ? -2.264 -7.797 16.703 1 82.38 500 GLU A N 1
ATOM 3898 C CA . GLU A 1 500 ? -1.054 -8.383 16.125 1 82.38 500 GLU A CA 1
ATOM 3899 C C . GLU A 1 500 ? -1.391 -9.469 15.109 1 82.38 500 GLU A C 1
ATOM 3901 O O . GLU A 1 500 ? -0.695 -9.617 14.102 1 82.38 500 GLU A O 1
ATOM 3906 N N . ALA A 1 501 ? -2.449 -10.18 15.336 1 76.81 501 ALA A N 1
ATOM 3907 C CA . ALA A 1 501 ? -2.803 -11.273 14.438 1 76.81 501 ALA A CA 1
ATOM 3908 C C . ALA A 1 501 ? -3.303 -10.742 13.094 1 76.81 501 ALA A C 1
ATOM 3910 O O . ALA A 1 501 ? -3.301 -11.461 12.094 1 76.81 501 ALA A O 1
ATOM 3911 N N . TYR A 1 502 ? -3.662 -9.492 13.148 1 80.12 502 TYR A N 1
ATOM 3912 C CA . TYR A 1 502 ? -4.348 -8.969 11.977 1 80.12 502 TYR A CA 1
ATOM 3913 C C . TYR A 1 502 ? -3.5 -7.91 11.273 1 80.12 502 TYR A C 1
ATOM 3915 O O . TYR A 1 502 ? -3.68 -7.656 10.086 1 80.12 502 TYR A O 1
ATOM 3923 N N . GLN A 1 503 ? -2.662 -7.246 12.07 1 77 503 GLN A N 1
ATOM 3924 C CA . GLN A 1 503 ? -1.901 -6.109 11.57 1 77 503 GLN A CA 1
ATOM 3925 C C . GLN A 1 503 ? -0.407 -6.414 11.539 1 77 503 GLN A C 1
ATOM 3927 O O . GLN A 1 503 ? 0.109 -7.105 12.422 1 77 503 GLN A O 1
ATOM 3932 N N . MET B 1 1 ? -28.5 -36.719 -53.875 1 16.86 1 MET B N 1
ATOM 3933 C CA . MET B 1 1 ? -27.984 -36.906 -55.25 1 16.86 1 MET B CA 1
ATOM 3934 C C . MET B 1 1 ? -26.719 -36.094 -55.469 1 16.86 1 MET B C 1
ATOM 3936 O O . MET B 1 1 ? -26.359 -35.25 -54.625 1 16.86 1 MET B O 1
ATOM 3940 N N . LEU B 1 2 ? -26.766 -35.125 -56.375 1 16.55 2 LEU B N 1
ATOM 3941 C CA . LEU B 1 2 ? -26.188 -35.031 -57.688 1 16.55 2 LEU B CA 1
ATOM 3942 C C . LEU B 1 2 ? -24.984 -34.062 -57.688 1 16.55 2 LEU B C 1
ATOM 3944 O O . LEU B 1 2 ? -23.922 -34.406 -58.219 1 16.55 2 LEU B O 1
ATOM 3948 N N . PRO B 1 3 ? -25.188 -32.75 -57.906 1 17.44 3 PRO B N 1
ATOM 3949 C CA . PRO B 1 3 ? -24.531 -32.312 -59.125 1 17.44 3 PRO B CA 1
ATOM 3950 C C . PRO B 1 3 ? -23.031 -32.031 -58.938 1 17.44 3 PRO B C 1
ATOM 3952 O O . PRO B 1 3 ? -22.594 -31.812 -57.812 1 17.44 3 PRO B O 1
ATOM 3955 N N . LEU B 1 4 ? -22.391 -31.797 -60 1 14.93 4 LEU B N 1
ATOM 3956 C CA . LEU B 1 4 ? -21.281 -32.094 -60.875 1 14.93 4 LEU B CA 1
ATOM 3957 C C . LEU B 1 4 ? -20.047 -31.266 -60.5 1 14.93 4 LEU B C 1
ATOM 3959 O O . LEU B 1 4 ? -18.969 -31.812 -60.281 1 14.93 4 LEU B O 1
ATOM 3963 N N . ARG B 1 5 ? -19.734 -30.125 -61.156 1 14.26 5 ARG B N 1
ATOM 3964 C CA . ARG B 1 5 ? -18.844 -30.234 -62.312 1 14.26 5 ARG B CA 1
ATOM 3965 C C . ARG B 1 5 ? -17.422 -29.781 -61.938 1 14.26 5 ARG B C 1
ATOM 3967 O O . ARG B 1 5 ? -16.453 -30.469 -62.219 1 14.26 5 ARG B O 1
ATOM 3974 N N . ALA B 1 6 ? -17.078 -28.266 -62.031 1 15.24 6 ALA B N 1
ATOM 3975 C CA . ALA B 1 6 ? -16.312 -27.781 -63.156 1 15.24 6 ALA B CA 1
ATOM 3976 C C . ALA B 1 6 ? -14.812 -27.906 -62.906 1 15.24 6 ALA B C 1
ATOM 3978 O O . ALA B 1 6 ? -14.344 -27.75 -61.781 1 15.24 6 ALA B O 1
ATOM 3979 N N . SER B 1 7 ? -13.875 -28.312 -63.906 1 14.45 7 SER B N 1
ATOM 3980 C CA . SER B 1 7 ? -12.703 -28.953 -64.5 1 14.45 7 SER B CA 1
ATOM 3981 C C . SER B 1 7 ? -11.492 -28.016 -64.438 1 14.45 7 SER B C 1
ATOM 3983 O O . SER B 1 7 ? -10.352 -28.469 -64.625 1 14.45 7 SER B O 1
ATOM 3985 N N . ARG B 1 8 ? -11.688 -26.641 -64.375 1 15.56 8 ARG B N 1
ATOM 3986 C CA . ARG B 1 8 ? -10.875 -26.016 -65.438 1 15.56 8 ARG B CA 1
ATOM 3987 C C . ARG B 1 8 ? -9.391 -26.281 -65.188 1 15.56 8 ARG B C 1
ATOM 3989 O O . ARG B 1 8 ? -8.891 -26.141 -64.062 1 15.56 8 ARG B O 1
ATOM 3996 N N . ILE B 1 9 ? -8.555 -26.875 -66.188 1 14.71 9 ILE B N 1
ATOM 3997 C CA . ILE B 1 9 ? -7.363 -27.578 -66.625 1 14.71 9 ILE B CA 1
ATOM 3998 C C . ILE B 1 9 ? -6.164 -26.641 -66.625 1 14.71 9 ILE B C 1
ATOM 4000 O O . ILE B 1 9 ? -5.09 -27 -66.125 1 14.71 9 ILE B O 1
ATOM 4004 N N . PRO B 1 10 ? -6.227 -25.312 -67.125 1 15.53 10 PRO B N 1
ATOM 4005 C CA . PRO B 1 10 ? -5.398 -25.172 -68.312 1 15.53 10 PRO B CA 1
ATOM 4006 C C . PRO B 1 10 ? -3.906 -25.297 -68 1 15.53 10 PRO B C 1
ATOM 4008 O O . PRO B 1 10 ? -3.498 -25.234 -66.812 1 15.53 10 PRO B O 1
ATOM 4011 N N . VAL B 1 11 ? -3.025 -24.703 -68.875 1 15.16 11 VAL B N 1
ATOM 4012 C CA . VAL B 1 11 ? -2.074 -24.875 -70 1 15.16 11 VAL B CA 1
ATOM 4013 C C . VAL B 1 11 ? -0.657 -24.594 -69.5 1 15.16 11 VAL B C 1
ATOM 4015 O O . VAL B 1 11 ? -0.47 -23.969 -68.438 1 15.16 11 VAL B O 1
ATOM 4018 N N . LEU B 1 12 ? 0.428 -24.281 -70.375 1 14.73 12 LEU B N 1
ATOM 4019 C CA . LEU B 1 12 ? 1.559 -24.844 -71.125 1 14.73 12 LEU B CA 1
ATOM 4020 C C . LEU B 1 12 ? 2.873 -24.25 -70.625 1 14.73 12 LEU B C 1
ATOM 4022 O O . LEU B 1 12 ? 3.809 -24.984 -70.312 1 14.73 12 LEU B O 1
ATOM 4026 N N . ALA B 1 13 ? 3.451 -22.953 -71.062 1 15.59 13 ALA B N 1
ATOM 4027 C CA . ALA B 1 13 ? 4.488 -22.875 -72.125 1 15.59 13 ALA B CA 1
ATOM 4028 C C . ALA B 1 13 ? 5.875 -22.781 -71.5 1 15.59 13 ALA B C 1
ATOM 4030 O O . ALA B 1 13 ? 6.02 -22.312 -70.312 1 15.59 13 ALA B O 1
ATOM 4031 N N . LEU B 1 14 ? 7.113 -23 -72.312 1 14.16 14 LEU B N 1
ATOM 4032 C CA . LEU B 1 14 ? 8.391 -23.578 -72.75 1 14.16 14 LEU B CA 1
ATOM 4033 C C . LEU B 1 14 ? 9.547 -22.625 -72.438 1 14.16 14 LEU B C 1
ATOM 4035 O O . LEU B 1 14 ? 10.711 -23.016 -72.5 1 14.16 14 LEU B O 1
ATOM 4039 N N . ALA B 1 15 ? 9.477 -21.297 -72.188 1 14.49 15 ALA B N 1
ATOM 4040 C CA . ALA B 1 15 ? 10.406 -20.625 -73.062 1 14.49 15 ALA B CA 1
ATOM 4041 C C . ALA B 1 15 ? 11.852 -20.984 -72.688 1 14.49 15 ALA B C 1
ATOM 4043 O O . ALA B 1 15 ? 12.156 -21.344 -71.562 1 14.49 15 ALA B O 1
ATOM 4044 N N . ARG B 1 16 ? 12.867 -20.25 -73.312 1 14.59 16 ARG B N 1
ATOM 4045 C CA . ARG B 1 16 ? 14.008 -20.344 -74.188 1 14.59 16 ARG B CA 1
ATOM 4046 C C . ARG B 1 16 ? 15.312 -20.469 -73.438 1 14.59 16 ARG B C 1
ATOM 4048 O O . ARG B 1 16 ? 15.375 -20.094 -72.25 1 14.59 16 ARG B O 1
ATOM 4055 N N . PRO B 1 17 ? 16.594 -20.266 -74.125 1 15.11 17 PRO B N 1
ATOM 4056 C CA . PRO B 1 17 ? 17.812 -20.984 -74.5 1 15.11 17 PRO B CA 1
ATOM 4057 C C . PRO B 1 17 ? 19.016 -20.641 -73.625 1 15.11 17 PRO B C 1
ATOM 4059 O O . PRO B 1 17 ? 19.641 -21.547 -73.062 1 15.11 17 PRO B O 1
ATOM 4062 N N . GLY B 1 18 ? 19.781 -19.484 -73.812 1 14.26 18 GLY B N 1
ATOM 4063 C CA . GLY B 1 18 ? 21.031 -19.625 -74.562 1 14.26 18 GLY B CA 1
ATOM 4064 C C . GLY B 1 18 ? 22.234 -19.781 -73.625 1 14.26 18 GLY B C 1
ATOM 4065 O O . GLY B 1 18 ? 22.266 -20.672 -72.812 1 14.26 18 GLY B O 1
ATOM 4066 N N . HIS B 1 19 ? 23.406 -18.766 -73.688 1 15.51 19 HIS B N 1
ATOM 4067 C CA . HIS B 1 19 ? 24.734 -18.828 -74.25 1 15.51 19 HIS B CA 1
ATOM 4068 C C . HIS B 1 19 ? 25.812 -19 -73.188 1 15.51 19 HIS B C 1
ATOM 4070 O O . HIS B 1 19 ? 25.594 -18.641 -72.062 1 15.51 19 HIS B O 1
ATOM 4076 N N . GLN B 1 20 ? 27.156 -19.531 -73.5 1 14.59 20 GLN B N 1
ATOM 4077 C CA . GLN B 1 20 ? 28.281 -20.438 -73.25 1 14.59 20 GLN B CA 1
ATOM 4078 C C . GLN B 1 20 ? 29.375 -19.734 -72.438 1 14.59 20 GLN B C 1
ATOM 4080 O O . GLN B 1 20 ? 30.172 -20.406 -71.75 1 14.59 20 GLN B O 1
ATOM 4085 N N . ARG B 1 21 ? 29.625 -18.328 -72.188 1 15.48 21 ARG B N 1
ATOM 4086 C CA . ARG B 1 21 ? 30.969 -17.953 -72.625 1 15.48 21 ARG B CA 1
ATOM 4087 C C . ARG B 1 21 ? 32 -18.422 -71.562 1 15.48 21 ARG B C 1
ATOM 4089 O O . ARG B 1 21 ? 31.828 -18.203 -70.375 1 15.48 21 ARG B O 1
ATOM 4096 N N . ILE B 1 22 ? 33.031 -19.328 -71.812 1 15.15 22 ILE B N 1
ATOM 4097 C CA . ILE B 1 22 ? 34.031 -20.266 -71.375 1 15.15 22 ILE B CA 1
ATOM 4098 C C . ILE B 1 22 ? 35.188 -19.516 -70.688 1 15.15 22 ILE B C 1
ATOM 4100 O O . ILE B 1 22 ? 35.938 -20.078 -69.938 1 15.15 22 ILE B O 1
ATOM 4104 N N . LEU B 1 23 ? 35.312 -18.062 -70.688 1 15.91 23 LEU B N 1
ATOM 4105 C CA . LEU B 1 23 ? 36.688 -17.812 -71.062 1 15.91 23 LEU B CA 1
ATOM 4106 C C . LEU B 1 23 ? 37.656 -18.234 -70 1 15.91 23 LEU B C 1
ATOM 4108 O O . LEU B 1 23 ? 37.281 -18.266 -68.812 1 15.91 23 LEU B O 1
ATOM 4112 N N . LEU B 1 24 ? 39 -18.359 -70.25 1 15.48 24 LEU B N 1
ATOM 4113 C CA . LEU B 1 24 ? 40.281 -19.078 -70.312 1 15.48 24 LEU B CA 1
ATOM 4114 C C . LEU B 1 24 ? 41.219 -18.531 -69.188 1 15.48 24 LEU B C 1
ATOM 4116 O O . LEU B 1 24 ? 41.719 -17.406 -69.312 1 15.48 24 LEU B O 1
ATOM 4120 N N . PRO B 1 25 ? 40.906 -18.531 -67.812 1 16.19 25 PRO B N 1
ATOM 4121 C CA . PRO B 1 25 ? 41.688 -17.672 -66.938 1 16.19 25 PRO B CA 1
ATOM 4122 C C . PRO B 1 25 ? 43.125 -18.172 -66.75 1 16.19 25 PRO B C 1
ATOM 4124 O O . PRO B 1 25 ? 43.344 -19.312 -66.312 1 16.19 25 PRO B O 1
ATOM 4127 N N . CYS B 1 26 ? 44.156 -17.719 -67.438 1 16.45 26 CYS B N 1
ATOM 4128 C CA . CYS B 1 26 ? 45.5 -18.234 -67.625 1 16.45 26 CYS B CA 1
ATOM 4129 C C . CYS B 1 26 ? 46.281 -18.219 -66.312 1 16.45 26 CYS B C 1
ATOM 4131 O O . CYS B 1 26 ? 46.031 -17.375 -65.5 1 16.45 26 CYS B O 1
ATOM 4133 N N . LEU B 1 27 ? 47.406 -19.078 -66.062 1 16.41 27 LEU B N 1
ATOM 4134 C CA . LEU B 1 27 ? 48.188 -20 -65.25 1 16.41 27 LEU B CA 1
ATOM 4135 C C . LEU B 1 27 ? 49.312 -19.281 -64.5 1 16.41 27 LEU B C 1
ATOM 4137 O O . LEU B 1 27 ? 49.812 -19.734 -63.469 1 16.41 27 LEU B O 1
ATOM 4141 N N . SER B 1 28 ? 49.844 -17.953 -64.812 1 16.94 28 SER B N 1
ATOM 4142 C CA . SER B 1 28 ? 51.281 -18.062 -65 1 16.94 28 SER B CA 1
ATOM 4143 C C . SER B 1 28 ? 52 -18.109 -63.625 1 16.94 28 SER B C 1
ATOM 4145 O O . SER B 1 28 ? 51.469 -17.594 -62.656 1 16.94 28 SER B O 1
ATOM 4147 N N . GLN B 1 29 ? 53.312 -18.812 -63.438 1 17.86 29 GLN B N 1
ATOM 4148 C CA . GLN B 1 29 ? 54.188 -19.609 -62.594 1 17.86 29 GLN B CA 1
ATOM 4149 C C . GLN B 1 29 ? 55.125 -18.719 -61.75 1 17.86 29 GLN B C 1
ATOM 4151 O O . GLN B 1 29 ? 55.938 -19.234 -60.969 1 17.86 29 GLN B O 1
ATOM 4156 N N . ARG B 1 30 ? 54.906 -17.375 -61.438 1 17.3 30 ARG B N 1
ATOM 4157 C CA . ARG B 1 30 ? 56.188 -16.703 -61.375 1 17.3 30 ARG B CA 1
ATOM 4158 C C . ARG B 1 30 ? 56.969 -17.188 -60.156 1 17.3 30 ARG B C 1
ATOM 4160 O O . ARG B 1 30 ? 56.406 -17.484 -59.125 1 17.3 30 ARG B O 1
ATOM 4167 N N . LEU B 1 31 ? 58.344 -17.359 -60.25 1 17.98 31 LEU B N 1
ATOM 4168 C CA . LEU B 1 31 ? 59.562 -18.031 -59.781 1 17.98 31 LEU B CA 1
ATOM 4169 C C . LEU B 1 31 ? 60.125 -17.328 -58.562 1 17.98 31 LEU B C 1
ATOM 4171 O O . LEU B 1 31 ? 61.062 -17.828 -57.938 1 17.98 31 LEU B O 1
ATOM 4175 N N . GLY B 1 32 ? 59.531 -16.234 -57.938 1 17.48 32 GLY B N 1
ATOM 4176 C CA . GLY B 1 32 ? 60.562 -15.336 -57.5 1 17.48 32 GLY B CA 1
ATOM 4177 C C . GLY B 1 32 ? 61.375 -15.898 -56.344 1 17.48 32 GLY B C 1
ATOM 4178 O O . GLY B 1 32 ? 60.906 -16.797 -55.625 1 17.48 32 GLY B O 1
ATOM 4179 N N . THR B 1 33 ? 62.656 -15.5 -56.25 1 19.25 33 THR B N 1
ATOM 4180 C CA . THR B 1 33 ? 63.969 -15.82 -55.688 1 19.25 33 THR B CA 1
ATOM 4181 C C . THR B 1 33 ? 63.969 -15.641 -54.188 1 19.25 33 THR B C 1
ATOM 4183 O O . THR B 1 33 ? 63.25 -14.773 -53.656 1 19.25 33 THR B O 1
ATOM 4186 N N . ILE B 1 34 ? 64.562 -16.578 -53.344 1 17.98 34 ILE B N 1
ATOM 4187 C CA . ILE B 1 34 ? 64.625 -17.172 -52.031 1 17.98 34 ILE B CA 1
ATOM 4188 C C . ILE B 1 34 ? 65.5 -16.344 -51.094 1 17.98 34 ILE B C 1
ATOM 4190 O O . ILE B 1 34 ? 65.75 -16.719 -49.969 1 17.98 34 ILE B O 1
ATOM 4194 N N . ARG B 1 35 ? 65.562 -14.938 -51.219 1 18.39 35 ARG B N 1
ATOM 4195 C CA . ARG B 1 35 ? 66.75 -14.344 -50.656 1 18.39 35 ARG B CA 1
ATOM 4196 C C . ARG B 1 35 ? 66.875 -14.695 -49.188 1 18.39 35 ARG B C 1
ATOM 4198 O O . ARG B 1 35 ? 65.938 -14.656 -48.438 1 18.39 35 ARG B O 1
ATOM 4205 N N . SER B 1 36 ? 68.062 -15.281 -48.719 1 18.33 36 SER B N 1
ATOM 4206 C CA . SER B 1 36 ? 68.5 -16.047 -47.562 1 18.33 36 SER B CA 1
ATOM 4207 C C . SER B 1 36 ? 68.75 -15.141 -46.344 1 18.33 36 SER B C 1
ATOM 4209 O O . SER B 1 36 ? 69.375 -15.562 -45.375 1 18.33 36 SER B O 1
ATOM 4211 N N . CYS B 1 37 ? 68.125 -14.008 -46.219 1 18.34 37 CYS B N 1
ATOM 4212 C CA . CYS B 1 37 ? 68.75 -13.008 -45.375 1 18.34 37 CYS B CA 1
ATOM 4213 C C . CYS B 1 37 ? 68.938 -13.547 -43.969 1 18.34 37 CYS B C 1
ATOM 4215 O O . CYS B 1 37 ? 68.062 -14.18 -43.406 1 18.34 37 CYS B O 1
ATOM 4217 N N . ALA B 1 38 ? 70.188 -13.461 -43.438 1 19.98 38 ALA B N 1
ATOM 4218 C CA . ALA B 1 38 ? 71.062 -13.93 -42.344 1 19.98 38 ALA B CA 1
ATOM 4219 C C . ALA B 1 38 ? 70.5 -13.508 -40.969 1 19.98 38 ALA B C 1
ATOM 4221 O O . ALA B 1 38 ? 69.875 -12.461 -40.875 1 19.98 38 ALA B O 1
ATOM 4222 N N . SER B 1 39 ? 70.562 -14.359 -39.844 1 18.84 39 SER B N 1
ATOM 4223 C CA . SER B 1 39 ? 69.938 -14.75 -38.594 1 18.84 39 SER B CA 1
ATOM 4224 C C . SER B 1 39 ? 70.438 -13.875 -37.438 1 18.84 39 SER B C 1
ATOM 4226 O O . SER B 1 39 ? 70.125 -14.148 -36.281 1 18.84 39 SER B O 1
ATOM 4228 N N . HIS B 1 40 ? 71 -12.695 -37.625 1 21.86 40 HIS B N 1
ATOM 4229 C CA . HIS B 1 40 ? 71.812 -12.234 -36.5 1 21.86 40 HIS B CA 1
ATOM 4230 C C . HIS B 1 40 ? 71 -12.211 -35.219 1 21.86 40 HIS B C 1
ATOM 4232 O O . HIS B 1 40 ? 69.812 -11.859 -35.25 1 21.86 40 HIS B O 1
ATOM 4238 N N . THR B 1 41 ? 71.562 -12.883 -34.125 1 22.39 41 THR B N 1
ATOM 4239 C CA . THR B 1 41 ? 70.875 -13.352 -32.906 1 22.39 41 THR B CA 1
ATOM 4240 C C . THR B 1 41 ? 70.625 -12.188 -31.953 1 22.39 41 THR B C 1
ATOM 4242 O O . THR B 1 41 ? 71.562 -11.602 -31.391 1 22.39 41 THR B O 1
ATOM 4245 N N . PRO B 1 42 ? 69.938 -11.156 -32.281 1 24.03 42 PRO B N 1
ATOM 4246 C CA . PRO B 1 42 ? 70 -9.961 -31.453 1 24.03 42 PRO B CA 1
ATOM 4247 C C . PRO B 1 42 ? 69.75 -10.258 -29.984 1 24.03 42 PRO B C 1
ATOM 4249 O O . PRO B 1 42 ? 69.062 -11.219 -29.656 1 24.03 42 PRO B O 1
ATOM 4252 N N . THR B 1 43 ? 70.625 -9.812 -29.031 1 28.41 43 THR B N 1
ATOM 4253 C CA . THR B 1 43 ? 70.75 -10 -27.578 1 28.41 43 THR B CA 1
ATOM 4254 C C . THR B 1 43 ? 69.5 -9.617 -26.875 1 28.41 43 THR B C 1
ATOM 4256 O O . THR B 1 43 ? 68.875 -8.578 -27.172 1 28.41 43 THR B O 1
ATOM 4259 N N . PRO B 1 44 ? 68.875 -10.508 -26 1 23.75 44 PRO B N 1
ATOM 4260 C CA . PRO B 1 44 ? 67.5 -10.203 -25.609 1 23.75 44 PRO B CA 1
ATOM 4261 C C . PRO B 1 44 ? 67.375 -8.914 -24.797 1 23.75 44 PRO B C 1
ATOM 4263 O O . PRO B 1 44 ? 68.25 -8.617 -23.984 1 23.75 44 PRO B O 1
ATOM 4266 N N . VAL B 1 45 ? 67.188 -7.762 -25.344 1 24.66 45 VAL B N 1
ATOM 4267 C CA . VAL B 1 45 ? 66.938 -6.582 -24.531 1 24.66 45 VAL B CA 1
ATOM 4268 C C . VAL B 1 45 ? 66.062 -6.973 -23.344 1 24.66 45 VAL B C 1
ATOM 4270 O O . VAL B 1 45 ? 65.062 -7.684 -23.5 1 24.66 45 VAL B O 1
ATOM 4273 N N . PRO B 1 46 ? 66.625 -6.91 -22.078 1 23.97 46 PRO B N 1
ATOM 4274 C CA . PRO B 1 46 ? 65.812 -7.488 -21 1 23.97 46 PRO B CA 1
ATOM 4275 C C . PRO B 1 46 ? 64.375 -7.023 -21.016 1 23.97 46 PRO B C 1
ATOM 4277 O O . PRO B 1 46 ? 64.062 -5.898 -21.438 1 23.97 46 PRO B O 1
ATOM 4280 N N . ALA B 1 47 ? 63.406 -7.934 -21.141 1 24.89 47 ALA B N 1
ATOM 4281 C CA . ALA B 1 47 ? 61.969 -7.582 -21.188 1 24.89 47 ALA B CA 1
ATOM 4282 C C . ALA B 1 47 ? 61.594 -6.648 -20.047 1 24.89 47 ALA B C 1
ATOM 4284 O O . ALA B 1 47 ? 61.844 -6.961 -18.875 1 24.89 47 ALA B O 1
ATOM 4285 N N . SER B 1 48 ? 61.906 -5.398 -20.156 1 24.86 48 SER B N 1
ATOM 4286 C CA . SER B 1 48 ? 61.406 -4.492 -19.141 1 24.86 48 SER B CA 1
ATOM 4287 C C . SER B 1 48 ? 60.094 -4.969 -18.578 1 24.86 48 SER B C 1
ATOM 4289 O O . SER B 1 48 ? 59.156 -5.258 -19.328 1 24.86 48 SER B O 1
ATOM 4291 N N . SER B 1 49 ? 60.062 -5.676 -17.469 1 25.86 49 SER B N 1
ATOM 4292 C CA . SER B 1 49 ? 58.906 -6.25 -16.797 1 25.86 49 SER B CA 1
ATOM 4293 C C . SER B 1 49 ? 57.75 -5.266 -16.781 1 25.86 49 SER B C 1
ATOM 4295 O O . SER B 1 49 ? 57.812 -4.215 -16.141 1 25.86 49 SER B O 1
ATOM 4297 N N . THR B 1 50 ? 57.156 -4.965 -17.844 1 28.66 50 THR B N 1
ATOM 4298 C CA . THR B 1 50 ? 56 -4.094 -17.812 1 28.66 50 THR B CA 1
ATOM 4299 C C . THR B 1 50 ? 55.062 -4.461 -16.656 1 28.66 50 THR B C 1
ATOM 4301 O O . THR B 1 50 ? 54.656 -5.609 -16.531 1 28.66 50 THR B O 1
ATOM 4304 N N . PRO B 1 51 ? 55.188 -3.77 -15.516 1 28.67 51 PRO B N 1
ATOM 4305 C CA . PRO B 1 51 ? 54.406 -4.227 -14.367 1 28.67 51 PRO B CA 1
ATOM 4306 C C . PRO B 1 51 ? 53.031 -4.773 -14.766 1 28.67 51 PRO B C 1
ATOM 4308 O O . PRO B 1 51 ? 52.5 -4.367 -15.789 1 28.67 51 PRO B O 1
ATOM 4311 N N . THR B 1 52 ? 52.812 -6.059 -14.602 1 28.98 52 THR B N 1
ATOM 4312 C CA . THR B 1 52 ? 51.5 -6.668 -14.766 1 28.98 52 THR B CA 1
ATOM 4313 C C . THR B 1 52 ? 50.375 -5.715 -14.305 1 28.98 52 THR B C 1
ATOM 4315 O O . THR B 1 52 ? 50.438 -5.18 -13.195 1 28.98 52 THR B O 1
ATOM 4318 N N . PRO B 1 53 ? 49.781 -5.012 -15.242 1 30.94 53 PRO B N 1
ATOM 4319 C CA . PRO B 1 53 ? 48.75 -4.145 -14.664 1 30.94 53 PRO B CA 1
ATOM 4320 C C . PRO B 1 53 ? 48.031 -4.797 -13.484 1 30.94 53 PRO B C 1
ATOM 4322 O O . PRO B 1 53 ? 47.781 -6.004 -13.5 1 30.94 53 PRO B O 1
ATOM 4325 N N . SER B 1 54 ? 48.5 -4.594 -12.289 1 31.59 54 SER B N 1
ATOM 4326 C CA . SER B 1 54 ? 47.781 -5.117 -11.133 1 31.59 54 SER B CA 1
ATOM 4327 C C . SER B 1 54 ? 46.312 -5.383 -11.453 1 31.59 54 SER B C 1
ATOM 4329 O O . SER B 1 54 ? 45.625 -4.543 -12.047 1 31.59 54 SER B O 1
ATOM 4331 N N . ALA B 1 55 ? 45.969 -6.566 -11.633 1 31.28 55 ALA B N 1
ATOM 4332 C CA . ALA B 1 55 ? 44.688 -7.215 -11.906 1 31.28 55 ALA B CA 1
ATOM 4333 C C . ALA B 1 55 ? 43.531 -6.434 -11.289 1 31.28 55 ALA B C 1
ATOM 4335 O O . ALA B 1 55 ? 42.438 -6.98 -11.086 1 31.28 55 ALA B O 1
ATOM 4336 N N . GLY B 1 56 ? 43.75 -5.465 -10.531 1 35.84 56 GLY B N 1
ATOM 4337 C CA . GLY B 1 56 ? 42.531 -4.855 -10.047 1 35.84 56 GLY B CA 1
ATOM 4338 C C . GLY B 1 56 ? 41.531 -4.555 -11.156 1 35.84 56 GLY B C 1
ATOM 4339 O O . GLY B 1 56 ? 41.656 -3.547 -11.852 1 35.84 56 GLY B O 1
ATOM 4340 N N . ALA B 1 57 ? 41.25 -5.383 -12.031 1 36 57 ALA B N 1
ATOM 4341 C CA . ALA B 1 57 ? 40.25 -5.328 -13.086 1 36 57 ALA B CA 1
ATOM 4342 C C . ALA B 1 57 ? 39.156 -4.316 -12.75 1 36 57 ALA B C 1
ATOM 4344 O O . ALA B 1 57 ? 38.625 -4.32 -11.641 1 36 57 ALA B O 1
ATOM 4345 N N . ASP B 1 58 ? 39.062 -3.143 -13.18 1 42.62 58 ASP B N 1
ATOM 4346 C CA . ASP B 1 58 ? 38.188 -1.989 -13.109 1 42.62 58 ASP B CA 1
ATOM 4347 C C . ASP B 1 58 ? 36.719 -2.428 -13 1 42.62 58 ASP B C 1
ATOM 4349 O O . ASP B 1 58 ? 36.094 -2.768 -14.008 1 42.62 58 ASP B O 1
ATOM 4353 N N . GLN B 1 59 ? 36.375 -3.258 -12.156 1 54.19 59 GLN B N 1
ATOM 4354 C CA . GLN B 1 59 ? 35 -3.73 -11.961 1 54.19 59 GLN B CA 1
ATOM 4355 C C . GLN B 1 59 ? 33.969 -2.623 -12.234 1 54.19 59 GLN B C 1
ATOM 4357 O O . GLN B 1 59 ? 34.062 -1.537 -11.664 1 54.19 59 GLN B O 1
ATOM 4362 N N . ALA B 1 60 ? 33.406 -2.59 -13.484 1 74.06 60 ALA B N 1
ATOM 4363 C CA . ALA B 1 60 ? 32.344 -1.659 -13.875 1 74.06 60 ALA B CA 1
ATOM 4364 C C . ALA B 1 60 ? 31.391 -1.393 -12.719 1 74.06 60 ALA B C 1
ATOM 4366 O O . ALA B 1 60 ? 31.109 -2.285 -11.914 1 74.06 60 ALA B O 1
ATOM 4367 N N . ALA B 1 61 ? 31.172 -0.13 -12.469 1 87.12 61 ALA B N 1
ATOM 4368 C CA . ALA B 1 61 ? 30.219 0.296 -11.445 1 87.12 61 ALA B CA 1
ATOM 4369 C C . ALA B 1 61 ? 28.922 -0.489 -11.539 1 87.12 61 ALA B C 1
ATOM 4371 O O . ALA B 1 61 ? 28.422 -0.763 -12.641 1 87.12 61 ALA B O 1
ATOM 4372 N N . PRO B 1 62 ? 28.531 -0.988 -10.43 1 93.25 62 PRO B N 1
ATOM 4373 C CA . PRO B 1 62 ? 27.25 -1.702 -10.453 1 93.25 62 PRO B CA 1
ATOM 4374 C C . PRO B 1 62 ? 26.125 -0.895 -11.102 1 93.25 62 PRO B C 1
ATOM 4376 O O . PRO B 1 62 ? 26.047 0.323 -10.914 1 93.25 62 PRO B O 1
ATOM 4379 N N . ASP B 1 63 ? 25.406 -1.532 -11.977 1 96.06 63 ASP B N 1
ATOM 4380 C CA . ASP B 1 63 ? 24.266 -0.95 -12.672 1 96.06 63 ASP B CA 1
ATOM 4381 C C . ASP B 1 63 ? 22.953 -1.583 -12.195 1 96.06 63 ASP B C 1
ATOM 4383 O O . ASP B 1 63 ? 22.766 -2.795 -12.32 1 96.06 63 ASP B O 1
ATOM 4387 N N . HIS B 1 64 ? 22.031 -0.72 -11.727 1 97.56 64 HIS B N 1
ATOM 4388 C CA . HIS B 1 64 ? 20.812 -1.253 -11.133 1 97.56 64 HIS B CA 1
ATOM 4389 C C . HIS B 1 64 ? 19.969 -1.981 -12.172 1 97.56 64 HIS B C 1
ATOM 4391 O O . HIS B 1 64 ? 19.188 -2.871 -11.828 1 97.56 64 HIS B O 1
ATOM 4397 N N . ARG B 1 65 ? 20.094 -1.69 -13.492 1 96.62 65 ARG B N 1
ATOM 4398 C CA . ARG B 1 65 ? 19.328 -2.346 -14.547 1 96.62 65 ARG B CA 1
ATOM 4399 C C . ARG B 1 65 ? 19.781 -3.793 -14.734 1 96.62 65 ARG B C 1
ATOM 4401 O O . ARG B 1 65 ? 18.953 -4.699 -14.812 1 96.62 65 ARG B O 1
ATOM 4408 N N . THR B 1 66 ? 20.984 -4.016 -14.672 1 96.06 66 THR B N 1
ATOM 4409 C CA . THR B 1 66 ? 21.531 -5.359 -14.812 1 96.06 66 THR B CA 1
ATOM 4410 C C . THR B 1 66 ? 21.297 -6.172 -13.547 1 96.06 66 THR B C 1
ATOM 4412 O O . THR B 1 66 ? 20.891 -7.332 -13.609 1 96.06 66 THR B O 1
ATOM 4415 N N . LEU B 1 67 ? 21.578 -5.516 -12.484 1 96.5 67 LEU B N 1
ATOM 4416 C CA . LEU B 1 67 ? 21.406 -6.18 -11.203 1 96.5 67 LEU B CA 1
ATOM 4417 C C . LEU B 1 67 ? 19.938 -6.52 -10.969 1 96.5 67 LEU B C 1
ATOM 4419 O O . LEU B 1 67 ? 19.625 -7.555 -10.375 1 96.5 67 LEU B O 1
ATOM 4423 N N . GLY B 1 68 ? 19.094 -5.598 -11.383 1 96.75 68 GLY B N 1
ATOM 4424 C CA . GLY B 1 68 ? 17.656 -5.828 -11.227 1 96.75 68 GLY B CA 1
ATOM 4425 C C . GLY B 1 68 ? 17.172 -7.062 -11.953 1 96.75 68 GLY B C 1
ATOM 4426 O O . GLY B 1 68 ? 16.359 -7.828 -11.422 1 96.75 68 GLY B O 1
ATOM 4427 N N . VAL B 1 69 ? 17.641 -7.273 -13.094 1 94.31 69 VAL B N 1
ATOM 4428 C CA . VAL B 1 69 ? 17.281 -8.445 -13.883 1 94.31 69 VAL B CA 1
ATOM 4429 C C . VAL B 1 69 ? 17.859 -9.703 -13.242 1 94.31 69 VAL B C 1
ATOM 4431 O O . VAL B 1 69 ? 17.156 -10.703 -13.078 1 94.31 69 VAL B O 1
ATOM 4434 N N . ARG B 1 70 ? 19.078 -9.609 -12.844 1 94.31 70 ARG B N 1
ATOM 4435 C CA . ARG B 1 70 ? 19.75 -10.758 -12.266 1 94.31 70 ARG B CA 1
ATOM 4436 C C . ARG B 1 70 ? 19.062 -11.211 -10.977 1 94.31 70 ARG B C 1
ATOM 4438 O O . ARG B 1 70 ? 18.969 -12.406 -10.711 1 94.31 70 ARG B O 1
ATOM 4445 N N . GLN B 1 71 ? 18.641 -10.25 -10.266 1 96.44 71 GLN B N 1
ATOM 4446 C CA . GLN B 1 71 ? 18.016 -10.555 -8.984 1 96.44 71 GLN B CA 1
ATOM 4447 C C . GLN B 1 71 ? 16.5 -10.703 -9.125 1 96.44 71 GLN B C 1
ATOM 4449 O O . GLN B 1 71 ? 15.789 -10.844 -8.125 1 96.44 71 GLN B O 1
ATOM 4454 N N . GLU B 1 72 ? 16 -10.617 -10.352 1 96.44 72 GLU B N 1
ATOM 4455 C CA . GLU B 1 72 ? 14.578 -10.766 -10.648 1 96.44 72 GLU B CA 1
ATOM 4456 C C . GLU B 1 72 ? 13.742 -9.75 -9.883 1 96.44 72 GLU B C 1
ATOM 4458 O O . GLU B 1 72 ? 12.734 -10.109 -9.258 1 96.44 72 GLU B O 1
ATOM 4463 N N . LEU B 1 73 ? 14.172 -8.547 -9.867 1 98.31 73 LEU B N 1
ATOM 4464 C CA . LEU B 1 73 ? 13.492 -7.5 -9.102 1 98.31 73 LEU B CA 1
ATOM 4465 C C . LEU B 1 73 ? 12.391 -6.852 -9.93 1 98.31 73 LEU B C 1
ATOM 4467 O O . LEU B 1 73 ? 11.297 -6.59 -9.414 1 98.31 73 LEU B O 1
ATOM 4471 N N . PHE B 1 74 ? 12.664 -6.562 -11.164 1 98.31 74 PHE B N 1
ATOM 4472 C CA . PHE B 1 74 ? 11.703 -5.91 -12.047 1 98.31 74 PHE B CA 1
ATOM 4473 C C . PHE B 1 74 ? 12 -6.234 -13.5 1 98.31 74 PHE B C 1
ATOM 4475 O O . PHE B 1 74 ? 13.062 -6.773 -13.82 1 98.31 74 PHE B O 1
ATOM 4482 N N . THR B 1 75 ? 11.055 -6.016 -14.344 1 96.94 75 THR B N 1
ATOM 4483 C CA . THR B 1 75 ? 11.195 -6.137 -15.789 1 96.94 75 THR B CA 1
ATOM 4484 C C . THR B 1 75 ? 10.477 -4.992 -16.5 1 96.94 75 THR B C 1
ATOM 4486 O O . THR B 1 75 ? 9.914 -4.105 -15.852 1 96.94 75 THR B O 1
ATOM 4489 N N . THR B 1 76 ? 10.633 -4.859 -17.75 1 95.44 76 THR B N 1
ATOM 4490 C CA . THR B 1 76 ? 9.969 -3.85 -18.562 1 95.44 76 THR B CA 1
ATOM 4491 C C . THR B 1 76 ? 9.164 -4.5 -19.688 1 95.44 76 THR B C 1
ATOM 4493 O O . THR B 1 76 ? 9.352 -5.68 -19.984 1 95.44 76 THR B O 1
ATOM 4496 N N . SER B 1 77 ? 8.242 -3.75 -20.156 1 95.94 77 SER B N 1
ATOM 4497 C CA . SER B 1 77 ? 7.41 -4.238 -21.25 1 95.94 77 SER B CA 1
ATOM 4498 C C . SER B 1 77 ? 7.23 -3.176 -22.328 1 95.94 77 SER B C 1
ATOM 4500 O O . SER B 1 77 ? 7.105 -1.988 -22.016 1 95.94 77 SER B O 1
ATOM 4502 N N . ILE B 1 78 ? 7.082 -3.648 -23.547 1 94.19 78 ILE B N 1
ATOM 4503 C CA . ILE B 1 78 ? 6.848 -2.748 -24.672 1 94.19 78 ILE B CA 1
ATOM 4504 C C . ILE B 1 78 ? 5.449 -2.148 -24.562 1 94.19 78 ILE B C 1
ATOM 4506 O O . ILE B 1 78 ? 5.156 -1.128 -25.188 1 94.19 78 ILE B O 1
ATOM 4510 N N . TYR B 1 79 ? 4.625 -2.771 -23.797 1 96.5 79 TYR B N 1
ATOM 4511 C CA . TYR B 1 79 ? 3.238 -2.334 -23.688 1 96.5 79 TYR B CA 1
ATOM 4512 C C . TYR B 1 79 ? 3.098 -1.188 -22.703 1 96.5 79 TYR B C 1
ATOM 4514 O O . TYR B 1 79 ? 2.045 -0.549 -22.625 1 96.5 79 TYR B O 1
ATOM 4522 N N . SER B 1 80 ? 4.082 -0.92 -21.922 1 96.69 80 SER B N 1
ATOM 4523 C CA . SER B 1 80 ? 4.07 0.201 -20.984 1 96.69 80 SER B CA 1
ATOM 4524 C C . SER B 1 80 ? 5.473 0.756 -20.781 1 96.69 80 SER B C 1
ATOM 4526 O O . SER B 1 80 ? 6 0.707 -19.656 1 96.69 80 SER B O 1
ATOM 4528 N N . PRO B 1 81 ? 6.016 1.356 -21.766 1 94.69 81 PRO B N 1
ATOM 4529 C CA . PRO B 1 81 ? 7.367 1.903 -21.641 1 94.69 81 PRO B CA 1
ATOM 4530 C C . PRO B 1 81 ? 7.469 2.953 -20.531 1 94.69 81 PRO B C 1
ATOM 4532 O O . PRO B 1 81 ? 6.566 3.781 -20.375 1 94.69 81 PRO B O 1
ATOM 4535 N N . GLY B 1 82 ? 8.531 2.91 -19.812 1 95.81 82 GLY B N 1
ATOM 4536 C CA . GLY B 1 82 ? 8.773 3.875 -18.766 1 95.81 82 GLY B CA 1
ATOM 4537 C C . GLY B 1 82 ? 8.07 3.52 -17.453 1 95.81 82 GLY B C 1
ATOM 4538 O O . GLY B 1 82 ? 8.156 4.262 -16.484 1 95.81 82 GLY B O 1
ATOM 4539 N N . SER B 1 83 ? 7.375 2.436 -17.422 1 97.5 83 SER B N 1
ATOM 4540 C CA . SER B 1 83 ? 6.695 1.946 -16.219 1 97.5 83 SER B CA 1
ATOM 4541 C C . SER B 1 83 ? 7.133 0.525 -15.883 1 97.5 83 SER B C 1
ATOM 4543 O O . SER B 1 83 ? 6.449 -0.44 -16.234 1 97.5 83 SER B O 1
ATOM 4545 N N . PRO B 1 84 ? 8.164 0.421 -15.109 1 97.62 84 PRO B N 1
ATOM 4546 C CA . PRO B 1 84 ? 8.68 -0.913 -14.789 1 97.62 84 PRO B CA 1
ATOM 4547 C C . PRO B 1 84 ? 7.641 -1.792 -14.086 1 97.62 84 PRO B C 1
ATOM 4549 O O . PRO B 1 84 ? 6.824 -1.29 -13.312 1 97.62 84 PRO B O 1
ATOM 4552 N N . ILE B 1 85 ? 7.676 -3.074 -14.414 1 98.31 85 ILE B N 1
ATOM 4553 C CA . ILE B 1 85 ? 6.871 -4.09 -13.75 1 98.31 85 ILE B CA 1
ATOM 4554 C C . ILE B 1 85 ? 7.672 -4.723 -12.609 1 98.31 85 ILE B C 1
ATOM 4556 O O . ILE B 1 85 ? 8.664 -5.418 -12.859 1 98.31 85 ILE B O 1
ATOM 4560 N N . PHE B 1 86 ? 7.262 -4.504 -11.391 1 98.69 86 PHE B N 1
ATOM 4561 C CA . PHE B 1 86 ? 7.965 -5.102 -10.266 1 98.69 86 PHE B CA 1
ATOM 4562 C C . PHE B 1 86 ? 7.562 -6.562 -10.086 1 98.69 86 PHE B C 1
ATOM 4564 O O . PHE B 1 86 ? 6.375 -6.879 -10 1 98.69 86 PHE B O 1
ATOM 4571 N N . LEU B 1 87 ? 8.562 -7.395 -10.102 1 98.44 87 LEU B N 1
ATOM 4572 C CA . LEU B 1 87 ? 8.398 -8.82 -9.836 1 98.44 87 LEU B CA 1
ATOM 4573 C C . LEU B 1 87 ? 8.32 -9.086 -8.336 1 98.44 87 LEU B C 1
ATOM 4575 O O . LEU B 1 87 ? 8.422 -8.156 -7.527 1 98.44 87 LEU B O 1
ATOM 4579 N N . PRO B 1 88 ? 8.062 -10.297 -7.93 1 97.75 88 PRO B N 1
ATOM 4580 C CA . PRO B 1 88 ? 7.859 -10.562 -6.5 1 97.75 88 PRO B CA 1
ATOM 4581 C C . PRO B 1 88 ? 9.008 -10.047 -5.637 1 97.75 88 PRO B C 1
ATOM 4583 O O . PRO B 1 88 ? 8.773 -9.406 -4.613 1 97.75 88 PRO B O 1
ATOM 4586 N N . ASN B 1 89 ? 10.242 -10.305 -6.016 1 98.06 89 ASN B N 1
ATOM 4587 C CA . ASN B 1 89 ? 11.391 -9.844 -5.23 1 98.06 89 ASN B CA 1
ATOM 4588 C C . ASN B 1 89 ? 11.438 -8.32 -5.145 1 98.06 89 ASN B C 1
ATOM 4590 O O . ASN B 1 89 ? 11.672 -7.762 -4.074 1 98.06 89 ASN B O 1
ATOM 4594 N N . GLY B 1 90 ? 11.219 -7.691 -6.273 1 98.56 90 GLY B N 1
ATOM 4595 C CA . GLY B 1 90 ? 11.195 -6.234 -6.273 1 98.56 90 GLY B CA 1
ATOM 4596 C C . GLY B 1 90 ? 10.062 -5.66 -5.441 1 98.56 90 GLY B C 1
ATOM 4597 O O . GLY B 1 90 ? 10.242 -4.664 -4.738 1 98.56 90 GLY B O 1
ATOM 4598 N N . THR B 1 91 ? 8.914 -6.273 -5.539 1 98.5 91 THR B N 1
ATOM 4599 C CA . THR B 1 91 ? 7.75 -5.824 -4.789 1 98.5 91 THR B CA 1
ATOM 4600 C C . THR B 1 91 ? 7.98 -5.977 -3.287 1 98.5 91 THR B C 1
ATOM 4602 O O . THR B 1 91 ? 7.523 -5.148 -2.496 1 98.5 91 THR B O 1
ATOM 4605 N N . ARG B 1 92 ? 8.711 -7.004 -2.863 1 97.31 92 ARG B N 1
ATOM 4606 C CA . ARG B 1 92 ? 9.055 -7.164 -1.456 1 97.31 92 ARG B CA 1
ATOM 4607 C C . ARG B 1 92 ? 9.867 -5.977 -0.955 1 97.31 92 ARG B C 1
ATOM 4609 O O . ARG B 1 92 ? 9.578 -5.418 0.105 1 97.31 92 ARG B O 1
ATOM 4616 N N . ILE B 1 93 ? 10.859 -5.633 -1.737 1 98.12 93 ILE B N 1
ATOM 4617 C CA . ILE B 1 93 ? 11.688 -4.492 -1.356 1 98.12 93 ILE B CA 1
ATOM 4618 C C . ILE B 1 93 ? 10.836 -3.227 -1.327 1 98.12 93 ILE B C 1
ATOM 4620 O O . ILE B 1 93 ? 10.898 -2.451 -0.37 1 98.12 93 ILE B O 1
ATOM 4624 N N . PHE B 1 94 ? 10.016 -3.029 -2.381 1 98.31 94 PHE B N 1
ATOM 4625 C CA . PHE B 1 94 ? 9.117 -1.883 -2.467 1 98.31 94 PHE B CA 1
ATOM 4626 C C . PHE B 1 94 ? 8.242 -1.784 -1.221 1 98.31 94 PHE B C 1
ATOM 4628 O O . PHE B 1 94 ? 8.195 -0.736 -0.574 1 98.31 94 PHE B O 1
ATOM 4635 N N . ASN B 1 95 ? 7.602 -2.871 -0.893 1 96.94 95 ASN B N 1
ATOM 4636 C CA . ASN B 1 95 ? 6.688 -2.902 0.242 1 96.94 95 ASN B CA 1
ATOM 4637 C C . ASN B 1 95 ? 7.418 -2.66 1.56 1 96.94 95 ASN B C 1
ATOM 4639 O O . ASN B 1 95 ? 6.891 -1.993 2.451 1 96.94 95 ASN B O 1
ATOM 4643 N N . ARG B 1 96 ? 8.57 -3.18 1.721 1 96.31 96 ARG B N 1
ATOM 4644 C CA . ARG B 1 96 ? 9.344 -3.008 2.949 1 96.31 96 ARG B CA 1
ATOM 4645 C C . ARG B 1 96 ? 9.766 -1.555 3.133 1 96.31 96 ARG B C 1
ATOM 4647 O O . ARG B 1 96 ? 9.758 -1.038 4.25 1 96.31 96 ARG B O 1
ATOM 4654 N N . LEU B 1 97 ? 10.133 -0.917 2.031 1 97.44 97 LEU B N 1
ATOM 4655 C CA . LEU B 1 97 ? 10.469 0.501 2.105 1 97.44 97 LEU B CA 1
ATOM 4656 C C . LEU B 1 97 ? 9.25 1.328 2.514 1 97.44 97 LEU B C 1
ATOM 4658 O O . LEU B 1 97 ? 9.352 2.211 3.369 1 97.44 97 LEU B O 1
ATOM 4662 N N . VAL B 1 98 ? 8.133 1.042 1.931 1 96.75 98 VAL B N 1
ATOM 4663 C CA . VAL B 1 98 ? 6.898 1.756 2.232 1 96.75 98 VAL B CA 1
ATOM 4664 C C . VAL B 1 98 ? 6.5 1.508 3.686 1 96.75 98 VAL B C 1
ATOM 4666 O O . VAL B 1 98 ? 6.137 2.441 4.406 1 96.75 98 VAL B O 1
ATOM 4669 N N . GLU B 1 99 ? 6.605 0.271 4.113 1 93.69 99 GLU B N 1
ATOM 4670 C CA . GLU B 1 99 ? 6.25 -0.074 5.484 1 93.69 99 GLU B CA 1
ATOM 4671 C C . GLU B 1 99 ? 7.184 0.608 6.484 1 93.69 99 GLU B C 1
ATOM 4673 O O . GLU B 1 99 ? 6.746 1.045 7.551 1 93.69 99 GLU B O 1
ATOM 4678 N N . PHE B 1 100 ? 8.398 0.669 6.152 1 95.12 100 PHE B N 1
ATOM 4679 C CA . PHE B 1 100 ? 9.344 1.37 7.012 1 95.12 100 PHE B CA 1
ATOM 4680 C C . PHE B 1 100 ? 8.93 2.826 7.195 1 95.12 100 PHE B C 1
ATOM 4682 O O . PHE B 1 100 ? 8.898 3.33 8.32 1 95.12 100 PHE B O 1
ATOM 4689 N N . LEU B 1 101 ? 8.633 3.484 6.117 1 95.81 101 LEU B N 1
ATOM 4690 C CA . LEU B 1 101 ? 8.203 4.879 6.195 1 95.81 101 LEU B CA 1
ATOM 4691 C C . LEU B 1 101 ? 6.914 5.008 6.992 1 95.81 101 LEU B C 1
ATOM 4693 O O . LEU B 1 101 ? 6.75 5.949 7.77 1 95.81 101 LEU B O 1
ATOM 4697 N N . ARG B 1 102 ? 6.004 4.117 6.797 1 93.31 102 ARG B N 1
ATOM 4698 C CA . ARG B 1 102 ? 4.746 4.16 7.535 1 93.31 102 ARG B CA 1
ATOM 4699 C C . ARG B 1 102 ? 4.988 4.105 9.039 1 93.31 102 ARG B C 1
ATOM 4701 O O . ARG B 1 102 ? 4.316 4.801 9.805 1 93.31 102 ARG B O 1
ATOM 4708 N N . LYS B 1 103 ? 5.902 3.303 9.43 1 90.88 103 LYS B N 1
ATOM 4709 C CA . LYS B 1 103 ? 6.25 3.238 10.844 1 90.88 103 LYS B CA 1
ATOM 4710 C C . LYS B 1 103 ? 6.855 4.559 11.32 1 90.88 103 LYS B C 1
ATOM 4712 O O . LYS B 1 103 ? 6.574 5.008 12.438 1 90.88 103 LYS B O 1
ATOM 4717 N N . GLN B 1 104 ? 7.676 5.145 10.438 1 92.62 104 GLN B N 1
ATOM 4718 C CA . GLN B 1 104 ? 8.273 6.43 10.781 1 92.62 104 GLN B CA 1
ATOM 4719 C C . GLN B 1 104 ? 7.223 7.535 10.812 1 92.62 104 GLN B C 1
ATOM 4721 O O . GLN B 1 104 ? 7.371 8.516 11.547 1 92.62 104 GLN B O 1
ATOM 4726 N N . TYR B 1 105 ? 6.148 7.395 10.039 1 93.88 105 TYR B N 1
ATOM 4727 C CA . TYR B 1 105 ? 5.082 8.391 10.023 1 93.88 105 TYR B CA 1
ATOM 4728 C C . TYR B 1 105 ? 4.473 8.562 11.406 1 93.88 105 TYR B C 1
ATOM 4730 O O . TYR B 1 105 ? 4.047 9.664 11.766 1 93.88 105 TYR B O 1
ATOM 4738 N N . VAL B 1 106 ? 4.473 7.484 12.18 1 89.25 106 VAL B N 1
ATOM 4739 C CA . VAL B 1 106 ? 3.947 7.566 13.539 1 89.25 106 VAL B CA 1
ATOM 4740 C C . VAL B 1 106 ? 4.812 8.508 14.375 1 89.25 106 VAL B C 1
ATOM 4742 O O . VAL B 1 106 ? 4.293 9.375 15.078 1 89.25 106 VAL B O 1
ATOM 4745 N N . ARG B 1 107 ? 6.031 8.422 14.195 1 88.44 107 ARG B N 1
ATOM 4746 C CA . ARG B 1 107 ? 6.984 9.242 14.945 1 88.44 107 ARG B CA 1
ATOM 4747 C C . ARG B 1 107 ? 6.922 10.695 14.508 1 88.44 107 ARG B C 1
ATOM 4749 O O . ARG B 1 107 ? 7.008 11.609 15.336 1 88.44 107 ARG B O 1
ATOM 4756 N N . TYR B 1 108 ? 6.754 10.883 13.266 1 93.25 108 TYR B N 1
ATOM 4757 C CA . TYR B 1 108 ? 6.863 12.242 12.742 1 93.25 108 TYR B CA 1
ATOM 4758 C C . TYR B 1 108 ? 5.484 12.867 12.562 1 93.25 108 TYR B C 1
ATOM 4760 O O . TYR B 1 108 ? 5.367 14 12.094 1 93.25 108 TYR B O 1
ATOM 4768 N N . GLY B 1 109 ? 4.461 12.141 12.891 1 92.38 109 GLY B N 1
ATOM 4769 C CA . GLY B 1 109 ? 3.121 12.688 13.016 1 92.38 109 GLY B CA 1
ATOM 4770 C C . GLY B 1 109 ? 2.393 12.797 11.695 1 92.38 109 GLY B C 1
ATOM 4771 O O . GLY B 1 109 ? 1.527 13.656 11.516 1 92.38 109 GLY B O 1
ATOM 4772 N N . PHE B 1 110 ? 2.736 12.008 10.711 1 96.5 110 PHE B N 1
ATOM 4773 C CA . PHE B 1 110 ? 2.053 12.016 9.422 1 96.5 110 PHE B CA 1
ATOM 4774 C C . PHE B 1 110 ? 0.865 11.062 9.43 1 96.5 110 PHE B C 1
ATOM 4776 O O . PHE B 1 110 ? 0.928 9.992 10.031 1 96.5 110 PHE B O 1
ATOM 4783 N N . GLN B 1 111 ? -0.165 11.469 8.773 1 96.81 111 GLN B N 1
ATOM 4784 C CA . GLN B 1 111 ? -1.334 10.625 8.531 1 96.81 111 GLN B CA 1
ATOM 4785 C C . GLN B 1 111 ? -1.464 10.281 7.047 1 96.81 111 GLN B C 1
ATOM 4787 O O . GLN B 1 111 ? -1.434 11.172 6.195 1 96.81 111 GLN B O 1
ATOM 4792 N N . GLU B 1 112 ? -1.609 9.031 6.785 1 97.88 112 GLU B N 1
ATOM 4793 C CA . GLU B 1 112 ? -1.696 8.594 5.395 1 97.88 112 GLU B CA 1
ATOM 4794 C C . GLU B 1 112 ? -3.096 8.82 4.832 1 97.88 112 GLU B C 1
ATOM 4796 O O . GLU B 1 112 ? -4.094 8.617 5.523 1 97.88 112 GLU B O 1
ATOM 4801 N N . VAL B 1 113 ? -3.182 9.32 3.627 1 98.69 113 VAL B N 1
ATOM 4802 C CA . VAL B 1 113 ? -4.414 9.469 2.863 1 98.69 113 VAL B CA 1
ATOM 4803 C C . VAL B 1 113 ? -4.281 8.766 1.516 1 98.69 113 VAL B C 1
ATOM 4805 O O . VAL B 1 113 ? -3.186 8.359 1.129 1 98.69 113 VAL B O 1
ATOM 4808 N N . LEU B 1 114 ? -5.34 8.484 0.886 1 98.31 114 LEU B N 1
ATOM 4809 C CA . LEU B 1 114 ? -5.379 7.855 -0.429 1 98.31 114 LEU B CA 1
ATOM 4810 C C . LEU B 1 114 ? -6.223 8.672 -1.4 1 98.31 114 LEU B C 1
ATOM 4812 O O . LEU B 1 114 ? -7.441 8.781 -1.237 1 98.31 114 LEU B O 1
ATOM 4816 N N . THR B 1 115 ? -5.598 9.266 -2.398 1 98.19 115 THR B N 1
ATOM 4817 C CA . THR B 1 115 ? -6.27 10.195 -3.301 1 98.19 115 THR B CA 1
ATOM 4818 C C . THR B 1 115 ? -6.395 9.594 -4.699 1 98.19 115 THR B C 1
ATOM 4820 O O . THR B 1 115 ? -5.695 8.633 -5.031 1 98.19 115 THR B O 1
ATOM 4823 N N . PRO B 1 116 ? -7.215 10.109 -5.523 1 98 116 PRO B N 1
ATOM 4824 C CA . PRO B 1 116 ? -7.465 9.602 -6.875 1 98 116 PRO B CA 1
ATOM 4825 C C . PRO B 1 116 ? -6.234 9.695 -7.773 1 98 116 PRO B C 1
ATOM 4827 O O . PRO B 1 116 ? -5.285 10.414 -7.457 1 98 116 PRO B O 1
ATOM 4830 N N . THR B 1 117 ? -6.352 8.938 -8.875 1 97.88 117 THR B N 1
ATOM 4831 C CA . THR B 1 117 ? -5.27 8.898 -9.859 1 97.88 117 THR B CA 1
ATOM 4832 C C . THR B 1 117 ? -5.516 9.906 -10.977 1 97.88 117 THR B C 1
ATOM 4834 O O . THR B 1 117 ? -4.57 10.383 -11.609 1 97.88 117 THR B O 1
ATOM 4837 N N . ILE B 1 118 ? -6.777 10.211 -11.219 1 97.44 118 ILE B N 1
ATOM 4838 C CA . ILE B 1 118 ? -7.102 11.172 -12.273 1 97.44 118 ILE B CA 1
ATOM 4839 C C . ILE B 1 118 ? -8 12.273 -11.719 1 97.44 118 ILE B C 1
ATOM 4841 O O . ILE B 1 118 ? -8.844 12.016 -10.852 1 97.44 118 ILE B O 1
ATOM 4845 N N . TYR B 1 119 ? -7.766 13.453 -12.141 1 97.38 119 TYR B N 1
ATOM 4846 C CA . TYR B 1 119 ? -8.578 14.625 -11.836 1 97.38 119 TYR B CA 1
ATOM 4847 C C . TYR B 1 119 ? -8.93 15.391 -13.102 1 97.38 119 TYR B C 1
ATOM 4849 O O . TYR B 1 119 ? -8.195 15.352 -14.086 1 97.38 119 TYR B O 1
ATOM 4857 N N . LYS B 1 120 ? -10.016 16.078 -13.031 1 96 120 LYS B N 1
ATOM 4858 C CA . LYS B 1 120 ? -10.352 17 -14.117 1 96 120 LYS B CA 1
ATOM 4859 C C . LYS B 1 120 ? -9.266 18.047 -14.305 1 96 120 LYS B C 1
ATOM 4861 O O . LYS B 1 120 ? -8.648 18.5 -13.336 1 96 120 LYS B O 1
ATOM 4866 N N . LYS B 1 121 ? -9.094 18.484 -15.539 1 94.44 121 LYS B N 1
ATOM 4867 C CA . LYS B 1 121 ? -8.086 19.484 -15.859 1 94.44 121 LYS B CA 1
ATOM 4868 C C . LYS B 1 121 ? -8.359 20.797 -15.117 1 94.44 121 LYS B C 1
ATOM 4870 O O . LYS B 1 121 ? -7.438 21.562 -14.844 1 94.44 121 LYS B O 1
ATOM 4875 N N . ALA B 1 122 ? -9.586 21.016 -14.758 1 95.25 122 ALA B N 1
ATOM 4876 C CA . ALA B 1 122 ? -9.945 22.203 -13.992 1 95.25 122 ALA B CA 1
ATOM 4877 C C . ALA B 1 122 ? -9.156 22.281 -12.688 1 95.25 122 ALA B C 1
ATOM 4879 O O . ALA B 1 122 ? -8.812 23.375 -12.227 1 95.25 122 ALA B O 1
ATOM 4880 N N . LEU B 1 123 ? -8.906 21.156 -12.07 1 97.06 123 LEU B N 1
ATOM 4881 C CA . LEU B 1 123 ? -8.117 21.156 -10.836 1 97.06 123 LEU B CA 1
ATOM 4882 C C . LEU B 1 123 ? -6.684 21.594 -11.109 1 97.06 123 LEU B C 1
ATOM 4884 O O . LEU B 1 123 ? -6.098 22.328 -10.312 1 97.06 123 LEU B O 1
ATOM 4888 N N . TRP B 1 124 ? -6.168 21.141 -12.188 1 95.62 124 TRP B N 1
ATOM 4889 C CA . TRP B 1 124 ? -4.789 21.469 -12.539 1 95.62 124 TRP B CA 1
ATOM 4890 C C . TRP B 1 124 ? -4.656 22.922 -12.953 1 95.62 124 TRP B C 1
ATOM 4892 O O . TRP B 1 124 ? -3.607 23.547 -12.742 1 95.62 124 TRP B O 1
ATOM 4902 N N . ALA B 1 125 ? -5.695 23.438 -13.555 1 94.94 125 ALA B N 1
ATOM 4903 C CA . ALA B 1 125 ? -5.734 24.875 -13.82 1 94.94 125 ALA B CA 1
ATOM 4904 C C . ALA B 1 125 ? -5.754 25.672 -12.523 1 94.94 125 ALA B C 1
ATOM 4906 O O . ALA B 1 125 ? -5.035 26.672 -12.383 1 94.94 125 ALA B O 1
ATOM 4907 N N . LYS B 1 126 ? -6.512 25.25 -11.609 1 95.38 126 LYS B N 1
ATOM 4908 C CA . LYS B 1 126 ? -6.617 25.906 -10.32 1 95.38 126 LYS B CA 1
ATOM 4909 C C . LYS B 1 126 ? -5.273 25.906 -9.586 1 95.38 126 LYS B C 1
ATOM 4911 O O . LYS B 1 126 ? -4.875 26.922 -9.016 1 95.38 126 LYS B O 1
ATOM 4916 N N . SER B 1 127 ? -4.609 24.766 -9.625 1 95.12 127 SER B N 1
ATOM 4917 C CA . SER B 1 127 ? -3.357 24.641 -8.883 1 95.12 127 SER B CA 1
ATOM 4918 C C . SER B 1 127 ? -2.205 25.312 -9.625 1 95.12 127 SER B C 1
ATOM 4920 O O . SER B 1 127 ? -1.133 25.516 -9.047 1 95.12 127 SER B O 1
ATOM 4922 N N . GLY B 1 128 ? -2.375 25.641 -10.875 1 91.5 128 GLY B N 1
ATOM 4923 C CA . GLY B 1 128 ? -1.322 26.266 -11.664 1 91.5 128 GLY B CA 1
ATOM 4924 C C . GLY B 1 128 ? -0.469 25.25 -12.414 1 91.5 128 GLY B C 1
ATOM 4925 O O . GLY B 1 128 ? 0.382 25.625 -13.219 1 91.5 128 GLY B O 1
ATOM 4926 N N . HIS B 1 129 ? -0.745 23.938 -12.258 1 90.94 129 HIS B N 1
ATOM 4927 C CA . HIS B 1 129 ? 0.055 22.906 -12.891 1 90.94 129 HIS B CA 1
ATOM 4928 C C . HIS B 1 129 ? -0.2 22.844 -14.391 1 90.94 129 HIS B C 1
ATOM 4930 O O . HIS B 1 129 ? 0.709 22.547 -15.172 1 90.94 129 HIS B O 1
ATOM 4936 N N . LEU B 1 130 ? -1.36 23.062 -14.797 1 88.94 130 LEU B N 1
ATOM 4937 C CA . LEU B 1 130 ? -1.68 23.016 -16.219 1 88.94 130 LEU B CA 1
ATOM 4938 C C . LEU B 1 130 ? -0.868 24.031 -17 1 88.94 130 LEU B C 1
ATOM 4940 O O . LEU B 1 130 ? -0.416 23.766 -18.109 1 88.94 130 LEU B O 1
ATOM 4944 N N . GLU B 1 131 ? -0.657 25.188 -16.406 1 87.12 131 GLU B N 1
ATOM 4945 C CA . GLU B 1 131 ? 0.068 26.281 -17.047 1 87.12 131 GLU B CA 1
ATOM 4946 C C . GLU B 1 131 ? 1.572 26.031 -17.047 1 87.12 131 GLU B C 1
ATOM 4948 O O . GLU B 1 131 ? 2.271 26.391 -18 1 87.12 131 GLU B O 1
ATOM 4953 N N . ASN B 1 132 ? 1.983 25.406 -16.078 1 84.12 132 ASN B N 1
ATOM 4954 C CA . ASN B 1 132 ? 3.428 25.359 -15.867 1 84.12 132 ASN B CA 1
ATOM 4955 C C . ASN B 1 132 ? 3.992 23.969 -16.125 1 84.12 132 ASN B C 1
ATOM 4957 O O . ASN B 1 132 ? 5.199 23.812 -16.312 1 84.12 132 ASN B O 1
ATOM 4961 N N . TYR B 1 133 ? 3.096 22.938 -16.219 1 83.88 133 TYR B N 1
ATOM 4962 C CA . TYR B 1 133 ? 3.596 21.578 -16.234 1 83.88 133 TYR B CA 1
ATOM 4963 C C . TYR B 1 133 ? 2.879 20.734 -17.281 1 83.88 133 TYR B C 1
ATOM 4965 O O . TYR B 1 133 ? 3.066 19.516 -17.359 1 83.88 133 TYR B O 1
ATOM 4973 N N . SER B 1 134 ? 2.133 21.219 -18.156 1 86.12 134 SER B N 1
ATOM 4974 C CA . SER B 1 134 ? 1.242 20.484 -19.062 1 86.12 134 SER B CA 1
ATOM 4975 C C . SER B 1 134 ? 2.029 19.594 -20.016 1 86.12 134 SER B C 1
ATOM 4977 O O . SER B 1 134 ? 1.566 18.516 -20.391 1 86.12 134 SER B O 1
ATOM 4979 N N . ASP B 1 135 ? 3.197 19.969 -20.359 1 86.81 135 ASP B N 1
ATOM 4980 C CA . ASP B 1 135 ? 4 19.203 -21.312 1 86.81 135 ASP B CA 1
ATOM 4981 C C . ASP B 1 135 ? 4.348 17.828 -20.766 1 86.81 135 ASP B C 1
ATOM 4983 O O . ASP B 1 135 ? 4.523 16.875 -21.531 1 86.81 135 ASP B O 1
ATOM 4987 N N . ASP B 1 136 ? 4.348 17.75 -19.5 1 90.62 136 ASP B N 1
ATOM 4988 C CA . ASP B 1 136 ? 4.762 16.5 -18.875 1 90.62 136 ASP B CA 1
ATOM 4989 C C . ASP B 1 136 ? 3.555 15.734 -18.328 1 90.62 136 ASP B C 1
ATOM 4991 O O . ASP B 1 136 ? 3.711 14.797 -17.547 1 90.62 136 ASP B O 1
ATOM 4995 N N . MET B 1 137 ? 2.395 16.172 -18.797 1 93.94 137 MET B N 1
ATOM 4996 C CA . MET B 1 137 ? 1.2 15.523 -18.266 1 93.94 137 MET B CA 1
ATOM 4997 C C . MET B 1 137 ? 0.557 14.625 -19.312 1 93.94 137 MET B C 1
ATOM 4999 O O . MET B 1 137 ? 0.821 14.766 -20.516 1 93.94 137 MET B O 1
ATOM 5003 N N . TYR B 1 138 ? -0.246 13.688 -18.875 1 94.75 138 TYR B N 1
ATOM 5004 C CA . TYR B 1 138 ? -1.107 12.852 -19.703 1 94.75 138 TYR B CA 1
ATOM 5005 C C . TYR B 1 138 ? -2.551 13.336 -19.656 1 94.75 138 TYR B C 1
ATOM 5007 O O . TYR B 1 138 ? -3.037 13.742 -18.594 1 94.75 138 TYR B O 1
ATOM 5015 N N . THR B 1 139 ? -3.217 13.227 -20.766 1 93.94 139 THR B N 1
ATOM 5016 C CA . THR B 1 139 ? -4.648 13.5 -20.844 1 93.94 139 THR B CA 1
ATOM 5017 C C . THR B 1 139 ? -5.449 12.203 -20.844 1 93.94 139 THR B C 1
ATOM 5019 O O . THR B 1 139 ? -5.062 11.227 -21.5 1 93.94 139 THR B O 1
ATOM 5022 N N . VAL B 1 140 ? -6.527 12.164 -20.094 1 94.5 140 VAL B N 1
ATOM 5023 C CA . VAL B 1 140 ? -7.395 11 -20 1 94.5 140 VAL B CA 1
ATOM 5024 C C . VAL B 1 140 ? -8.805 11.359 -20.469 1 94.5 140 VAL B C 1
ATOM 5026 O O . VAL B 1 140 ? -9.375 12.359 -20.031 1 94.5 140 VAL B O 1
ATOM 5029 N N . THR B 1 141 ? -9.336 10.555 -21.359 1 90.62 141 THR B N 1
ATOM 5030 C CA . THR B 1 141 ? -10.688 10.727 -21.875 1 90.62 141 THR B CA 1
ATOM 5031 C C . THR B 1 141 ? -11.43 9.398 -21.922 1 90.62 141 THR B C 1
ATOM 5033 O O . THR B 1 141 ? -10.812 8.336 -21.781 1 90.62 141 THR B O 1
ATOM 5036 N N . SER B 1 142 ? -12.758 9.562 -22.047 1 84.5 142 SER B N 1
ATOM 5037 C CA . SER B 1 142 ? -13.547 8.352 -22.25 1 84.5 142 SER B CA 1
ATOM 5038 C C . SER B 1 142 ? -13.219 7.699 -23.578 1 84.5 142 SER B C 1
ATOM 5040 O O . SER B 1 142 ? -13.062 8.391 -24.594 1 84.5 142 SER B O 1
ATOM 5042 N N . THR B 1 143 ? -13.117 6.434 -23.516 1 79.19 143 THR B N 1
ATOM 5043 C CA . THR B 1 143 ? -12.922 5.742 -24.781 1 79.19 143 THR B CA 1
ATOM 5044 C C . THR B 1 143 ? -14.172 5.84 -25.641 1 79.19 143 THR B C 1
ATOM 5046 O O . THR B 1 143 ? -14.086 6.023 -26.859 1 79.19 143 THR B O 1
ATOM 5049 N N . SER B 1 144 ? -15.242 5.773 -24.891 1 76.25 144 SER B N 1
ATOM 5050 C CA . SER B 1 144 ? -16.516 5.891 -25.578 1 76.25 144 SER B CA 1
ATOM 5051 C C . SER B 1 144 ? -17.109 7.293 -25.422 1 76.25 144 SER B C 1
ATOM 5053 O O . SER B 1 144 ? -17.297 7.766 -24.297 1 76.25 144 SER B O 1
ATOM 5055 N N . PRO B 1 145 ? -17.453 7.887 -26.516 1 71.75 145 PRO B N 1
ATOM 5056 C CA . PRO B 1 145 ? -18.031 9.227 -26.422 1 71.75 145 PRO B CA 1
ATOM 5057 C C . PRO B 1 145 ? -19.344 9.258 -25.625 1 71.75 145 PRO B C 1
ATOM 5059 O O . PRO B 1 145 ? -19.641 10.266 -24.984 1 71.75 145 PRO B O 1
ATOM 5062 N N . SER B 1 146 ? -20.016 8.195 -25.656 1 70.69 146 SER B N 1
ATOM 5063 C CA . SER B 1 146 ? -21.297 8.148 -24.969 1 70.69 146 SER B CA 1
ATOM 5064 C C . SER B 1 146 ? -21.109 8.164 -23.453 1 70.69 146 SER B C 1
ATOM 5066 O O . SER B 1 146 ? -22.047 8.484 -22.703 1 70.69 146 SER B O 1
ATOM 5068 N N . ARG B 1 147 ? -19.938 8.008 -23.016 1 74.75 147 ARG B N 1
ATOM 5069 C CA . ARG B 1 147 ? -19.688 7.934 -21.578 1 74.75 147 ARG B CA 1
ATOM 5070 C C . ARG B 1 147 ? -18.906 9.148 -21.109 1 74.75 147 ARG B C 1
ATOM 5072 O O . ARG B 1 147 ? -18.406 9.164 -19.969 1 74.75 147 ARG B O 1
ATOM 5079 N N . ALA B 1 148 ? -18.844 10.133 -21.938 1 74.94 148 ALA B N 1
ATOM 5080 C CA . ALA B 1 148 ? -18.078 11.32 -21.562 1 74.94 148 ALA B CA 1
ATOM 5081 C C . ALA B 1 148 ? -18.875 12.211 -20.609 1 74.94 148 ALA B C 1
ATOM 5083 O O . ALA B 1 148 ? -20.078 12.367 -20.766 1 74.94 148 ALA B O 1
ATOM 5084 N N . ASP B 1 149 ? -18.234 12.719 -19.469 1 69.31 149 ASP B N 1
ATOM 5085 C CA . ASP B 1 149 ? -18.844 13.625 -18.5 1 69.31 149 ASP B CA 1
ATOM 5086 C C . ASP B 1 149 ? -18.906 15.055 -19.047 1 69.31 149 ASP B C 1
ATOM 5088 O O . ASP B 1 149 ? -17.984 15.844 -18.812 1 69.31 149 ASP B O 1
ATOM 5092 N N . SER B 1 150 ? -19.375 15.336 -20.25 1 64.75 150 SER B N 1
ATOM 5093 C CA . SER B 1 150 ? -19.219 16.688 -20.812 1 64.75 150 SER B CA 1
ATOM 5094 C C . SER B 1 150 ? -20.391 17.578 -20.406 1 64.75 150 SER B C 1
ATOM 5096 O O . SER B 1 150 ? -21.547 17.234 -20.609 1 64.75 150 SER B O 1
ATOM 5098 N N . THR B 1 151 ? -20.125 18.5 -19.422 1 58.91 151 THR B N 1
ATOM 5099 C CA . THR B 1 151 ? -21.109 19.484 -18.984 1 58.91 151 THR B CA 1
ATOM 5100 C C . THR B 1 151 ? -21 20.766 -19.812 1 58.91 151 THR B C 1
ATOM 5102 O O . THR B 1 151 ? -21.484 21.828 -19.391 1 58.91 151 THR B O 1
ATOM 5105 N N . GLY B 1 152 ? -20.453 20.781 -21 1 59.66 152 GLY B N 1
ATOM 5106 C CA . GLY B 1 152 ? -20.406 21.969 -21.828 1 59.66 152 GLY B CA 1
ATOM 5107 C C . GLY B 1 152 ? -19.016 22.328 -22.281 1 59.66 152 GLY B C 1
ATOM 5108 O O . GLY B 1 152 ? -18.766 22.531 -23.469 1 59.66 152 GLY B O 1
ATOM 5109 N N . ASP B 1 153 ? -18.125 22.703 -21.297 1 60.09 153 ASP B N 1
ATOM 5110 C CA . ASP B 1 153 ? -16.734 22.984 -21.641 1 60.09 153 ASP B CA 1
ATOM 5111 C C . ASP B 1 153 ? -15.914 21.688 -21.75 1 60.09 153 ASP B C 1
ATOM 5113 O O . ASP B 1 153 ? -15.398 21.203 -20.75 1 60.09 153 ASP B O 1
ATOM 5117 N N . ALA B 1 154 ? -15.766 21.203 -22.891 1 66 154 ALA B N 1
ATOM 5118 C CA . ALA B 1 154 ? -15.273 19.875 -23.219 1 66 154 ALA B CA 1
ATOM 5119 C C . ALA B 1 154 ? -13.859 19.672 -22.703 1 66 154 ALA B C 1
ATOM 5121 O O . ALA B 1 154 ? -13.547 18.625 -22.109 1 66 154 ALA B O 1
ATOM 5122 N N . GLU B 1 155 ? -13.078 20.719 -22.75 1 71.5 155 GLU B N 1
ATOM 5123 C CA . GLU B 1 155 ? -11.68 20.531 -22.375 1 71.5 155 GLU B CA 1
ATOM 5124 C C . GLU B 1 155 ? -11.516 20.5 -20.859 1 71.5 155 GLU B C 1
ATOM 5126 O O . GLU B 1 155 ? -10.734 19.688 -20.344 1 71.5 155 GLU B O 1
ATOM 5131 N N . ALA B 1 156 ? -12.242 21.328 -20.219 1 74.94 156 ALA B N 1
ATOM 5132 C CA . ALA B 1 156 ? -12.156 21.406 -18.766 1 74.94 156 ALA B CA 1
ATOM 5133 C C . ALA B 1 156 ? -12.672 20.125 -18.125 1 74.94 156 ALA B C 1
ATOM 5135 O O . ALA B 1 156 ? -12.281 19.781 -17 1 74.94 156 ALA B O 1
ATOM 5136 N N . ASP B 1 157 ? -13.312 19.375 -18.938 1 81.44 157 ASP B N 1
ATOM 5137 C CA . ASP B 1 157 ? -13.938 18.172 -18.375 1 81.44 157 ASP B CA 1
ATOM 5138 C C . ASP B 1 157 ? -13.102 16.922 -18.672 1 81.44 157 ASP B C 1
ATOM 5140 O O . ASP B 1 157 ? -13.375 15.852 -18.141 1 81.44 157 ASP B O 1
ATOM 5144 N N . GLU B 1 158 ? -12.07 17.203 -19.359 1 89.94 158 GLU B N 1
ATOM 5145 C CA . GLU B 1 158 ? -11.117 16.094 -19.547 1 89.94 158 GLU B CA 1
ATOM 5146 C C . GLU B 1 158 ? -10.305 15.859 -18.281 1 89.94 158 GLU B C 1
ATOM 5148 O O . GLU B 1 158 ? -10.203 16.734 -17.422 1 89.94 158 GLU B O 1
ATOM 5153 N N . TYR B 1 159 ? -9.828 14.68 -18.188 1 94.5 159 TYR B N 1
ATOM 5154 C CA . TYR B 1 159 ? -9.047 14.336 -17 1 94.5 159 TYR B CA 1
ATOM 5155 C C . TYR B 1 159 ? -7.555 14.359 -17.312 1 94.5 159 TYR B C 1
ATOM 5157 O O . TYR B 1 159 ? -7.156 14.281 -18.484 1 94.5 159 TYR B O 1
ATOM 5165 N N . GLY B 1 160 ? -6.785 14.617 -16.375 1 95.75 160 GLY B N 1
ATOM 5166 C CA . GLY B 1 160 ? -5.348 14.391 -16.391 1 95.75 160 GLY B CA 1
ATOM 5167 C C . GLY B 1 160 ? -4.887 13.367 -15.375 1 95.75 160 GLY B C 1
ATOM 5168 O O . GLY B 1 160 ? -5.41 13.32 -14.258 1 95.75 160 GLY B O 1
ATOM 5169 N N . LEU B 1 161 ? -3.924 12.523 -15.797 1 96.88 161 LEU B N 1
ATOM 5170 C CA . LEU B 1 161 ? -3.232 11.719 -14.797 1 96.88 161 LEU B CA 1
ATOM 5171 C C . LEU B 1 161 ? -2.426 12.602 -13.852 1 96.88 161 LEU B C 1
ATOM 5173 O O . LEU B 1 161 ? -1.751 13.539 -14.289 1 96.88 161 LEU B O 1
ATOM 5177 N N . LYS B 1 162 ? -2.543 12.32 -12.609 1 97.31 162 LYS B N 1
ATOM 5178 C CA . LYS B 1 162 ? -1.925 13.242 -11.656 1 97.31 162 LYS B CA 1
ATOM 5179 C C . LYS B 1 162 ? -0.403 13.133 -11.695 1 97.31 162 LYS B C 1
ATOM 5181 O O . LYS B 1 162 ? 0.151 12.047 -11.523 1 97.31 162 LYS B O 1
ATOM 5186 N N . PRO B 1 163 ? 0.321 14.219 -11.852 1 96.31 163 PRO B N 1
ATOM 5187 C CA . PRO B 1 163 ? 1.783 14.25 -11.766 1 96.31 163 PRO B CA 1
ATOM 5188 C C . PRO B 1 163 ? 2.289 14.43 -10.336 1 96.31 163 PRO B C 1
ATOM 5190 O O . PRO B 1 163 ? 3.482 14.258 -10.07 1 96.31 163 PRO B O 1
ATOM 5193 N N . MET B 1 164 ? 1.427 14.805 -9.438 1 95.75 164 MET B N 1
ATOM 5194 C CA . MET B 1 164 ? 1.732 15.047 -8.031 1 95.75 164 MET B CA 1
ATOM 5195 C C . MET B 1 164 ? 0.473 14.945 -7.176 1 95.75 164 MET B C 1
ATOM 5197 O O . MET B 1 164 ? -0.642 15.039 -7.695 1 95.75 164 MET B O 1
ATOM 5201 N N . ASN B 1 165 ? 0.609 14.852 -5.895 1 97.69 165 ASN B N 1
ATOM 5202 C CA . ASN B 1 165 ? -0.517 14.656 -4.988 1 97.69 165 ASN B CA 1
ATOM 5203 C C . ASN B 1 165 ? -0.98 15.969 -4.371 1 97.69 165 ASN B C 1
ATOM 5205 O O . ASN B 1 165 ? -2.066 16.047 -3.793 1 97.69 165 ASN B O 1
ATOM 5209 N N . CYS B 1 166 ? -0.246 17.047 -4.449 1 97.81 166 CYS B N 1
ATOM 5210 C CA . CYS B 1 166 ? -0.42 18.25 -3.639 1 97.81 166 CYS B CA 1
ATOM 5211 C C . CYS B 1 166 ? -1.818 18.828 -3.818 1 97.81 166 CYS B C 1
ATOM 5213 O O . CYS B 1 166 ? -2.469 19.203 -2.84 1 97.81 166 CYS B O 1
ATOM 5215 N N . PRO B 1 167 ? -2.4 18.922 -5.078 1 97.88 167 PRO B N 1
ATOM 5216 C CA . PRO B 1 167 ? -3.76 19.453 -5.184 1 97.88 167 PRO B CA 1
ATOM 5217 C C . PRO B 1 167 ? -4.789 18.594 -4.445 1 97.88 167 PRO B C 1
ATOM 5219 O O . PRO B 1 167 ? -5.73 19.125 -3.854 1 97.88 167 PRO B O 1
ATOM 5222 N N . GLY B 1 168 ? -4.594 17.281 -4.547 1 98.06 168 GLY B N 1
ATOM 5223 C CA . GLY B 1 168 ? -5.48 16.391 -3.812 1 98.06 168 GLY B CA 1
ATOM 5224 C C . GLY B 1 168 ? -5.461 16.625 -2.314 1 98.06 168 GLY B C 1
ATOM 5225 O O . GLY B 1 168 ? -6.504 16.594 -1.658 1 98.06 168 GLY B O 1
ATOM 5226 N N . HIS B 1 169 ? -4.305 16.891 -1.755 1 98.62 169 HIS B N 1
ATOM 5227 C CA . HIS B 1 169 ? -4.176 17.141 -0.323 1 98.62 169 HIS B CA 1
ATOM 5228 C C . HIS B 1 169 ? -4.781 18.484 0.055 1 98.62 169 HIS B C 1
ATOM 5230 O O . HIS B 1 169 ? -5.305 18.656 1.159 1 98.62 169 HIS B O 1
ATOM 5236 N N . CYS B 1 170 ? -4.75 19.484 -0.849 1 98.56 170 CYS B N 1
ATOM 5237 C CA . CYS B 1 170 ? -5.438 20.75 -0.617 1 98.56 170 CYS B CA 1
ATOM 5238 C C . CYS B 1 170 ? -6.945 20.531 -0.514 1 98.56 170 CYS B C 1
ATOM 5240 O O . CYS B 1 170 ? -7.605 21.156 0.324 1 98.56 170 CYS B O 1
ATOM 5242 N N . LEU B 1 171 ? -7.434 19.656 -1.407 1 98.44 171 LEU B N 1
ATOM 5243 C CA . LEU B 1 171 ? -8.852 19.344 -1.337 1 98.44 171 LEU B CA 1
ATOM 5244 C C . LEU B 1 171 ? -9.211 18.734 0.017 1 98.44 171 LEU B C 1
ATOM 5246 O O . LEU B 1 171 ? -10.258 19.047 0.583 1 98.44 171 LEU B O 1
ATOM 5250 N N . ILE B 1 172 ? -8.367 17.875 0.527 1 98.5 172 ILE B N 1
ATOM 5251 C CA . ILE B 1 172 ? -8.602 17.234 1.814 1 98.5 172 ILE B CA 1
ATOM 5252 C C . ILE B 1 172 ? -8.594 18.281 2.926 1 98.5 172 ILE B C 1
ATOM 5254 O O . ILE B 1 172 ? -9.492 18.297 3.768 1 98.5 172 ILE B O 1
ATOM 5258 N N . PHE B 1 173 ? -7.594 19.172 2.957 1 98.25 173 PHE B N 1
ATOM 5259 C CA . PHE B 1 173 ? -7.531 20.219 3.971 1 98.25 173 PHE B CA 1
ATOM 5260 C C . PHE B 1 173 ? -8.789 21.078 3.949 1 98.25 173 PHE B C 1
ATOM 5262 O O . PHE B 1 173 ? -9.336 21.406 5 1 98.25 173 PHE B O 1
ATOM 5269 N N . ALA B 1 174 ? -9.266 21.375 2.775 1 97.12 174 ALA B N 1
ATOM 5270 C CA . ALA B 1 174 ? -10.398 22.281 2.586 1 97.12 174 ALA B CA 1
ATOM 5271 C C . ALA B 1 174 ? -11.711 21.594 2.959 1 97.12 174 ALA B C 1
ATOM 5273 O O . ALA B 1 174 ? -12.742 22.266 3.123 1 97.12 174 ALA B O 1
ATOM 5274 N N . SER B 1 175 ? -11.688 20.328 3.098 1 93.5 175 SER B N 1
ATOM 5275 C CA . SER B 1 175 ? -12.922 19.562 3.275 1 93.5 175 SER B CA 1
ATOM 5276 C C . SER B 1 175 ? -13.453 19.703 4.699 1 93.5 175 SER B C 1
ATOM 5278 O O . SER B 1 175 ? -14.594 19.312 4.98 1 93.5 175 SER B O 1
ATOM 5280 N N . GLN B 1 176 ? -12.719 20.266 5.59 1 92.56 176 GLN B N 1
ATOM 5281 C CA . GLN B 1 176 ? -13.125 20.422 6.984 1 92.56 176 GLN B CA 1
ATOM 5282 C C . GLN B 1 176 ? -12.734 21.797 7.512 1 92.56 176 GLN B C 1
ATOM 5284 O O . GLN B 1 176 ? -11.828 22.438 6.984 1 92.56 176 GLN B O 1
ATOM 5289 N N . LEU B 1 177 ? -13.461 22.188 8.523 1 91.5 177 LEU B N 1
ATOM 5290 C CA . LEU B 1 177 ? -13.047 23.391 9.242 1 91.5 177 LEU B CA 1
ATOM 5291 C C . LEU B 1 177 ? -11.797 23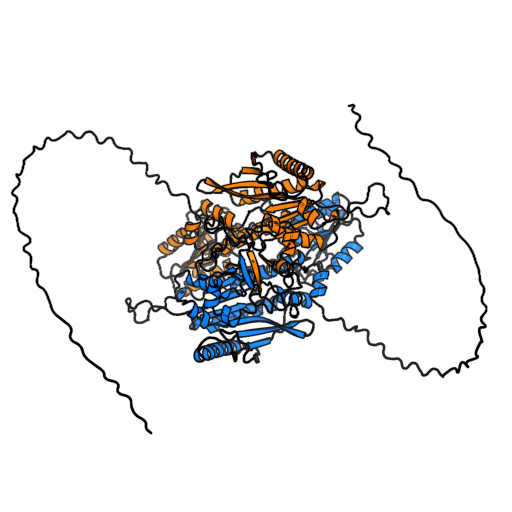.125 10.078 1 91.5 177 LEU B C 1
ATOM 5293 O O . LEU B 1 177 ? -11.695 22.078 10.727 1 91.5 177 LEU B O 1
ATOM 5297 N N . ARG B 1 178 ? -10.898 24.078 9.93 1 95.19 178 ARG B N 1
ATOM 5298 C CA . ARG B 1 178 ? -9.633 23.891 10.633 1 95.19 178 ARG B CA 1
ATOM 5299 C C . ARG B 1 178 ? -9.438 24.969 11.688 1 95.19 178 ARG B C 1
ATOM 5301 O O . ARG B 1 178 ? -9.773 26.141 11.469 1 95.19 178 ARG B O 1
ATOM 5308 N N . SER B 1 179 ? -8.945 24.562 12.789 1 92.5 179 SER B N 1
ATOM 5309 C CA . SER B 1 179 ? -8.547 25.484 13.852 1 92.5 179 SER B CA 1
ATOM 5310 C C . SER B 1 179 ? -7.031 25.578 13.953 1 92.5 179 SER B C 1
ATOM 5312 O O . SER B 1 179 ? -6.312 24.672 13.547 1 92.5 179 SER B O 1
ATOM 5314 N N . TYR B 1 180 ? -6.566 26.734 14.531 1 92.62 180 TYR B N 1
ATOM 5315 C CA . TYR B 1 180 ? -5.133 26.906 14.742 1 92.62 180 TYR B CA 1
ATOM 5316 C C . TYR B 1 180 ? -4.578 25.797 15.625 1 92.62 180 TYR B C 1
ATOM 5318 O O . TYR B 1 180 ? -3.398 25.453 15.523 1 92.62 180 TYR B O 1
ATOM 5326 N N . ARG B 1 181 ? -5.398 25.156 16.359 1 87.19 181 ARG B N 1
ATOM 5327 C CA . ARG B 1 181 ? -4.984 24.094 17.266 1 87.19 181 ARG B CA 1
ATOM 5328 C C . ARG B 1 181 ? -4.754 22.797 16.531 1 87.19 181 ARG B C 1
ATOM 5330 O O . ARG B 1 181 ? -4.055 21.906 17.016 1 87.19 181 ARG B O 1
ATOM 5337 N N . ASP B 1 182 ? -5.316 22.734 15.391 1 92 182 ASP B N 1
ATOM 5338 C CA . ASP B 1 182 ? -5.188 21.516 14.594 1 92 182 ASP B CA 1
ATOM 5339 C C . ASP B 1 182 ? -3.85 21.484 13.859 1 92 182 ASP B C 1
ATOM 5341 O O . ASP B 1 182 ? -3.41 20.422 13.398 1 92 182 ASP B O 1
ATOM 5345 N N . LEU B 1 183 ? -3.246 22.656 13.789 1 95.88 183 LEU B N 1
ATOM 5346 C CA . LEU B 1 183 ? -2.039 22.781 12.977 1 95.88 183 LEU B CA 1
ATOM 5347 C C . LEU B 1 183 ? -0.791 22.547 13.82 1 95.88 183 LEU B C 1
ATOM 5349 O O . LEU B 1 183 ? -0.746 22.938 14.984 1 95.88 183 LEU B O 1
ATOM 5353 N N . PRO B 1 184 ? 0.131 21.844 13.266 1 97.69 184 PRO B N 1
ATOM 5354 C CA . PRO B 1 184 ? 0.271 21.438 11.867 1 97.69 184 PRO B CA 1
ATOM 5355 C C . PRO B 1 184 ? -0.5 20.156 11.555 1 97.69 184 PRO B C 1
ATOM 5357 O O . PRO B 1 184 ? -0.648 19.297 12.414 1 97.69 184 PRO B O 1
ATOM 5360 N N . ILE B 1 185 ? -1.012 20.109 10.336 1 98.12 185 ILE B N 1
ATOM 5361 C CA . ILE B 1 185 ? -1.586 18.891 9.773 1 98.12 185 ILE B CA 1
ATOM 5362 C C . ILE B 1 185 ? -0.637 18.297 8.727 1 98.12 185 ILE B C 1
ATOM 5364 O O . ILE B 1 185 ? -0.186 19.016 7.828 1 98.12 185 ILE B O 1
ATOM 5368 N N . ARG B 1 186 ? -0.304 17.031 8.898 1 98.62 186 ARG B N 1
ATOM 5369 C CA . ARG B 1 186 ? 0.674 16.391 8.023 1 98.62 186 ARG B CA 1
ATOM 5370 C C . ARG B 1 186 ? 0.064 15.18 7.312 1 98.62 186 ARG B C 1
ATOM 5372 O O . ARG B 1 186 ? -0.292 14.188 7.953 1 98.62 186 ARG B O 1
ATOM 5379 N N . TYR B 1 187 ? -0.039 15.25 5.957 1 98.69 187 TYR B N 1
ATOM 5380 C CA . TYR B 1 187 ? -0.56 14.148 5.152 1 98.69 187 TYR B CA 1
ATOM 5381 C C . TYR B 1 187 ? 0.563 13.445 4.398 1 98.69 187 TYR B C 1
ATOM 5383 O O . TYR B 1 187 ? 1.537 14.078 3.988 1 98.69 187 TYR B O 1
ATOM 5391 N N . ALA B 1 188 ? 0.423 12.172 4.262 1 98.44 188 ALA B N 1
ATOM 5392 C CA . ALA B 1 188 ? 1.303 11.367 3.418 1 98.44 188 ALA B CA 1
ATOM 5393 C C . ALA B 1 188 ? 0.498 10.516 2.445 1 98.44 188 ALA B C 1
ATOM 5395 O O . ALA B 1 188 ? -0.604 10.062 2.77 1 98.44 188 ALA B O 1
ATOM 5396 N N . ASP B 1 189 ? 0.989 10.281 1.31 1 98.12 189 ASP B N 1
ATOM 5397 C CA . ASP B 1 189 ? 0.313 9.57 0.233 1 98.12 189 ASP B CA 1
ATOM 5398 C C . ASP B 1 189 ? 1.312 8.781 -0.616 1 98.12 189 ASP B C 1
ATOM 5400 O O . ASP B 1 189 ? 2.32 9.336 -1.065 1 98.12 189 ASP B O 1
ATOM 5404 N N . PHE B 1 190 ? 1.014 7.48 -0.858 1 97.38 190 PHE B N 1
ATOM 5405 C CA . PHE B 1 190 ? 1.897 6.645 -1.663 1 97.38 190 PHE B CA 1
ATOM 5406 C C . PHE B 1 190 ? 1.268 6.336 -3.016 1 97.38 190 PHE B C 1
ATOM 5408 O O . PHE B 1 190 ? 1.752 5.473 -3.75 1 97.38 190 PHE B O 1
ATOM 5415 N N . SER B 1 191 ? 0.173 6.98 -3.361 1 95.88 191 SER B N 1
ATOM 5416 C CA . SER B 1 191 ? -0.488 6.715 -4.637 1 95.88 191 SER B CA 1
ATOM 5417 C C . SER B 1 191 ? 0.443 7 -5.809 1 95.88 191 SER B C 1
ATOM 5419 O O . SER B 1 191 ? 1.266 7.914 -5.75 1 95.88 191 SER B O 1
ATOM 5421 N N . PRO B 1 192 ? 0.293 6.27 -6.859 1 97.31 192 PRO B N 1
ATOM 5422 C CA . PRO B 1 192 ? 1.194 6.438 -8 1 97.31 192 PRO B CA 1
ATOM 5423 C C . PRO B 1 192 ? 1.014 7.777 -8.711 1 97.31 192 PRO B C 1
ATOM 5425 O O . PRO B 1 192 ? -0.1 8.305 -8.758 1 97.31 192 PRO B O 1
ATOM 5428 N N . LEU B 1 193 ? 2.119 8.25 -9.203 1 98.12 193 LEU B N 1
ATOM 5429 C CA . LEU B 1 193 ? 2.174 9.469 -10 1 98.12 193 LEU B CA 1
ATOM 5430 C C . LEU B 1 193 ? 2.633 9.172 -11.422 1 98.12 193 LEU B C 1
ATOM 5432 O O . LEU B 1 193 ? 3.316 8.172 -11.656 1 98.12 193 LEU B O 1
ATOM 5436 N N . HIS B 1 194 ? 2.252 10.023 -12.375 1 97.62 194 HIS B N 1
ATOM 5437 C CA . HIS B 1 194 ? 2.59 9.812 -13.781 1 97.62 194 HIS B CA 1
ATOM 5438 C C . HIS B 1 194 ? 3.098 11.102 -14.422 1 97.62 194 HIS B C 1
ATOM 5440 O O . HIS B 1 194 ? 2.41 12.125 -14.398 1 97.62 194 HIS B O 1
ATOM 5446 N N . ARG B 1 195 ? 4.223 11.047 -14.93 1 96.31 195 ARG B N 1
ATOM 5447 C CA . ARG B 1 195 ? 4.809 12.133 -15.703 1 96.31 195 ARG B CA 1
ATOM 5448 C C . ARG B 1 195 ? 5.285 11.648 -17.062 1 96.31 195 ARG B C 1
ATOM 5450 O O . ARG B 1 195 ? 5.992 10.641 -17.156 1 96.31 195 ARG B O 1
ATOM 5457 N N . ASN B 1 196 ? 4.852 12.328 -18.062 1 94.81 196 ASN B N 1
ATOM 5458 C CA . ASN B 1 196 ? 5.141 11.93 -19.438 1 94.81 196 ASN B CA 1
ATOM 5459 C C . ASN B 1 196 ? 6.562 12.305 -19.844 1 94.81 196 ASN B C 1
ATOM 5461 O O . ASN B 1 196 ? 6.762 13.094 -20.766 1 94.81 196 ASN B O 1
ATOM 5465 N N . GLU B 1 197 ? 7.473 11.578 -19.281 1 92.56 197 GLU B N 1
ATOM 5466 C CA . GLU B 1 197 ? 8.883 11.773 -19.609 1 92.56 197 GLU B CA 1
ATOM 5467 C C . GLU B 1 197 ? 9.172 11.391 -21.062 1 92.56 197 GLU B C 1
ATOM 5469 O O . GLU B 1 197 ? 8.617 10.422 -21.578 1 92.56 197 GLU B O 1
ATOM 5474 N N . VAL B 1 198 ? 10.125 12.148 -21.641 1 90.38 198 VAL B N 1
ATOM 5475 C CA . VAL B 1 198 ? 10.516 11.828 -23.016 1 90.38 198 VAL B CA 1
ATOM 5476 C C . VAL B 1 198 ? 11.211 10.469 -23.047 1 90.38 198 VAL B C 1
ATOM 5478 O O . VAL B 1 198 ? 11.969 10.125 -22.125 1 90.38 198 VAL B O 1
ATOM 5481 N N . SER B 1 199 ? 11.008 9.773 -24.062 1 87.81 199 SER B N 1
ATOM 5482 C CA . SER B 1 199 ? 11.5 8.398 -24.188 1 87.81 199 SER B CA 1
ATOM 5483 C C . SER B 1 199 ? 13.016 8.344 -24 1 87.81 199 SER B C 1
ATOM 5485 O O . SER B 1 199 ? 13.531 7.414 -23.375 1 87.81 199 SER B O 1
ATOM 5487 N N . GLY B 1 200 ? 13.719 9.227 -24.531 1 88.69 200 GLY B N 1
ATOM 5488 C CA . GLY B 1 200 ? 15.172 9.234 -24.469 1 88.69 200 GLY B CA 1
ATOM 5489 C C . GLY B 1 200 ? 15.703 9.445 -23.062 1 88.69 200 GLY B C 1
ATOM 5490 O O . GLY B 1 200 ? 16.859 9.117 -22.781 1 88.69 200 GLY B O 1
ATOM 5491 N N . ALA B 1 201 ? 14.859 9.953 -22.172 1 90.56 201 ALA B N 1
ATOM 5492 C CA . ALA B 1 201 ? 15.297 10.266 -20.812 1 90.56 201 ALA B CA 1
ATOM 5493 C C . ALA B 1 201 ? 15.07 9.086 -19.875 1 90.56 201 ALA B C 1
ATOM 5495 O O . ALA B 1 201 ? 15.602 9.055 -18.766 1 90.56 201 ALA B O 1
ATOM 5496 N N . LEU B 1 202 ? 14.281 8.156 -20.281 1 93.31 202 LEU B N 1
ATOM 5497 C CA . LEU B 1 202 ? 13.938 7.023 -19.438 1 93.31 202 LEU B CA 1
ATOM 5498 C C . LEU B 1 202 ? 15.172 6.184 -19.125 1 93.31 202 LEU B C 1
ATOM 5500 O O . LEU B 1 202 ? 16 5.949 -20 1 93.31 202 LEU B O 1
ATOM 5504 N N . SER B 1 203 ? 15.289 5.734 -17.828 1 94.94 203 SER B N 1
ATOM 5505 C CA . SER B 1 203 ? 16.453 4.934 -17.438 1 94.94 203 SER B CA 1
ATOM 5506 C C . SER B 1 203 ? 16.125 4.059 -16.234 1 94.94 203 SER B C 1
ATOM 5508 O O . SER B 1 203 ? 16.219 4.508 -15.094 1 94.94 203 SER B O 1
ATOM 5510 N N . GLY B 1 204 ? 15.891 2.816 -16.547 1 96.19 204 GLY B N 1
ATOM 5511 C CA . GLY B 1 204 ? 15.633 1.863 -15.477 1 96.19 204 GLY B CA 1
ATOM 5512 C C . GLY B 1 204 ? 14.602 2.35 -14.477 1 96.19 204 GLY B C 1
ATOM 5513 O O . GLY B 1 204 ? 13.469 2.656 -14.852 1 96.19 204 GLY B O 1
ATOM 5514 N N . LEU B 1 205 ? 15.117 2.529 -13.234 1 98.12 205 LEU B N 1
ATOM 5515 C CA . LEU B 1 205 ? 14.242 2.979 -12.156 1 98.12 205 LEU B CA 1
ATOM 5516 C C . LEU B 1 205 ? 14.531 4.43 -11.789 1 98.12 205 LEU B C 1
ATOM 5518 O O . LEU B 1 205 ? 13.797 5.039 -11.008 1 98.12 205 LEU B O 1
ATOM 5522 N N . THR B 1 206 ? 15.492 5.039 -12.344 1 96.88 206 THR B N 1
ATOM 5523 C CA . THR B 1 206 ? 15.922 6.371 -11.938 1 96.88 206 THR B CA 1
ATOM 5524 C C . THR B 1 206 ? 15.062 7.445 -12.602 1 96.88 206 THR B C 1
ATOM 5526 O O . THR B 1 206 ? 14.859 8.516 -12.031 1 96.88 206 THR B O 1
ATOM 5529 N N . ARG B 1 207 ? 14.664 7.219 -13.781 1 96.38 207 ARG B N 1
ATOM 5530 C CA . ARG B 1 207 ? 13.766 8.102 -14.508 1 96.38 207 ARG B CA 1
ATOM 5531 C C . ARG B 1 207 ? 12.672 7.309 -15.211 1 96.38 207 ARG B C 1
ATOM 5533 O O . ARG B 1 207 ? 12.914 6.668 -16.234 1 96.38 207 ARG B O 1
ATOM 5540 N N . VAL B 1 208 ? 11.492 7.414 -14.672 1 98 208 VAL B N 1
ATOM 5541 C CA . VAL B 1 208 ? 10.375 6.582 -15.117 1 98 208 VAL B CA 1
ATOM 5542 C C . VAL B 1 208 ? 9.133 7.445 -15.312 1 98 208 VAL B C 1
ATOM 5544 O O . VAL B 1 208 ? 9.102 8.602 -14.898 1 98 208 VAL B O 1
ATOM 5547 N N . ARG B 1 209 ? 8.094 6.906 -15.945 1 97.5 209 ARG B N 1
ATOM 5548 C CA . ARG B 1 209 ? 6.855 7.633 -16.219 1 97.5 209 ARG B CA 1
ATOM 5549 C C . ARG B 1 209 ? 5.828 7.391 -15.117 1 97.5 209 ARG B C 1
ATOM 5551 O O . ARG B 1 209 ? 4.98 8.242 -14.852 1 97.5 209 ARG B O 1
ATOM 5558 N N . ARG B 1 210 ? 5.805 6.25 -14.523 1 98 210 ARG B N 1
ATOM 5559 C CA . ARG B 1 210 ? 5.012 5.953 -13.344 1 98 210 ARG B CA 1
ATOM 5560 C C . ARG B 1 210 ? 5.906 5.727 -12.125 1 98 210 ARG B C 1
ATOM 5562 O O . ARG B 1 210 ? 6.848 4.938 -12.18 1 98 210 ARG B O 1
ATOM 5569 N N . PHE B 1 211 ? 5.656 6.441 -11.062 1 97.94 211 PHE B N 1
ATOM 5570 C CA . PHE B 1 211 ? 6.473 6.305 -9.859 1 97.94 211 PHE B CA 1
ATOM 5571 C C . PHE B 1 211 ? 5.648 6.59 -8.609 1 97.94 211 PHE B C 1
ATOM 5573 O O . PHE B 1 211 ? 4.52 7.078 -8.703 1 97.94 211 PHE B O 1
ATOM 5580 N N . HIS B 1 212 ? 6.188 6.184 -7.469 1 98.25 212 HIS B N 1
ATOM 5581 C CA . HIS B 1 212 ? 5.555 6.383 -6.172 1 98.25 212 HIS B CA 1
ATOM 5582 C C . HIS B 1 212 ? 6.402 7.273 -5.273 1 98.25 212 HIS B C 1
ATOM 5584 O O . HIS B 1 212 ? 7.438 6.84 -4.758 1 98.25 212 HIS B O 1
ATOM 5590 N N . GLN B 1 213 ? 5.934 8.453 -5.125 1 97.38 213 GLN B N 1
ATOM 5591 C CA . GLN B 1 213 ? 6.578 9.328 -4.148 1 97.38 213 GLN B CA 1
ATOM 5592 C C . GLN B 1 213 ? 6.012 9.109 -2.75 1 97.38 213 GLN B C 1
ATOM 5594 O O . GLN B 1 213 ? 4.816 8.844 -2.596 1 97.38 213 GLN B O 1
ATOM 5599 N N . ASP B 1 214 ? 6.879 9.07 -1.78 1 97.19 214 ASP B N 1
ATOM 5600 C CA . ASP B 1 214 ? 6.387 9.211 -0.414 1 97.19 214 ASP B CA 1
ATOM 5601 C C . ASP B 1 214 ? 5.969 10.648 -0.129 1 97.19 214 ASP B C 1
ATOM 5603 O O . ASP B 1 214 ? 6.434 11.258 0.836 1 97.19 214 ASP B O 1
ATOM 5607 N N . ASP B 1 215 ? 5.074 11.055 -0.869 1 96.56 215 ASP B N 1
ATOM 5608 C CA . ASP B 1 215 ? 4.664 12.453 -0.923 1 96.56 215 ASP B CA 1
ATOM 5609 C C . ASP B 1 215 ? 4.043 12.891 0.4 1 96.56 215 ASP B C 1
ATOM 5611 O O . ASP B 1 215 ? 3.092 12.273 0.882 1 96.56 215 ASP B O 1
ATOM 5615 N N . GLY B 1 216 ? 4.617 13.883 0.981 1 98.19 216 GLY B N 1
ATOM 5616 C CA . GLY B 1 216 ? 4.105 14.469 2.211 1 98.19 216 GLY B CA 1
ATOM 5617 C C . GLY B 1 216 ? 3.824 15.953 2.098 1 98.19 216 GLY B C 1
ATOM 5618 O O . GLY B 1 216 ? 4.57 16.688 1.443 1 98.19 216 GLY B O 1
ATOM 5619 N N . HIS B 1 217 ? 2.738 16.391 2.654 1 98.81 217 HIS B N 1
ATOM 5620 C CA . HIS B 1 217 ? 2.385 17.812 2.701 1 98.81 217 HIS B CA 1
ATOM 5621 C C . HIS B 1 217 ? 2.004 18.234 4.117 1 98.81 217 HIS B C 1
ATOM 5623 O O . HIS B 1 217 ? 1.118 17.641 4.73 1 98.81 217 HIS B O 1
ATOM 5629 N N . ILE B 1 218 ? 2.68 19.25 4.562 1 98.81 218 ILE B N 1
ATOM 5630 C CA . ILE B 1 218 ? 2.459 19.797 5.895 1 98.81 218 ILE B CA 1
ATOM 5631 C C . ILE B 1 218 ? 1.778 21.156 5.785 1 98.81 218 ILE B C 1
ATOM 5633 O O . ILE B 1 218 ? 2.318 22.078 5.172 1 98.81 218 ILE B O 1
ATOM 5637 N N . PHE B 1 219 ? 0.575 21.266 6.262 1 98.75 219 PHE B N 1
ATOM 5638 C CA . PHE B 1 219 ? -0.102 22.547 6.434 1 98.75 219 PHE B CA 1
ATOM 5639 C C . PHE B 1 219 ? 0.162 23.109 7.824 1 98.75 219 PHE B C 1
ATOM 5641 O O . PHE B 1 219 ? -0.267 22.531 8.828 1 98.75 219 PHE B O 1
ATOM 5648 N N . CYS B 1 220 ? 0.842 24.219 7.898 1 98 220 CYS B N 1
ATOM 5649 C CA . CYS B 1 220 ? 1.245 24.734 9.203 1 98 220 CYS B CA 1
ATOM 5650 C C . CYS B 1 220 ? 1.068 26.234 9.281 1 98 220 CYS B C 1
ATOM 5652 O O . CYS B 1 220 ? 0.829 26.891 8.258 1 98 220 CYS B O 1
ATOM 5654 N N . ARG B 1 221 ? 1.07 26.75 10.484 1 95.94 221 ARG B N 1
ATOM 5655 C CA . ARG B 1 221 ? 1.125 28.188 10.703 1 95.94 221 ARG B CA 1
ATOM 5656 C C . ARG B 1 221 ? 2.498 28.75 10.344 1 95.94 221 ARG B C 1
ATOM 5658 O O . ARG B 1 221 ? 3.502 28.031 10.422 1 95.94 221 ARG B O 1
ATOM 5665 N N . PRO B 1 222 ? 2.523 30 9.969 1 92.56 222 PRO B N 1
ATOM 5666 C CA . PRO B 1 222 ? 3.826 30.594 9.656 1 92.56 222 PRO B CA 1
ATOM 5667 C C . PRO B 1 222 ? 4.832 30.438 10.797 1 92.56 222 PRO B C 1
ATOM 5669 O O . PRO B 1 222 ? 6.023 30.219 10.555 1 92.56 222 PRO B O 1
ATOM 5672 N N . SER B 1 223 ? 4.375 30.453 12.023 1 92.69 223 SER B N 1
ATOM 5673 C CA . SER B 1 223 ? 5.246 30.359 13.188 1 92.69 223 SER B CA 1
ATOM 5674 C C . SER B 1 223 ? 5.824 28.953 13.328 1 92.69 223 SER B C 1
ATOM 5676 O O . SER B 1 223 ? 6.77 28.75 14.094 1 92.69 223 SER B O 1
ATOM 5678 N N . GLN B 1 224 ? 5.316 27.969 12.633 1 94.88 224 GLN B N 1
ATOM 5679 C CA . GLN B 1 224 ? 5.719 26.562 12.781 1 94.88 224 GLN B CA 1
ATOM 5680 C C . GLN B 1 224 ? 6.672 26.156 11.664 1 94.88 224 GLN B C 1
ATOM 5682 O O . GLN B 1 224 ? 7.176 25.031 11.664 1 94.88 224 GLN B O 1
ATOM 5687 N N . ILE B 1 225 ? 7.051 27.016 10.742 1 94 225 ILE B N 1
ATOM 5688 C CA . ILE B 1 225 ? 7.777 26.688 9.516 1 94 225 ILE B CA 1
ATOM 5689 C C . ILE B 1 225 ? 9.148 26.109 9.867 1 94 225 ILE B C 1
ATOM 5691 O O . ILE B 1 225 ? 9.508 25.031 9.398 1 94 225 ILE B O 1
ATOM 5695 N N . GLU B 1 226 ? 9.906 26.797 10.656 1 90.5 226 GLU B N 1
ATOM 5696 C CA . GLU B 1 226 ? 11.266 26.391 10.977 1 90.5 226 GLU B CA 1
ATOM 5697 C C . GLU B 1 226 ? 11.297 25.016 11.641 1 90.5 226 GLU B C 1
ATOM 5699 O O . GLU B 1 226 ? 12.102 24.172 11.273 1 90.5 226 GLU B O 1
ATOM 5704 N N . GLU B 1 227 ? 10.43 24.859 12.57 1 93.69 227 GLU B N 1
ATOM 5705 C CA . GLU B 1 227 ? 10.375 23.578 13.281 1 93.69 227 GLU B CA 1
ATOM 5706 C C . GLU B 1 227 ? 10 22.438 12.336 1 93.69 227 GLU B C 1
ATOM 5708 O O . GLU B 1 227 ? 10.57 21.344 12.422 1 93.69 227 GLU B O 1
ATOM 5713 N N . GLU B 1 228 ? 9.062 22.656 11.477 1 96.62 228 GLU B N 1
ATOM 5714 C CA . GLU B 1 228 ? 8.617 21.625 10.539 1 96.62 228 GLU B CA 1
ATOM 5715 C C . GLU B 1 228 ? 9.727 21.25 9.562 1 96.62 228 GLU B C 1
ATOM 5717 O O . GLU B 1 228 ? 9.891 20.078 9.211 1 96.62 228 GLU B O 1
ATOM 5722 N N . ILE B 1 229 ? 10.492 22.25 9.109 1 94.31 229 ILE B N 1
ATOM 5723 C CA . ILE B 1 229 ? 11.602 21.984 8.203 1 94.31 229 ILE B CA 1
ATOM 5724 C C . ILE B 1 229 ? 12.664 21.156 8.914 1 94.31 229 ILE B C 1
ATOM 5726 O O . ILE B 1 229 ? 13.172 20.172 8.359 1 94.31 229 ILE B O 1
ATOM 5730 N N . ARG B 1 230 ? 13.008 21.516 10.125 1 92.44 230 ARG B N 1
ATOM 5731 C CA . ARG B 1 230 ? 14 20.781 10.906 1 92.44 230 ARG B CA 1
ATOM 5732 C C . ARG B 1 230 ? 13.578 19.344 11.109 1 92.44 230 ARG B C 1
ATOM 5734 O O . ARG B 1 230 ? 14.391 18.422 10.977 1 92.44 230 ARG B O 1
ATOM 5741 N N . GLN B 1 231 ? 12.312 19.125 11.453 1 94.25 231 GLN B N 1
ATOM 5742 C CA . GLN B 1 231 ? 11.797 17.781 11.656 1 94.25 231 GLN B CA 1
ATOM 5743 C C . GLN B 1 231 ? 11.867 16.969 10.375 1 94.25 231 GLN B C 1
ATOM 5745 O O . GLN B 1 231 ? 12.164 15.766 10.406 1 94.25 231 GLN B O 1
ATOM 5750 N N . THR B 1 232 ? 11.547 17.609 9.281 1 96.31 232 THR B N 1
ATOM 5751 C CA . THR B 1 232 ? 11.602 16.906 8 1 96.31 232 THR B CA 1
ATOM 5752 C C . THR B 1 232 ? 13.039 16.5 7.672 1 96.31 232 THR B C 1
ATOM 5754 O O . THR B 1 232 ? 13.273 15.383 7.215 1 96.31 232 THR B O 1
ATOM 5757 N N . LEU B 1 233 ? 13.945 17.391 7.914 1 94 233 LEU B N 1
ATOM 5758 C CA . LEU B 1 233 ? 15.352 17.078 7.652 1 94 233 LEU B CA 1
ATOM 5759 C C . LEU B 1 233 ? 15.844 15.977 8.594 1 94 233 LEU B C 1
ATOM 5761 O O . LEU B 1 233 ? 16.656 15.141 8.203 1 94 233 LEU B O 1
ATOM 5765 N N . SER B 1 234 ? 15.383 16 9.773 1 93.12 234 SER B N 1
ATOM 5766 C CA . SER B 1 234 ? 15.688 14.922 10.703 1 93.12 234 SER B CA 1
ATOM 5767 C C . SER B 1 234 ? 15.148 13.586 10.195 1 93.12 234 SER B C 1
ATOM 5769 O O . SER B 1 234 ? 15.805 12.555 10.336 1 93.12 234 SER B O 1
ATOM 5771 N N . PHE B 1 235 ? 13.953 13.625 9.688 1 95.25 235 PHE B N 1
ATOM 5772 C CA . PHE B 1 235 ? 13.336 12.438 9.102 1 95.25 235 PHE B CA 1
ATOM 5773 C C . PHE B 1 235 ? 14.195 11.891 7.969 1 95.25 235 PHE B C 1
ATOM 5775 O O . PHE B 1 235 ? 14.43 10.68 7.895 1 95.25 235 PHE B O 1
ATOM 5782 N N . VAL B 1 236 ? 14.672 12.734 7.137 1 95.81 236 VAL B N 1
ATOM 5783 C CA . VAL B 1 236 ? 15.531 12.344 6.023 1 95.81 236 VAL B CA 1
ATOM 5784 C C . VAL B 1 236 ? 16.797 11.695 6.559 1 95.81 236 VAL B C 1
ATOM 5786 O O . VAL B 1 236 ? 17.203 10.625 6.09 1 95.81 236 VAL B O 1
ATOM 5789 N N . LYS B 1 237 ? 17.422 12.32 7.512 1 93.5 237 LYS B N 1
ATOM 5790 C CA . LYS B 1 237 ? 18.656 11.812 8.094 1 93.5 237 LYS B CA 1
ATOM 5791 C C . LYS B 1 237 ? 18.453 10.414 8.68 1 93.5 237 LYS B C 1
ATOM 5793 O O . LYS B 1 237 ? 19.266 9.516 8.453 1 93.5 237 LYS B O 1
ATOM 5798 N N . THR B 1 238 ? 17.422 10.281 9.422 1 93.44 238 THR B N 1
ATOM 5799 C CA . THR B 1 238 ? 17.109 8.992 10.031 1 93.44 238 THR B CA 1
ATOM 5800 C C . THR B 1 238 ? 16.938 7.914 8.961 1 93.44 238 THR B C 1
ATOM 5802 O O . THR B 1 238 ? 17.469 6.805 9.109 1 93.44 238 THR B O 1
ATOM 5805 N N . THR B 1 239 ? 16.234 8.242 7.957 1 96.12 239 THR B N 1
ATOM 5806 C CA . THR B 1 239 ? 15.961 7.285 6.887 1 96.12 239 THR B CA 1
ATOM 5807 C C . THR B 1 239 ? 17.25 6.922 6.152 1 96.12 239 THR B C 1
ATOM 5809 O O . THR B 1 239 ? 17.547 5.742 5.953 1 96.12 239 THR B O 1
ATOM 5812 N N . TYR B 1 240 ? 18.016 7.914 5.789 1 96.31 240 TYR B N 1
ATOM 5813 C CA . TYR B 1 240 ? 19.234 7.672 5.027 1 96.31 240 TYR B CA 1
ATOM 5814 C C . TYR B 1 240 ? 20.266 6.941 5.875 1 96.31 240 TYR B C 1
ATOM 5816 O O . TYR B 1 240 ? 20.984 6.074 5.375 1 96.31 240 TYR B O 1
ATOM 5824 N N . ASP B 1 241 ? 20.359 7.234 7.121 1 94.31 241 ASP B N 1
ATOM 5825 C CA . ASP B 1 241 ? 21.234 6.504 8.031 1 94.31 241 ASP B CA 1
ATOM 5826 C C . ASP B 1 241 ? 20.828 5.031 8.125 1 94.31 241 ASP B C 1
ATOM 5828 O O . ASP B 1 241 ? 21.688 4.145 8.102 1 94.31 241 ASP B O 1
ATOM 5832 N N . THR B 1 242 ? 19.594 4.824 8.219 1 94.38 242 THR B N 1
ATOM 5833 C CA . THR B 1 242 ? 19.078 3.465 8.336 1 94.38 242 THR B CA 1
ATOM 5834 C C . THR B 1 242 ? 19.391 2.66 7.078 1 94.38 242 THR B C 1
ATOM 5836 O O . THR B 1 242 ? 19.734 1.48 7.16 1 94.38 242 THR B O 1
ATOM 5839 N N . LEU B 1 243 ? 19.25 3.301 5.938 1 96.19 243 LEU B N 1
ATOM 5840 C CA . LEU B 1 243 ? 19.469 2.635 4.66 1 96.19 243 LEU B CA 1
ATOM 5841 C C . LEU B 1 243 ? 20.953 2.648 4.297 1 96.19 243 LEU B C 1
ATOM 5843 O O . LEU B 1 243 ? 21.344 2.102 3.264 1 96.19 243 LEU B O 1
ATOM 5847 N N . LYS B 1 244 ? 21.766 3.289 5.117 1 95.06 244 LYS B N 1
ATOM 5848 C CA . LYS B 1 244 ? 23.203 3.416 4.938 1 95.06 244 LYS B CA 1
ATOM 5849 C C . LYS B 1 244 ? 23.531 4.094 3.611 1 95.06 244 LYS B C 1
ATOM 5851 O O . LYS B 1 244 ? 24.406 3.635 2.873 1 95.06 244 LYS B O 1
ATOM 5856 N N . LEU B 1 245 ? 22.766 5.07 3.352 1 94.38 245 LEU B N 1
ATOM 5857 C CA . LEU B 1 245 ? 23 5.891 2.168 1 94.38 245 LEU B CA 1
ATOM 5858 C C . LEU B 1 245 ? 23.703 7.195 2.543 1 94.38 245 LEU B C 1
ATOM 5860 O O . LEU B 1 245 ? 23.344 7.82 3.547 1 94.38 245 LEU B O 1
ATOM 5864 N N . GLY B 1 246 ? 24.688 7.598 1.742 1 84.81 246 GLY B N 1
ATOM 5865 C CA . GLY B 1 246 ? 25.422 8.828 1.98 1 84.81 246 GLY B CA 1
ATOM 5866 C C . GLY B 1 246 ? 26.875 8.742 1.583 1 84.81 246 GLY B C 1
ATOM 5867 O O . GLY B 1 246 ? 27.359 7.688 1.161 1 84.81 246 GLY B O 1
ATOM 5868 N N . PRO B 1 247 ? 27.516 9.82 1.801 1 91.06 247 PRO B N 1
ATOM 5869 C CA . PRO B 1 247 ? 27.031 11.133 2.215 1 91.06 247 PRO B CA 1
ATOM 5870 C C . PRO B 1 247 ? 26.141 11.797 1.167 1 91.06 247 PRO B C 1
ATOM 5872 O O . PRO B 1 247 ? 26.203 11.445 -0.014 1 91.06 247 PRO B O 1
ATOM 5875 N N . TYR B 1 248 ? 25.203 12.602 1.659 1 94.38 248 TYR B N 1
ATOM 5876 C CA . TYR B 1 248 ? 24.375 13.383 0.753 1 94.38 248 TYR B CA 1
ATOM 5877 C C . TYR B 1 248 ? 24.656 14.875 0.898 1 94.38 248 TYR B C 1
ATOM 5879 O O . TYR B 1 248 ? 25.219 15.312 1.911 1 94.38 248 TYR B O 1
ATOM 5887 N N . ARG B 1 249 ? 24.391 15.625 -0.137 1 95.19 249 ARG B N 1
ATOM 5888 C CA . ARG B 1 249 ? 24.562 17.078 -0.142 1 95.19 249 ARG B CA 1
ATOM 5889 C C . ARG B 1 249 ? 23.219 17.781 -0.071 1 95.19 249 ARG B C 1
ATOM 5891 O O . ARG B 1 249 ? 22.219 17.312 -0.632 1 95.19 249 ARG B O 1
ATOM 5898 N N . LEU B 1 250 ? 23.25 18.922 0.667 1 96.44 250 LEU B N 1
ATOM 5899 C CA . LEU B 1 250 ? 22.078 19.797 0.741 1 96.44 250 LEU B CA 1
ATOM 5900 C C . LEU B 1 250 ? 22.25 21 -0.186 1 96.44 250 LEU B C 1
ATOM 5902 O O . LEU B 1 250 ? 23.297 21.656 -0.189 1 96.44 250 LEU B O 1
ATOM 5906 N N . VAL B 1 251 ? 21.203 21.234 -1 1 97.12 251 VAL B N 1
ATOM 5907 C CA . VAL B 1 251 ? 21.25 22.328 -1.972 1 97.12 251 VAL B CA 1
ATOM 5908 C C . VAL B 1 251 ? 19.984 23.172 -1.849 1 97.12 251 VAL B C 1
ATOM 5910 O O . VAL B 1 251 ? 18.875 22.641 -1.888 1 97.12 251 VAL B O 1
ATOM 5913 N N . LEU B 1 252 ? 20.156 24.469 -1.642 1 97.19 252 LEU B N 1
ATOM 5914 C CA . LEU B 1 252 ? 19.016 25.391 -1.631 1 97.19 252 LEU B CA 1
ATOM 5915 C C . LEU B 1 252 ? 18.734 25.922 -3.031 1 97.19 252 LEU B C 1
ATOM 5917 O O . LEU B 1 252 ? 19.547 26.641 -3.6 1 97.19 252 LEU B O 1
ATOM 5921 N N . SER B 1 253 ? 17.625 25.547 -3.564 1 96.38 253 SER B N 1
ATOM 5922 C CA . SER B 1 253 ? 17.188 26.016 -4.875 1 96.38 253 SER B CA 1
ATOM 5923 C C . SER B 1 253 ? 16.203 27.172 -4.75 1 96.38 253 SER B C 1
ATOM 5925 O O . SER B 1 253 ? 15.125 27 -4.172 1 96.38 253 SER B O 1
ATOM 5927 N N . THR B 1 254 ? 16.547 28.281 -5.367 1 96.06 254 THR B N 1
ATOM 5928 C CA . THR B 1 254 ? 15.773 29.5 -5.172 1 96.06 254 THR B CA 1
ATOM 5929 C C . THR B 1 254 ? 14.93 29.797 -6.402 1 96.06 254 THR B C 1
ATOM 5931 O O . THR B 1 254 ? 14.773 28.953 -7.285 1 96.06 254 THR B O 1
ATOM 5934 N N . ARG B 1 255 ? 14.312 30.891 -6.434 1 95 255 ARG B N 1
ATOM 5935 C CA . ARG B 1 255 ? 13.289 31.297 -7.395 1 95 255 ARG B CA 1
ATOM 5936 C C . ARG B 1 255 ? 13.797 31.156 -8.828 1 95 255 ARG B C 1
ATOM 5938 O O . ARG B 1 255 ? 14.883 31.641 -9.148 1 95 255 ARG B O 1
ATOM 5945 N N . PRO B 1 256 ? 12.961 30.516 -9.656 1 91.81 256 PRO B N 1
ATOM 5946 C CA . PRO B 1 256 ? 13.312 30.469 -11.078 1 91.81 256 PRO B CA 1
ATOM 5947 C C . PRO B 1 256 ? 13.258 31.828 -11.75 1 91.81 256 PRO B C 1
ATOM 5949 O O . PRO B 1 256 ? 12.656 32.75 -11.211 1 91.81 256 PRO B O 1
ATOM 5952 N N . GLU B 1 257 ? 13.898 31.812 -12.898 1 88.88 257 GLU B N 1
ATOM 5953 C CA . GLU B 1 257 ? 13.898 33.062 -13.648 1 88.88 257 GLU B CA 1
ATOM 5954 C C . GLU B 1 257 ? 12.531 33.344 -14.281 1 88.88 257 GLU B C 1
ATOM 5956 O O . GLU B 1 257 ? 12.047 34.469 -14.281 1 88.88 257 GLU B O 1
ATOM 5961 N N . ASP B 1 258 ? 12.148 32.188 -14.797 1 82 258 ASP B N 1
ATOM 5962 C CA . ASP B 1 258 ? 10.859 32.25 -15.477 1 82 258 ASP B CA 1
ATOM 5963 C C . ASP B 1 258 ? 9.922 31.156 -14.945 1 82 258 ASP B C 1
ATOM 5965 O O . ASP B 1 258 ? 10.352 30.25 -14.242 1 82 258 ASP B O 1
ATOM 5969 N N . HIS B 1 259 ? 8.617 31.406 -15.047 1 81.38 259 HIS B N 1
ATOM 5970 C CA . HIS B 1 259 ? 7.602 30.391 -14.797 1 81.38 259 HIS B CA 1
ATOM 5971 C C . HIS B 1 259 ? 7.434 30.125 -13.305 1 81.38 259 HIS B C 1
ATOM 5973 O O . HIS B 1 259 ? 7.527 28.984 -12.852 1 81.38 259 HIS B O 1
ATOM 5979 N N . TYR B 1 260 ? 7.477 31.125 -12.562 1 87.38 260 TYR B N 1
ATOM 5980 C CA . TYR B 1 260 ? 7.129 31.016 -11.148 1 87.38 260 TYR B CA 1
ATOM 5981 C C . TYR B 1 260 ? 5.875 31.812 -10.828 1 87.38 260 TYR B C 1
ATOM 5983 O O . TYR B 1 260 ? 5.492 32.719 -11.578 1 87.38 260 TYR B O 1
ATOM 5991 N N . ILE B 1 261 ? 5.211 31.484 -9.805 1 87.31 261 ILE B N 1
ATOM 5992 C CA . ILE B 1 261 ? 4.004 32.188 -9.391 1 87.31 261 ILE B CA 1
ATOM 5993 C C . ILE B 1 261 ? 4.219 32.812 -8.016 1 87.31 261 ILE B C 1
ATOM 5995 O O . ILE B 1 261 ? 5.02 32.344 -7.215 1 87.31 261 ILE B O 1
ATOM 5999 N N . GLY B 1 262 ? 3.496 33.969 -7.742 1 87.94 262 GLY B N 1
ATOM 6000 C CA . GLY B 1 262 ? 3.564 34.625 -6.449 1 87.94 262 GLY B CA 1
ATOM 6001 C C . GLY B 1 262 ? 4.367 35.906 -6.477 1 87.94 262 GLY B C 1
ATOM 6002 O O . GLY B 1 262 ? 5.043 36.188 -7.465 1 87.94 262 GLY B O 1
ATOM 6003 N N . GLU B 1 263 ? 4.359 36.594 -5.316 1 90.75 263 GLU B N 1
ATOM 6004 C CA . GLU B 1 263 ? 5.035 37.875 -5.195 1 90.75 263 GLU B CA 1
ATOM 6005 C C . GLU B 1 263 ? 6.477 37.719 -4.723 1 90.75 263 GLU B C 1
ATOM 6007 O O . GLU B 1 263 ? 6.785 36.75 -4 1 90.75 263 GLU B O 1
ATOM 6012 N N . LEU B 1 264 ? 7.285 38.625 -5.098 1 92.12 264 LEU B N 1
ATOM 6013 C CA . LEU B 1 264 ? 8.703 38.594 -4.75 1 92.12 264 LEU B CA 1
ATOM 6014 C C . LEU B 1 264 ? 8.891 38.562 -3.238 1 92.12 264 LEU B C 1
ATOM 6016 O O . LEU B 1 264 ? 9.766 37.844 -2.734 1 92.12 264 LEU B O 1
ATOM 6020 N N . ALA B 1 265 ? 8.039 39.375 -2.592 1 91.81 265 ALA B N 1
ATOM 6021 C CA . ALA B 1 265 ? 8.156 39.438 -1.138 1 91.81 265 ALA B CA 1
ATOM 6022 C C . ALA B 1 265 ? 7.922 38.062 -0.504 1 91.81 265 ALA B C 1
ATOM 6024 O O . ALA B 1 265 ? 8.57 37.719 0.483 1 91.81 265 ALA B O 1
ATOM 6025 N N . GLU B 1 266 ? 7.023 37.344 -1.063 1 88.44 266 GLU B N 1
ATOM 6026 C CA . GLU B 1 266 ? 6.734 36 -0.565 1 88.44 266 GLU B CA 1
ATOM 6027 C C . GLU B 1 266 ? 7.906 35.062 -0.814 1 88.44 266 GLU B C 1
ATOM 6029 O O . GLU B 1 266 ? 8.242 34.25 0.041 1 88.44 266 GLU B O 1
ATOM 6034 N N . TRP B 1 267 ? 8.516 35.156 -1.927 1 92.44 267 TRP B N 1
ATOM 6035 C CA . TRP B 1 267 ? 9.672 34.344 -2.266 1 92.44 267 TRP B CA 1
ATOM 6036 C C . TRP B 1 267 ? 10.852 34.656 -1.35 1 92.44 267 TRP B C 1
ATOM 6038 O O . TRP B 1 267 ? 11.508 33.75 -0.84 1 92.44 267 TRP B O 1
ATOM 6048 N N . ASP B 1 268 ? 11.031 35.938 -1.204 1 93 268 ASP B N 1
ATOM 6049 C CA . ASP B 1 268 ? 12.117 36.344 -0.321 1 93 268 ASP B CA 1
ATOM 6050 C C . ASP B 1 268 ? 11.922 35.781 1.085 1 93 268 ASP B C 1
ATOM 6052 O O . ASP B 1 268 ? 12.883 35.312 1.71 1 93 268 ASP B O 1
ATOM 6056 N N . GLN B 1 269 ? 10.719 35.844 1.525 1 90 269 GLN B N 1
ATOM 6057 C CA . GLN B 1 269 ? 10.398 35.344 2.848 1 90 269 GLN B CA 1
ATOM 6058 C C . GLN B 1 269 ? 10.641 33.812 2.912 1 90 269 GLN B C 1
ATOM 6060 O O . GLN B 1 269 ? 11.219 33.312 3.877 1 90 269 GLN B O 1
ATOM 6065 N N . ALA B 1 270 ? 10.18 33.125 1.946 1 91.25 270 ALA B N 1
ATOM 6066 C CA . ALA B 1 270 ? 10.32 31.688 1.903 1 91.25 270 ALA B CA 1
ATOM 6067 C C . ALA B 1 270 ? 11.797 31.281 1.838 1 91.25 270 ALA B C 1
ATOM 6069 O O . ALA B 1 270 ? 12.227 30.375 2.555 1 91.25 270 ALA B O 1
ATOM 6070 N N . GLU B 1 271 ? 12.539 31.891 1.021 1 94.31 271 GLU B N 1
ATOM 6071 C CA . GLU B 1 271 ? 13.953 31.578 0.863 1 94.31 271 GLU B CA 1
ATOM 6072 C C . GLU B 1 271 ? 14.727 31.859 2.154 1 94.31 271 GLU B C 1
ATOM 6074 O O . GLU B 1 271 ? 15.609 31.078 2.529 1 94.31 271 GLU B O 1
ATOM 6079 N N . THR B 1 272 ? 14.367 32.938 2.797 1 92.75 272 THR B N 1
ATOM 6080 C CA . THR B 1 272 ? 15 33.281 4.066 1 92.75 272 THR B CA 1
ATOM 6081 C C . THR B 1 272 ? 14.711 32.219 5.117 1 92.75 272 THR B C 1
ATOM 6083 O O . THR B 1 272 ? 15.594 31.844 5.887 1 92.75 272 THR B O 1
ATOM 6086 N N . ALA B 1 273 ? 13.531 31.797 5.113 1 89.75 273 ALA B N 1
ATOM 6087 C CA . ALA B 1 273 ? 13.133 30.766 6.078 1 89.75 273 ALA B CA 1
ATOM 6088 C C . ALA B 1 273 ? 13.906 29.484 5.859 1 89.75 273 ALA B C 1
ATOM 6090 O O . ALA B 1 273 ? 14.383 28.859 6.816 1 89.75 273 ALA B O 1
ATOM 6091 N N . LEU B 1 274 ? 14.008 29 4.629 1 94.19 274 LEU B N 1
ATOM 6092 C CA . LEU B 1 274 ? 14.734 27.781 4.316 1 94.19 274 LEU B CA 1
ATOM 6093 C C . LEU B 1 274 ? 16.219 27.938 4.652 1 94.19 274 LEU B C 1
ATOM 6095 O O . LEU B 1 274 ? 16.828 27 5.172 1 94.19 274 LEU B O 1
ATOM 6099 N N . LYS B 1 275 ? 16.75 29.062 4.363 1 93.5 275 LYS B N 1
ATOM 6100 C CA . LYS B 1 275 ? 18.156 29.328 4.672 1 93.5 275 LYS B CA 1
ATOM 6101 C C . LYS B 1 275 ? 18.406 29.266 6.176 1 93.5 275 LYS B C 1
ATOM 6103 O O . LYS B 1 275 ? 19.391 28.672 6.617 1 93.5 275 LYS B O 1
ATOM 6108 N N . ALA B 1 276 ? 17.547 29.891 6.898 1 91.38 276 ALA B N 1
ATOM 6109 C CA . ALA B 1 276 ? 17.672 29.875 8.352 1 91.38 276 ALA B CA 1
ATOM 6110 C C . ALA B 1 276 ? 17.625 28.453 8.906 1 91.38 276 ALA B C 1
ATOM 6112 O O . ALA B 1 276 ? 18.391 28.109 9.805 1 91.38 276 ALA B O 1
ATOM 6113 N N . ALA B 1 277 ? 16.734 27.703 8.359 1 88.5 277 ALA B N 1
ATOM 6114 C CA . ALA B 1 277 ? 16.625 26.312 8.789 1 88.5 277 ALA B CA 1
ATOM 6115 C C . ALA B 1 277 ? 17.906 25.547 8.477 1 88.5 277 ALA B C 1
ATOM 6117 O O . ALA B 1 277 ? 18.391 24.781 9.312 1 88.5 277 ALA B O 1
ATOM 6118 N N . LEU B 1 278 ? 18.406 25.688 7.348 1 92.88 278 LEU B N 1
ATOM 6119 C CA . LEU B 1 278 ? 19.641 25.016 6.926 1 92.88 278 LEU B CA 1
ATOM 6120 C C . LEU B 1 278 ? 20.812 25.422 7.816 1 92.88 278 LEU B C 1
ATOM 6122 O O . LEU B 1 278 ? 21.609 24.562 8.227 1 92.88 278 LEU B O 1
ATOM 6126 N N . ASP B 1 279 ? 20.891 26.656 8.117 1 91.81 279 ASP B N 1
ATOM 6127 C CA . ASP B 1 279 ? 21.969 27.188 8.953 1 91.81 279 ASP B CA 1
ATOM 6128 C C . ASP B 1 279 ? 21.891 26.609 10.367 1 91.81 279 ASP B C 1
ATOM 6130 O O . ASP B 1 279 ? 22.922 26.328 10.984 1 91.81 279 ASP B O 1
ATOM 6134 N N . SER B 1 280 ? 20.75 26.469 10.812 1 87.44 280 SER B N 1
ATOM 6135 C CA . SER B 1 280 ? 20.562 25.984 12.172 1 87.44 280 SER B CA 1
ATOM 6136 C C . SER B 1 280 ? 20.953 24.516 12.305 1 87.44 280 SER B C 1
ATOM 6138 O O . SER B 1 280 ? 21.25 24.047 13.398 1 87.44 280 SER B O 1
ATOM 6140 N N . LEU B 1 281 ? 20.875 23.812 11.25 1 85.94 281 LEU B N 1
ATOM 6141 C CA . LEU B 1 281 ? 21.234 22.391 11.258 1 85.94 281 LEU B CA 1
ATOM 6142 C C . LEU B 1 281 ? 22.734 22.219 11.414 1 85.94 281 LEU B C 1
ATOM 6144 O O . LEU B 1 281 ? 23.203 21.172 11.891 1 85.94 281 LEU B O 1
ATOM 6148 N N . GLY B 1 282 ? 23.5 23.141 10.992 1 84.75 282 GLY B N 1
ATOM 6149 C CA . GLY B 1 282 ? 24.953 23.062 11.102 1 84.75 282 GLY B CA 1
ATOM 6150 C C . GLY B 1 282 ? 25.594 22.219 10.023 1 84.75 282 GLY B C 1
ATOM 6151 O O . GLY B 1 282 ? 26.75 21.828 10.141 1 84.75 282 GLY B O 1
ATOM 6152 N N . GLU B 1 283 ? 24.891 21.812 9.055 1 87.06 283 GLU B N 1
ATOM 6153 C CA . GLU B 1 283 ? 25.438 21.031 7.945 1 87.06 283 GLU B CA 1
ATOM 6154 C C . GLU B 1 283 ? 25.781 21.922 6.754 1 87.06 283 GLU B C 1
ATOM 6156 O O . GLU B 1 283 ? 25.188 23 6.582 1 87.06 283 GLU B O 1
ATOM 6161 N N . ARG B 1 284 ? 26.766 21.484 6.031 1 92.31 284 ARG B N 1
ATOM 6162 C CA . ARG B 1 284 ? 27.156 22.234 4.84 1 92.31 284 ARG B CA 1
ATOM 6163 C C . ARG B 1 284 ? 26.078 22.156 3.766 1 92.31 284 ARG B C 1
ATOM 6165 O O . ARG B 1 284 ? 25.453 21.109 3.576 1 92.31 284 ARG B O 1
ATOM 6172 N N . TRP B 1 285 ? 25.766 23.25 3.199 1 95.88 285 TRP B N 1
ATOM 6173 C CA . TRP B 1 285 ? 24.828 23.328 2.09 1 95.88 285 TRP B CA 1
ATOM 6174 C C . TRP B 1 285 ? 25.297 24.312 1.027 1 95.88 285 TRP B C 1
ATOM 6176 O O . TRP B 1 285 ? 26.188 25.125 1.28 1 95.88 285 TRP B O 1
ATOM 6186 N N . THR B 1 286 ? 24.844 24.203 -0.245 1 96.44 286 THR B N 1
ATOM 6187 C CA . THR B 1 286 ? 25.188 25.078 -1.349 1 96.44 286 THR B CA 1
ATOM 6188 C C . THR B 1 286 ? 23.938 25.688 -1.973 1 96.44 286 THR B C 1
ATOM 6190 O O . THR B 1 286 ? 22.828 25.188 -1.771 1 96.44 286 THR B O 1
ATOM 6193 N N . LEU B 1 287 ? 24.156 26.812 -2.676 1 96 287 LEU B N 1
ATOM 6194 C CA . LEU B 1 287 ? 23.062 27.5 -3.363 1 96 287 LEU B CA 1
ATOM 6195 C C . LEU B 1 287 ? 22.953 27.031 -4.809 1 96 287 LEU B C 1
ATOM 6197 O O . LEU B 1 287 ? 23.969 26.844 -5.488 1 96 287 LEU B O 1
ATOM 6201 N N . ASN B 1 288 ? 21.75 26.75 -5.273 1 95.69 288 ASN B N 1
ATOM 6202 C CA . ASN B 1 288 ? 21.406 26.469 -6.664 1 95.69 288 ASN B CA 1
ATOM 6203 C C . ASN B 1 288 ? 20.344 27.438 -7.188 1 95.69 288 ASN B C 1
ATOM 6205 O O . ASN B 1 288 ? 19.172 27.078 -7.258 1 95.69 288 ASN B O 1
ATOM 6209 N N . PRO B 1 289 ? 20.766 28.625 -7.656 1 94.75 289 PRO B N 1
ATOM 6210 C CA . PRO B 1 289 ? 19.812 29.656 -8.047 1 94.75 289 PRO B CA 1
ATOM 6211 C C . PRO B 1 289 ? 18.953 29.25 -9.242 1 94.75 289 PRO B C 1
ATOM 6213 O O . PRO B 1 289 ? 19.453 28.625 -10.18 1 94.75 289 PRO B O 1
ATOM 6216 N N . GLY B 1 290 ? 17.688 29.5 -9.18 1 93.25 290 GLY B N 1
ATOM 6217 C CA . GLY B 1 290 ? 16.797 29.375 -10.32 1 93.25 290 GLY B CA 1
ATOM 6218 C C . GLY B 1 290 ? 16.188 28 -10.453 1 93.25 290 GLY B C 1
ATOM 6219 O O . GLY B 1 290 ? 15.43 27.734 -11.383 1 93.25 290 GLY B O 1
ATOM 6220 N N . ASP B 1 291 ? 16.438 27.078 -9.508 1 91.81 291 ASP B N 1
ATOM 6221 C CA . ASP B 1 291 ? 15.992 25.703 -9.664 1 91.81 291 ASP B CA 1
ATOM 6222 C C . ASP B 1 291 ? 14.906 25.359 -8.641 1 91.81 291 ASP B C 1
ATOM 6224 O O . ASP B 1 291 ? 14.695 24.188 -8.336 1 91.81 291 ASP B O 1
ATOM 6228 N N . GLY B 1 292 ? 14.328 26.359 -8.141 1 91.75 292 GLY B N 1
ATOM 6229 C CA . GLY B 1 292 ? 13.18 26.141 -7.277 1 91.75 292 GLY B CA 1
ATOM 6230 C C . GLY B 1 292 ? 11.953 25.672 -8.031 1 91.75 292 GLY B C 1
ATOM 6231 O O . GLY B 1 292 ? 11.938 25.656 -9.266 1 91.75 292 GLY B O 1
ATOM 6232 N N . ALA B 1 293 ? 11.008 25.141 -7.328 1 88.94 293 ALA B N 1
ATOM 6233 C CA . ALA B 1 293 ? 9.711 24.859 -7.941 1 88.94 293 ALA B CA 1
ATOM 6234 C C . ALA B 1 293 ? 9.008 26.141 -8.375 1 88.94 293 ALA B C 1
ATOM 6236 O O . ALA B 1 293 ? 9.406 27.234 -7.969 1 88.94 293 ALA B O 1
ATOM 6237 N N . PHE B 1 294 ? 7.98 26.016 -9.195 1 89.19 294 PHE B N 1
ATOM 6238 C CA . PHE B 1 294 ? 7.312 27.203 -9.719 1 89.19 294 PHE B CA 1
ATOM 6239 C C . PHE B 1 294 ? 6.539 27.922 -8.609 1 89.19 294 PHE B C 1
ATOM 6241 O O . PHE B 1 294 ? 6.172 29.078 -8.758 1 89.19 294 PHE B O 1
ATOM 6248 N N . TYR B 1 295 ? 6.312 27.266 -7.473 1 89.81 295 TYR B N 1
ATOM 6249 C CA . TYR B 1 295 ? 5.48 27.828 -6.422 1 89.81 295 TYR B CA 1
ATOM 6250 C C . TYR B 1 295 ? 6.316 28.188 -5.199 1 89.81 295 TYR B C 1
ATOM 6252 O O . TYR B 1 295 ? 5.812 28.797 -4.25 1 89.81 295 TYR B O 1
ATOM 6260 N N . GLY B 1 296 ? 7.621 27.766 -5.125 1 91.88 296 GLY B N 1
ATOM 6261 C CA . GLY B 1 296 ? 8.43 28.078 -3.957 1 91.88 296 GLY B CA 1
ATOM 6262 C C . GLY B 1 296 ? 9.828 27.5 -4.023 1 91.88 296 GLY B C 1
ATOM 6263 O O . GLY B 1 296 ? 10.109 26.641 -4.859 1 91.88 296 GLY B O 1
ATOM 6264 N N . PRO B 1 297 ? 10.688 28.031 -3.123 1 95.69 297 PRO B N 1
ATOM 6265 C CA . PRO B 1 297 ? 12.047 27.5 -3.041 1 95.69 297 PRO B CA 1
ATOM 6266 C C . PRO B 1 297 ? 12.094 26.109 -2.402 1 95.69 297 PRO B C 1
ATOM 6268 O O . PRO B 1 297 ? 11.125 25.688 -1.77 1 95.69 297 PRO B O 1
ATOM 6271 N N . LYS B 1 298 ? 13.188 25.375 -2.65 1 96.56 298 LYS B N 1
ATOM 6272 C CA . LYS B 1 298 ? 13.25 24 -2.135 1 96.56 298 LYS B CA 1
ATOM 6273 C C . LYS B 1 298 ? 14.672 23.656 -1.69 1 96.56 298 LYS B C 1
ATOM 6275 O O . LYS B 1 298 ? 15.641 24.25 -2.152 1 96.56 298 LYS B O 1
ATOM 6280 N N . ILE B 1 299 ? 14.789 22.875 -0.721 1 96.88 299 ILE B N 1
ATOM 6281 C CA . ILE B 1 299 ? 16.016 22.172 -0.355 1 96.88 299 ILE B CA 1
ATOM 6282 C C . ILE B 1 299 ? 16.062 20.812 -1.053 1 96.88 299 ILE B C 1
ATOM 6284 O O . ILE B 1 299 ? 15.164 19.984 -0.869 1 96.88 299 ILE B O 1
ATOM 6288 N N . ASP B 1 300 ? 17.031 20.609 -1.843 1 96.69 300 ASP B N 1
ATOM 6289 C CA . ASP B 1 300 ? 17.25 19.344 -2.514 1 96.69 300 ASP B CA 1
ATOM 6290 C C . ASP B 1 300 ? 18.344 18.531 -1.808 1 96.69 300 ASP B C 1
ATOM 6292 O O . ASP B 1 300 ? 19.359 19.078 -1.389 1 96.69 300 ASP B O 1
ATOM 6296 N N . ILE B 1 301 ? 18.078 17.328 -1.653 1 96.44 301 ILE B N 1
ATOM 6297 C CA . ILE B 1 301 ? 19.062 16.391 -1.138 1 96.44 301 ILE B CA 1
ATOM 6298 C C . ILE B 1 301 ? 19.609 15.547 -2.281 1 96.44 301 ILE B C 1
ATOM 6300 O O . ILE B 1 301 ? 18.859 14.875 -2.988 1 96.44 301 ILE B O 1
ATOM 6304 N N . ILE B 1 302 ? 20.906 15.602 -2.418 1 96.62 302 ILE B N 1
ATOM 6305 C CA . ILE B 1 302 ? 21.531 14.984 -3.58 1 96.62 302 ILE B CA 1
ATOM 6306 C C . ILE B 1 302 ? 22.391 13.797 -3.139 1 96.62 302 ILE B C 1
ATOM 6308 O O . ILE B 1 302 ? 23.25 13.93 -2.266 1 96.62 302 ILE B O 1
ATOM 6312 N N . LEU B 1 303 ? 22.141 12.641 -3.719 1 96 303 LEU B N 1
ATOM 6313 C CA . LEU B 1 303 ? 22.938 11.438 -3.561 1 96 303 LEU B CA 1
ATOM 6314 C C . LEU B 1 303 ? 23.672 11.102 -4.855 1 96 303 LEU B C 1
ATOM 6316 O O . LEU B 1 303 ? 23.25 11.508 -5.938 1 96 303 LEU B O 1
ATOM 6320 N N . GLN B 1 304 ? 24.75 10.414 -4.645 1 93.94 304 GLN B N 1
ATOM 6321 C CA . GLN B 1 304 ? 25.484 9.93 -5.812 1 93.94 304 GLN B CA 1
ATOM 6322 C C . GLN B 1 304 ? 25.328 8.422 -5.977 1 93.94 304 GLN B C 1
ATOM 6324 O O . GLN B 1 304 ? 25.312 7.684 -4.992 1 93.94 304 GLN B O 1
ATOM 6329 N N . ASP B 1 305 ? 25.188 8.031 -7.223 1 92.25 305 ASP B N 1
ATOM 6330 C CA . ASP B 1 305 ? 25.141 6.594 -7.48 1 92.25 305 ASP B CA 1
ATOM 6331 C C . ASP B 1 305 ? 26.547 6.008 -7.559 1 92.25 305 ASP B C 1
ATOM 6333 O O . ASP B 1 305 ? 27.531 6.68 -7.219 1 92.25 305 ASP B O 1
ATOM 6337 N N . SER B 1 306 ? 26.641 4.734 -7.945 1 89.88 306 SER B N 1
ATOM 6338 C CA . SER B 1 306 ? 27.906 4 -7.945 1 89.88 306 SER B CA 1
ATOM 6339 C C . SER B 1 306 ? 28.875 4.574 -8.969 1 89.88 306 SER B C 1
ATOM 6341 O O . SER B 1 306 ? 30.094 4.43 -8.828 1 89.88 306 SER B O 1
ATOM 6343 N N . ASP B 1 307 ? 28.359 5.285 -10 1 91.25 307 ASP B N 1
ATOM 6344 C CA . ASP B 1 307 ? 29.188 5.871 -11.047 1 91.25 307 ASP B CA 1
ATOM 6345 C C . ASP B 1 307 ? 29.484 7.34 -10.758 1 91.25 307 ASP B C 1
ATOM 6347 O O . ASP B 1 307 ? 30.125 8.023 -11.57 1 91.25 307 ASP B O 1
ATOM 6351 N N . GLY B 1 308 ? 28.938 7.809 -9.727 1 92.31 308 GLY B N 1
ATOM 6352 C CA . GLY B 1 308 ? 29.203 9.188 -9.344 1 92.31 308 GLY B CA 1
ATOM 6353 C C . GLY B 1 308 ? 28.172 10.164 -9.883 1 92.31 308 GLY B C 1
ATOM 6354 O O . GLY B 1 308 ? 28.266 11.367 -9.664 1 92.31 308 GLY B O 1
ATOM 6355 N N . LYS B 1 309 ? 27.281 9.617 -10.586 1 94.5 309 LYS B N 1
ATOM 6356 C CA . LYS B 1 309 ? 26.203 10.484 -11.07 1 94.5 309 LYS B CA 1
ATOM 6357 C C . LYS B 1 309 ? 25.312 10.961 -9.914 1 94.5 309 LYS B C 1
ATOM 6359 O O . LYS B 1 309 ? 25 10.188 -9.008 1 94.5 309 LYS B O 1
ATOM 6364 N N . GLU B 1 310 ? 24.969 12.227 -9.992 1 95.06 310 GLU B N 1
ATOM 6365 C CA . GLU B 1 310 ? 24.156 12.82 -8.93 1 95.06 310 GLU B CA 1
ATOM 6366 C C . GLU B 1 310 ? 22.672 12.633 -9.195 1 95.06 310 GLU B C 1
ATOM 6368 O O . GLU B 1 310 ? 22.219 12.734 -10.344 1 95.06 310 GLU B O 1
ATOM 6373 N N . HIS B 1 311 ? 21.938 12.328 -8.164 1 95.75 311 HIS B N 1
ATOM 6374 C CA . HIS B 1 311 ? 20.484 12.172 -8.203 1 95.75 311 HIS B CA 1
ATOM 6375 C C . HIS B 1 311 ? 19.812 12.977 -7.09 1 95.75 311 HIS B C 1
ATOM 6377 O O . HIS B 1 311 ? 20.203 12.867 -5.922 1 95.75 311 HIS B O 1
ATOM 6383 N N . GLN B 1 312 ? 18.844 13.828 -7.535 1 94.62 312 GLN B N 1
ATOM 6384 C CA . GLN B 1 312 ? 18 14.445 -6.523 1 94.62 312 GLN B CA 1
ATOM 6385 C C . GLN B 1 312 ? 17 13.43 -5.957 1 94.62 312 GLN B C 1
ATOM 6387 O O . GLN B 1 312 ? 16.203 12.859 -6.695 1 94.62 312 GLN B O 1
ATOM 6392 N N . THR B 1 313 ? 17.031 13.156 -4.699 1 96.12 313 THR B N 1
ATOM 6393 C CA . THR B 1 313 ? 16.156 12.172 -4.07 1 96.12 313 THR B CA 1
ATOM 6394 C C . THR B 1 313 ? 15.172 12.852 -3.121 1 96.12 313 THR B C 1
ATOM 6396 O O . THR B 1 313 ? 14.102 13.289 -3.541 1 96.12 313 THR B O 1
ATOM 6399 N N . ALA B 1 314 ? 15.523 13.195 -1.88 1 97.06 314 ALA B N 1
ATOM 6400 C CA . ALA B 1 314 ? 14.641 13.867 -0.929 1 97.06 314 ALA B CA 1
ATOM 6401 C C . ALA B 1 314 ? 14.555 15.367 -1.232 1 97.06 314 ALA B C 1
ATOM 6403 O O . ALA B 1 314 ? 15.43 15.922 -1.899 1 97.06 314 ALA B O 1
ATOM 6404 N N . THR B 1 315 ? 13.453 15.961 -0.824 1 96.94 315 THR B N 1
ATOM 6405 C CA . THR B 1 315 ? 13.242 17.391 -1.032 1 96.94 315 THR B CA 1
ATOM 6406 C C . THR B 1 315 ? 12.359 17.984 0.066 1 96.94 315 THR B C 1
ATOM 6408 O O . THR B 1 315 ? 11.594 17.25 0.706 1 96.94 315 THR B O 1
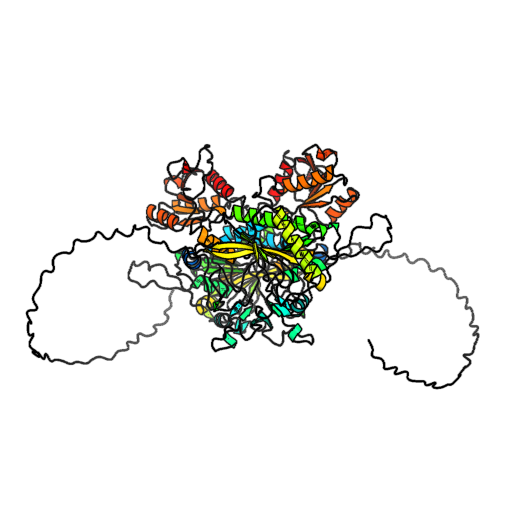ATOM 6411 N N . VAL B 1 316 ? 12.555 19.188 0.379 1 97.44 316 VAL B N 1
ATOM 6412 C CA . VAL B 1 316 ? 11.703 20.031 1.21 1 97.44 316 VAL B CA 1
ATOM 6413 C C . VAL B 1 316 ? 11.406 21.344 0.488 1 97.44 316 VAL B C 1
ATOM 6415 O O . VAL B 1 316 ? 12.328 22.094 0.149 1 97.44 316 VAL B O 1
ATOM 6418 N N . GLN B 1 317 ? 10.133 21.625 0.22 1 96.88 317 GLN B N 1
ATOM 6419 C CA . GLN B 1 317 ? 9.75 22.812 -0.539 1 96.88 317 GLN B CA 1
ATOM 6420 C C . GLN B 1 317 ? 8.773 23.688 0.251 1 96.88 317 GLN B C 1
ATOM 6422 O O . GLN B 1 317 ? 7.855 23.172 0.891 1 96.88 317 GLN B O 1
ATOM 6427 N N . LEU B 1 318 ? 9 24.938 0.299 1 96.88 318 LEU B N 1
ATOM 6428 C CA . LEU B 1 318 ? 8.117 25.875 0.998 1 96.88 318 LEU B CA 1
ATOM 6429 C C . LEU B 1 318 ? 7.191 26.578 0.018 1 96.88 318 LEU B C 1
ATOM 6431 O O . LEU B 1 318 ? 7.66 27.281 -0.888 1 96.88 318 LEU B O 1
ATOM 6435 N N . ASP B 1 319 ? 5.824 26.422 0.23 1 95.81 319 ASP B N 1
ATOM 6436 C CA . ASP B 1 319 ? 4.816 26.844 -0.737 1 95.81 319 ASP B CA 1
ATOM 6437 C C . ASP B 1 319 ? 3.781 27.75 -0.085 1 95.81 319 ASP B C 1
ATOM 6439 O O . ASP B 1 319 ? 2.969 27.297 0.724 1 95.81 319 ASP B O 1
ATOM 6443 N N . PHE B 1 320 ? 3.705 29.062 -0.529 1 92.62 320 PHE B N 1
ATOM 6444 C CA . PHE B 1 320 ? 2.689 30.016 -0.079 1 92.62 320 PHE B CA 1
ATOM 6445 C C . PHE B 1 320 ? 1.601 30.172 -1.132 1 92.62 320 PHE B C 1
ATOM 6447 O O . PHE B 1 320 ? 0.59 30.844 -0.889 1 92.62 320 PHE B O 1
ATOM 6454 N N . GLN B 1 321 ? 1.749 29.484 -2.275 1 93.38 321 GLN B N 1
ATOM 6455 C CA . GLN B 1 321 ? 0.908 29.766 -3.436 1 93.38 321 GLN B CA 1
ATOM 6456 C C . GLN B 1 321 ? -0.323 28.859 -3.449 1 93.38 321 GLN B C 1
ATOM 6458 O O . GLN B 1 321 ? -1.449 29.344 -3.594 1 93.38 321 GLN B O 1
ATOM 6463 N N . LEU B 1 322 ? -0.186 27.547 -3.277 1 96.31 322 LEU B N 1
ATOM 6464 C CA . LEU B 1 322 ? -1.319 26.641 -3.379 1 96.31 322 LEU B CA 1
ATOM 6465 C C . LEU B 1 322 ? -2.354 26.938 -2.299 1 96.31 322 LEU B C 1
ATOM 6467 O O . LEU B 1 322 ? -3.559 26.906 -2.562 1 96.31 322 LEU B O 1
ATOM 6471 N N . PRO B 1 323 ? -1.882 27.219 -1.062 1 97.5 323 PRO B N 1
ATOM 6472 C CA . PRO B 1 323 ? -2.889 27.594 -0.067 1 97.5 323 PRO B CA 1
ATOM 6473 C C . PRO B 1 323 ? -3.711 28.812 -0.487 1 97.5 323 PRO B C 1
ATOM 6475 O O . PRO B 1 323 ? -4.906 28.875 -0.195 1 97.5 323 PRO B O 1
ATOM 6478 N N . LYS B 1 324 ? -3.143 29.781 -1.108 1 95.5 324 LYS B N 1
ATOM 6479 C CA . LYS B 1 324 ? -3.855 30.938 -1.618 1 95.5 324 LYS B CA 1
ATOM 6480 C C . LYS B 1 324 ? -4.805 30.562 -2.748 1 95.5 324 LYS B C 1
ATOM 6482 O O . LYS B 1 324 ? -5.973 30.953 -2.746 1 95.5 324 LYS B O 1
ATOM 6487 N N . ARG B 1 325 ? -4.297 29.766 -3.646 1 95.5 325 ARG B N 1
ATOM 6488 C CA . ARG B 1 325 ? -5.062 29.391 -4.836 1 95.5 325 ARG B CA 1
ATOM 6489 C C . ARG B 1 325 ? -6.258 28.531 -4.469 1 95.5 325 ARG B C 1
ATOM 6491 O O . ARG B 1 325 ? -7.301 28.578 -5.125 1 95.5 325 ARG B O 1
ATOM 6498 N N . PHE B 1 326 ? -6.129 27.734 -3.445 1 97.81 326 PHE B N 1
ATOM 6499 C CA . PHE B 1 326 ? -7.211 26.859 -3.008 1 97.81 326 PHE B CA 1
ATOM 6500 C C . PHE B 1 326 ? -8.008 27.5 -1.881 1 97.81 326 PHE B C 1
ATOM 6502 O O . PHE B 1 326 ? -8.898 26.875 -1.305 1 97.81 326 PHE B O 1
ATOM 6509 N N . GLU B 1 327 ? -7.586 28.734 -1.497 1 97.31 327 GLU B N 1
ATOM 6510 C CA . GLU B 1 327 ? -8.266 29.531 -0.472 1 97.31 327 GLU B CA 1
ATOM 6511 C C . GLU B 1 327 ? -8.367 28.75 0.839 1 97.31 327 GLU B C 1
ATOM 6513 O O . GLU B 1 327 ? -9.445 28.672 1.433 1 97.31 327 GLU B O 1
ATOM 6518 N N . LEU B 1 328 ? -7.309 28.172 1.185 1 98.06 328 LEU B N 1
ATOM 6519 C CA . LEU B 1 328 ? -7.281 27.438 2.436 1 98.06 328 LEU B CA 1
ATOM 6520 C C . LEU B 1 328 ? -7.219 28.375 3.633 1 98.06 328 LEU B C 1
ATOM 6522 O O . LEU B 1 328 ? -6.535 29.406 3.584 1 98.06 328 LEU B O 1
ATOM 6526 N N . GLU B 1 329 ? -7.996 28.047 4.676 1 97.38 329 GLU B N 1
ATOM 6527 C CA . GLU B 1 329 ? -8.039 28.891 5.867 1 97.38 329 GLU B CA 1
ATOM 6528 C C . GLU B 1 329 ? -8.18 28.062 7.133 1 97.38 329 GLU B C 1
ATOM 6530 O O . GLU B 1 329 ? -8.609 26.906 7.07 1 97.38 329 GLU B O 1
ATOM 6535 N N . TYR B 1 330 ? -7.703 28.625 8.203 1 96.75 330 TYR B N 1
ATOM 6536 C CA . TYR B 1 330 ? -7.957 28.094 9.539 1 96.75 330 TYR B CA 1
ATOM 6537 C C . TYR B 1 330 ? -8.367 29.203 10.5 1 96.75 330 TYR B C 1
ATOM 6539 O O . TYR B 1 330 ? -8.062 30.375 10.266 1 96.75 330 TYR B O 1
ATOM 6547 N N . GLN B 1 331 ? -9.102 28.844 11.461 1 94.25 331 GLN B N 1
ATOM 6548 C CA . GLN B 1 331 ? -9.5 29.781 12.5 1 94.25 331 GLN B CA 1
ATOM 6549 C C . GLN B 1 331 ? -8.312 30.156 13.391 1 94.25 331 GLN B C 1
ATOM 6551 O O . GLN B 1 331 ? -7.715 29.281 14.023 1 94.25 331 GLN B O 1
ATOM 6556 N N . ALA B 1 332 ? -8.047 31.406 13.438 1 90.5 332 ALA B N 1
ATOM 6557 C CA . ALA B 1 332 ? -6.93 31.906 14.242 1 90.5 332 ALA B CA 1
ATOM 6558 C C . ALA B 1 332 ? -7.289 31.922 15.727 1 90.5 332 ALA B C 1
ATOM 6560 O O . ALA B 1 332 ? -8.469 31.859 16.078 1 90.5 332 ALA B O 1
ATOM 6561 N N . PRO B 1 333 ? -6.227 31.969 16.562 1 84.25 333 PRO B N 1
ATOM 6562 C CA . PRO B 1 333 ? -6.516 32.094 17.984 1 84.25 333 PRO B CA 1
ATOM 6563 C C . PRO B 1 333 ? -7.219 33.406 18.328 1 84.25 333 PRO B C 1
ATOM 6565 O O . PRO B 1 333 ? -7.02 34.438 17.656 1 84.25 333 PRO B O 1
ATOM 6568 N N . PRO B 1 334 ? -8.094 33.375 19.344 1 76.88 334 PRO B N 1
ATOM 6569 C CA . PRO B 1 334 ? -8.742 34.594 19.766 1 76.88 334 PRO B CA 1
ATOM 6570 C C . PRO B 1 334 ? -7.738 35.656 20.234 1 76.88 334 PRO B C 1
ATOM 6572 O O . PRO B 1 334 ? -6.691 35.312 20.797 1 76.88 334 PRO B O 1
ATOM 6575 N N . PRO B 1 335 ? -7.988 36.906 19.766 1 71.31 335 PRO B N 1
ATOM 6576 C CA . PRO B 1 335 ? -7.074 37.938 20.234 1 71.31 335 PRO B CA 1
ATOM 6577 C C . PRO B 1 335 ? -7 38.031 21.75 1 71.31 335 PRO B C 1
ATOM 6579 O O . PRO B 1 335 ? -7.941 37.656 22.453 1 71.31 335 PRO B O 1
ATOM 6582 N N . GLU B 1 336 ? -5.777 38.125 22.344 1 60.59 336 GLU B N 1
ATOM 6583 C CA . GLU B 1 336 ? -5.531 38.219 23.781 1 60.59 336 GLU B CA 1
ATOM 6584 C C . GLU B 1 336 ? -6.535 39.156 24.438 1 60.59 336 GLU B C 1
ATOM 6586 O O . GLU B 1 336 ? -6.809 39.031 25.641 1 60.59 336 GLU B O 1
ATOM 6591 N N . ASN B 1 337 ? -6.867 40.281 23.828 1 54.56 337 ASN B N 1
ATOM 6592 C CA . ASN B 1 337 ? -7.641 41.25 24.594 1 54.56 337 ASN B CA 1
ATOM 6593 C C . ASN B 1 337 ? -9.07 40.781 24.844 1 54.56 337 ASN B C 1
ATOM 6595 O O . ASN B 1 337 ? -9.898 41.5 25.359 1 54.56 337 ASN B O 1
ATOM 6599 N N . GLY B 1 338 ? -9.391 39.5 24.812 1 53.06 338 GLY B N 1
ATOM 6600 C CA . GLY B 1 338 ? -10.594 38.906 25.375 1 53.06 338 GLY B CA 1
ATOM 6601 C C . GLY B 1 338 ? -11.844 39.219 24.578 1 53.06 338 GLY B C 1
ATOM 6602 O O . GLY B 1 338 ? -12.961 39.125 25.094 1 53.06 338 GLY B O 1
ATOM 6603 N N . ASP B 1 339 ? -11.812 40.094 23.562 1 50.53 339 ASP B N 1
ATOM 6604 C CA . ASP B 1 339 ? -13.102 40.469 23 1 50.53 339 ASP B CA 1
ATOM 6605 C C . ASP B 1 339 ? -13.758 39.281 22.297 1 50.53 339 ASP B C 1
ATOM 6607 O O . ASP B 1 339 ? -13.258 38.812 21.266 1 50.53 339 ASP B O 1
ATOM 6611 N N . ALA B 1 340 ? -14.492 38.562 22.953 1 51.62 340 ALA B N 1
ATOM 6612 C CA . ALA B 1 340 ? -15.297 37.406 22.594 1 51.62 340 ALA B CA 1
ATOM 6613 C C . ALA B 1 340 ? -15.992 37.625 21.25 1 51.62 340 ALA B C 1
ATOM 6615 O O . ALA B 1 340 ? -16.406 36.656 20.594 1 51.62 340 ALA B O 1
ATOM 6616 N N . ASN B 1 341 ? -16.391 38.781 20.984 1 50.5 341 ASN B N 1
ATOM 6617 C CA . ASN B 1 341 ? -17.219 39.125 19.828 1 50.5 341 ASN B CA 1
ATOM 6618 C C . ASN B 1 341 ? -16.375 39.281 18.562 1 50.5 341 ASN B C 1
ATOM 6620 O O . ASN B 1 341 ? -16.891 39.656 17.5 1 50.5 341 ASN B O 1
ATOM 6624 N N . ALA B 1 342 ? -15.117 39.281 18.656 1 51.19 342 ALA B N 1
ATOM 6625 C CA . ALA B 1 342 ? -14.289 39.531 17.469 1 51.19 342 ALA B CA 1
ATOM 6626 C C . ALA B 1 342 ? -14.328 38.344 16.5 1 51.19 342 ALA B C 1
ATOM 6628 O O . ALA B 1 342 ? -14.164 37.188 16.906 1 51.19 342 ALA B O 1
ATOM 6629 N N . THR B 1 343 ? -15 38.5 15.438 1 55.97 343 THR B N 1
ATOM 6630 C CA . THR B 1 343 ? -15.086 37.562 14.32 1 55.97 343 THR B CA 1
ATOM 6631 C C . THR B 1 343 ? -13.797 36.75 14.172 1 55.97 343 THR B C 1
ATOM 6633 O O . THR B 1 343 ? -12.703 37.344 14.203 1 55.97 343 THR B O 1
ATOM 6636 N N . ALA B 1 344 ? -13.977 35.5 14.453 1 62.69 344 ALA B N 1
ATOM 6637 C CA . ALA B 1 344 ? -12.836 34.594 14.312 1 62.69 344 ALA B CA 1
ATOM 6638 C C . ALA B 1 344 ? -12 34.969 13.086 1 62.69 344 ALA B C 1
ATOM 6640 O O . ALA B 1 344 ? -12.508 34.969 11.961 1 62.69 344 ALA B O 1
ATOM 6641 N N . LEU B 1 345 ? -10.844 35.562 13.344 1 82.75 345 LEU B N 1
ATOM 6642 C CA . LEU B 1 345 ? -9.914 35.906 12.273 1 82.75 345 LEU B CA 1
ATOM 6643 C C . LEU B 1 345 ? -9.438 34.656 11.539 1 82.75 345 LEU B C 1
ATOM 6645 O O . LEU B 1 345 ? -9.164 33.625 12.172 1 82.75 345 LEU B O 1
ATOM 6649 N N . LEU B 1 346 ? -9.797 34.562 10.234 1 92.19 346 LEU B N 1
ATOM 6650 C CA . LEU B 1 346 ? -9.297 33.5 9.375 1 92.19 346 LEU B CA 1
ATOM 6651 C C . LEU B 1 346 ? -7.902 33.812 8.859 1 92.19 346 LEU B C 1
ATOM 6653 O O . LEU B 1 346 ? -7.617 34.938 8.484 1 92.19 346 LEU B O 1
ATOM 6657 N N . GLU B 1 347 ? -7.082 32.875 9.016 1 95.31 347 GLU B N 1
ATOM 6658 C CA . GLU B 1 347 ? -5.727 32.969 8.492 1 95.31 347 GLU B CA 1
ATOM 6659 C C . GLU B 1 347 ? -5.434 31.844 7.492 1 95.31 347 GLU B C 1
ATOM 6661 O O . GLU B 1 347 ? -6.191 30.875 7.395 1 95.31 347 GLU B O 1
ATOM 6666 N N . ARG B 1 348 ? -4.371 32.062 6.742 1 96.38 348 ARG B N 1
ATOM 6667 C CA . ARG B 1 348 ? -3.996 31.109 5.719 1 96.38 348 ARG B CA 1
ATOM 6668 C C . ARG B 1 348 ? -2.799 30.281 6.16 1 96.38 348 ARG B C 1
ATOM 6670 O O . ARG B 1 348 ? -1.822 30.812 6.688 1 96.38 348 ARG B O 1
ATOM 6677 N N . PRO B 1 349 ? -2.875 28.984 5.98 1 97.75 349 PRO B N 1
ATOM 6678 C CA . PRO B 1 349 ? -1.71 28.156 6.297 1 97.75 349 PRO B CA 1
ATOM 6679 C C . PRO B 1 349 ? -0.608 28.25 5.246 1 97.75 349 PRO B C 1
ATOM 6681 O O . PRO B 1 349 ? -0.842 28.781 4.152 1 97.75 349 PRO B O 1
ATOM 6684 N N . VAL B 1 350 ? 0.519 27.891 5.648 1 96.75 350 VAL B N 1
ATOM 6685 C CA . VAL B 1 350 ? 1.624 27.656 4.727 1 96.75 350 VAL B CA 1
ATOM 6686 C C . VAL B 1 350 ? 1.775 26.172 4.473 1 96.75 350 VAL B C 1
ATOM 6688 O O . VAL B 1 350 ? 1.499 25.344 5.355 1 96.75 350 VAL B O 1
ATOM 6691 N N . MET B 1 351 ? 2.189 25.844 3.24 1 98.06 351 MET B N 1
ATOM 6692 C CA . MET B 1 351 ? 2.295 24.438 2.871 1 98.06 351 MET B CA 1
ATOM 6693 C C . MET B 1 351 ? 3.75 24.047 2.65 1 98.06 351 MET B C 1
ATOM 6695 O O . MET B 1 351 ? 4.492 24.734 1.955 1 98.06 351 MET B O 1
ATOM 6699 N N . ILE B 1 352 ? 4.215 23 3.27 1 98.31 352 ILE B N 1
ATOM 6700 C CA . ILE B 1 352 ? 5.531 22.406 3.043 1 98.31 352 ILE B CA 1
ATOM 6701 C C . ILE B 1 352 ? 5.383 21.078 2.295 1 98.31 352 ILE B C 1
ATOM 6703 O O . ILE B 1 352 ? 4.699 20.172 2.764 1 98.31 352 ILE B O 1
ATOM 6707 N N . HIS B 1 353 ? 5.945 20.984 1.098 1 98.38 353 HIS B N 1
ATOM 6708 C CA . HIS B 1 353 ? 6.051 19.734 0.354 1 98.38 353 HIS B CA 1
ATOM 6709 C C . HIS B 1 353 ? 7.305 18.969 0.747 1 98.38 353 HIS B C 1
ATOM 6711 O O . HIS B 1 353 ? 8.391 19.547 0.845 1 98.38 353 HIS B O 1
ATOM 6717 N N . ARG B 1 354 ? 7.133 17.75 0.954 1 98.12 354 ARG B N 1
ATOM 6718 C CA . ARG B 1 354 ? 8.336 16.984 1.278 1 98.12 354 ARG B CA 1
ATOM 6719 C C . ARG B 1 354 ? 8.258 15.57 0.704 1 98.12 354 ARG B C 1
ATOM 6721 O O . ARG B 1 354 ? 7.172 15.008 0.569 1 98.12 354 ARG B O 1
ATOM 6728 N N . ALA B 1 355 ? 9.367 15.047 0.338 1 98 355 ALA B N 1
ATOM 6729 C CA . ALA B 1 355 ? 9.625 13.633 0.068 1 98 355 ALA B CA 1
ATOM 6730 C C . ALA B 1 355 ? 10.93 13.18 0.708 1 98 355 ALA B C 1
ATOM 6732 O O . ALA B 1 355 ? 11.922 13.914 0.698 1 98 355 ALA B O 1
ATOM 6733 N N . VAL B 1 356 ? 10.922 12.023 1.301 1 97.94 356 VAL B N 1
ATOM 6734 C CA . VAL B 1 356 ? 12.102 11.5 1.989 1 97.94 356 VAL B CA 1
ATOM 6735 C C . VAL B 1 356 ? 12.875 10.578 1.053 1 97.94 356 VAL B C 1
ATOM 6737 O O . VAL B 1 356 ? 14.102 10.703 0.929 1 97.94 356 VAL B O 1
ATOM 6740 N N . LEU B 1 357 ? 12.156 9.734 0.359 1 97.69 357 LEU B N 1
ATOM 6741 C CA . LEU B 1 357 ? 12.805 8.844 -0.597 1 97.69 357 LEU B CA 1
ATOM 6742 C C . LEU B 1 357 ? 12.93 9.508 -1.965 1 97.69 357 LEU B C 1
ATOM 6744 O O . LEU B 1 357 ? 13.703 9.055 -2.811 1 97.69 357 LEU B O 1
ATOM 6748 N N . GLY B 1 358 ? 12.273 10.602 -2.176 1 96.31 358 GLY B N 1
ATOM 6749 C CA . GLY B 1 358 ? 12 11.062 -3.527 1 96.31 358 GLY B CA 1
ATOM 6750 C C . GLY B 1 358 ? 10.93 10.25 -4.23 1 96.31 358 GLY B C 1
ATOM 6751 O O . GLY B 1 358 ? 9.742 10.57 -4.141 1 96.31 358 GLY B O 1
ATOM 6752 N N . SER B 1 359 ? 11.273 9.273 -4.801 1 97.62 359 SER B N 1
ATOM 6753 C CA . SER B 1 359 ? 10.391 8.188 -5.207 1 97.62 359 SER B CA 1
ATOM 6754 C C . SER B 1 359 ? 10.953 6.832 -4.785 1 97.62 359 SER B C 1
ATOM 6756 O O . SER B 1 359 ? 12.164 6.672 -4.648 1 97.62 359 SER B O 1
ATOM 6758 N N . VAL B 1 360 ? 10.062 5.91 -4.551 1 98.44 360 VAL B N 1
ATOM 6759 C CA . VAL B 1 360 ? 10.492 4.57 -4.16 1 98.44 360 VAL B CA 1
ATOM 6760 C C . VAL B 1 360 ? 11.352 3.963 -5.266 1 98.44 360 VAL B C 1
ATOM 6762 O O . VAL B 1 360 ? 12.375 3.33 -4.988 1 98.44 360 VAL B O 1
ATOM 6765 N N . GLU B 1 361 ? 10.977 4.211 -6.508 1 98.25 361 GLU B N 1
ATOM 6766 C CA . GLU B 1 361 ? 11.695 3.666 -7.656 1 98.25 361 GLU B CA 1
ATOM 6767 C C . GLU B 1 361 ? 13.125 4.203 -7.711 1 98.25 361 GLU B C 1
ATOM 6769 O O . GLU B 1 361 ? 14.086 3.428 -7.789 1 98.25 361 GLU B O 1
ATOM 6774 N N . ARG B 1 362 ? 13.266 5.5 -7.652 1 97.44 362 ARG B N 1
ATOM 6775 C CA . ARG B 1 362 ? 14.594 6.094 -7.77 1 97.44 362 ARG B CA 1
ATOM 6776 C C . ARG B 1 362 ? 15.492 5.664 -6.613 1 97.44 362 ARG B C 1
ATOM 6778 O O . ARG B 1 362 ? 16.672 5.344 -6.82 1 97.44 362 ARG B O 1
ATOM 6785 N N . LEU B 1 363 ? 14.984 5.672 -5.43 1 98.19 363 LEU B N 1
ATOM 6786 C CA . LEU B 1 363 ? 15.797 5.258 -4.293 1 98.19 363 LEU B CA 1
ATOM 6787 C C . LEU B 1 363 ? 16.172 3.785 -4.406 1 98.19 363 LEU B C 1
ATOM 6789 O O . LEU B 1 363 ? 17.281 3.398 -4.035 1 98.19 363 LEU B O 1
ATOM 6793 N N . MET B 1 364 ? 15.25 2.98 -4.816 1 98.19 364 MET B N 1
ATOM 6794 C CA . MET B 1 364 ? 15.547 1.562 -5 1 98.19 364 MET B CA 1
ATOM 6795 C C . MET B 1 364 ? 16.688 1.367 -5.988 1 98.19 364 MET B C 1
ATOM 6797 O O . MET B 1 364 ? 17.531 0.49 -5.801 1 98.19 364 MET B O 1
ATOM 6801 N N . ALA B 1 365 ? 16.656 2.158 -7.082 1 98.25 365 ALA B N 1
ATOM 6802 C CA . ALA B 1 365 ? 17.766 2.088 -8.023 1 98.25 365 ALA B CA 1
ATOM 6803 C C . ALA B 1 365 ? 19.094 2.307 -7.32 1 98.25 365 ALA B C 1
ATOM 6805 O O . ALA B 1 365 ? 20.047 1.541 -7.516 1 98.25 365 ALA B O 1
ATOM 6806 N N . LEU B 1 366 ? 19.172 3.311 -6.52 1 97.88 366 LEU B N 1
ATOM 6807 C CA . LEU B 1 366 ? 20.391 3.635 -5.797 1 97.88 366 LEU B CA 1
ATOM 6808 C C . LEU B 1 366 ? 20.734 2.539 -4.793 1 97.88 366 LEU B C 1
ATOM 6810 O O . LEU B 1 366 ? 21.906 2.184 -4.633 1 97.88 366 LEU B O 1
ATOM 6814 N N . LEU B 1 367 ? 19.766 1.977 -4.145 1 98.19 367 LEU B N 1
ATOM 6815 C CA . LEU B 1 367 ? 19.984 0.917 -3.164 1 98.19 367 LEU B CA 1
ATOM 6816 C C . LEU B 1 367 ? 20.5 -0.351 -3.842 1 98.19 367 LEU B C 1
ATOM 6818 O O . LEU B 1 367 ? 21.359 -1.045 -3.299 1 98.19 367 LEU B O 1
ATOM 6822 N N . ILE B 1 368 ? 19.906 -0.661 -4.98 1 98.19 368 ILE B N 1
ATOM 6823 C CA . ILE B 1 368 ? 20.328 -1.838 -5.73 1 98.19 368 ILE B CA 1
ATOM 6824 C C . ILE B 1 368 ? 21.828 -1.733 -6.051 1 98.19 368 ILE B C 1
ATOM 6826 O O . ILE B 1 368 ? 22.562 -2.701 -5.887 1 98.19 368 ILE B O 1
ATOM 6830 N N . GLU B 1 369 ? 22.25 -0.578 -6.453 1 97.62 369 GLU B N 1
ATOM 6831 C CA . GLU B 1 369 ? 23.656 -0.37 -6.785 1 97.62 369 GLU B CA 1
ATOM 6832 C C . GLU B 1 369 ? 24.516 -0.344 -5.527 1 97.62 369 GLU B C 1
ATOM 6834 O O . GLU B 1 369 ? 25.609 -0.927 -5.5 1 97.62 369 GLU B O 1
ATOM 6839 N N . HIS B 1 370 ? 24.031 0.283 -4.547 1 96.5 370 HIS B N 1
ATOM 6840 C CA . HIS B 1 370 ? 24.766 0.439 -3.303 1 96.5 370 HIS B CA 1
ATOM 6841 C C . HIS B 1 370 ? 25.062 -0.913 -2.656 1 96.5 370 HIS B C 1
ATOM 6843 O O . HIS B 1 370 ? 26.188 -1.195 -2.27 1 96.5 370 HIS B O 1
ATOM 6849 N N . TYR B 1 371 ? 24.078 -1.763 -2.564 1 96 371 TYR B N 1
ATOM 6850 C CA . TYR B 1 371 ? 24.219 -3.029 -1.86 1 96 371 TYR B CA 1
ATOM 6851 C C . TYR B 1 371 ? 24.75 -4.113 -2.791 1 96 371 TYR B C 1
ATOM 6853 O O . TYR B 1 371 ? 25.312 -5.117 -2.334 1 96 371 TYR B O 1
ATOM 6861 N N . ASN B 1 372 ? 24.453 -3.967 -4.074 1 95 372 ASN B N 1
ATOM 6862 C CA . ASN B 1 372 ? 25.016 -4.867 -5.074 1 95 372 ASN B CA 1
ATOM 6863 C C . ASN B 1 372 ? 24.781 -6.328 -4.711 1 95 372 ASN B C 1
ATOM 6865 O O . ASN B 1 372 ? 25.719 -7.133 -4.715 1 95 372 ASN B O 1
ATOM 6869 N N . GLY B 1 373 ? 23.609 -6.586 -4.293 1 92 373 GLY B N 1
ATOM 6870 C CA . GLY B 1 373 ? 23.234 -7.957 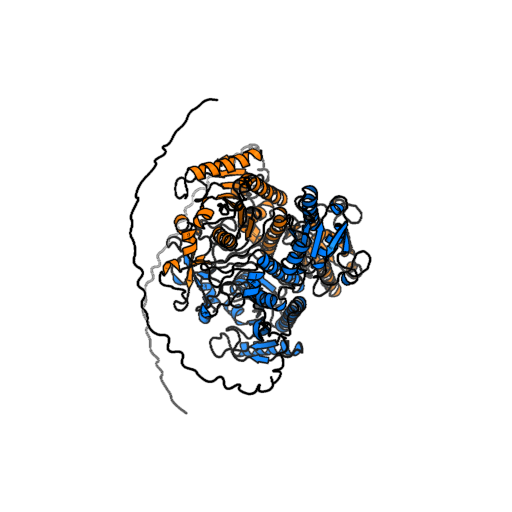-3.986 1 92 373 GLY B CA 1
ATOM 6871 C C . GLY B 1 373 ? 23.422 -8.312 -2.523 1 92 373 GLY B C 1
ATOM 6872 O O . GLY B 1 373 ? 22.906 -9.328 -2.059 1 92 373 GLY B O 1
ATOM 6873 N N . LYS B 1 374 ? 24.125 -7.535 -1.796 1 93.19 374 LYS B N 1
ATOM 6874 C CA . LYS B 1 374 ? 24.328 -7.758 -0.368 1 93.19 374 LYS B CA 1
ATOM 6875 C C . LYS B 1 374 ? 23.406 -6.887 0.466 1 93.19 374 LYS B C 1
ATOM 6877 O O . LYS B 1 374 ? 23.859 -6.031 1.229 1 93.19 374 LYS B O 1
ATOM 6882 N N . TRP B 1 375 ? 22.109 -7.273 0.438 1 96.19 375 TRP B N 1
ATOM 6883 C CA . TRP B 1 375 ? 21.062 -6.496 1.09 1 96.19 375 TRP B CA 1
ATOM 6884 C C . TRP B 1 375 ? 21.125 -6.664 2.604 1 96.19 375 TRP B C 1
ATOM 6886 O O . TRP B 1 375 ? 21.391 -7.758 3.104 1 96.19 375 TRP B O 1
ATOM 6896 N N . PRO B 1 376 ? 20.906 -5.539 3.369 1 95 376 PRO B N 1
ATOM 6897 C CA . PRO B 1 376 ? 20.594 -5.805 4.773 1 95 376 PRO B CA 1
ATOM 6898 C C . PRO B 1 376 ? 19.438 -6.785 4.941 1 95 376 PRO B C 1
ATOM 6900 O O . PRO B 1 376 ? 18.469 -6.754 4.168 1 95 376 PRO B O 1
ATOM 6903 N N . PHE B 1 377 ? 19.422 -7.57 5.945 1 94.81 377 PHE B N 1
ATOM 6904 C CA . PHE B 1 377 ? 18.5 -8.703 6.098 1 94.81 377 PHE B CA 1
ATOM 6905 C C . PHE B 1 377 ? 17.062 -8.242 6.016 1 94.81 377 PHE B C 1
ATOM 6907 O O . PHE B 1 377 ? 16.234 -8.891 5.367 1 94.81 377 PHE B O 1
ATOM 6914 N N . TRP B 1 378 ? 16.719 -7.09 6.633 1 94.44 378 TRP B N 1
ATOM 6915 C CA . TRP B 1 378 ? 15.328 -6.664 6.688 1 94.44 378 TRP B CA 1
ATOM 6916 C C . TRP B 1 378 ? 14.836 -6.242 5.309 1 94.44 378 TRP B C 1
ATOM 6918 O O . TRP B 1 378 ? 13.633 -6.316 5.023 1 94.44 378 TRP B O 1
ATOM 6928 N N . LEU B 1 379 ? 15.711 -5.852 4.438 1 96.44 379 LEU B N 1
ATOM 6929 C CA . LEU B 1 379 ? 15.344 -5.371 3.107 1 96.44 379 LEU B CA 1
ATOM 6930 C C . LEU B 1 379 ? 15.531 -6.469 2.064 1 96.44 379 LEU B C 1
ATOM 6932 O O . LEU B 1 379 ? 15.07 -6.332 0.929 1 96.44 379 LEU B O 1
ATOM 6936 N N . ASN B 1 380 ? 16.234 -7.527 2.418 1 97 380 ASN B N 1
ATOM 6937 C CA . ASN B 1 380 ? 16.609 -8.594 1.494 1 97 380 ASN B CA 1
ATOM 6938 C C . ASN B 1 380 ? 15.375 -9.344 0.987 1 97 380 ASN B C 1
ATOM 6940 O O . ASN B 1 380 ? 14.633 -9.922 1.776 1 97 380 ASN B O 1
ATOM 6944 N N . PRO B 1 381 ? 15.148 -9.336 -0.323 1 97.06 381 PRO B N 1
ATOM 6945 C CA . PRO B 1 381 ? 14 -10.086 -0.828 1 97.06 381 PRO B CA 1
ATOM 6946 C C . PRO B 1 381 ? 14.188 -11.602 -0.733 1 97.06 381 PRO B C 1
ATOM 6948 O O . PRO B 1 381 ? 13.227 -12.359 -0.897 1 97.06 381 PRO B O 1
ATOM 6951 N N . ARG B 1 382 ? 15.414 -12.016 -0.536 1 97.12 382 ARG B N 1
ATOM 6952 C CA . ARG B 1 382 ? 15.781 -13.414 -0.323 1 97.12 382 ARG B CA 1
ATOM 6953 C C . ARG B 1 382 ? 16.391 -13.609 1.062 1 97.12 382 ARG B C 1
ATOM 6955 O O . ARG B 1 382 ? 17.609 -13.617 1.216 1 97.12 382 ARG B O 1
ATOM 6962 N N . GLN B 1 383 ? 15.516 -13.883 1.966 1 96.75 383 GLN B N 1
ATOM 6963 C CA . GLN B 1 383 ? 15.977 -13.852 3.35 1 96.75 383 GLN B CA 1
ATOM 6964 C C . GLN B 1 383 ? 16.438 -15.234 3.805 1 96.75 383 GLN B C 1
ATOM 6966 O O . GLN B 1 383 ? 17.562 -15.398 4.281 1 96.75 383 GLN B O 1
ATOM 6971 N N . VAL B 1 384 ? 15.586 -16.25 3.658 1 97.69 384 VAL B N 1
ATOM 6972 C CA . VAL B 1 384 ? 15.922 -17.562 4.184 1 97.69 384 VAL B CA 1
ATOM 6973 C C . VAL B 1 384 ? 15.703 -18.625 3.107 1 97.69 384 VAL B C 1
ATOM 6975 O O . VAL B 1 384 ? 14.672 -18.625 2.43 1 97.69 384 VAL B O 1
ATOM 6978 N N . MET B 1 385 ? 16.672 -19.484 2.934 1 98.06 385 MET B N 1
ATOM 6979 C CA . MET B 1 385 ? 16.531 -20.672 2.105 1 98.06 385 MET B CA 1
ATOM 6980 C C . MET B 1 385 ? 16.594 -21.938 2.961 1 98.06 385 MET B C 1
ATOM 6982 O O . MET B 1 385 ? 17.547 -22.156 3.699 1 98.06 385 MET B O 1
ATOM 6986 N N . VAL B 1 386 ? 15.523 -22.719 2.928 1 98.06 386 VAL B N 1
ATOM 6987 C CA . VAL B 1 386 ? 15.555 -24.047 3.525 1 98.06 386 VAL B CA 1
ATOM 6988 C C . VAL B 1 386 ? 15.984 -25.078 2.48 1 98.06 386 VAL B C 1
ATOM 6990 O O . VAL B 1 386 ? 15.344 -25.219 1.437 1 98.06 386 VAL B O 1
ATOM 6993 N N . VAL B 1 387 ? 17.078 -25.766 2.781 1 97.88 387 VAL B N 1
ATOM 6994 C CA . VAL B 1 387 ? 17.594 -26.75 1.843 1 97.88 387 VAL B CA 1
ATOM 6995 C C . VAL B 1 387 ? 17.5 -28.141 2.449 1 97.88 387 VAL B C 1
ATOM 6997 O O . VAL B 1 387 ? 17.797 -28.344 3.629 1 97.88 387 VAL B O 1
ATOM 7000 N N . THR B 1 388 ? 17.062 -29.094 1.618 1 97.62 388 THR B N 1
ATOM 7001 C CA . THR B 1 388 ? 16.969 -30.484 2.066 1 97.62 388 THR B CA 1
ATOM 7002 C C . THR B 1 388 ? 18.219 -31.25 1.653 1 97.62 388 THR B C 1
ATOM 7004 O O . THR B 1 388 ? 18.75 -31.047 0.564 1 97.62 388 THR B O 1
ATOM 7007 N N . VAL B 1 389 ? 18.625 -32.188 2.461 1 96.38 389 VAL B N 1
ATOM 7008 C CA . VAL B 1 389 ? 19.781 -33 2.148 1 96.38 389 VAL B CA 1
ATOM 7009 C C . VAL B 1 389 ? 19.422 -34 1.048 1 96.38 389 VAL B C 1
ATOM 7011 O O . VAL B 1 389 ? 20.266 -34.344 0.214 1 96.38 389 VAL B O 1
ATOM 7014 N N . ASN B 1 390 ? 18.234 -34.469 1.13 1 94.06 390 ASN B N 1
ATOM 7015 C CA . ASN B 1 390 ? 17.703 -35.375 0.116 1 94.06 390 ASN B CA 1
ATOM 7016 C C . ASN B 1 390 ? 16.234 -35.125 -0.173 1 94.06 390 ASN B C 1
ATOM 7018 O O . ASN B 1 390 ? 15.633 -34.219 0.432 1 94.06 390 ASN B O 1
ATOM 7022 N N . ASP B 1 391 ? 15.688 -35.844 -1.168 1 92.88 391 ASP B N 1
ATOM 7023 C CA . ASP B 1 391 ? 14.336 -35.531 -1.62 1 92.88 391 ASP B CA 1
ATOM 7024 C C . ASP B 1 391 ? 13.344 -36.594 -1.145 1 92.88 391 ASP B C 1
ATOM 7026 O O . ASP B 1 391 ? 12.305 -36.812 -1.771 1 92.88 391 ASP B O 1
ATOM 7030 N N . THR B 1 392 ? 13.703 -37.281 -0.027 1 94.5 392 THR B N 1
ATOM 7031 C CA . THR B 1 392 ? 12.75 -38.219 0.53 1 94.5 392 THR B CA 1
ATOM 7032 C C . THR B 1 392 ? 11.523 -37.5 1.076 1 94.5 392 THR B C 1
ATOM 7034 O O . THR B 1 392 ? 11.617 -36.375 1.532 1 94.5 392 THR B O 1
ATOM 7037 N N . ALA B 1 393 ? 10.43 -38.219 1.061 1 94.56 393 ALA B N 1
ATOM 7038 C CA . ALA B 1 393 ? 9.148 -37.656 1.469 1 94.56 393 ALA B CA 1
ATOM 7039 C C . ALA B 1 393 ? 9.227 -37.094 2.896 1 94.56 393 ALA B C 1
ATOM 7041 O O . ALA B 1 393 ? 8.664 -36.062 3.203 1 94.56 393 ALA B O 1
ATOM 7042 N N . ARG B 1 394 ? 9.883 -37.812 3.713 1 94.69 394 ARG B N 1
ATOM 7043 C CA . ARG B 1 394 ? 9.984 -37.438 5.121 1 94.69 394 ARG B CA 1
ATOM 7044 C C . ARG B 1 394 ? 10.773 -36.125 5.285 1 94.69 394 ARG B C 1
ATOM 7046 O O . ARG B 1 394 ? 10.367 -35.25 6.039 1 94.69 394 ARG B O 1
ATOM 7053 N N . VAL B 1 395 ? 11.828 -36.031 4.633 1 96.25 395 VAL B N 1
ATOM 7054 C CA . VAL B 1 395 ? 12.703 -34.875 4.734 1 96.25 395 VAL B CA 1
ATOM 7055 C C . VAL B 1 395 ? 12.016 -33.656 4.105 1 96.25 395 VAL B C 1
ATOM 7057 O O . VAL B 1 395 ? 12.031 -32.562 4.672 1 96.25 395 VAL B O 1
ATOM 7060 N N . VAL B 1 396 ? 11.406 -33.906 3.004 1 95.81 396 VAL B N 1
ATOM 7061 C CA . VAL B 1 396 ? 10.703 -32.812 2.309 1 95.81 396 VAL B CA 1
ATOM 7062 C C . VAL B 1 396 ? 9.547 -32.312 3.172 1 95.81 396 VAL B C 1
ATOM 7064 O O . VAL B 1 396 ? 9.367 -31.109 3.328 1 95.81 396 VAL B O 1
ATOM 7067 N N . ALA B 1 397 ? 8.852 -33.188 3.74 1 95.5 397 ALA B N 1
ATOM 7068 C CA . ALA B 1 397 ? 7.746 -32.812 4.613 1 95.5 397 ALA B CA 1
ATOM 7069 C C . ALA B 1 397 ? 8.242 -32 5.801 1 95.5 397 ALA B C 1
ATOM 7071 O O . ALA B 1 397 ? 7.598 -31.016 6.199 1 95.5 397 ALA B O 1
ATOM 7072 N N . LYS B 1 398 ? 9.32 -32.406 6.336 1 95.44 398 LYS B N 1
ATOM 7073 C CA . LYS B 1 398 ? 9.898 -31.656 7.461 1 95.44 398 LYS B CA 1
ATOM 7074 C C . LYS B 1 398 ? 10.328 -30.266 7.047 1 95.44 398 LYS B C 1
ATOM 7076 O O . LYS B 1 398 ? 10.164 -29.297 7.812 1 95.44 398 LYS B O 1
ATOM 7081 N N . ALA B 1 399 ? 10.867 -30.125 5.902 1 96.56 399 ALA B N 1
ATOM 7082 C CA . ALA B 1 399 ? 11.289 -28.828 5.406 1 96.56 399 ALA B CA 1
ATOM 7083 C C . ALA B 1 399 ? 10.102 -27.859 5.32 1 96.56 399 ALA B C 1
ATOM 7085 O O . ALA B 1 399 ? 10.203 -26.703 5.719 1 96.56 399 ALA B O 1
ATOM 7086 N N . PHE B 1 400 ? 9.023 -28.359 4.836 1 93.88 400 PHE B N 1
ATOM 7087 C CA . PHE B 1 400 ? 7.816 -27.547 4.734 1 93.88 400 PHE B CA 1
ATOM 7088 C C . PHE B 1 400 ? 7.266 -27.219 6.121 1 93.88 400 PHE B C 1
ATOM 7090 O O . PHE B 1 400 ? 6.789 -26.109 6.359 1 93.88 400 PHE B O 1
ATOM 7097 N N . ALA B 1 401 ? 7.367 -28.125 7.004 1 93.56 401 ALA B N 1
ATOM 7098 C CA . ALA B 1 401 ? 6.938 -27.891 8.383 1 93.56 401 ALA B CA 1
ATOM 7099 C C . ALA B 1 401 ? 7.789 -26.812 9.047 1 93.56 401 ALA B C 1
ATOM 7101 O O . ALA B 1 401 ? 7.266 -25.969 9.773 1 93.56 401 ALA B O 1
ATOM 7102 N N . VAL B 1 402 ? 9.031 -26.906 8.781 1 94.69 402 VAL B N 1
ATOM 7103 C CA . VAL B 1 402 ? 9.969 -25.922 9.328 1 94.69 402 VAL B CA 1
ATOM 7104 C C . VAL B 1 402 ? 9.625 -24.531 8.789 1 94.69 402 VAL B C 1
ATOM 7106 O O . VAL B 1 402 ? 9.562 -23.562 9.555 1 94.69 402 VAL B O 1
ATOM 7109 N N . ARG B 1 403 ? 9.406 -24.453 7.527 1 94.44 403 ARG B N 1
ATOM 7110 C CA . ARG B 1 403 ? 9.039 -23.172 6.926 1 94.44 403 ARG B CA 1
ATOM 7111 C C . ARG B 1 403 ? 7.77 -22.609 7.555 1 94.44 403 ARG B C 1
ATOM 7113 O O . ARG B 1 403 ? 7.711 -21.438 7.902 1 94.44 403 ARG B O 1
ATOM 7120 N N . ASN B 1 404 ? 6.789 -23.469 7.691 1 91.69 404 ASN B N 1
ATOM 7121 C CA . ASN B 1 404 ? 5.52 -23.047 8.266 1 91.69 404 ASN B CA 1
ATOM 7122 C C . ASN B 1 404 ? 5.688 -22.562 9.703 1 91.69 404 ASN B C 1
ATOM 7124 O O . ASN B 1 404 ? 5.066 -21.578 10.109 1 91.69 404 ASN B O 1
ATOM 7128 N N . GLN B 1 405 ? 6.496 -23.188 10.414 1 91.12 405 GLN B N 1
ATOM 7129 C CA . GLN B 1 405 ? 6.762 -22.797 11.789 1 91.12 405 GLN B CA 1
ATOM 7130 C C . GLN B 1 405 ? 7.508 -21.469 11.844 1 91.12 405 GLN B C 1
ATOM 7132 O O . GLN B 1 405 ? 7.195 -20.609 12.672 1 91.12 405 GLN B O 1
ATOM 7137 N N . LEU B 1 406 ? 8.445 -21.375 10.969 1 92.31 406 LEU B N 1
ATOM 7138 C CA . LEU B 1 406 ? 9.219 -20.141 10.945 1 92.31 406 LEU B CA 1
ATOM 7139 C C . LEU B 1 406 ? 8.344 -18.969 10.523 1 92.31 406 LEU B C 1
ATOM 7141 O O . LEU B 1 406 ? 8.578 -17.828 10.953 1 92.31 406 LEU B O 1
ATOM 7145 N N . LEU B 1 407 ? 7.336 -19.266 9.719 1 90.56 407 LEU B N 1
ATOM 7146 C CA . LEU B 1 407 ? 6.422 -18.234 9.258 1 90.56 407 LEU B CA 1
ATOM 7147 C C . LEU B 1 407 ? 5.316 -17.984 10.289 1 90.56 407 LEU B C 1
ATOM 7149 O O . LEU B 1 407 ? 4.551 -17.031 10.164 1 90.56 407 LEU B O 1
ATOM 7153 N N . GLY B 1 408 ? 5.223 -18.75 11.266 1 85.5 408 GLY B N 1
ATOM 7154 C CA . GLY B 1 408 ? 4.219 -18.594 12.312 1 85.5 408 GLY B CA 1
ATOM 7155 C C . GLY B 1 408 ? 2.836 -19.047 11.867 1 85.5 408 GLY B C 1
ATOM 7156 O O . GLY B 1 408 ? 1.828 -18.5 12.328 1 85.5 408 GLY B O 1
ATOM 7157 N N . GLN B 1 409 ? 2.656 -19.969 11.031 1 80.19 409 GLN B N 1
ATOM 7158 C CA . GLN B 1 409 ? 1.38 -20.359 10.445 1 80.19 409 GLN B CA 1
ATOM 7159 C C . GLN B 1 409 ? 0.719 -21.469 11.258 1 80.19 409 GLN B C 1
ATOM 7161 O O . GLN B 1 409 ? -0.433 -21.828 11.008 1 80.19 409 GLN B O 1
ATOM 7166 N N . GLU B 1 410 ? 1.248 -21.922 12.211 1 73.69 410 GLU B N 1
ATOM 7167 C CA . GLU B 1 410 ? 0.687 -23.047 12.953 1 73.69 410 GLU B CA 1
ATOM 7168 C C . GLU B 1 410 ? -0.342 -22.562 13.977 1 73.69 410 GLU B C 1
ATOM 7170 O O . GLU B 1 410 ? -1.08 -23.375 14.547 1 73.69 410 GLU B O 1
ATOM 7175 N N . GLU B 1 411 ? -0.523 -21.406 14.164 1 64.5 411 GLU B N 1
ATOM 7176 C CA . GLU B 1 411 ? -1.328 -20.875 15.258 1 64.5 411 GLU B CA 1
ATOM 7177 C C . GLU B 1 411 ? -2.76 -20.609 14.805 1 64.5 411 GLU B C 1
ATOM 7179 O O . GLU B 1 411 ? -3.498 -19.875 15.477 1 64.5 411 GLU B O 1
ATOM 7184 N N . GLY B 1 412 ? -3.201 -21.203 13.773 1 67.94 412 GLY B N 1
ATOM 7185 C CA . GLY B 1 412 ? -4.566 -20.984 13.328 1 67.94 412 GLY B CA 1
ATOM 7186 C C . GLY B 1 412 ? -4.648 -20.297 11.977 1 67.94 412 GLY B C 1
ATOM 7187 O O . GLY B 1 412 ? -3.623 -20.016 11.352 1 67.94 412 GLY B O 1
ATOM 7188 N N . GLU B 1 413 ? -5.895 -20.141 11.617 1 69.44 413 GLU B N 1
ATOM 7189 C CA . GLU B 1 413 ? -6.141 -19.578 10.289 1 69.44 413 GLU B CA 1
ATOM 7190 C C . GLU B 1 413 ? -5.762 -18.094 10.227 1 69.44 413 GLU B C 1
ATOM 7192 O O . GLU B 1 413 ? -5.328 -17.609 9.188 1 69.44 413 GLU B O 1
ATOM 7197 N N . VAL B 1 414 ? -5.984 -17.562 11.383 1 74.25 414 VAL B N 1
ATOM 7198 C CA . VAL B 1 414 ? -5.574 -16.156 11.477 1 74.25 414 VAL B CA 1
ATOM 7199 C C . VAL B 1 414 ? -4.461 -16.031 12.516 1 74.25 414 VAL B C 1
ATOM 7201 O O . VAL B 1 414 ? -4.688 -16.25 13.711 1 74.25 414 VAL B O 1
ATOM 7204 N N . ALA B 1 415 ? -3.229 -15.992 11.953 1 72.81 415 ALA B N 1
ATOM 7205 C CA . ALA B 1 415 ? -2.07 -15.945 12.836 1 72.81 415 ALA B CA 1
ATOM 7206 C C . ALA B 1 415 ? -1.174 -14.75 12.508 1 72.81 415 ALA B C 1
ATOM 7208 O O . ALA B 1 415 ? -1.288 -14.164 11.43 1 72.81 415 ALA B O 1
ATOM 7209 N N . ALA B 1 416 ? -0.495 -14.359 13.57 1 72.44 416 ALA B N 1
ATOM 7210 C CA . ALA B 1 416 ? 0.513 -13.32 13.383 1 72.44 416 ALA B CA 1
ATOM 7211 C C . ALA B 1 416 ? 1.683 -13.828 12.547 1 72.44 416 ALA B C 1
ATOM 7213 O O . ALA B 1 416 ? 2.803 -13.953 13.047 1 72.44 416 ALA B O 1
ATOM 7214 N N . SER B 1 417 ? 1.37 -14.008 11.289 1 78 417 SER B N 1
ATOM 7215 C CA . SER B 1 417 ? 2.395 -14.547 10.398 1 78 417 SER B CA 1
ATOM 7216 C C . SER B 1 417 ? 3.477 -13.508 10.117 1 78 417 SER B C 1
ATOM 7218 O O . SER B 1 417 ? 3.184 -12.32 9.984 1 78 417 SER B O 1
ATOM 7220 N N . SER B 1 418 ? 4.672 -14.078 10.117 1 81.62 418 SER B N 1
ATOM 7221 C CA . SER B 1 418 ? 5.793 -13.227 9.734 1 81.62 418 SER B CA 1
ATOM 7222 C C . SER B 1 418 ? 5.812 -12.969 8.234 1 81.62 418 SER B C 1
ATOM 7224 O O . SER B 1 418 ? 5.293 -13.773 7.453 1 81.62 418 SER B O 1
ATOM 7226 N N . GLN B 1 419 ? 6.332 -11.828 7.875 1 82.94 419 GLN B N 1
ATOM 7227 C CA . GLN B 1 419 ? 6.453 -11.5 6.461 1 82.94 419 GLN B CA 1
ATOM 7228 C C . GLN B 1 419 ? 7.84 -11.844 5.93 1 82.94 419 GLN B C 1
ATOM 7230 O O . GLN B 1 419 ? 8.273 -11.312 4.906 1 82.94 419 GLN B O 1
ATOM 7235 N N . LEU B 1 420 ? 8.453 -12.789 6.652 1 92.62 420 LEU B N 1
ATOM 7236 C CA . LEU B 1 420 ? 9.75 -13.266 6.188 1 92.62 420 LEU B CA 1
ATOM 7237 C C . LEU B 1 420 ? 9.625 -13.969 4.84 1 92.62 420 LEU B C 1
ATOM 7239 O O . LEU B 1 420 ? 8.648 -14.688 4.602 1 92.62 420 LEU B O 1
ATOM 7243 N N . ALA B 1 421 ? 10.602 -13.711 4.027 1 95.06 421 ALA B N 1
ATOM 7244 C CA . ALA B 1 421 ? 10.688 -14.453 2.771 1 95.06 421 ALA B CA 1
ATOM 7245 C C . ALA B 1 421 ? 11.461 -15.75 2.955 1 95.06 421 ALA B C 1
ATOM 7247 O O . ALA B 1 421 ? 12.68 -15.734 3.131 1 95.06 421 ALA B O 1
ATOM 7248 N N . ILE B 1 422 ? 10.734 -16.859 2.889 1 96.19 422 ILE B N 1
ATOM 7249 C CA . ILE B 1 422 ? 11.367 -18.156 3.086 1 96.19 422 ILE B CA 1
ATOM 7250 C C . ILE B 1 422 ? 11.086 -19.062 1.885 1 96.19 422 ILE B C 1
ATOM 7252 O O . ILE B 1 422 ? 9.93 -19.359 1.585 1 96.19 422 ILE B O 1
ATOM 7256 N N . ASP B 1 423 ? 12.125 -19.469 1.232 1 95.88 423 ASP B N 1
ATOM 7257 C CA . ASP B 1 423 ? 12.039 -20.375 0.097 1 95.88 423 ASP B CA 1
ATOM 7258 C C . ASP B 1 423 ? 12.547 -21.766 0.469 1 95.88 423 ASP B C 1
ATOM 7260 O O . ASP B 1 423 ? 13.227 -21.938 1.482 1 95.88 423 ASP B O 1
ATOM 7264 N N . ILE B 1 424 ? 12.164 -22.797 -0.34 1 96.31 424 ILE B N 1
ATOM 7265 C CA . ILE B 1 424 ? 12.594 -24.172 -0.127 1 96.31 424 ILE B CA 1
ATOM 7266 C C . ILE B 1 424 ? 13.219 -24.719 -1.407 1 96.31 424 ILE B C 1
ATOM 7268 O O . ILE B 1 424 ? 12.68 -24.531 -2.502 1 96.31 424 ILE B O 1
ATOM 7272 N N . ASP B 1 425 ? 14.367 -25.297 -1.269 1 96.44 425 ASP B N 1
ATOM 7273 C CA . ASP B 1 425 ? 14.969 -26.109 -2.32 1 96.44 425 ASP B CA 1
ATOM 7274 C C . ASP B 1 425 ? 14.992 -27.594 -1.931 1 96.44 425 ASP B C 1
ATOM 7276 O O . ASP B 1 425 ? 15.906 -28.047 -1.241 1 96.44 425 ASP B O 1
ATOM 7280 N N . ASP B 1 426 ? 14.047 -28.266 -2.375 1 94.88 426 ASP B N 1
ATOM 7281 C CA . ASP B 1 426 ? 13.914 -29.688 -2.041 1 94.88 426 ASP B CA 1
ATOM 7282 C C . ASP B 1 426 ? 14.328 -30.562 -3.217 1 94.88 426 ASP B C 1
ATOM 7284 O O . ASP B 1 426 ? 13.938 -31.734 -3.291 1 94.88 426 ASP B O 1
ATOM 7288 N N . SER B 1 427 ? 15.109 -30.047 -4.18 1 91.25 427 SER B N 1
ATOM 7289 C CA . SER B 1 427 ? 15.516 -30.797 -5.363 1 91.25 427 SER B CA 1
ATOM 7290 C C . SER B 1 427 ? 16.438 -31.953 -4.988 1 91.25 427 SER B C 1
ATOM 7292 O O . SER B 1 427 ? 16.969 -31.984 -3.881 1 91.25 427 SER B O 1
ATOM 7294 N N . ALA B 1 428 ? 16.656 -32.875 -5.934 1 91.25 428 ALA B N 1
ATOM 7295 C CA . ALA B 1 428 ? 17.484 -34.031 -5.707 1 91.25 428 ALA B CA 1
ATOM 7296 C C . ALA B 1 428 ? 18.969 -33.719 -5.879 1 91.25 428 ALA B C 1
ATOM 7298 O O . ALA B 1 428 ? 19.828 -34.562 -5.633 1 91.25 428 ALA B O 1
ATOM 7299 N N . ARG B 1 429 ? 19.25 -32.562 -6.129 1 93.5 429 ARG B N 1
ATOM 7300 C CA . ARG B 1 429 ? 20.641 -32.156 -6.344 1 93.5 429 ARG B CA 1
ATOM 7301 C C . ARG B 1 429 ? 21.438 -32.219 -5.047 1 93.5 429 ARG B C 1
ATOM 7303 O O . ARG B 1 429 ? 20.859 -32.344 -3.963 1 93.5 429 ARG B O 1
ATOM 7310 N N . SER B 1 430 ? 22.812 -32.125 -5.195 1 96 430 SER B N 1
ATOM 7311 C CA . SER B 1 430 ? 23.688 -32.25 -4.039 1 96 430 SER B CA 1
ATOM 7312 C C . SER B 1 430 ? 23.578 -31.062 -3.113 1 96 430 SER B C 1
ATOM 7314 O O . SER B 1 430 ? 23.344 -29.938 -3.568 1 96 430 SER B O 1
ATOM 7316 N N . LEU B 1 431 ? 23.75 -31.328 -1.851 1 95.31 431 LEU B N 1
ATOM 7317 C CA . LEU B 1 431 ? 23.625 -30.297 -0.833 1 95.31 431 LEU B CA 1
ATOM 7318 C C . LEU B 1 431 ? 24.609 -29.172 -1.078 1 95.31 431 LEU B C 1
ATOM 7320 O O . LEU B 1 431 ? 24.25 -28 -1.052 1 95.31 431 LEU B O 1
ATOM 7324 N N . PRO B 1 432 ? 25.875 -29.453 -1.363 1 96.25 432 PRO B N 1
ATOM 7325 C CA . PRO B 1 432 ? 26.828 -28.375 -1.598 1 96.25 432 PRO B CA 1
ATOM 7326 C C . PRO B 1 432 ? 26.422 -27.469 -2.764 1 96.25 432 PRO B C 1
ATOM 7328 O O . PRO B 1 432 ? 26.625 -26.25 -2.707 1 96.25 432 PRO B O 1
ATOM 7331 N N . LEU B 1 433 ? 25.859 -28.094 -3.732 1 97.06 433 LEU B N 1
ATOM 7332 C CA . LEU B 1 433 ? 25.422 -27.312 -4.879 1 97.06 433 LEU B CA 1
ATOM 7333 C C . LEU B 1 433 ? 24.266 -26.391 -4.496 1 97.06 433 LEU B C 1
ATOM 7335 O O . LEU B 1 433 ? 24.25 -25.219 -4.887 1 97.06 433 LEU B O 1
ATOM 7339 N N . LYS B 1 434 ? 23.344 -26.875 -3.773 1 97 434 LYS B N 1
ATOM 7340 C CA . LYS B 1 434 ? 22.188 -26.078 -3.332 1 97 434 LYS B CA 1
ATOM 7341 C C . LYS B 1 434 ? 22.641 -24.922 -2.443 1 97 434 LYS B C 1
ATOM 7343 O O . LYS B 1 434 ? 22.172 -23.797 -2.594 1 97 434 LYS B O 1
ATOM 7348 N N . ILE B 1 435 ? 23.531 -25.156 -1.575 1 96.62 435 ILE B N 1
ATOM 7349 C CA . ILE B 1 435 ? 24.031 -24.141 -0.661 1 96.62 435 ILE B CA 1
ATOM 7350 C C . ILE B 1 435 ? 24.781 -23.062 -1.449 1 96.62 435 ILE B C 1
ATOM 7352 O O . ILE B 1 435 ? 24.578 -21.859 -1.216 1 96.62 435 ILE B O 1
ATOM 7356 N N . ARG B 1 436 ? 25.578 -23.453 -2.371 1 96.5 436 ARG B N 1
ATOM 7357 C CA . ARG B 1 436 ? 26.328 -22.531 -3.201 1 96.5 436 ARG B CA 1
ATOM 7358 C C . ARG B 1 436 ? 25.391 -21.625 -3.998 1 96.5 436 ARG B C 1
ATOM 7360 O O . ARG B 1 436 ? 25.625 -20.422 -4.098 1 96.5 436 ARG B O 1
ATOM 7367 N N . GLU B 1 437 ? 24.406 -22.25 -4.539 1 96 437 GLU B N 1
ATOM 7368 C CA . GLU B 1 437 ? 23.438 -21.484 -5.32 1 96 437 GLU B CA 1
ATOM 7369 C C . GLU B 1 437 ? 22.688 -20.5 -4.438 1 96 437 GLU B C 1
ATOM 7371 O O . GLU B 1 437 ? 22.438 -19.359 -4.836 1 96 437 GLU B O 1
ATOM 7376 N N . ALA B 1 438 ? 22.281 -20.953 -3.293 1 96.5 438 ALA B N 1
ATOM 7377 C CA . ALA B 1 438 ? 21.594 -20.062 -2.357 1 96.5 438 ALA B CA 1
ATOM 7378 C C . ALA B 1 438 ? 22.453 -18.859 -1.986 1 96.5 438 ALA B C 1
ATOM 7380 O O . ALA B 1 438 ? 21.969 -17.734 -1.943 1 96.5 438 ALA B O 1
ATOM 7381 N N . LYS B 1 439 ? 23.672 -19.141 -1.754 1 94.88 439 LYS B N 1
ATOM 7382 C CA . LYS B 1 439 ? 24.609 -18.062 -1.423 1 94.88 439 LYS B CA 1
ATOM 7383 C C . LYS B 1 439 ? 24.797 -17.109 -2.602 1 94.88 439 LYS B C 1
ATOM 7385 O O . LYS B 1 439 ? 24.797 -15.891 -2.43 1 94.88 439 LYS B O 1
ATOM 7390 N N . SER B 1 440 ? 24.859 -17.688 -3.734 1 94.81 440 SER B N 1
ATOM 7391 C CA . SER B 1 440 ? 25.062 -16.891 -4.934 1 94.81 440 SER B CA 1
ATOM 7392 C C . SER B 1 440 ? 23.844 -16.016 -5.227 1 94.81 440 SER B C 1
ATOM 7394 O O . SER B 1 440 ? 23.969 -14.922 -5.766 1 94.81 440 SER B O 1
ATOM 7396 N N . LYS B 1 441 ? 22.719 -16.5 -4.852 1 95.06 441 LYS B N 1
ATOM 7397 C CA . LYS B 1 441 ? 21.484 -15.773 -5.09 1 95.06 441 LYS B CA 1
ATOM 7398 C C . LYS B 1 441 ? 21.266 -14.703 -4.02 1 95.06 441 LYS B C 1
ATOM 7400 O O . LYS B 1 441 ? 20.344 -13.883 -4.133 1 95.06 441 LYS B O 1
ATOM 7405 N N . GLY B 1 442 ? 22.078 -14.773 -2.967 1 94.5 442 GLY B N 1
ATOM 7406 C CA . GLY B 1 442 ? 22.062 -13.695 -1.991 1 94.5 442 GLY B CA 1
ATOM 7407 C C . GLY B 1 442 ? 21.141 -13.969 -0.815 1 94.5 442 GLY B C 1
ATOM 7408 O O . GLY B 1 442 ? 20.672 -13.031 -0.158 1 94.5 442 GLY B O 1
ATOM 7409 N N . TYR B 1 443 ? 20.875 -15.242 -0.519 1 97.06 443 TYR B N 1
ATOM 7410 C CA . TYR B 1 443 ? 20.062 -15.547 0.652 1 97.06 443 TYR B CA 1
ATOM 7411 C C . TYR B 1 443 ? 20.797 -15.18 1.937 1 97.06 443 TYR B C 1
ATOM 7413 O O . TYR B 1 443 ? 22 -15.398 2.053 1 97.06 443 TYR B O 1
ATOM 7421 N N . GLY B 1 444 ? 20.047 -14.578 2.875 1 95.31 444 GLY B N 1
ATOM 7422 C CA . GLY B 1 444 ? 20.641 -14.117 4.121 1 95.31 444 GLY B CA 1
ATOM 7423 C C . GLY B 1 444 ? 20.938 -15.242 5.094 1 95.31 444 GLY B C 1
ATOM 7424 O O . GLY B 1 444 ? 21.906 -15.164 5.855 1 95.31 444 GLY B O 1
ATOM 7425 N N . ALA B 1 445 ? 20.109 -16.25 5.09 1 96.25 445 ALA B N 1
ATOM 7426 C CA . ALA B 1 445 ? 20.281 -17.406 5.961 1 96.25 445 ALA B CA 1
ATOM 7427 C C . ALA B 1 445 ? 19.906 -18.688 5.234 1 96.25 445 ALA B C 1
ATOM 7429 O O . ALA B 1 445 ? 19.031 -18.688 4.375 1 96.25 445 ALA B O 1
ATOM 7430 N N . ILE B 1 446 ? 20.625 -19.75 5.613 1 97.25 446 ILE B N 1
ATOM 7431 C CA . ILE B 1 446 ? 20.359 -21.047 5.004 1 97.25 446 ILE B CA 1
ATOM 7432 C C . ILE B 1 446 ? 20.125 -22.094 6.09 1 97.25 446 ILE B C 1
ATOM 7434 O O . ILE B 1 446 ? 21 -22.297 6.945 1 97.25 446 ILE B O 1
ATOM 7438 N N . VAL B 1 447 ? 18.984 -22.703 6.09 1 97.5 447 VAL B N 1
ATOM 7439 C CA . VAL B 1 447 ? 18.625 -23.75 7.027 1 97.5 447 VAL B CA 1
ATOM 7440 C C . VAL B 1 447 ? 18.672 -25.109 6.324 1 97.5 447 VAL B C 1
ATOM 7442 O O . VAL B 1 447 ? 18.109 -25.266 5.238 1 97.5 447 VAL B O 1
ATOM 7445 N N . THR B 1 448 ? 19.297 -26.062 6.973 1 97.25 448 THR B N 1
ATOM 7446 C CA . THR B 1 448 ? 19.438 -27.391 6.371 1 97.25 448 THR B CA 1
ATOM 7447 C C . THR B 1 448 ? 18.594 -28.406 7.109 1 97.25 448 THR B C 1
ATOM 7449 O O . THR B 1 448 ? 18.609 -28.484 8.336 1 97.25 448 THR B O 1
ATOM 7452 N N . VAL B 1 449 ? 17.859 -29.188 6.34 1 97.38 449 VAL B N 1
ATOM 7453 C CA . VAL B 1 449 ? 17.031 -30.25 6.891 1 97.38 449 VAL B CA 1
ATOM 7454 C C . VAL B 1 449 ? 17.453 -31.594 6.297 1 97.38 449 VAL B C 1
ATOM 7456 O O . VAL B 1 449 ? 17.422 -31.781 5.078 1 97.38 449 VAL B O 1
ATOM 7459 N N . GLY B 1 450 ? 17.828 -32.531 7.09 1 95.5 450 GLY B N 1
ATOM 7460 C CA . GLY B 1 450 ? 18.188 -33.875 6.688 1 95.5 450 GLY B CA 1
ATOM 7461 C C . GLY B 1 450 ? 17.484 -34.969 7.5 1 95.5 450 GLY B C 1
ATOM 7462 O O . GLY B 1 450 ? 16.484 -34.688 8.148 1 95.5 450 GLY B O 1
ATOM 7463 N N . ASN B 1 451 ? 18.047 -36.125 7.371 1 93.56 451 ASN B N 1
ATOM 7464 C CA . ASN B 1 451 ? 17.453 -37.281 8.047 1 93.56 451 ASN B CA 1
ATOM 7465 C C . ASN B 1 451 ? 17.531 -37.125 9.562 1 93.56 451 ASN B C 1
ATOM 7467 O O . ASN B 1 451 ? 16.625 -37.562 10.273 1 93.56 451 ASN B O 1
ATOM 7471 N N . HIS B 1 452 ? 18.531 -36.562 10.016 1 90.69 452 HIS B N 1
ATOM 7472 C CA . HIS B 1 452 ? 18.703 -36.375 11.453 1 90.69 452 HIS B CA 1
ATOM 7473 C C . HIS B 1 452 ? 17.703 -35.344 11.992 1 90.69 452 HIS B C 1
ATOM 7475 O O . HIS B 1 452 ? 17.219 -35.5 13.109 1 90.69 452 HIS B O 1
ATOM 7481 N N . GLU B 1 453 ? 17.406 -34.312 11.242 1 90.81 453 GLU B N 1
ATOM 7482 C CA . GLU B 1 453 ? 16.578 -33.188 11.672 1 90.81 453 GLU B CA 1
ATOM 7483 C C . GLU B 1 453 ? 15.102 -33.562 11.664 1 90.81 453 GLU B C 1
ATOM 7485 O O . GLU B 1 453 ? 14.289 -32.875 12.289 1 90.81 453 GLU B O 1
ATOM 7490 N N . VAL B 1 454 ? 14.711 -34.562 10.992 1 92 454 VAL B N 1
ATOM 7491 C CA . VAL B 1 454 ? 13.312 -34.969 10.906 1 92 454 VAL B CA 1
ATOM 7492 C C . VAL B 1 454 ? 12.805 -35.375 12.289 1 92 454 VAL B C 1
ATOM 7494 O O . VAL B 1 454 ? 11.641 -35.125 12.625 1 92 454 VAL B O 1
ATOM 7497 N N . ASP B 1 455 ? 13.711 -35.875 13.07 1 89.19 455 ASP B N 1
ATOM 7498 C CA . ASP B 1 455 ? 13.289 -36.406 14.359 1 89.19 455 ASP B CA 1
ATOM 7499 C C . ASP B 1 455 ? 13.641 -35.438 15.492 1 89.19 455 ASP B C 1
ATOM 7501 O O . ASP B 1 455 ? 13.398 -35.75 16.656 1 89.19 455 ASP B O 1
ATOM 7505 N N . CYS B 1 456 ? 14.242 -34.375 15.117 1 87.62 456 CYS B N 1
ATOM 7506 C CA . CYS B 1 456 ? 14.633 -33.406 16.141 1 87.62 456 CYS B CA 1
ATOM 7507 C C . CYS B 1 456 ? 14.305 -31.984 15.711 1 87.62 456 CYS B C 1
ATOM 7509 O O . CYS B 1 456 ? 14.18 -31.703 14.516 1 87.62 456 CYS B O 1
ATOM 7511 N N . ASP B 1 457 ? 14.094 -31.078 16.656 1 86.88 457 ASP B N 1
ATOM 7512 C CA . ASP B 1 457 ? 13.742 -29.688 16.359 1 86.88 457 ASP B CA 1
ATOM 7513 C C . ASP B 1 457 ? 14.992 -28.812 16.312 1 86.88 457 ASP B C 1
ATOM 7515 O O . ASP B 1 457 ? 14.891 -27.578 16.25 1 86.88 457 ASP B O 1
ATOM 7519 N N . ILE B 1 458 ? 16.094 -29.438 16.266 1 93.12 458 ILE B N 1
ATOM 7520 C CA . ILE B 1 458 ? 17.344 -28.703 16.172 1 93.12 458 ILE B CA 1
ATOM 7521 C C . ILE B 1 458 ? 17.844 -28.703 14.727 1 93.12 458 ILE B C 1
ATOM 7523 O O . ILE B 1 458 ? 18 -29.766 14.125 1 93.12 458 ILE B O 1
ATOM 7527 N N . LEU B 1 459 ? 18.047 -27.562 14.188 1 95.44 459 LEU B N 1
ATOM 7528 C CA . LEU B 1 459 ? 18.406 -27.422 12.781 1 95.44 459 LEU B CA 1
ATOM 7529 C C . LEU B 1 459 ? 19.703 -26.641 12.633 1 95.44 459 LEU B C 1
ATOM 7531 O O . LEU B 1 459 ? 19.938 -25.672 13.367 1 95.44 459 LEU B O 1
ATOM 7535 N N . PRO B 1 460 ? 20.562 -27.094 11.734 1 94.62 460 PRO B N 1
ATOM 7536 C CA . PRO B 1 460 ? 21.688 -26.234 11.367 1 94.62 460 PRO B CA 1
ATOM 7537 C C . PRO B 1 460 ? 21.266 -25 10.578 1 94.62 460 PRO B C 1
ATOM 7539 O O . PRO B 1 460 ? 20.469 -25.109 9.648 1 94.62 460 PRO B O 1
ATOM 7542 N N . ILE B 1 461 ? 21.719 -23.859 10.953 1 95.38 461 ILE B N 1
ATOM 7543 C CA . ILE B 1 461 ? 21.438 -22.609 10.25 1 95.38 461 ILE B CA 1
ATOM 7544 C C . ILE B 1 461 ? 22.734 -21.859 9.992 1 95.38 461 ILE B C 1
ATOM 7546 O O . ILE B 1 461 ? 23.547 -21.672 10.906 1 95.38 461 ILE B O 1
ATOM 7550 N N . ASP B 1 462 ? 22.984 -21.516 8.711 1 94.44 462 ASP B N 1
ATOM 7551 C CA . ASP B 1 462 ? 24.094 -20.672 8.297 1 94.44 462 ASP B CA 1
ATOM 7552 C C . ASP B 1 462 ? 23.656 -19.203 8.188 1 94.44 462 ASP B C 1
ATOM 7554 O O . ASP B 1 462 ? 22.875 -18.859 7.305 1 94.44 462 ASP B O 1
ATOM 7558 N N . MET B 1 463 ? 24.156 -18.328 8.992 1 92 463 MET B N 1
ATOM 7559 C CA . MET B 1 463 ? 23.812 -16.922 9.023 1 92 463 MET B CA 1
ATOM 7560 C C . MET B 1 463 ? 25 -16.047 8.672 1 92 463 MET B C 1
ATOM 7562 O O . MET B 1 463 ? 25.141 -14.93 9.172 1 92 463 MET B O 1
ATOM 7566 N N . SER B 1 464 ? 25.859 -16.5 7.871 1 87.56 464 SER B N 1
ATOM 7567 C CA . SER B 1 464 ? 27.094 -15.812 7.551 1 87.56 464 SER B CA 1
ATOM 7568 C C . SER B 1 464 ? 26.828 -14.508 6.801 1 87.56 464 SER B C 1
ATOM 7570 O O . SER B 1 464 ? 27.625 -13.57 6.863 1 87.56 464 SER B O 1
ATOM 7572 N N . ALA B 1 465 ? 25.703 -14.453 6.16 1 87.62 465 ALA B N 1
ATOM 7573 C CA . ALA B 1 465 ? 25.391 -13.266 5.371 1 87.62 465 ALA B CA 1
ATOM 7574 C C . ALA B 1 465 ? 24.594 -12.25 6.195 1 87.62 465 ALA B C 1
ATOM 7576 O O . ALA B 1 465 ? 24.281 -11.156 5.715 1 87.62 465 ALA B O 1
ATOM 7577 N N . MET B 1 466 ? 24.344 -12.555 7.438 1 87.25 466 MET B N 1
ATOM 7578 C CA . MET B 1 466 ? 23.609 -11.656 8.32 1 87.25 466 MET B CA 1
ATOM 7579 C C . MET B 1 466 ? 24.547 -10.906 9.25 1 87.25 466 MET B C 1
ATOM 7581 O O . MET B 1 466 ? 25.672 -11.352 9.492 1 87.25 466 MET B O 1
ATOM 7585 N N . PRO B 1 467 ? 24.047 -9.75 9.695 1 80.56 467 PRO B N 1
ATOM 7586 C CA . PRO B 1 467 ? 24.844 -9.117 10.758 1 80.56 467 PRO B CA 1
ATOM 7587 C C . PRO B 1 467 ? 24.969 -9.992 12 1 80.56 467 PRO B C 1
ATOM 7589 O O . PRO B 1 467 ? 24.203 -10.953 12.164 1 80.56 467 PRO B O 1
ATOM 7592 N N . ASP B 1 468 ? 25.938 -9.625 12.742 1 80.81 468 ASP B N 1
ATOM 7593 C CA . ASP B 1 468 ? 26.141 -10.367 13.977 1 80.81 468 ASP B CA 1
ATOM 7594 C C . ASP B 1 468 ? 24.922 -10.289 14.883 1 80.81 468 ASP B C 1
ATOM 7596 O O . ASP B 1 468 ? 24.328 -9.227 15.047 1 80.81 468 ASP B O 1
ATOM 7600 N N . VAL B 1 469 ? 24.453 -11.461 15.297 1 80.44 469 VAL B N 1
ATOM 7601 C CA . VAL B 1 469 ? 23.281 -11.531 16.156 1 80.44 469 VAL B CA 1
ATOM 7602 C C . VAL B 1 469 ? 23.609 -12.328 17.422 1 80.44 469 VAL B C 1
ATOM 7604 O O . VAL B 1 469 ? 24.453 -13.227 17.391 1 80.44 469 VAL B O 1
ATOM 7607 N N . ALA B 1 470 ? 22.953 -11.93 18.438 1 80.06 470 ALA B N 1
ATOM 7608 C CA . ALA B 1 470 ? 23.125 -12.656 19.703 1 80.06 470 ALA B CA 1
ATOM 7609 C C . ALA B 1 470 ? 22.375 -13.984 19.672 1 80.06 470 ALA B C 1
ATOM 7611 O O . ALA B 1 470 ? 21.203 -14.039 19.266 1 80.06 470 ALA B O 1
ATOM 7612 N N . LEU B 1 471 ? 23.078 -14.938 20.109 1 82.19 471 LEU B N 1
ATOM 7613 C CA . LEU B 1 471 ? 22.484 -16.266 20.156 1 82.19 471 LEU B CA 1
ATOM 7614 C C . LEU B 1 471 ? 21.938 -16.578 21.531 1 82.19 471 LEU B C 1
ATOM 7616 O O . LEU B 1 471 ? 22.281 -15.906 22.516 1 82.19 471 LEU B O 1
ATOM 7620 N N . PRO B 1 472 ? 21.047 -17.547 21.625 1 76.81 472 PRO B N 1
ATOM 7621 C CA . PRO B 1 472 ? 20.453 -17.875 22.922 1 76.81 472 PRO B CA 1
ATOM 7622 C C . PRO B 1 472 ? 21.484 -18.281 23.969 1 76.81 472 PRO B C 1
ATOM 7624 O O . PRO B 1 472 ? 21.266 -18.125 25.172 1 76.81 472 PRO B O 1
ATOM 7627 N N . ASP B 1 473 ? 22.578 -18.812 23.531 1 76.31 473 ASP B N 1
ATOM 7628 C CA . ASP B 1 473 ? 23.594 -19.266 24.469 1 76.31 473 ASP B CA 1
ATOM 7629 C C . ASP B 1 473 ? 24.516 -18.125 24.891 1 76.31 473 ASP B C 1
ATOM 7631 O O . ASP B 1 473 ? 25.484 -18.328 25.609 1 76.31 473 ASP B O 1
ATOM 7635 N N . GLY B 1 474 ? 24.188 -16.969 24.453 1 75.56 474 GLY B N 1
ATOM 7636 C CA . GLY B 1 474 ? 24.938 -15.789 24.844 1 75.56 474 GLY B CA 1
ATOM 7637 C C . GLY B 1 474 ? 26.094 -15.484 23.922 1 75.56 474 GLY B C 1
ATOM 7638 O O . GLY B 1 474 ? 26.75 -14.453 24.062 1 75.56 474 GLY B O 1
ATOM 7639 N N . THR B 1 475 ? 26.297 -16.312 22.984 1 77.56 475 THR B N 1
ATOM 7640 C CA . THR B 1 475 ? 27.391 -16.078 22.062 1 77.56 475 THR B CA 1
ATOM 7641 C C . THR B 1 475 ? 26.906 -15.336 20.828 1 77.56 475 THR B C 1
ATOM 7643 O O . THR B 1 475 ? 25.703 -15.055 20.688 1 77.56 475 THR B O 1
ATOM 7646 N N . SER B 1 476 ? 27.953 -14.875 20.062 1 80.75 476 SER B N 1
ATOM 7647 C CA . SER B 1 476 ? 27.641 -14.172 18.828 1 80.75 476 SER B CA 1
ATOM 7648 C C . SER B 1 476 ? 27.641 -15.125 17.641 1 80.75 476 SER B C 1
ATOM 7650 O O . SER B 1 476 ? 28.375 -16.109 17.625 1 80.75 476 SER B O 1
ATOM 7652 N N . SER B 1 477 ? 26.844 -14.828 16.688 1 75.94 477 SER B N 1
ATOM 7653 C CA . SER B 1 477 ? 26.719 -15.688 15.508 1 75.94 477 SER B CA 1
ATOM 7654 C C . SER B 1 477 ? 28.031 -15.75 14.734 1 75.94 477 SER B C 1
ATOM 7656 O O . SER B 1 477 ? 28.281 -16.719 14.008 1 75.94 477 SER B O 1
ATOM 7658 N N . LYS B 1 478 ? 28.922 -14.797 14.945 1 75.5 478 LYS B N 1
ATOM 7659 C CA . LYS B 1 478 ? 30.172 -14.766 14.203 1 75.5 478 LYS B CA 1
ATOM 7660 C C . LYS B 1 478 ? 31.25 -15.562 14.914 1 75.5 478 LYS B C 1
ATOM 7662 O O . LYS B 1 478 ? 32.281 -15.883 14.32 1 75.5 478 LYS B O 1
ATOM 7667 N N . SER B 1 479 ? 30.938 -15.852 16.125 1 69.25 479 SER B N 1
ATOM 7668 C CA . SER B 1 479 ? 31.938 -16.578 16.891 1 69.25 479 SER B CA 1
ATOM 7669 C C . SER B 1 479 ? 31.891 -18.078 16.594 1 69.25 479 SER B C 1
ATOM 7671 O O . SER B 1 479 ? 32.812 -18.812 16.984 1 69.25 479 SER B O 1
ATOM 7673 N N . HIS B 1 480 ? 30.875 -18.531 16.125 1 62.66 480 HIS B N 1
ATOM 7674 C CA . HIS B 1 480 ? 30.703 -19.953 15.898 1 62.66 480 HIS B CA 1
ATOM 7675 C C . HIS B 1 480 ? 31.141 -20.359 14.5 1 62.66 480 HIS B C 1
ATOM 7677 O O . HIS B 1 480 ? 31.078 -19.547 13.57 1 62.66 480 HIS B O 1
ATOM 7683 N N . LYS B 1 481 ? 31.922 -21.594 14.625 1 64.88 481 LYS B N 1
ATOM 7684 C CA . LYS B 1 481 ? 32.156 -22.25 13.344 1 64.88 481 LYS B CA 1
ATOM 7685 C C . LYS B 1 481 ? 30.859 -22.516 12.609 1 64.88 481 LYS B C 1
ATOM 7687 O O . LYS B 1 481 ? 29.891 -22.969 13.219 1 64.88 481 LYS B O 1
ATOM 7692 N N . ARG B 1 482 ? 30.656 -22.062 11.32 1 65.81 482 ARG B N 1
ATOM 7693 C CA . ARG B 1 482 ? 29.453 -22.094 10.5 1 65.81 482 ARG B CA 1
ATOM 7694 C C . ARG B 1 482 ? 29.125 -23.531 10.078 1 65.81 482 ARG B C 1
ATOM 7696 O O . ARG B 1 482 ? 30.016 -24.328 9.812 1 65.81 482 ARG B O 1
ATOM 7703 N N . PRO B 1 483 ? 27.672 -24.078 10.258 1 82.31 483 PRO B N 1
ATOM 7704 C CA . PRO B 1 483 ? 26.359 -23.625 10.688 1 82.31 483 PRO B CA 1
ATOM 7705 C C . PRO B 1 483 ? 26.141 -23.797 12.188 1 82.31 483 PRO B C 1
ATOM 7707 O O . PRO B 1 483 ? 26.703 -24.719 12.797 1 82.31 483 PRO B O 1
ATOM 7710 N N . VAL B 1 484 ? 25.422 -23 12.773 1 88.12 484 VAL B N 1
ATOM 7711 C CA . VAL B 1 484 ? 25.031 -23.094 14.18 1 88.12 484 VAL B CA 1
ATOM 7712 C C . VAL B 1 484 ? 23.766 -23.938 14.305 1 88.12 484 VAL B C 1
ATOM 7714 O O . VAL B 1 484 ? 22.859 -23.859 13.469 1 88.12 484 VAL B O 1
ATOM 7717 N N . LYS B 1 485 ? 23.734 -24.734 15.297 1 91.12 485 LYS B N 1
ATOM 7718 C CA . LYS B 1 485 ? 22.547 -25.562 15.539 1 91.12 485 LYS B CA 1
ATOM 7719 C C . LYS B 1 485 ? 21.625 -24.906 16.547 1 91.12 485 LYS B C 1
ATOM 7721 O O . LYS B 1 485 ? 22.031 -24.594 17.672 1 91.12 485 LYS B O 1
ATOM 7726 N N . LEU B 1 486 ? 20.422 -24.656 16.141 1 93.06 486 LEU B N 1
ATOM 7727 C CA . LEU B 1 486 ? 19.406 -24.016 16.969 1 93.06 486 LEU B CA 1
ATOM 7728 C C . LEU B 1 486 ? 18.047 -24.703 16.812 1 93.06 486 LEU B C 1
ATOM 7730 O O . LEU B 1 486 ? 17.781 -25.312 15.781 1 93.06 486 LEU B O 1
ATOM 7734 N N . ASP B 1 487 ? 17.328 -24.609 17.875 1 93.81 487 ASP B N 1
ATOM 7735 C CA . ASP B 1 487 ? 15.953 -25.094 17.719 1 93.81 487 ASP B CA 1
ATOM 7736 C C . ASP B 1 487 ? 15.109 -24.125 16.906 1 93.81 487 ASP B C 1
ATOM 7738 O O . ASP B 1 487 ? 15.453 -22.953 16.766 1 93.81 487 ASP B O 1
ATOM 7742 N N . ILE B 1 488 ? 14.016 -24.656 16.422 1 93.19 488 ILE B N 1
ATOM 7743 C CA . ILE B 1 488 ? 13.188 -23.891 15.492 1 93.19 488 ILE B CA 1
ATOM 7744 C C . ILE B 1 488 ? 12.688 -22.625 16.172 1 93.19 488 ILE B C 1
ATOM 7746 O O . ILE B 1 488 ? 12.641 -21.562 15.547 1 93.19 488 ILE B O 1
ATOM 7750 N N . ALA B 1 489 ? 12.305 -22.688 17.375 1 91.56 489 ALA B N 1
ATOM 7751 C CA . ALA B 1 489 ? 11.805 -21.531 18.125 1 91.56 489 ALA B CA 1
ATOM 7752 C C . ALA B 1 489 ? 12.875 -20.453 18.219 1 91.56 489 ALA B C 1
ATOM 7754 O O . ALA B 1 489 ? 12.578 -19.266 18.078 1 91.56 489 ALA B O 1
ATOM 7755 N N . SER B 1 490 ? 14.055 -20.875 18.469 1 93.12 490 SER B N 1
ATOM 7756 C CA . SER B 1 490 ? 15.164 -19.938 18.578 1 93.12 490 SER B CA 1
ATOM 7757 C C . SER B 1 490 ? 15.469 -19.281 17.234 1 93.12 490 SER B C 1
ATOM 7759 O O . SER B 1 490 ? 15.766 -18.094 17.172 1 93.12 490 SER B O 1
ATOM 7761 N N . ILE B 1 491 ? 15.414 -20.094 16.188 1 93.81 491 ILE B N 1
ATOM 7762 C CA . ILE B 1 491 ? 15.633 -19.562 14.844 1 93.81 491 ILE B CA 1
ATOM 7763 C C . ILE B 1 491 ? 14.562 -18.531 14.508 1 93.81 491 ILE B C 1
ATOM 7765 O O . ILE B 1 491 ? 14.875 -17.453 14 1 93.81 491 ILE B O 1
ATOM 7769 N N . SER B 1 492 ? 13.352 -18.875 14.812 1 92.44 492 SER B N 1
ATOM 7770 C CA . SER B 1 492 ? 12.227 -17.969 14.562 1 92.44 492 SER B CA 1
ATOM 7771 C C . SER B 1 492 ? 12.406 -16.641 15.289 1 92.44 492 SER B C 1
ATOM 7773 O O . SER B 1 492 ? 12.242 -15.578 14.695 1 92.44 492 SER B O 1
ATOM 7775 N N . LYS B 1 493 ? 12.719 -16.719 16.531 1 91 493 LYS B N 1
ATOM 7776 C CA . LYS B 1 493 ? 12.922 -15.516 17.328 1 91 493 LYS B CA 1
ATOM 7777 C C . LYS B 1 493 ? 14.055 -14.656 16.781 1 91 493 LYS B C 1
ATOM 7779 O O . LYS B 1 493 ? 13.938 -13.43 16.719 1 91 493 LYS B O 1
ATOM 7784 N N . LEU B 1 494 ? 15.07 -15.328 16.422 1 91.69 494 LEU B N 1
ATOM 7785 C CA . LEU B 1 494 ? 16.234 -14.633 15.891 1 91.69 494 LEU B CA 1
ATOM 7786 C C . LEU B 1 494 ? 15.906 -13.93 14.578 1 91.69 494 LEU B C 1
ATOM 7788 O O . LEU B 1 494 ? 16.25 -12.758 14.391 1 91.69 494 LEU B O 1
ATOM 7792 N N . LEU B 1 495 ? 15.312 -14.641 13.664 1 92.81 495 LEU B N 1
ATOM 7793 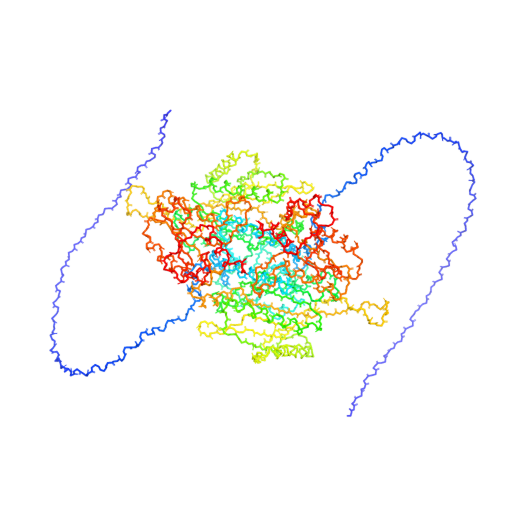C CA . LEU B 1 495 ? 15 -14.086 12.352 1 92.81 495 LEU B CA 1
ATOM 7794 C C . LEU B 1 495 ? 13.969 -12.969 12.469 1 92.81 495 LEU B C 1
ATOM 7796 O O . LEU B 1 495 ? 14.125 -11.914 11.852 1 92.81 495 LEU B O 1
ATOM 7800 N N . ARG B 1 496 ? 12.945 -13.125 13.242 1 89.5 496 ARG B N 1
ATOM 7801 C CA . ARG B 1 496 ? 11.922 -12.109 13.445 1 89.5 496 ARG B CA 1
ATOM 7802 C C . ARG B 1 496 ? 12.508 -10.867 14.109 1 89.5 496 ARG B C 1
ATOM 7804 O O . ARG B 1 496 ? 12.156 -9.742 13.758 1 89.5 496 ARG B O 1
ATOM 7811 N N . GLY B 1 497 ? 13.352 -11.094 15.039 1 87.5 497 GLY B N 1
ATOM 7812 C CA . GLY B 1 497 ? 14.008 -9.992 15.727 1 87.5 497 GLY B CA 1
ATOM 7813 C C . GLY B 1 497 ? 14.875 -9.148 14.812 1 87.5 497 GLY B C 1
ATOM 7814 O O . GLY B 1 497 ? 15.078 -7.961 15.055 1 87.5 497 GLY B O 1
ATOM 7815 N N . SER B 1 498 ? 15.336 -9.758 13.766 1 88.56 498 SER B N 1
ATOM 7816 C CA . SER B 1 498 ? 16.234 -9.07 12.844 1 88.56 498 SER B CA 1
ATOM 7817 C C . SER B 1 498 ? 15.469 -8.18 11.875 1 88.56 498 SER B C 1
ATOM 7819 O O . SER B 1 498 ? 16.062 -7.375 11.156 1 88.56 498 SER B O 1
ATOM 7821 N N . VAL B 1 499 ? 14.133 -8.297 11.898 1 89.62 499 VAL B N 1
ATOM 7822 C CA . VAL B 1 499 ? 13.391 -7.52 10.906 1 89.62 499 VAL B CA 1
ATOM 7823 C C . VAL B 1 499 ? 12.32 -6.68 11.609 1 89.62 499 VAL B C 1
ATOM 7825 O O . VAL B 1 499 ? 11.797 -5.723 11.031 1 89.62 499 VAL B O 1
ATOM 7828 N N . GLU B 1 500 ? 11.984 -6.836 12.789 1 82.31 500 GLU B N 1
ATOM 7829 C CA . GLU B 1 500 ? 10.82 -6.305 13.484 1 82.31 500 GLU B CA 1
ATOM 7830 C C . GLU B 1 500 ? 10.875 -4.781 13.57 1 82.31 500 GLU B C 1
ATOM 7832 O O . GLU B 1 500 ? 9.844 -4.113 13.477 1 82.31 500 GLU B O 1
ATOM 7837 N N . ALA B 1 501 ? 12.047 -4.25 13.703 1 76.69 501 ALA B N 1
ATOM 7838 C CA . ALA B 1 501 ? 12.172 -2.803 13.852 1 76.69 501 ALA B CA 1
ATOM 7839 C C . ALA B 1 501 ? 11.852 -2.086 12.539 1 76.69 501 ALA B C 1
ATOM 7841 O O . ALA B 1 501 ? 11.539 -0.894 12.539 1 76.69 501 ALA B O 1
ATOM 7842 N N . TYR B 1 502 ? 11.906 -2.867 11.5 1 79.81 502 TYR B N 1
ATOM 7843 C CA . TYR B 1 502 ? 11.828 -2.223 10.195 1 79.81 502 TYR B CA 1
ATOM 7844 C C . TYR B 1 502 ? 10.539 -2.605 9.477 1 79.81 502 TYR B C 1
ATOM 7846 O O . TYR B 1 502 ? 10.086 -1.885 8.586 1 79.81 502 TYR B O 1
ATOM 7854 N N . GLN B 1 503 ? 10.039 -3.799 9.812 1 76.81 503 GLN B N 1
ATOM 7855 C CA . GLN B 1 503 ? 8.906 -4.359 9.094 1 76.81 503 GLN B CA 1
ATOM 7856 C C . GLN B 1 503 ? 7.68 -4.465 10 1 76.81 503 GLN B C 1
ATOM 7858 O O . GLN B 1 503 ? 7.801 -4.75 11.188 1 76.81 503 GLN B O 1
#

Solvent-accessible surface area (backbone atoms only — not comparable to full-atom values): 55427 Å² total; per-residue (Å²): 137,79,88,77,84,86,74,84,78,80,81,71,87,73,77,90,75,81,90,84,87,88,82,87,84,84,75,86,73,86,81,75,82,76,82,78,80,78,75,79,74,75,75,80,70,75,77,70,77,65,72,68,75,72,74,74,66,78,72,72,56,58,47,36,63,60,50,27,49,74,63,46,19,41,48,78,46,93,46,27,72,45,28,58,31,30,30,48,38,28,29,47,34,52,50,38,54,53,46,32,49,55,48,48,24,64,76,72,57,43,38,49,35,44,60,61,57,50,33,22,37,52,52,32,51,56,63,43,43,49,79,75,44,39,67,37,24,34,31,33,42,54,57,26,76,91,61,47,76,64,89,75,59,59,68,51,49,28,26,24,42,32,66,63,61,64,66,60,52,51,53,56,59,61,71,48,91,41,46,54,83,59,47,64,41,35,40,28,32,64,58,66,26,31,35,50,63,54,77,87,66,48,43,75,43,66,32,49,24,50,44,31,29,54,38,29,42,34,41,24,47,75,90,43,47,56,61,53,52,50,50,51,52,49,50,38,49,52,50,32,58,73,70,69,54,70,79,67,45,42,32,44,15,31,64,33,88,64,80,55,58,81,55,68,69,56,50,54,51,45,46,50,49,52,50,51,41,46,59,72,67,72,58,80,66,45,82,38,80,39,63,20,49,44,50,29,28,26,39,38,32,36,38,59,44,70,79,62,50,76,41,80,36,24,38,43,30,45,30,66,41,57,36,59,64,68,64,37,58,25,36,44,75,76,64,85,84,63,62,81,80,57,71,75,50,70,39,63,46,33,36,35,42,32,22,59,49,27,23,55,44,36,42,46,32,43,47,44,28,71,37,63,66,61,49,59,62,63,58,29,53,42,26,34,37,39,36,27,55,42,59,48,69,66,32,43,50,40,47,53,50,49,51,38,54,56,31,33,53,77,66,46,95,70,29,58,40,52,89,71,44,72,48,75,48,57,54,78,56,58,48,70,57,53,52,51,50,40,53,71,71,36,35,26,27,39,34,50,32,32,82,72,31,62,80,42,64,51,31,42,35,35,51,82,65,41,76,81,41,80,39,97,86,72,43,49,61,76,73,48,76,87,53,47,74,39,37,57,68,57,49,32,52,52,57,48,62,61,26,40,48,50,93,143,75,91,79,80,94,72,92,74,86,90,86,92,80,84,90,80,89,93,80,89,76,81,80,85,81,81,86,77,85,78,82,81,78,80,76,81,80,77,79,78,76,74,80,69,76,74,72,76,66,73,67,73,71,75,75,66,79,72,72,58,57,47,38,62,60,51,27,49,75,64,45,19,41,49,77,45,91,47,28,71,44,27,60,31,29,29,48,38,29,29,46,34,52,49,39,54,53,45,32,49,55,48,48,24,65,78,73,57,43,38,49,34,42,61,61,56,51,32,23,38,51,53,31,52,56,64,44,43,47,80,74,42,36,67,38,25,35,32,34,42,55,56,26,75,90,62,48,73,62,89,73,60,58,67,52,48,27,28,23,43,32,65,63,60,66,66,58,54,51,52,57,60,61,72,48,92,41,44,54,82,59,47,64,42,36,39,28,33,64,58,66,25,31,35,50,62,55,77,87,64,47,42,76,44,66,31,49,25,50,44,32,29,53,38,28,42,34,40,23,47,76,90,43,48,54,61,52,51,50,51,50,53,48,51,35,50,54,51,31,57,72,69,68,55,70,80,67,45,40,31,43,16,30,66,33,89,63,79,56,58,82,55,67,69,57,49,53,51,44,45,51,49,54,49,52,42,46,58,70,67,71,58,82,65,47,81,38,82,41,62,19,50,44,49,29,29,27,40,39,30,35,38,59,45,69,79,61,50,76,40,81,36,23,38,42,31,46,30,68,41,58,36,59,62,69,64,37,57,27,35,42,75,77,65,86,85,64,62,79,80,58,70,76,49,73,38,62,46,33,36,35,42,34,23,58,49,27,23,55,43,36,41,46,32,46,46,45,28,71,37,64,65,60,51,58,62,63,55,30,54,41,26,32,36,38,36,25,54,39,59,47,69,65,30,43,51,41,47,54,50,48,50,39,55,54,32,34,52,78,67,46,95,70,27,58,40,52,87,72,43,73,47,76,48,55,52,80,55,57,47,70,56,53,53,51,49,41,54,71,72,36,34,26,26,40,35,50,31,32,81,73,33,60,81,41,65,51,33,41,35,36,51,84,64,38,76,80,40,80,40,96,87,71,42,50,59,74,73,49,76,87,51,47,74,38,37,57,68,57,49,33,52,52,58,50,63,62,26,40,48,49,93